Protein 4G1T (pdb70)

Structure (mmCIF, N/CA/C/O backbone):
data_4G1T
#
_entry.id   4G1T
#
_cell.length_a   80.023
_cell.length_b   95.207
_cell.length_c   155.900
_cell.angle_alpha   90.00
_cell.angle_beta   90.00
_cell.angle_gamma   90.00
#
_symmetry.space_group_name_H-M   'P 21 21 21'
#
loop_
_entity.id
_entity.type
_entity.pdbx_description
1 polymer 'Interferon-induced protein with tetratricopeptide repeats 2'
2 water water
#
loop_
_atom_site.group_PDB
_atom_site.id
_atom_site.type_symbol
_atom_site.label_atom_id
_atom_site.label_alt_id
_atom_site.label_comp_id
_atom_site.label_asym_id
_atom_site.label_entity_id
_atom_site.label_seq_id
_atom_site.pdbx_PDB_ins_code
_atom_site.Cartn_x
_atom_site.Cartn_y
_atom_site.Cartn_z
_atom_site.occupancy
_atom_site.B_iso_or_equiv
_atom_site.auth_seq_id
_atom_site.auth_comp_id
_atom_site.auth_asym_id
_atom_site.auth_atom_id
_atom_site.pdbx_PDB_model_num
ATOM 1 N N . LYS A 1 6 ? 16.074 -19.917 -8.430 1.00 87.37 6 LYS A N 1
ATOM 2 C CA . LYS A 1 6 ? 14.929 -20.797 -8.221 1.00 97.08 6 LYS A CA 1
ATOM 3 C C . LYS A 1 6 ? 14.243 -21.145 -9.540 1.00 103.57 6 LYS A C 1
ATOM 4 O O . LYS A 1 6 ? 13.203 -21.806 -9.560 1.00 104.09 6 LYS A O 1
ATOM 10 N N . ASN A 1 7 ? 14.835 -20.707 -10.647 1.00 109.70 7 ASN A N 1
ATOM 11 C CA . ASN A 1 7 ? 14.196 -20.835 -11.959 1.00 105.19 7 ASN A CA 1
ATOM 12 C C . ASN A 1 7 ? 15.192 -21.063 -13.099 1.00 101.61 7 ASN A C 1
ATOM 13 O O . ASN A 1 7 ? 16.368 -20.684 -12.995 1.00 99.15 7 ASN A O 1
ATOM 18 N N . SER A 1 8 ? 14.712 -21.667 -14.188 1.00 95.77 8 SER A N 1
ATOM 19 C CA . SER A 1 8 ? 15.535 -21.869 -15.383 1.00 93.47 8 SER A CA 1
ATOM 20 C C . SER A 1 8 ? 16.178 -20.564 -15.880 1.00 89.27 8 SER A C 1
ATOM 21 O O . SER A 1 8 ? 15.538 -19.510 -15.924 1.00 82.57 8 SER A O 1
ATOM 24 N N . LEU A 1 9 ? 17.457 -20.651 -16.233 1.00 84.94 9 LEU A N 1
ATOM 25 C CA . LEU A 1 9 ? 18.213 -19.503 -16.705 1.00 79.14 9 LEU A CA 1
ATOM 26 C C . LEU A 1 9 ? 17.489 -18.904 -17.901 1.00 77.22 9 LEU A C 1
ATOM 27 O O . LEU A 1 9 ? 17.545 -17.706 -18.139 1.00 79.34 9 LEU A O 1
ATOM 32 N N . GLU A 1 10 ? 16.797 -19.753 -18.646 1.00 78.60 10 GLU A N 1
ATOM 33 C CA . GLU A 1 10 ? 15.981 -19.306 -19.765 1.00 78.73 10 GLU A CA 1
ATOM 34 C C . GLU A 1 10 ? 14.918 -18.300 -19.330 1.00 80.76 10 GLU A C 1
ATOM 35 O O . GLU A 1 10 ? 14.906 -17.167 -19.807 1.00 79.61 10 GLU A O 1
ATOM 41 N N . SER A 1 11 ? 14.024 -18.715 -18.436 1.00 81.78 11 SER A N 1
ATOM 42 C CA . SER A 1 11 ? 12.910 -17.863 -18.026 1.00 80.66 11 SER A CA 1
ATOM 43 C C . SER A 1 11 ? 13.416 -16.451 -17.771 1.00 80.18 11 SER A C 1
ATOM 44 O O . SER A 1 11 ? 12.783 -15.457 -18.153 1.00 78.15 11 SER A O 1
ATOM 47 N N . SER A 1 12 ? 14.574 -16.368 -17.130 1.00 75.35 12 SER A N 1
ATOM 48 C CA . SER A 1 12 ? 15.178 -15.073 -16.861 1.00 79.43 12 SER A CA 1
ATOM 49 C C . SER A 1 12 ? 15.652 -14.383 -18.138 1.00 79.15 12 SER A C 1
ATOM 50 O O . SER A 1 12 ? 15.416 -13.190 -18.317 1.00 81.99 12 SER A O 1
ATOM 53 N N . LEU A 1 13 ? 16.317 -15.116 -19.026 1.00 74.56 13 LEU A N 1
ATOM 54 C CA . LEU A 1 13 ? 16.692 -14.540 -20.313 1.00 71.26 13 LEU A CA 1
ATOM 55 C C . LEU A 1 13 ? 15.462 -14.074 -21.123 1.00 69.39 13 LEU A C 1
ATOM 56 O O . LEU A 1 13 ? 15.541 -13.100 -21.861 1.00 67.50 13 LEU A O 1
ATOM 61 N N . ARG A 1 14 ? 14.332 -14.758 -20.982 1.00 68.68 14 ARG A N 1
ATOM 62 C CA . ARG A 1 14 ? 13.140 -14.378 -21.732 1.00 68.17 14 ARG A CA 1
ATOM 63 C C . ARG A 1 14 ? 12.690 -12.937 -21.433 1.00 70.15 14 ARG A C 1
ATOM 64 O O . ARG A 1 14 ? 12.030 -12.312 -22.261 1.00 74.75 14 ARG A O 1
ATOM 72 N N . GLN A 1 15 ? 13.064 -12.407 -20.268 1.00 69.69 15 GLN A N 1
ATOM 73 C CA . GLN A 1 15 ? 12.643 -11.069 -19.835 1.00 67.78 15 GLN A CA 1
ATOM 74 C C . GLN A 1 15 ? 13.547 -9.943 -20.266 1.00 68.23 15 GLN A C 1
ATOM 75 O O . GLN A 1 15 ? 13.196 -8.775 -20.098 1.00 77.36 15 GLN A O 1
ATOM 81 N N . LEU A 1 16 ? 14.725 -10.274 -20.771 1.00 60.99 16 LEU A N 1
ATOM 82 C CA . LEU A 1 16 ? 15.646 -9.251 -21.245 1.00 61.90 16 LEU A CA 1
ATOM 83 C C . LEU A 1 16 ? 15.112 -8.638 -22.529 1.00 62.56 16 LEU A C 1
ATOM 84 O O . LEU A 1 16 ? 14.463 -9.319 -23.315 1.00 64.85 16 LEU A O 1
ATOM 89 N N . LYS A 1 17 ? 15.367 -7.353 -22.737 1.00 60.63 17 LYS A N 1
ATOM 90 C CA . LYS A 1 17 ? 15.033 -6.718 -24.004 1.00 51.96 17 LYS A CA 1
ATOM 91 C C . LYS A 1 17 ? 16.223 -6.786 -24.949 1.00 51.58 17 LYS A C 1
ATOM 92 O O . LYS A 1 17 ? 17.230 -6.108 -24.746 1.00 54.55 17 LYS A O 1
ATOM 98 N N . CYS A 1 18 ? 16.102 -7.597 -25.990 1.00 47.48 18 CYS A N 1
ATOM 99 C CA . CYS A 1 18 ? 17.072 -7.604 -27.080 1.00 45.87 18 CYS A CA 1
ATOM 100 C C . CYS A 1 18 ? 16.467 -8.340 -28.264 1.00 47.86 18 CYS A C 1
ATOM 101 O O . CYS A 1 18 ? 15.326 -8.776 -28.208 1.00 51.63 18 CYS A O 1
ATOM 104 N N . HIS A 1 19 ? 17.248 -8.521 -29.320 1.00 48.09 19 HIS A N 1
ATOM 105 C CA . HIS A 1 19 ? 16.771 -9.198 -30.520 1.00 44.32 19 HIS A CA 1
ATOM 106 C C . HIS A 1 19 ? 16.136 -10.579 -30.287 1.00 49.65 19 HIS A C 1
ATOM 107 O O . HIS A 1 19 ? 15.209 -10.962 -30.997 1.00 49.21 19 HIS A O 1
ATOM 114 N N . PHE A 1 20 ? 16.631 -11.337 -29.315 1.00 50.29 20 PHE A N 1
ATOM 115 C CA . PHE A 1 20 ? 16.124 -12.691 -29.128 1.00 47.13 20 PHE A CA 1
ATOM 116 C C . PHE A 1 20 ? 14.697 -12.690 -28.606 1.00 50.14 20 PHE A C 1
ATOM 117 O O . PHE A 1 20 ? 13.954 -13.653 -28.791 1.00 52.65 20 PHE A O 1
ATOM 125 N N . THR A 1 21 ? 14.314 -11.595 -27.965 1.00 50.16 21 THR A N 1
ATOM 126 C CA . THR A 1 21 ? 13.034 -11.539 -27.267 1.00 53.84 21 THR A CA 1
ATOM 127 C C . THR A 1 21 ? 12.006 -10.695 -28.016 1.00 54.93 21 THR A C 1
ATOM 128 O O . THR A 1 21 ? 10.816 -10.716 -27.687 1.00 57.20 21 THR A O 1
ATOM 132 N N . TRP A 1 22 ? 12.487 -9.916 -28.986 1.00 51.95 22 TRP A N 1
ATOM 133 C CA . TRP A 1 22 ? 11.641 -9.307 -30.006 1.00 46.49 22 TRP A CA 1
ATOM 134 C C . TRP A 1 22 ? 11.313 -10.524 -30.823 1.00 54.92 22 TRP A C 1
ATOM 135 O O . TRP A 1 22 ? 11.806 -11.615 -30.513 1.00 65.12 22 TRP A O 1
ATOM 146 N N . ASN A 1 23 ? 10.481 -10.435 -31.835 1.00 50.39 23 ASN A N 1
ATOM 147 C CA . ASN A 1 23 ? 10.152 -11.710 -32.475 1.00 52.76 23 ASN A CA 1
ATOM 148 C C . ASN A 1 23 ? 10.226 -11.571 -33.983 1.00 61.28 23 ASN A C 1
ATOM 149 O O . ASN A 1 23 ? 9.209 -11.539 -34.681 1.00 62.09 23 ASN A O 1
ATOM 154 N N . LEU A 1 24 ? 11.464 -11.510 -34.466 1.00 55.98 24 LEU A N 1
ATOM 155 C CA . LEU A 1 24 ? 11.755 -10.952 -35.774 1.00 52.38 24 LEU A CA 1
ATOM 156 C C . LEU A 1 24 ? 11.490 -11.899 -36.942 1.00 63.65 24 LEU A C 1
ATOM 157 O O . LEU A 1 24 ? 11.405 -11.458 -38.095 1.00 65.28 24 LEU A O 1
ATOM 162 N N . MET A 1 25 ? 11.343 -13.188 -36.643 1.00 61.19 25 MET A N 1
ATOM 163 C CA . MET A 1 25 ? 11.158 -14.193 -37.680 1.00 62.58 25 MET A CA 1
ATOM 164 C C . MET A 1 25 ? 9.696 -14.508 -37.916 1.00 61.87 25 MET A C 1
ATOM 165 O O . MET A 1 25 ? 9.384 -15.431 -38.648 1.00 71.92 25 MET A O 1
ATOM 170 N N . GLU A 1 26 ? 8.807 -13.752 -37.288 1.00 58.13 26 GLU A N 1
ATOM 171 C CA . GLU A 1 26 ? 7.378 -13.991 -37.404 1.00 59.67 26 GLU A CA 1
ATOM 172 C C . GLU A 1 26 ? 6.917 -13.913 -38.843 1.00 65.46 26 GLU A C 1
ATOM 173 O O . GLU A 1 26 ? 7.004 -12.864 -39.461 1.00 63.73 26 GLU A O 1
ATOM 179 N N . GLY A 1 27 ? 6.420 -15.023 -39.381 1.00 74.97 27 GLY A N 1
ATOM 180 C CA . GLY A 1 27 ? 5.955 -15.068 -40.758 1.00 72.30 27 GLY A CA 1
ATOM 181 C C . GLY A 1 27 ? 7.046 -15.152 -41.799 1.00 76.39 27 GLY A C 1
ATOM 182 O O . GLY A 1 27 ? 6.775 -15.111 -43.003 1.00 81.86 27 GLY A O 1
ATOM 183 N N . GLU A 1 28 ? 8.286 -15.266 -41.347 1.00 73.96 28 GLU A N 1
ATOM 184 C CA . GLU A 1 28 ? 9.392 -15.486 -42.263 1.00 73.58 28 GLU A CA 1
ATOM 185 C C . GLU A 1 28 ? 9.507 -16.985 -42.501 1.00 77.88 28 GLU A C 1
ATOM 186 O O . GLU A 1 28 ? 10.014 -17.724 -41.657 1.00 73.15 28 GLU A O 1
ATOM 192 N N . ASN A 1 29 ? 9.009 -17.435 -43.644 1.00 81.97 29 ASN A N 1
ATOM 193 C CA . ASN A 1 29 ? 9.037 -18.853 -43.967 1.00 77.55 29 ASN A CA 1
ATOM 194 C C . ASN A 1 29 ? 10.456 -19.357 -44.130 1.00 72.34 29 ASN A C 1
ATOM 195 O O . ASN A 1 29 ? 10.707 -20.555 -44.003 1.00 79.58 29 ASN A O 1
ATOM 200 N N . SER A 1 30 ? 11.383 -18.435 -44.384 1.00 66.23 30 SER A N 1
ATOM 201 C CA . SER A 1 30 ? 12.676 -18.808 -44.958 1.00 60.74 30 SER A CA 1
ATOM 202 C C . SER A 1 30 ? 13.862 -18.006 -44.418 1.00 60.74 30 SER A C 1
ATOM 203 O O . SER A 1 30 ? 13.944 -16.797 -44.609 1.00 63.94 30 SER A O 1
ATOM 206 N N . LEU A 1 31 ? 14.783 -18.694 -43.758 1.00 55.70 31 LEU A N 1
ATOM 207 C CA . LEU A 1 31 ? 15.916 -18.049 -43.133 1.00 50.65 31 LEU A CA 1
ATOM 208 C C . LEU A 1 31 ? 16.946 -17.597 -44.152 1.00 58.46 31 LEU A C 1
ATOM 209 O O . LEU A 1 31 ? 17.670 -16.639 -43.922 1.00 65.99 31 LEU A O 1
ATOM 214 N N . ASP A 1 32 ? 17.037 -18.276 -45.280 1.00 61.71 32 ASP A N 1
ATOM 215 C CA . ASP A 1 32 ? 17.967 -17.801 -46.291 1.00 64.40 32 ASP A CA 1
ATOM 216 C C . ASP A 1 32 ? 17.405 -16.537 -46.897 1.00 65.73 32 ASP A C 1
ATOM 217 O O . ASP A 1 32 ? 18.132 -15.572 -47.148 1.00 63.15 32 ASP A O 1
ATOM 222 N N . ASP A 1 33 ? 16.097 -16.547 -47.128 1.00 63.72 33 ASP A N 1
ATOM 223 C CA . ASP A 1 33 ? 15.430 -15.386 -47.669 1.00 55.14 33 ASP A CA 1
ATOM 224 C C . ASP A 1 33 ? 15.704 -14.229 -46.741 1.00 61.45 33 ASP A C 1
ATOM 225 O O . ASP A 1 33 ? 16.187 -13.183 -47.162 1.00 64.28 33 ASP A O 1
ATOM 230 N N . PHE A 1 34 ? 15.404 -14.437 -45.468 1.00 63.86 34 PHE A N 1
ATOM 231 C CA . PHE A 1 34 ? 15.502 -13.383 -44.468 1.00 61.08 34 PHE A CA 1
ATOM 232 C C . PHE A 1 34 ? 16.946 -12.892 -44.345 1.00 60.05 34 PHE A C 1
ATOM 233 O O . PHE A 1 34 ? 17.191 -11.696 -44.251 1.00 60.56 34 PHE A O 1
ATOM 241 N N . GLU A 1 35 ? 17.903 -13.811 -44.384 1.00 62.56 35 GLU A N 1
ATOM 242 C CA . GLU A 1 35 ? 19.324 -13.439 -44.361 1.00 65.75 35 GLU A CA 1
ATOM 243 C C . GLU A 1 35 ? 19.714 -12.524 -45.517 1.00 62.22 35 GLU A C 1
ATOM 244 O O . GLU A 1 35 ? 20.388 -11.523 -45.321 1.00 62.85 35 GLU A O 1
ATOM 250 N N . ASP A 1 36 ? 19.303 -12.880 -46.726 1.00 62.83 36 ASP A N 1
ATOM 251 C CA . ASP A 1 36 ? 19.610 -12.061 -47.888 1.00 58.37 36 ASP A CA 1
ATOM 252 C C . ASP A 1 36 ? 18.890 -10.708 -47.816 1.00 53.13 36 ASP A C 1
ATOM 253 O O . ASP A 1 36 ? 19.438 -9.685 -48.165 1.00 53.69 36 ASP A O 1
ATOM 258 N N . LYS A 1 37 ? 17.660 -10.709 -47.333 1.00 57.99 37 LYS A N 1
ATOM 259 C CA . LYS A 1 37 ? 16.839 -9.506 -47.280 1.00 54.57 37 LYS A CA 1
ATOM 260 C C . LYS A 1 37 ? 17.463 -8.440 -46.397 1.00 59.23 37 LYS A C 1
ATOM 261 O O . LYS A 1 37 ? 17.208 -7.254 -46.555 1.00 59.92 37 LYS A O 1
ATOM 267 N N . VAL A 1 38 ? 18.281 -8.885 -45.457 1.00 61.66 38 VAL A N 1
ATOM 268 C CA . VAL A 1 38 ? 18.847 -7.990 -44.460 1.00 61.86 38 VAL A CA 1
ATOM 269 C C . VAL A 1 38 ? 20.252 -7.566 -44.855 1.00 60.48 38 VAL A C 1
ATOM 270 O O . VAL A 1 38 ? 20.574 -6.382 -44.825 1.00 65.63 38 VAL A O 1
ATOM 274 N N . PHE A 1 39 ? 21.068 -8.533 -45.253 1.00 51.40 39 PHE A N 1
ATOM 275 C CA . PHE A 1 39 ? 22.365 -8.262 -45.851 1.00 53.89 39 PHE A CA 1
ATOM 276 C C . PHE A 1 39 ? 22.323 -7.292 -47.039 1.00 59.45 39 PHE A C 1
ATOM 277 O O . PHE A 1 39 ? 23.263 -6.521 -47.254 1.00 60.42 39 PHE A O 1
ATOM 285 N N . TYR A 1 40 ? 21.253 -7.348 -47.829 1.00 57.20 40 TYR A N 1
ATOM 286 C CA . TYR A 1 40 ? 21.097 -6.430 -48.947 1.00 55.55 40 TYR A CA 1
ATOM 287 C C . TYR A 1 40 ? 20.650 -5.045 -48.463 1.00 57.42 40 TYR A C 1
ATOM 288 O O . TYR A 1 40 ? 21.104 -4.017 -48.964 1.00 57.49 40 TYR A O 1
ATOM 297 N N . ARG A 1 41 ? 19.799 -5.018 -47.451 1.00 57.47 41 ARG A N 1
ATOM 298 C CA . ARG A 1 41 ? 19.365 -3.749 -46.895 1.00 61.41 41 ARG A CA 1
ATOM 299 C C . ARG A 1 41 ? 20.439 -3.074 -46.044 1.00 67.23 41 ARG A C 1
ATOM 300 O O . ARG A 1 41 ? 20.356 -1.872 -45.804 1.00 74.25 41 ARG A O 1
ATOM 308 N N . THR A 1 42 ? 21.422 -3.826 -45.552 1.00 62.30 42 THR A N 1
ATOM 309 C CA . THR A 1 42 ? 22.394 -3.229 -44.627 1.00 69.23 42 THR A CA 1
ATOM 310 C C . THR A 1 42 ? 23.480 -2.533 -45.408 1.00 66.24 42 THR A C 1
ATOM 311 O O . THR A 1 42 ? 24.227 -1.720 -44.873 1.00 69.90 42 THR A O 1
ATOM 315 N N . GLU A 1 43 ? 23.560 -2.865 -46.686 1.00 65.76 43 GLU A N 1
ATOM 316 C CA . GLU A 1 43 ? 24.513 -2.212 -47.559 1.00 73.14 43 GLU A CA 1
ATOM 317 C C . GLU A 1 43 ? 24.159 -0.719 -47.706 1.00 73.50 43 GLU A C 1
ATOM 318 O O . GLU A 1 43 ? 25.003 0.109 -48.076 1.00 74.47 43 GLU A O 1
ATOM 324 N N . PHE A 1 44 ? 22.908 -0.382 -47.405 1.00 68.07 44 PHE A N 1
ATOM 325 C CA . PHE A 1 44 ? 22.525 1.013 -47.246 1.00 70.90 44 PHE A CA 1
ATOM 326 C C . PHE A 1 44 ? 22.896 1.399 -45.818 1.00 76.16 44 PHE A C 1
ATOM 327 O O . PHE A 1 44 ? 22.431 0.777 -44.858 1.00 78.99 44 PHE A O 1
ATOM 335 N N . GLN A 1 45 ? 23.746 2.410 -45.671 1.00 80.10 45 GLN A N 1
ATOM 336 C CA . GLN A 1 45 ? 24.269 2.773 -44.350 1.00 83.63 45 GLN A CA 1
ATOM 337 C C . GLN A 1 45 ? 23.334 3.716 -43.579 1.00 90.89 45 GLN A C 1
ATOM 338 O O . GLN A 1 45 ? 23.494 4.940 -43.598 1.00 93.23 45 GLN A O 1
ATOM 340 N N . ASN A 1 46 ? 22.354 3.122 -42.902 1.00 94.92 46 ASN A N 1
ATOM 341 C CA . ASN A 1 46 ? 21.381 3.865 -42.104 1.00 92.85 46 ASN A CA 1
ATOM 342 C C . ASN A 1 46 ? 21.959 4.342 -40.763 1.00 92.80 46 ASN A C 1
ATOM 343 O O . ASN A 1 46 ? 22.385 3.543 -39.918 1.00 90.71 46 ASN A O 1
ATOM 348 N N . LYS A 1 50 ? 25.825 3.135 -37.847 1.00 97.53 50 LYS A N 1
ATOM 349 C CA . LYS A 1 50 ? 25.174 2.730 -36.607 1.00 97.03 50 LYS A CA 1
ATOM 350 C C . LYS A 1 50 ? 25.553 1.302 -36.139 1.00 99.50 50 LYS A C 1
ATOM 351 O O . LYS A 1 50 ? 26.174 0.519 -36.879 1.00 90.14 50 LYS A O 1
ATOM 353 N N . ALA A 1 51 ? 25.176 0.982 -34.901 1.00 91.55 51 ALA A N 1
ATOM 354 C CA . ALA A 1 51 ? 25.557 -0.277 -34.269 1.00 81.93 51 ALA A CA 1
ATOM 355 C C . ALA A 1 51 ? 24.407 -1.288 -34.182 1.00 80.57 51 ALA A C 1
ATOM 356 O O . ALA A 1 51 ? 24.633 -2.474 -33.910 1.00 73.69 51 ALA A O 1
ATOM 358 N N . THR A 1 52 ? 23.175 -0.827 -34.399 1.00 80.73 52 THR A N 1
ATOM 359 C CA . THR A 1 52 ? 22.045 -1.751 -34.473 1.00 76.04 52 THR A CA 1
ATOM 360 C C . THR A 1 52 ? 22.334 -2.734 -35.598 1.00 71.52 52 THR A C 1
ATOM 361 O O . THR A 1 52 ? 21.829 -3.858 -35.622 1.00 68.84 52 THR A O 1
ATOM 365 N N . MET A 1 53 ? 23.166 -2.291 -36.529 1.00 74.69 53 MET A N 1
ATOM 366 C CA . MET A 1 53 ? 23.644 -3.139 -37.604 1.00 72.87 53 MET A CA 1
ATOM 367 C C . MET A 1 53 ? 24.266 -4.413 -37.093 1.00 71.11 53 MET A C 1
ATOM 368 O O . MET A 1 53 ? 23.856 -5.515 -37.449 1.00 69.63 53 MET A O 1
ATOM 373 N N . CYS A 1 54 ? 25.289 -4.247 -36.271 1.00 67.63 54 CYS A N 1
ATOM 374 C CA . CYS A 1 54 ? 26.078 -5.374 -35.831 1.00 62.62 54 CYS A CA 1
ATOM 375 C C . CYS A 1 54 ? 25.240 -6.353 -35.019 1.00 61.87 54 CYS A C 1
ATOM 376 O O . CYS A 1 54 ? 25.497 -7.552 -35.019 1.00 60.73 54 CYS A O 1
ATOM 379 N N . ASN A 1 55 ? 24.220 -5.850 -34.346 1.00 58.75 55 ASN A N 1
ATOM 380 C CA . ASN A 1 55 ? 23.368 -6.732 -33.578 1.00 55.58 55 ASN A CA 1
ATOM 381 C C . ASN A 1 55 ? 22.491 -7.569 -34.472 1.00 55.28 55 ASN A C 1
ATOM 382 O O . ASN A 1 55 ? 22.234 -8.730 -34.192 1.00 53.34 55 ASN A O 1
ATOM 387 N N . LEU A 1 56 ? 22.017 -6.973 -35.550 1.00 58.52 56 LEU A N 1
ATOM 388 C CA . LEU A 1 56 ? 21.094 -7.679 -36.413 1.00 57.60 56 LEU A CA 1
ATOM 389 C C . LEU A 1 56 ? 21.866 -8.783 -37.104 1.00 55.82 56 LEU A C 1
ATOM 390 O O . LEU A 1 56 ? 21.361 -9.893 -37.287 1.00 54.52 56 LEU A O 1
ATOM 395 N N . LEU A 1 57 ? 23.110 -8.475 -37.454 1.00 60.68 57 LEU A N 1
ATOM 396 C CA . LEU A 1 57 ? 23.979 -9.434 -38.122 1.00 63.82 57 LEU A CA 1
ATOM 397 C C . LEU A 1 57 ? 24.339 -10.566 -37.178 1.00 60.75 57 LEU A C 1
ATOM 398 O O . LEU A 1 57 ? 24.336 -11.732 -37.568 1.00 63.04 57 LEU A O 1
ATOM 403 N N . ALA A 1 58 ? 24.637 -10.221 -35.931 1.00 58.54 58 ALA A N 1
ATOM 404 C CA . ALA A 1 58 ? 24.891 -11.229 -34.917 1.00 56.18 58 ALA A CA 1
ATOM 405 C C . ALA A 1 58 ? 23.708 -12.203 -34.808 1.00 58.48 58 ALA A C 1
ATOM 406 O O . ALA A 1 58 ? 23.880 -13.424 -34.912 1.00 61.90 58 ALA A O 1
ATOM 408 N N . TYR A 1 59 ? 22.510 -11.660 -34.611 1.00 55.43 59 TYR A N 1
ATOM 409 C CA . TYR A 1 59 ? 21.299 -12.472 -34.492 1.00 53.60 59 TYR A CA 1
ATOM 410 C C . TYR A 1 59 ? 21.164 -13.467 -35.640 1.00 58.82 59 TYR A C 1
ATOM 411 O O . TYR A 1 59 ? 20.652 -14.581 -35.469 1.00 57.75 59 TYR A O 1
ATOM 420 N N . LEU A 1 60 ? 21.602 -13.066 -36.822 1.00 57.02 60 LEU A N 1
ATOM 421 C CA . LEU A 1 60 ? 21.461 -13.950 -37.960 1.00 62.95 60 LEU A CA 1
ATOM 422 C C . LEU A 1 60 ? 22.499 -15.045 -37.843 1.00 63.75 60 LEU A C 1
ATOM 423 O O . LEU A 1 60 ? 22.163 -16.227 -37.798 1.00 64.99 60 LEU A O 1
ATOM 428 N N . LYS A 1 61 ? 23.760 -14.651 -37.745 1.00 61.55 61 LYS A N 1
ATOM 429 C CA . LYS A 1 61 ? 24.820 -15.629 -37.630 1.00 59.84 61 LYS A CA 1
ATOM 430 C C . LYS A 1 61 ? 24.498 -16.674 -36.565 1.00 64.02 61 LYS A C 1
ATOM 431 O O . LYS A 1 61 ? 24.782 -17.856 -36.758 1.00 66.13 61 LYS A O 1
ATOM 437 N N . HIS A 1 62 ? 23.879 -16.261 -35.462 1.00 60.44 62 HIS A N 1
ATOM 438 C CA . HIS A 1 62 ? 23.446 -17.235 -34.458 1.00 63.75 62 HIS A CA 1
ATOM 439 C C . HIS A 1 62 ? 22.425 -18.230 -35.012 1.00 64.21 62 HIS A C 1
ATOM 440 O O . HIS A 1 62 ? 22.438 -19.428 -34.686 1.00 63.52 62 HIS A O 1
ATOM 447 N N . LEU A 1 63 ? 21.516 -17.710 -35.823 1.00 58.26 63 LEU A N 1
ATOM 448 C CA . LEU A 1 63 ? 20.470 -18.513 -36.429 1.00 60.61 63 LEU A CA 1
ATOM 449 C C . LEU A 1 63 ? 21.021 -19.426 -37.512 1.00 64.70 63 LEU A C 1
ATOM 450 O O . LEU A 1 63 ? 20.438 -20.456 -37.811 1.00 63.67 63 LEU A O 1
ATOM 455 N N . LYS A 1 64 ? 22.160 -19.037 -38.075 1.00 63.69 64 LYS A N 1
ATOM 456 C CA . LYS A 1 64 ? 22.820 -19.811 -39.114 1.00 66.42 64 LYS A CA 1
ATOM 457 C C . LYS A 1 64 ? 23.675 -20.861 -38.419 1.00 75.16 64 LYS A C 1
ATOM 458 O O . LYS A 1 64 ? 24.309 -21.698 -39.061 1.00 77.64 64 LYS A O 1
ATOM 464 N N . GLY A 1 65 ? 23.678 -20.797 -37.091 1.00 73.23 65 GLY A N 1
ATOM 465 C CA . GLY A 1 65 ? 24.437 -21.712 -36.260 1.00 65.75 65 GLY A CA 1
ATOM 466 C C . GLY A 1 65 ? 25.845 -21.222 -35.992 1.00 66.10 65 GLY A C 1
ATOM 467 O O . GLY A 1 65 ? 26.613 -21.872 -35.283 1.00 71.61 65 GLY A O 1
ATOM 468 N N . GLN A 1 66 ? 26.186 -20.068 -36.557 1.00 61.14 66 GLN A N 1
ATOM 469 C CA . GLN A 1 66 ? 27.509 -19.492 -36.363 1.00 65.52 66 GLN A CA 1
ATOM 470 C C . GLN A 1 66 ? 27.543 -18.644 -35.095 1.00 67.87 66 GLN A C 1
ATOM 471 O O . GLN A 1 66 ? 27.630 -17.418 -35.161 1.00 63.27 66 GLN A O 1
ATOM 477 N N . ASN A 1 67 ? 27.474 -19.301 -33.941 1.00 69.38 67 ASN A N 1
ATOM 478 C CA . ASN A 1 67 ? 27.500 -18.603 -32.661 1.00 58.33 67 ASN A CA 1
ATOM 479 C C . ASN A 1 67 ? 28.820 -17.872 -32.450 1.00 65.27 67 ASN A C 1
ATOM 480 O O . ASN A 1 67 ? 28.854 -16.749 -31.949 1.00 70.36 67 ASN A O 1
ATOM 485 N N . GLU A 1 68 ? 29.906 -18.530 -32.841 1.00 66.82 68 GLU A N 1
ATOM 486 C CA . GLU A 1 68 ? 31.239 -17.983 -32.713 1.00 67.78 68 GLU A CA 1
ATOM 487 C C . GLU A 1 68 ? 31.283 -16.600 -33.359 1.00 67.70 68 GLU A C 1
ATOM 488 O O . GLU A 1 68 ? 31.752 -15.632 -32.759 1.00 69.95 68 GLU A O 1
ATOM 494 N N . ALA A 1 69 ? 30.768 -16.516 -34.581 1.00 66.08 69 ALA A N 1
ATOM 495 C CA . ALA A 1 69 ? 30.856 -15.302 -35.381 1.00 67.32 69 ALA A CA 1
ATOM 496 C C . ALA A 1 69 ? 29.863 -14.262 -34.911 1.00 66.69 69 ALA A C 1
ATOM 497 O O . ALA A 1 69 ? 29.974 -13.089 -35.248 1.00 68.71 69 ALA A O 1
ATOM 499 N N . ALA A 1 70 ? 28.877 -14.702 -34.146 1.00 62.42 70 ALA A N 1
ATOM 500 C CA . ALA A 1 70 ? 27.880 -13.795 -33.624 1.00 59.96 70 ALA A CA 1
ATOM 501 C C . ALA A 1 70 ? 28.506 -12.908 -32.563 1.00 66.67 70 ALA A C 1
ATOM 502 O O . ALA A 1 70 ? 28.281 -11.691 -32.541 1.00 65.52 70 ALA A O 1
ATOM 504 N N . LEU A 1 71 ? 29.300 -13.518 -31.686 1.00 69.30 71 LEU A N 1
ATOM 505 C CA . LEU A 1 71 ? 30.041 -12.763 -30.684 1.00 66.73 71 LEU A CA 1
ATOM 506 C C . LEU A 1 71 ? 30.917 -11.741 -31.378 1.00 69.64 71 LEU A C 1
ATOM 507 O O . LEU A 1 71 ? 31.148 -10.645 -30.864 1.00 72.85 71 LEU A O 1
ATOM 512 N N . GLU A 1 72 ? 31.391 -12.109 -32.562 1.00 69.17 72 GLU A N 1
ATOM 513 C CA . GLU A 1 72 ? 32.239 -11.235 -33.349 1.00 73.10 72 GLU A CA 1
ATOM 514 C C . GLU A 1 72 ? 31.542 -9.902 -33.629 1.00 73.55 72 GLU A C 1
ATOM 515 O O . GLU A 1 72 ? 32.176 -8.842 -33.616 1.00 76.49 72 GLU A O 1
ATOM 521 N N . CYS A 1 73 ? 30.233 -9.965 -33.872 1.00 71.89 73 CYS A N 1
ATOM 522 C CA . CYS A 1 73 ? 29.412 -8.776 -34.117 1.00 67.82 73 CYS A CA 1
ATOM 523 C C . CYS A 1 73 ? 29.078 -8.025 -32.832 1.00 70.27 73 CYS A C 1
ATOM 524 O O . CYS A 1 73 ? 29.292 -6.819 -32.733 1.00 71.89 73 CYS A O 1
ATOM 527 N N . LEU A 1 74 ? 28.534 -8.742 -31.855 1.00 66.49 74 LEU A N 1
ATOM 528 C CA . LEU A 1 74 ? 28.244 -8.147 -30.560 1.00 64.90 74 LEU A CA 1
ATOM 529 C C . LEU A 1 74 ? 29.426 -7.318 -30.087 1.00 71.18 74 LEU A C 1
ATOM 530 O O . LEU A 1 74 ? 29.258 -6.244 -29.516 1.00 70.05 74 LEU A O 1
ATOM 535 N N . ARG A 1 75 ? 30.630 -7.815 -30.347 1.00 78.31 75 ARG A N 1
ATOM 536 C CA . ARG A 1 75 ? 31.836 -7.129 -29.905 1.00 81.62 75 ARG A CA 1
ATOM 537 C C . ARG A 1 75 ? 32.076 -5.830 -30.667 1.00 81.99 75 ARG A C 1
ATOM 538 O O . ARG A 1 75 ? 32.345 -4.795 -30.065 1.00 82.87 75 ARG A O 1
ATOM 546 N N . LYS A 1 76 ? 31.965 -5.882 -31.988 1.00 79.53 76 LYS A N 1
ATOM 547 C CA . LYS A 1 76 ? 32.169 -4.691 -32.794 1.00 80.22 76 LYS A CA 1
ATOM 548 C C . LYS A 1 76 ? 31.103 -3.648 -32.511 1.00 87.89 76 LYS A C 1
ATOM 549 O O . LYS A 1 76 ? 31.311 -2.458 -32.765 1.00 90.81 76 LYS A O 1
ATOM 555 N N . ALA A 1 77 ? 29.958 -4.094 -31.996 1.00 91.49 77 ALA A N 1
ATOM 556 C CA . ALA A 1 77 ? 28.861 -3.182 -31.667 1.00 87.19 77 ALA A CA 1
ATOM 557 C C . ALA A 1 77 ? 29.169 -2.400 -30.399 1.00 87.93 77 ALA A C 1
ATOM 558 O O . ALA A 1 77 ? 29.059 -1.181 -30.375 1.00 93.73 77 ALA A O 1
ATOM 560 N N . GLU A 1 78 ? 29.575 -3.098 -29.346 1.00 91.21 78 GLU A N 1
ATOM 561 C CA . GLU A 1 78 ? 29.895 -2.423 -28.095 1.00 92.38 78 GLU A CA 1
ATOM 562 C C . GLU A 1 78 ? 31.184 -1.604 -28.201 1.00 93.36 78 GLU A C 1
ATOM 563 O O . GLU A 1 78 ? 31.570 -0.908 -27.262 1.00 91.06 78 GLU A O 1
ATOM 569 N N . GLU A 1 79 ? 31.854 -1.697 -29.344 1.00 92.04 79 GLU A N 1
ATOM 570 C CA . GLU A 1 79 ? 32.968 -0.809 -29.620 1.00 95.53 79 GLU A CA 1
ATOM 571 C C . GLU A 1 79 ? 32.431 0.487 -30.225 1.00 103.74 79 GLU A C 1
ATOM 572 O O . GLU A 1 79 ? 32.844 1.588 -29.839 1.00 103.51 79 GLU A O 1
ATOM 578 N N . LEU A 1 80 ? 31.496 0.354 -31.164 1.00 98.41 80 LEU A N 1
ATOM 579 C CA . LEU A 1 80 ? 30.854 1.526 -31.748 1.00 98.03 80 LEU A CA 1
ATOM 580 C C . LEU A 1 80 ? 30.077 2.274 -30.670 1.00 101.63 80 LEU A C 1
ATOM 581 O O . LEU A 1 80 ? 30.121 3.506 -30.597 1.00 107.37 80 LEU A O 1
ATOM 586 N N . ILE A 1 81 ? 29.362 1.529 -29.832 1.00 97.71 81 ILE A N 1
ATOM 587 C CA . ILE A 1 81 ? 28.613 2.159 -28.749 1.00 99.92 81 ILE A CA 1
ATOM 588 C C . ILE A 1 81 ? 29.530 2.977 -27.833 1.00 100.36 81 ILE A C 1
ATOM 589 O O . ILE A 1 81 ? 29.156 4.062 -27.372 1.00 100.69 81 ILE A O 1
ATOM 594 N N . GLN A 1 82 ? 30.737 2.475 -27.585 1.00 98.07 82 GLN A N 1
ATOM 595 C CA . GLN A 1 82 ? 31.633 3.178 -26.667 1.00 101.15 82 GLN A CA 1
ATOM 596 C C . GLN A 1 82 ? 32.294 4.410 -27.300 1.00 108.03 82 GLN A C 1
ATOM 597 O O . GLN A 1 82 ? 32.676 5.339 -26.598 1.00 106.28 82 GLN A O 1
ATOM 603 N N . GLN A 1 83 ? 32.441 4.437 -28.617 1.00 106.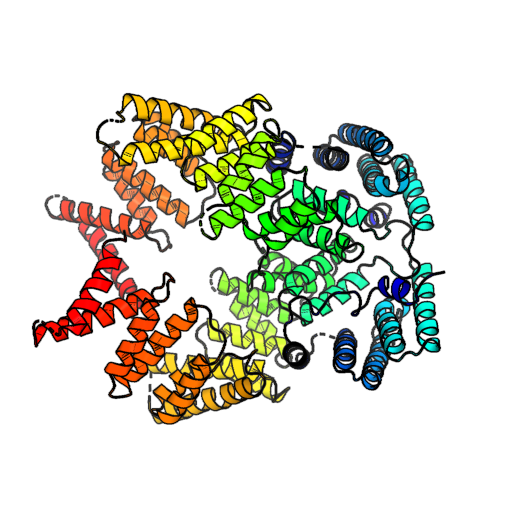46 83 GLN A N 1
ATOM 604 C CA . GLN A 1 83 ? 33.213 5.521 -29.200 1.00 105.24 83 GLN A CA 1
ATOM 605 C C . GLN A 1 83 ? 32.364 6.751 -29.531 1.00 105.41 83 GLN A C 1
ATOM 606 O O . GLN A 1 83 ? 32.824 7.900 -29.424 1.00 111.88 83 GLN A O 1
ATOM 612 N N . GLU A 1 84 ? 31.128 6.498 -29.932 1.00 94.94 84 GLU A N 1
ATOM 613 C CA . GLU A 1 84 ? 30.308 7.558 -30.476 1.00 99.21 84 GLU A CA 1
ATOM 614 C C . GLU A 1 84 ? 29.191 8.035 -29.526 1.00 103.11 84 GLU A C 1
ATOM 615 O O . GLU A 1 84 ? 28.934 9.225 -29.389 1.00 110.16 84 GLU A O 1
ATOM 621 N N . HIS A 1 85 ? 28.482 7.092 -28.932 1.00 100.73 85 HIS A N 1
ATOM 622 C CA . HIS A 1 85 ? 27.458 7.396 -27.951 1.00 99.95 85 HIS A CA 1
ATOM 623 C C . HIS A 1 85 ? 28.142 7.263 -26.564 1.00 90.19 85 HIS A C 1
ATOM 624 O O . HIS A 1 85 ? 27.510 7.024 -25.507 1.00 82.26 85 HIS A O 1
ATOM 631 N N . ALA A 1 86 ? 29.464 7.479 -26.629 1.00 94.89 86 ALA A N 1
ATOM 632 C CA . ALA A 1 86 ? 30.468 7.261 -25.539 1.00 94.28 86 ALA A CA 1
ATOM 633 C C . ALA A 1 86 ? 30.174 7.746 -24.124 1.00 90.43 86 ALA A C 1
ATOM 634 O O . ALA A 1 86 ? 30.263 6.988 -23.142 1.00 86.69 86 ALA A O 1
ATOM 636 N N . ASP A 1 87 ? 29.902 9.031 -23.972 1.00 98.45 87 ASP A N 1
ATOM 637 C CA . ASP A 1 87 ? 29.651 9.552 -22.595 1.00 95.79 87 ASP A CA 1
ATOM 638 C C . ASP A 1 87 ? 28.540 8.702 -21.879 1.00 90.73 87 ASP A C 1
ATOM 639 O O . ASP A 1 87 ? 28.568 8.525 -20.628 1.00 84.29 87 ASP A O 1
ATOM 644 N N . GLN A 1 88 ? 27.611 8.090 -22.643 1.00 87.12 88 GLN A N 1
ATOM 645 C CA . GLN A 1 88 ? 26.605 7.282 -21.908 1.00 87.68 88 GLN A CA 1
ATOM 646 C C . GLN A 1 88 ? 26.356 5.891 -22.444 1.00 81.69 88 GLN A C 1
ATOM 647 O O . GLN A 1 88 ? 25.315 5.639 -23.087 1.00 85.03 88 GLN A O 1
ATOM 653 N N . ALA A 1 89 ? 27.264 4.979 -22.154 1.00 69.21 89 ALA A N 1
ATOM 654 C CA . ALA A 1 89 ? 27.209 3.696 -22.799 1.00 75.02 89 ALA A CA 1
ATOM 655 C C . ALA A 1 89 ? 26.319 2.682 -22.086 1.00 77.23 89 ALA A C 1
ATOM 656 O O . ALA A 1 89 ? 25.883 1.706 -22.697 1.00 83.00 89 ALA A O 1
ATOM 658 N N . GLU A 1 90 ? 26.079 2.896 -20.794 1.00 74.67 90 GLU A N 1
ATOM 659 C CA . GLU A 1 90 ? 25.422 1.892 -19.951 1.00 80.52 90 GLU A CA 1
ATOM 660 C C . GLU A 1 90 ? 24.041 1.461 -20.449 1.00 74.29 90 GLU A C 1
ATOM 661 O O . GLU A 1 90 ? 23.704 0.284 -20.402 1.00 76.19 90 GLU A O 1
ATOM 667 N N . ILE A 1 91 ? 23.235 2.400 -20.917 1.00 71.10 91 ILE A N 1
ATOM 668 C CA . ILE A 1 91 ? 21.909 2.023 -21.372 1.00 75.11 91 ILE A CA 1
ATOM 669 C C . ILE A 1 91 ? 21.914 1.627 -22.844 1.00 72.41 91 ILE A C 1
ATOM 670 O O . ILE A 1 91 ? 21.003 0.965 -23.339 1.00 72.20 91 ILE A O 1
ATOM 675 N N . ARG A 1 92 ? 22.958 2.037 -23.541 1.00 74.37 92 ARG A N 1
ATOM 676 C CA . ARG A 1 92 ? 23.017 1.861 -24.974 1.00 73.09 92 ARG A CA 1
ATOM 677 C C . ARG A 1 92 ? 23.459 0.469 -25.273 1.00 72.66 92 ARG A C 1
ATOM 678 O O . ARG A 1 92 ? 23.348 0.004 -26.399 1.00 78.45 92 ARG A O 1
ATOM 686 N N . SER A 1 93 ? 23.965 -0.196 -24.245 1.00 63.02 93 SER A N 1
ATOM 687 C CA . SER A 1 93 ? 24.514 -1.532 -24.406 1.00 63.39 93 SER A CA 1
ATOM 688 C C . SER A 1 93 ? 23.532 -2.573 -23.895 1.00 63.51 93 SER A C 1
ATOM 689 O O . SER A 1 93 ? 23.756 -3.775 -24.006 1.00 61.58 93 SER A O 1
ATOM 692 N N . LEU A 1 94 ? 22.426 -2.106 -23.345 1.00 60.80 94 LEU A N 1
ATOM 693 C CA . LEU A 1 94 ? 21.468 -3.027 -22.767 1.00 59.72 94 LEU A CA 1
ATOM 694 C C . LEU A 1 94 ? 21.103 -4.197 -23.688 1.00 61.15 94 LEU A C 1
ATOM 695 O O . LEU A 1 94 ? 20.997 -5.332 -23.226 1.00 59.74 94 LEU A O 1
ATOM 700 N N . VAL A 1 95 ? 20.902 -3.946 -24.978 1.00 57.16 95 VAL A N 1
ATOM 701 C CA . VAL A 1 95 ? 20.465 -5.040 -25.831 1.00 58.06 95 VAL A CA 1
ATOM 702 C C . VAL A 1 95 ? 21.660 -5.851 -26.299 1.00 61.22 95 VAL A C 1
ATOM 703 O O . VAL A 1 95 ? 21.596 -7.086 -26.367 1.00 59.92 95 VAL A O 1
ATOM 707 N N . THR A 1 96 ? 22.754 -5.164 -26.608 1.00 56.88 96 THR A N 1
ATOM 708 C CA . THR A 1 96 ? 23.992 -5.857 -26.950 1.00 58.01 96 THR A CA 1
ATOM 709 C C . THR A 1 96 ? 24.387 -6.912 -25.893 1.00 58.90 96 THR A C 1
ATOM 710 O O . THR A 1 96 ? 24.772 -8.028 -26.216 1.00 55.51 96 THR A O 1
ATOM 714 N N . TRP A 1 97 ? 24.268 -6.546 -24.626 1.00 57.90 97 TRP A N 1
ATOM 715 C CA . TRP A 1 97 ? 24.624 -7.439 -23.546 1.00 56.07 97 TRP A CA 1
ATOM 716 C C . TRP A 1 97 ? 23.655 -8.612 -23.510 1.00 54.15 97 TRP A C 1
ATOM 717 O O . TRP A 1 97 ? 24.045 -9.763 -23.306 1.00 58.63 97 TRP A O 1
ATOM 728 N N . GLY A 1 98 ? 22.378 -8.319 -23.689 1.00 55.66 98 GLY A N 1
ATOM 729 C CA . GLY A 1 98 ? 21.358 -9.347 -23.599 1.00 55.57 98 GLY A CA 1
ATOM 730 C C . GLY A 1 98 ? 21.454 -10.264 -24.796 1.00 53.44 98 GLY A C 1
ATOM 731 O O . GLY A 1 98 ? 21.046 -11.407 -24.743 1.00 52.87 98 GLY A O 1
ATOM 732 N N . ASN A 1 99 ? 22.003 -9.755 -25.888 1.00 55.28 99 ASN A N 1
ATOM 733 C CA . ASN A 1 99 ? 22.303 -10.606 -27.022 1.00 56.66 99 ASN A CA 1
ATOM 734 C C . ASN A 1 99 ? 23.451 -11.557 -26.678 1.00 56.79 99 ASN A C 1
ATOM 735 O O . ASN A 1 99 ? 23.376 -12.755 -26.963 1.00 60.03 99 ASN A O 1
ATOM 740 N N . TYR A 1 100 ? 24.505 -11.028 -26.061 1.00 54.63 100 TYR A N 1
ATOM 741 C CA . TYR A 1 100 ? 25.544 -11.871 -25.481 1.00 53.34 100 TYR A CA 1
ATOM 742 C C . TYR A 1 100 ? 24.917 -12.952 -24.605 1.00 55.83 100 TYR A C 1
ATOM 743 O O . TYR A 1 100 ? 25.142 -14.151 -24.793 1.00 55.60 100 TYR A O 1
ATOM 752 N N . ALA A 1 101 ? 24.134 -12.524 -23.630 1.00 52.96 101 ALA A N 1
ATOM 753 C CA . ALA A 1 101 ? 23.519 -13.478 -22.727 1.00 55.57 101 ALA A CA 1
ATOM 754 C C . ALA A 1 101 ? 22.925 -14.657 -23.495 1.00 58.00 101 ALA A C 1
ATOM 755 O O . ALA A 1 101 ? 23.164 -15.812 -23.153 1.00 63.55 101 ALA A O 1
ATOM 757 N N . TRP A 1 102 ? 22.161 -14.361 -24.540 1.00 56.88 102 TRP A N 1
ATOM 758 C CA . TRP A 1 102 ? 21.468 -15.398 -25.308 1.00 58.89 102 TRP A CA 1
ATOM 759 C C . TRP A 1 102 ? 22.383 -16.258 -26.182 1.00 60.01 102 TRP A C 1
ATOM 760 O O . TRP A 1 102 ? 22.139 -17.452 -26.359 1.00 61.75 102 TRP A O 1
ATOM 771 N N . VAL A 1 103 ? 23.409 -15.639 -26.755 1.00 54.50 103 VAL A N 1
ATOM 772 C CA . VAL A 1 103 ? 24.298 -16.360 -27.645 1.00 57.92 103 VAL A CA 1
ATOM 773 C C . VAL A 1 103 ? 25.054 -17.409 -26.843 1.00 61.69 103 VAL A C 1
ATOM 774 O O . VAL A 1 103 ? 25.044 -18.587 -27.177 1.00 61.19 103 VAL A O 1
ATOM 778 N N . TYR A 1 104 ? 25.699 -16.969 -25.773 1.00 59.50 104 TYR A N 1
ATOM 779 C CA . TYR A 1 104 ? 26.394 -17.875 -24.889 1.00 57.26 104 TYR A CA 1
ATOM 780 C C . TYR A 1 104 ? 25.521 -19.043 -24.410 1.00 61.89 104 TYR A C 1
ATOM 781 O O . TYR A 1 104 ? 25.960 -20.197 -24.390 1.00 62.59 104 TYR A O 1
ATOM 790 N N . TYR A 1 105 ? 24.291 -18.746 -24.013 1.00 60.04 105 TYR A N 1
ATOM 791 C CA . TYR A 1 105 ? 23.387 -19.770 -23.504 1.00 55.05 105 TYR A CA 1
ATOM 792 C C . TYR A 1 105 ? 23.151 -20.857 -24.539 1.00 62.77 105 TYR A C 1
ATOM 793 O O . TYR A 1 105 ? 22.929 -22.017 -24.202 1.00 65.65 105 TYR A O 1
ATOM 802 N N . HIS A 1 106 ? 23.183 -20.473 -25.809 1.00 64.63 106 HIS A N 1
ATOM 803 C CA . HIS A 1 106 ? 23.007 -21.426 -26.893 1.00 62.64 106 HIS A CA 1
ATOM 804 C C . HIS A 1 106 ? 24.302 -22.183 -27.149 1.00 63.40 106 HIS A C 1
ATOM 805 O O . HIS A 1 106 ? 24.293 -23.270 -27.710 1.00 65.43 106 HIS A O 1
ATOM 812 N N . MET A 1 107 ? 25.413 -21.594 -26.725 1.00 60.86 107 MET A N 1
ATOM 813 C CA . MET A 1 107 ? 26.701 -22.258 -26.766 1.00 58.93 107 MET A CA 1
ATOM 814 C C . MET A 1 107 ? 26.900 -23.114 -25.510 1.00 68.55 107 MET A C 1
ATOM 815 O O . MET A 1 107 ? 27.934 -23.763 -25.349 1.00 71.30 107 MET A O 1
ATOM 820 N N . GLY A 1 108 ? 25.910 -23.090 -24.625 1.00 66.99 108 GLY A N 1
ATOM 821 C CA . GLY A 1 108 ? 25.974 -23.850 -23.393 1.00 57.09 108 GLY A CA 1
ATOM 822 C C . GLY A 1 108 ? 26.941 -23.238 -22.398 1.00 62.73 108 GLY A C 1
ATOM 823 O O . GLY A 1 108 ? 27.345 -23.892 -21.436 1.00 63.14 108 GLY A O 1
ATOM 824 N N . ARG A 1 109 ? 27.317 -21.982 -22.624 1.00 61.05 109 ARG A N 1
ATOM 825 C CA . ARG A 1 109 ? 28.247 -21.307 -21.726 1.00 57.66 109 ARG A CA 1
ATOM 826 C C . ARG A 1 109 ? 27.526 -20.574 -20.599 1.00 60.66 109 ARG A C 1
ATOM 827 O O . ARG A 1 109 ? 27.115 -19.423 -20.745 1.00 63.34 109 ARG A O 1
ATOM 835 N N . LEU A 1 110 ? 27.384 -21.264 -19.474 1.00 53.17 110 LEU A N 1
ATOM 836 C CA . LEU A 1 110 ? 26.731 -20.732 -18.283 1.00 52.67 110 LEU A CA 1
ATOM 837 C C . LEU A 1 110 ? 27.485 -19.568 -17.642 1.00 58.38 110 LEU A C 1
ATOM 838 O O . LEU A 1 110 ? 26.880 -18.620 -17.140 1.00 66.78 110 LEU A O 1
ATOM 843 N N . SER A 1 111 ? 28.810 -19.660 -17.657 1.00 59.21 111 SER A N 1
ATOM 844 C CA . SER A 1 111 ? 29.682 -18.651 -17.056 1.00 60.01 111 SER A CA 1
ATOM 845 C C . SER A 1 111 ? 29.627 -17.219 -17.598 1.00 61.15 111 SER A C 1
ATOM 846 O O . SER A 1 111 ? 29.672 -16.274 -16.811 1.00 61.77 111 SER A O 1
ATOM 849 N N . ASP A 1 112 ? 29.539 -17.031 -18.912 1.00 61.11 112 ASP A N 1
ATOM 850 C CA . ASP A 1 112 ? 29.501 -15.662 -19.415 1.00 63.83 112 ASP A CA 1
ATOM 851 C C . ASP A 1 112 ? 28.081 -15.152 -19.513 1.00 59.94 112 ASP A C 1
ATOM 852 O O . ASP A 1 112 ? 27.826 -13.961 -19.341 1.00 58.59 112 ASP A O 1
ATOM 857 N N . VAL A 1 113 ? 27.167 -16.057 -19.823 1.00 55.86 113 VAL A N 1
ATOM 858 C CA . VAL A 1 113 ? 25.776 -15.747 -19.689 1.00 55.69 113 VAL A CA 1
ATOM 859 C C . VAL A 1 113 ? 25.594 -15.044 -18.369 1.00 61.44 113 VAL A C 1
ATOM 860 O O . VAL A 1 113 ? 25.098 -13.920 -18.326 1.00 64.06 113 VAL A O 1
ATOM 864 N N . GLN A 1 114 ? 26.019 -15.680 -17.283 1.00 63.86 114 GLN A N 1
ATOM 865 C CA . GLN A 1 114 ? 25.899 -15.046 -15.968 1.00 64.92 114 GLN A CA 1
ATOM 866 C C . GLN A 1 114 ? 26.599 -13.679 -15.876 1.00 64.62 114 GLN A C 1
ATOM 867 O O . GLN A 1 114 ? 26.070 -12.757 -15.263 1.00 63.88 114 GLN A O 1
ATOM 873 N N . ILE A 1 115 ? 27.773 -13.540 -16.482 1.00 55.81 115 ILE A N 1
ATOM 874 C CA . ILE A 1 115 ? 28.440 -12.252 -16.468 1.00 59.32 115 ILE A CA 1
ATOM 875 C C . ILE A 1 115 ? 27.458 -11.202 -16.960 1.00 66.20 115 ILE A C 1
ATOM 876 O O . ILE A 1 115 ? 27.174 -10.215 -16.261 1.00 66.69 115 ILE A O 1
ATOM 881 N N . TYR A 1 116 ? 26.918 -11.434 -18.157 1.00 65.66 116 TYR A N 1
ATOM 882 C CA . TYR A 1 116 ? 26.126 -10.416 -18.859 1.00 64.98 116 TYR A CA 1
ATOM 883 C C . TYR A 1 116 ? 24.752 -10.118 -18.252 1.00 61.65 116 TYR A C 1
ATOM 884 O O . TYR A 1 116 ? 24.317 -8.974 -18.255 1.00 60.23 116 TYR A O 1
ATOM 893 N N . VAL A 1 117 ? 24.078 -11.136 -17.734 1.00 54.74 117 VAL A N 1
ATOM 894 C CA . VAL A 1 117 ? 22.885 -10.917 -16.941 1.00 54.32 117 VAL A CA 1
ATOM 895 C C . VAL A 1 117 ? 23.211 -10.016 -15.750 1.00 65.87 117 VAL A C 1
ATOM 896 O O . VAL A 1 117 ? 22.339 -9.342 -15.203 1.00 66.55 117 VAL A O 1
ATOM 900 N N . ASP A 1 118 ? 24.476 -10.001 -15.348 1.00 69.67 118 ASP A N 1
ATOM 901 C CA . ASP A 1 118 ? 24.890 -9.126 -14.266 1.00 66.19 118 ASP A CA 1
ATOM 902 C C . ASP A 1 118 ? 25.063 -7.716 -14.798 1.00 66.92 118 ASP A C 1
ATOM 903 O O . ASP A 1 118 ? 24.430 -6.795 -14.296 1.00 71.20 118 ASP A O 1
ATOM 908 N N . LYS A 1 119 ? 25.878 -7.538 -15.833 1.00 65.00 119 LYS A N 1
ATOM 909 C CA . LYS A 1 119 ? 26.027 -6.203 -16.422 1.00 65.28 119 LYS A CA 1
ATOM 910 C C . LYS A 1 119 ? 24.658 -5.601 -16.768 1.00 70.85 119 LYS A C 1
ATOM 911 O O . LYS A 1 119 ? 24.478 -4.384 -16.706 1.00 72.93 119 LYS A O 1
ATOM 917 N N . VAL A 1 120 ? 23.692 -6.451 -17.120 1.00 70.88 120 VAL A N 1
ATOM 918 C CA . VAL A 1 120 ? 22.320 -5.990 -17.345 1.00 69.20 120 VAL A CA 1
ATOM 919 C C . VAL A 1 120 ? 21.666 -5.570 -16.024 1.00 72.71 120 VAL A C 1
ATOM 920 O O . VAL A 1 120 ? 21.373 -4.389 -15.828 1.00 72.79 120 VAL A O 1
ATOM 924 N N . LYS A 1 121 ? 21.463 -6.527 -15.118 1.00 70.35 121 LYS A N 1
ATOM 925 C CA . LYS A 1 121 ? 20.831 -6.249 -13.829 1.00 67.64 121 LYS A CA 1
ATOM 926 C C . LYS A 1 121 ? 21.356 -4.978 -13.193 1.00 71.05 121 LYS A C 1
ATOM 927 O O . LYS A 1 121 ? 20.602 -4.253 -12.554 1.00 75.77 121 LYS A O 1
ATOM 933 N N . HIS A 1 122 ? 22.648 -4.714 -13.358 1.00 68.47 122 HIS A N 1
ATOM 934 C CA . HIS A 1 122 ? 23.238 -3.533 -12.763 1.00 73.20 122 HIS A CA 1
ATOM 935 C C . HIS A 1 122 ? 22.616 -2.295 -13.370 1.00 75.45 122 HIS A C 1
ATOM 936 O O . HIS A 1 122 ? 21.908 -1.557 -12.694 1.00 80.25 122 HIS A O 1
ATOM 943 N N . VAL A 1 123 ? 22.883 -2.083 -14.652 1.00 74.09 123 VAL A N 1
ATOM 944 C CA . VAL A 1 123 ? 22.355 -0.935 -15.374 1.00 72.29 123 VAL A CA 1
ATOM 945 C C . VAL A 1 123 ? 20.826 -0.788 -15.227 1.00 76.92 123 VAL A C 1
ATOM 946 O O . VAL A 1 123 ? 20.287 0.311 -15.326 1.00 75.15 123 VAL A O 1
ATOM 950 N N . CYS A 1 124 ? 20.127 -1.884 -14.962 1.00 77.13 124 CYS A N 1
ATOM 951 C CA . CYS A 1 124 ? 18.675 -1.817 -14.815 1.00 76.95 124 CYS A CA 1
ATOM 952 C C . CYS A 1 124 ? 18.205 -1.291 -13.459 1.00 79.88 124 CYS A C 1
ATOM 953 O O . CYS A 1 124 ? 17.180 -0.619 -13.380 1.00 81.24 124 CYS A O 1
ATOM 956 N N . GLU A 1 125 ? 18.935 -1.599 -12.394 1.00 78.77 125 GLU A N 1
ATOM 957 C CA . GLU A 1 125 ? 18.574 -1.067 -11.086 1.00 83.44 125 GLU A CA 1
ATOM 958 C C . GLU A 1 125 ? 18.971 0.419 -10.984 1.00 86.01 125 GLU A C 1
ATOM 959 O O . GLU A 1 125 ? 18.349 1.192 -10.250 1.00 85.72 125 GLU A O 1
ATOM 965 N N . LYS A 1 126 ? 19.979 0.809 -11.762 1.00 77.90 126 LYS A N 1
ATOM 966 C CA . LYS A 1 126 ? 20.525 2.165 -11.748 1.00 77.37 126 LYS A CA 1
ATOM 967 C C . LYS A 1 126 ? 19.630 3.218 -12.438 1.00 82.73 126 LYS A C 1
ATOM 968 O O . LYS A 1 126 ? 19.613 4.393 -12.047 1.00 78.32 126 LYS A O 1
ATOM 974 N N . PHE A 1 127 ? 18.885 2.797 -13.457 1.00 83.28 127 PHE A N 1
ATOM 975 C CA . PHE A 1 127 ? 18.091 3.722 -14.258 1.00 76.95 127 PHE A CA 1
ATOM 976 C C . PHE A 1 127 ? 16.610 3.368 -14.243 1.00 79.91 127 PHE A C 1
ATOM 977 O O . PHE A 1 127 ? 15.838 3.901 -15.046 1.00 76.24 127 PHE A O 1
ATOM 985 N N . SER A 1 128 ? 16.213 2.467 -13.347 1.00 80.47 128 SER A N 1
ATOM 986 C CA . SER A 1 128 ? 14.808 2.072 -13.234 1.00 76.60 128 SER A CA 1
ATOM 987 C C . SER A 1 128 ? 13.884 3.240 -12.865 1.00 83.34 128 SER A C 1
ATOM 988 O O . SER A 1 128 ? 14.166 3.996 -11.930 1.00 80.92 128 SER A O 1
ATOM 991 N N . SER A 1 129 ? 12.776 3.376 -13.590 1.00 77.94 129 SER A N 1
ATOM 992 C CA . SER A 1 129 ? 11.804 4.414 -13.278 1.00 73.59 129 SER A CA 1
ATOM 993 C C . SER A 1 129 ? 10.964 4.011 -12.076 1.00 74.53 129 SER A C 1
ATOM 994 O O . SER A 1 129 ? 10.637 2.830 -11.915 1.00 68.53 129 SER A O 1
ATOM 997 N N . PRO A 1 130 ? 10.629 4.991 -11.220 1.00 71.76 130 PRO A N 1
ATOM 998 C CA . PRO A 1 130 ? 9.766 4.767 -10.064 1.00 68.27 130 PRO A CA 1
ATOM 999 C C . PRO A 1 130 ? 8.358 5.189 -10.451 1.00 70.80 130 PRO A C 1
ATOM 1000 O O . PRO A 1 130 ? 7.464 5.303 -9.604 1.00 68.93 130 PRO A O 1
ATOM 1004 N N . TYR A 1 131 ? 8.187 5.411 -11.756 1.00 71.27 131 TYR A N 1
ATOM 1005 C CA . TYR A 1 131 ? 6.926 5.859 -12.354 1.00 68.62 131 TYR A CA 1
ATOM 1006 C C . TYR A 1 131 ? 6.214 4.772 -13.164 1.00 64.41 131 TYR A C 1
ATOM 1007 O O . TYR A 1 131 ? 5.002 4.634 -13.074 1.00 64.31 131 TYR A O 1
ATOM 1016 N N . ARG A 1 132 ? 6.967 4.002 -13.945 1.00 65.74 132 ARG A N 1
ATOM 1017 C CA . ARG A 1 132 ? 6.373 3.026 -14.848 1.00 68.19 132 ARG A CA 1
ATOM 1018 C C . ARG A 1 132 ? 7.045 1.645 -14.870 1.00 80.33 132 ARG A C 1
ATOM 1019 O O . ARG A 1 132 ? 8.227 1.507 -15.236 1.00 76.15 132 ARG A O 1
ATOM 1027 N N . ILE A 1 133 ? 6.275 0.618 -14.516 1.00 74.81 133 ILE A N 1
ATOM 1028 C CA . ILE A 1 133 ? 6.743 -0.748 -14.693 1.00 67.15 133 ILE A CA 1
ATOM 1029 C C . ILE A 1 133 ? 6.454 -1.313 -16.101 1.00 72.52 133 ILE A C 1
ATOM 1030 O O . ILE A 1 133 ? 6.196 -0.579 -17.048 1.00 73.08 133 ILE A O 1
ATOM 1035 N N . GLU A 1 134 ? 6.551 -2.629 -16.228 1.00 79.63 134 GLU A N 1
ATOM 1036 C CA . GLU A 1 134 ? 6.250 -3.338 -17.462 1.00 76.76 134 GLU A CA 1
ATOM 1037 C C . GLU A 1 134 ? 5.151 -4.290 -17.077 1.00 77.26 134 GLU A C 1
ATOM 1038 O O . GLU A 1 134 ? 5.157 -4.826 -15.973 1.00 73.74 134 GLU A O 1
ATOM 1044 N N . SER A 1 135 ? 4.197 -4.515 -17.962 1.00 75.15 135 SER A N 1
ATOM 1045 C CA . SER A 1 135 ? 3.194 -5.501 -17.631 1.00 72.74 135 SER A CA 1
ATOM 1046 C C . SER A 1 135 ? 2.404 -5.975 -18.821 1.00 78.71 135 SER A C 1
ATOM 1047 O O . SER A 1 135 ? 2.156 -5.212 -19.757 1.00 78.37 135 SER A O 1
ATOM 1050 N N . PRO A 1 136 ? 2.020 -7.257 -18.792 1.00 82.35 136 PRO A N 1
ATOM 1051 C CA . PRO A 1 136 ? 0.975 -7.701 -19.703 1.00 80.47 136 PRO A CA 1
ATOM 1052 C C . PRO A 1 136 ? -0.301 -6.945 -19.327 1.00 78.04 136 PRO A C 1
ATOM 1053 O O . PRO A 1 136 ? -0.963 -6.390 -20.201 1.00 77.83 136 PRO A O 1
ATOM 1057 N N . GLU A 1 137 ? -0.621 -6.900 -18.036 1.00 76.37 137 GLU A N 1
ATOM 1058 C CA . GLU A 1 137 ? -1.870 -6.296 -17.587 1.00 73.80 137 GLU A CA 1
ATOM 1059 C C . GLU A 1 137 ? -1.919 -4.798 -17.853 1.00 75.39 137 GLU A C 1
ATOM 1060 O O . GLU A 1 137 ? -2.992 -4.235 -18.070 1.00 75.39 137 GLU A O 1
ATOM 1066 N N . LEU A 1 138 ? -0.767 -4.144 -17.839 1.00 69.53 138 LEU A N 1
ATOM 1067 C CA . LEU A 1 138 ? -0.734 -2.751 -18.230 1.00 67.15 138 LEU A CA 1
ATOM 1068 C C . LEU A 1 138 ? -1.006 -2.632 -19.731 1.00 67.84 138 LEU A C 1
ATOM 1069 O O . LEU A 1 138 ? -1.880 -1.888 -20.170 1.00 63.67 138 LEU A O 1
ATOM 1074 N N . ASP A 1 139 ? -0.267 -3.386 -20.523 1.00 71.71 139 ASP A N 1
ATOM 1075 C CA . ASP A 1 139 ? -0.456 -3.343 -21.960 1.00 68.67 139 ASP A CA 1
ATOM 1076 C C . ASP A 1 139 ? -1.897 -3.664 -22.340 1.00 64.90 139 ASP A C 1
ATOM 1077 O O . ASP A 1 139 ? -2.394 -3.180 -23.354 1.00 63.23 139 ASP A O 1
ATOM 1082 N N . CYS A 1 140 ? -2.566 -4.472 -21.522 1.00 61.98 140 CYS A N 1
ATOM 1083 C CA . CYS A 1 140 ? -3.924 -4.920 -21.824 1.00 62.49 140 CYS A CA 1
ATOM 1084 C C . CYS A 1 140 ? -4.939 -3.825 -21.483 1.00 64.96 140 CYS A C 1
ATOM 1085 O O . CYS A 1 140 ? -5.727 -3.424 -22.340 1.00 61.25 140 CYS A O 1
ATOM 1088 N N . GLU A 1 141 ? -4.906 -3.341 -20.239 1.00 66.52 141 GLU A N 1
ATOM 1089 C CA . GLU A 1 141 ? -5.713 -2.193 -19.800 1.00 64.04 141 GLU A CA 1
ATOM 1090 C C . GLU A 1 141 ? -5.636 -1.018 -20.781 1.00 60.23 141 GLU A C 1
ATOM 1091 O O . GLU A 1 141 ? -6.575 -0.250 -20.940 1.00 61.24 141 GLU A O 1
ATOM 1097 N N . GLU A 1 142 ? -4.502 -0.891 -21.442 1.00 52.74 142 GLU A N 1
ATOM 1098 C CA . GLU A 1 142 ? -4.346 0.117 -22.451 1.00 49.43 142 GLU A CA 1
ATOM 1099 C C . GLU A 1 142 ? -4.983 -0.272 -23.771 1.00 55.88 142 GLU A C 1
ATOM 1100 O O . GLU A 1 142 ? -5.609 0.556 -24.427 1.00 58.71 142 GLU A O 1
ATOM 1106 N N . GLY A 1 143 ? -4.814 -1.526 -24.176 1.00 58.64 143 GLY A N 1
ATOM 1107 C CA . GLY A 1 143 ? -5.388 -2.002 -25.426 1.00 56.58 143 GLY A CA 1
ATOM 1108 C C . GLY A 1 143 ? -6.906 -1.901 -25.466 1.00 54.27 143 GLY A C 1
ATOM 1109 O O . GLY A 1 143 ? -7.484 -1.591 -26.506 1.00 51.89 143 GLY A O 1
ATOM 1110 N N . TRP A 1 144 ? -7.549 -2.166 -24.331 1.00 52.53 144 TRP A N 1
ATOM 1111 C CA . TRP A 1 144 ? -8.994 -2.015 -24.218 1.00 50.23 144 TRP A CA 1
ATOM 1112 C C . TRP A 1 144 ? -9.399 -0.561 -24.334 1.00 54.76 144 TRP A C 1
ATOM 1113 O O . TRP A 1 144 ? -10.388 -0.241 -24.983 1.00 52.28 144 TRP A O 1
ATOM 1124 N N . THR A 1 145 ? -8.650 0.318 -23.678 1.00 55.02 145 THR A N 1
ATOM 1125 C CA . THR A 1 145 ? -8.920 1.740 -23.793 1.00 51.04 145 THR A CA 1
ATOM 1126 C C . THR A 1 145 ? -8.881 2.192 -25.251 1.00 52.26 145 THR A C 1
ATOM 1127 O O . THR A 1 145 ? -9.817 2.827 -25.729 1.00 53.17 145 THR A O 1
ATOM 1131 N N . ARG A 1 146 ? -7.814 1.854 -25.964 1.00 48.59 146 ARG A N 1
ATOM 1132 C CA . ARG A 1 146 ? -7.711 2.294 -27.346 1.00 50.99 146 ARG A CA 1
ATOM 1133 C C . ARG A 1 146 ? -8.802 1.677 -28.216 1.00 53.70 146 ARG A C 1
ATOM 1134 O O . ARG A 1 146 ? -9.273 2.295 -29.172 1.00 55.78 146 ARG A O 1
ATOM 1142 N N . LEU A 1 147 ? -9.203 0.454 -27.900 1.00 50.89 147 LEU A N 1
ATOM 1143 C CA . LEU A 1 147 ? -10.184 -0.233 -28.720 1.00 49.91 147 LEU A CA 1
ATOM 1144 C C . LEU A 1 147 ? -11.508 0.501 -28.623 1.00 56.95 147 LEU A C 1
ATOM 1145 O O . LEU A 1 147 ? -12.244 0.625 -29.609 1.00 55.38 147 LEU A O 1
ATOM 1150 N N . LYS A 1 148 ? -11.800 0.967 -27.408 1.00 58.16 148 LYS A N 1
ATOM 1151 C CA . LYS A 1 148 ? -13.049 1.626 -27.083 1.00 53.84 148 LYS A CA 1
ATOM 1152 C C . LYS A 1 148 ? -13.017 3.037 -27.644 1.00 61.30 148 LYS A C 1
ATOM 1153 O O . LYS A 1 148 ? -14.059 3.641 -27.879 1.00 70.26 148 LYS A O 1
ATOM 1159 N N . CYS A 1 149 ? -11.812 3.545 -27.888 1.00 54.66 149 CYS A N 1
ATOM 1160 C CA . CYS A 1 149 ? -11.626 4.751 -28.702 1.00 60.55 149 CYS A CA 1
ATOM 1161 C C . CYS A 1 149 ? -11.910 4.492 -30.166 1.00 66.44 149 CYS A C 1
ATOM 1162 O O . CYS A 1 149 ? -12.502 5.322 -30.859 1.00 70.76 149 CYS A O 1
ATOM 1165 N N . GLY A 1 150 ? -11.428 3.358 -30.652 1.00 60.34 150 GLY A N 1
ATOM 1166 C CA . GLY A 1 150 ? -11.698 2.968 -32.020 1.00 62.17 150 GLY A CA 1
ATOM 1167 C C . GLY A 1 150 ? -10.793 3.644 -33.036 1.00 57.39 150 GLY A C 1
ATOM 1168 O O . GLY A 1 150 ? -9.677 4.002 -32.719 1.00 61.26 150 GLY A O 1
ATOM 1169 N N . GLY A 1 151 ? -11.254 3.783 -34.273 1.00 51.08 151 GLY A N 1
ATOM 1170 C CA . GLY A 1 151 ? -10.496 4.477 -35.311 1.00 59.66 151 GLY A CA 1
ATOM 1171 C C . GLY A 1 151 ? -9.029 4.125 -35.548 1.00 63.80 151 GLY A C 1
ATOM 1172 O O . GLY A 1 151 ? -8.670 2.958 -35.591 1.00 65.02 151 GLY A O 1
ATOM 1173 N N . ASN A 1 152 ? -8.165 5.122 -35.726 1.00 70.49 152 ASN A N 1
ATOM 1174 C CA . ASN A 1 152 ? -6.740 4.820 -35.891 1.00 69.86 152 ASN A CA 1
ATOM 1175 C C . ASN A 1 152 ? -6.132 4.350 -34.595 1.00 69.66 152 ASN A C 1
ATOM 1176 O O . ASN A 1 152 ? -4.937 4.080 -34.534 1.00 76.41 152 ASN A O 1
ATOM 1181 N N . GLN A 1 153 ? -6.954 4.276 -33.556 1.00 65.31 153 GLN A N 1
ATOM 1182 C CA . GLN A 1 153 ? -6.463 3.893 -32.241 1.00 66.88 153 GLN A CA 1
ATOM 1183 C C . GLN A 1 153 ? -6.410 2.360 -32.070 1.00 64.25 153 GLN A C 1
ATOM 1184 O O . GLN A 1 153 ? -5.881 1.847 -31.085 1.00 61.18 153 GLN A O 1
ATOM 1190 N N . ASN A 1 154 ? -6.947 1.639 -33.047 1.00 64.19 154 ASN A N 1
ATOM 1191 C CA . ASN A 1 154 ? -7.074 0.201 -32.928 1.00 64.87 154 ASN A CA 1
ATOM 1192 C C . ASN A 1 154 ? -5.867 -0.561 -33.451 1.00 64.75 154 ASN A C 1
ATOM 1193 O O . ASN A 1 154 ? -5.613 -1.682 -33.026 1.00 66.49 154 ASN A O 1
ATOM 1198 N N . GLU A 1 155 ? -5.105 0.067 -34.336 1.00 62.18 155 GLU A N 1
ATOM 1199 C CA . GLU A 1 155 ? -3.822 -0.483 -34.737 1.00 59.59 155 GLU A CA 1
ATOM 1200 C C . GLU A 1 155 ? -2.843 -0.487 -33.550 1.00 63.28 155 GLU A C 1
ATOM 1201 O O . GLU A 1 155 ? -2.283 -1.526 -33.205 1.00 59.39 155 GLU A O 1
ATOM 1207 N N . ARG A 1 156 ? -2.665 0.659 -32.899 1.00 63.41 156 ARG A N 1
ATOM 1208 C CA . ARG A 1 156 ? -1.880 0.698 -31.673 1.00 57.26 156 ARG A CA 1
ATOM 1209 C C . ARG A 1 156 ? -2.441 -0.289 -30.655 1.00 58.45 156 ARG A C 1
ATOM 1210 O O . ARG A 1 156 ? -1.705 -0.801 -29.819 1.00 64.76 156 ARG A O 1
ATOM 1218 N N . ALA A 1 157 ? -3.743 -0.544 -30.711 1.00 56.79 157 ALA A N 1
ATOM 1219 C CA . ALA A 1 157 ? -4.371 -1.445 -29.748 1.00 60.71 157 ALA A CA 1
ATOM 1220 C C . ALA A 1 157 ? -3.948 -2.914 -29.951 1.00 65.19 157 ALA A C 1
ATOM 1221 O O . ALA A 1 157 ? -3.729 -3.649 -28.978 1.00 59.05 157 ALA A O 1
ATOM 1223 N N . LYS A 1 158 ? -3.840 -3.324 -31.218 1.00 67.91 158 LYS A N 1
ATOM 1224 C CA . LYS A 1 158 ? -3.415 -4.680 -31.576 1.00 63.34 158 LYS A CA 1
ATOM 1225 C C . LYS A 1 158 ? -2.036 -4.985 -31.009 1.00 63.17 158 LYS A C 1
ATOM 1226 O O . LYS A 1 158 ? -1.844 -5.982 -30.316 1.00 64.25 158 LYS A O 1
ATOM 1232 N N . VAL A 1 159 ? -1.080 -4.116 -31.308 1.00 60.05 159 VAL A N 1
ATOM 1233 C CA . VAL A 1 159 ? 0.245 -4.212 -30.718 1.00 57.69 159 VAL A CA 1
ATOM 1234 C C . VAL A 1 159 ? 0.147 -4.425 -29.203 1.00 61.13 159 VAL A C 1
ATOM 1235 O O . VAL A 1 159 ? 0.761 -5.341 -28.663 1.00 65.77 159 VAL A O 1
ATOM 1239 N N . CYS A 1 160 ? -0.637 -3.593 -28.524 1.00 59.42 160 CYS A N 1
ATOM 1240 C CA . CYS A 1 160 ? -0.838 -3.735 -27.087 1.00 57.99 160 CYS A CA 1
ATOM 1241 C C . CYS A 1 160 ? -1.173 -5.177 -26.706 1.00 59.40 160 CYS A C 1
ATOM 1242 O O . CYS A 1 160 ? -0.575 -5.738 -25.795 1.00 65.05 160 CYS A O 1
ATOM 1245 N N . PHE A 1 161 ? -2.134 -5.777 -27.401 1.00 57.87 161 PHE A N 1
ATOM 1246 C CA . PHE A 1 161 ? -2.556 -7.137 -27.075 1.00 63.02 161 PHE A CA 1
ATOM 1247 C C . PHE A 1 161 ? -1.494 -8.153 -27.506 1.00 64.86 161 PHE A C 1
ATOM 1248 O O . PHE A 1 161 ? -1.303 -9.190 -26.861 1.00 63.17 161 PHE A O 1
ATOM 1256 N N . GLU A 1 162 ? -0.804 -7.848 -28.598 1.00 58.37 162 GLU A N 1
ATOM 1257 C CA . GLU A 1 162 ? 0.342 -8.635 -28.991 1.00 61.50 162 GLU A CA 1
ATOM 1258 C C . GLU A 1 162 ? 1.386 -8.650 -27.862 1.00 70.65 162 GLU A C 1
ATOM 1259 O O . GLU A 1 162 ? 1.768 -9.720 -27.381 1.00 73.01 162 GLU A O 1
ATOM 1265 N N . LYS A 1 163 ? 1.823 -7.471 -27.424 1.00 61.36 163 LYS A N 1
ATOM 1266 C CA . LYS A 1 163 ? 2.808 -7.381 -26.354 1.00 63.74 163 LYS A CA 1
ATOM 1267 C C . LYS A 1 163 ? 2.382 -8.119 -25.092 1.00 66.26 163 LYS A C 1
ATOM 1268 O O . LYS A 1 163 ? 3.222 -8.535 -24.305 1.00 72.14 163 LYS A O 1
ATOM 1274 N N . ALA A 1 164 ? 1.082 -8.257 -24.874 1.00 60.96 164 ALA A N 1
ATOM 1275 C CA . ALA A 1 164 ? 0.613 -8.882 -23.642 1.00 67.88 164 ALA A CA 1
ATOM 1276 C C . ALA A 1 164 ? 0.645 -10.388 -23.769 1.00 75.36 164 ALA A C 1
ATOM 1277 O O . ALA A 1 164 ? 0.658 -11.099 -22.766 1.00 74.15 164 ALA A O 1
ATOM 1279 N N . LEU A 1 165 ? 0.642 -10.864 -25.013 1.00 75.24 165 LEU A N 1
ATOM 1280 C CA . LEU A 1 165 ? 0.594 -12.294 -25.296 1.00 76.02 165 LEU A CA 1
ATOM 1281 C C . LEU A 1 165 ? 1.991 -12.896 -25.460 1.00 78.61 165 LEU A C 1
ATOM 1282 O O . LEU A 1 165 ? 2.183 -14.108 -25.297 1.00 78.39 165 LEU A O 1
ATOM 1287 N N . GLU A 1 166 ? 2.978 -12.072 -25.788 1.00 70.74 166 GLU A N 1
ATOM 1288 C CA . GLU A 1 166 ? 4.314 -12.621 -25.941 1.00 68.80 166 GLU A CA 1
ATOM 1289 C C . GLU A 1 166 ? 4.740 -13.175 -24.587 1.00 73.93 166 GLU A C 1
ATOM 1290 O O . GLU A 1 166 ? 5.270 -14.281 -24.493 1.00 78.60 166 GLU A O 1
ATOM 1296 N N . LYS A 1 167 ? 4.496 -12.392 -23.540 1.00 75.41 167 LYS A N 1
ATOM 1297 C CA . LYS A 1 167 ? 4.832 -12.789 -22.176 1.00 79.92 167 LYS A CA 1
ATOM 1298 C C . LYS A 1 167 ? 3.992 -13.958 -21.659 1.00 82.53 167 LYS A C 1
ATOM 1299 O O . LYS A 1 167 ? 4.508 -14.874 -21.020 1.00 88.34 167 LYS A O 1
ATOM 1305 N N . LYS A 1 168 ? 2.692 -13.910 -21.941 1.00 76.10 168 LYS A N 1
ATOM 1306 C CA . LYS A 1 168 ? 1.758 -14.946 -21.505 1.00 78.70 168 LYS A CA 1
ATOM 1307 C C . LYS A 1 168 ? 0.829 -15.431 -22.616 1.00 80.09 168 LYS A C 1
ATOM 1308 O O . LYS A 1 168 ? -0.341 -15.052 -22.663 1.00 79.53 168 LYS A O 1
ATOM 1314 N N . PRO A 1 169 ? 1.350 -16.266 -23.506 1.00 79.82 169 PRO A N 1
ATOM 1315 C CA . PRO A 1 169 ? 0.555 -16.798 -24.619 1.00 79.76 169 PRO A CA 1
ATOM 1316 C C . PRO A 1 169 ? -0.568 -17.729 -24.159 1.00 79.83 169 PRO A C 1
ATOM 1317 O O . PRO A 1 169 ? -0.419 -18.437 -23.163 1.00 79.14 169 PRO A O 1
ATOM 1321 N N . LYS A 1 170 ? -1.680 -17.720 -24.890 1.00 69.13 170 LYS A N 1
ATOM 1322 C CA . LYS A 1 170 ? -2.835 -18.561 -24.578 1.00 71.26 170 LYS A CA 1
ATOM 1323 C C . LYS A 1 170 ? -3.837 -17.958 -23.589 1.00 74.69 170 LYS A C 1
ATOM 1324 O O . LYS A 1 170 ? -4.828 -18.600 -23.241 1.00 78.06 170 LYS A O 1
ATOM 1330 N N . ASN A 1 171 ? -3.589 -16.731 -23.142 1.00 72.56 171 ASN A N 1
ATOM 1331 C CA . ASN A 1 171 ? -4.495 -16.072 -22.204 1.00 67.80 171 ASN A CA 1
ATOM 1332 C C . ASN A 1 171 ? -5.829 -15.751 -22.875 1.00 69.44 171 ASN A C 1
ATOM 1333 O O . ASN A 1 171 ? -5.860 -15.408 -24.057 1.00 69.25 171 ASN A O 1
ATOM 1338 N N . PRO A 1 172 ? -6.930 -15.860 -22.134 1.00 71.07 172 PRO A N 1
ATOM 1339 C CA . PRO A 1 172 ? -8.252 -15.566 -22.721 1.00 69.65 172 PRO A CA 1
ATOM 1340 C C . PRO A 1 172 ? -8.478 -14.074 -23.044 1.00 68.53 172 PRO A C 1
ATOM 1341 O O . PRO A 1 172 ? -8.781 -13.743 -24.198 1.00 64.33 172 PRO A O 1
ATOM 1345 N N . GLU A 1 173 ? -8.332 -13.203 -22.042 1.00 68.39 173 GLU A N 1
ATOM 1346 C CA . GLU A 1 173 ? -8.503 -11.767 -22.229 1.00 62.08 173 GLU A CA 1
ATOM 1347 C C . GLU A 1 173 ? -7.652 -11.229 -23.359 1.00 61.48 173 GLU A C 1
ATOM 1348 O O . GLU A 1 173 ? -8.187 -10.710 -24.322 1.00 65.38 173 GLU A O 1
ATOM 1354 N N . PHE A 1 174 ? -6.334 -11.348 -23.255 1.00 61.39 174 PHE A N 1
ATOM 1355 C CA . PHE A 1 174 ? -5.457 -10.760 -24.272 1.00 62.80 174 PHE A CA 1
ATOM 1356 C C . PHE A 1 174 ? -5.805 -11.279 -25.667 1.00 61.51 174 PHE A C 1
ATOM 1357 O O . PHE A 1 174 ? -5.475 -10.669 -26.683 1.00 64.54 174 PHE A O 1
ATOM 1365 N N . THR A 1 175 ? -6.474 -12.413 -25.726 1.00 59.96 175 THR A N 1
ATOM 1366 C CA . THR A 1 175 ? -6.715 -13.020 -27.016 1.00 61.94 175 THR A CA 1
ATOM 1367 C C . THR A 1 175 ? -7.982 -12.453 -27.603 1.00 56.62 175 THR A C 1
ATOM 1368 O O . THR A 1 175 ? -8.003 -12.127 -28.780 1.00 56.10 175 THR A O 1
ATOM 1372 N N . SER A 1 176 ? -9.024 -12.327 -26.779 1.00 55.02 176 SER A N 1
ATOM 1373 C CA . SER A 1 176 ? -10.173 -11.478 -27.099 1.00 49.05 176 SER A CA 1
ATOM 1374 C C . SER A 1 176 ? -9.690 -10.186 -27.723 1.00 56.13 176 SER A C 1
ATOM 1375 O O . SER A 1 176 ? -10.016 -9.876 -28.871 1.00 54.58 176 SER A O 1
ATOM 1378 N N . GLY A 1 177 ? -8.922 -9.425 -26.946 1.00 56.53 177 GLY A N 1
ATOM 1379 C CA . GLY A 1 177 ? -8.324 -8.195 -27.427 1.00 54.07 177 GLY A CA 1
ATOM 1380 C C . GLY A 1 177 ? -7.722 -8.299 -28.821 1.00 57.52 177 GLY A C 1
ATOM 1381 O O . GLY A 1 177 ? -8.020 -7.487 -29.702 1.00 61.17 177 GLY A O 1
ATOM 1382 N N . LEU A 1 178 ? -6.877 -9.298 -29.036 1.00 53.83 178 LEU A N 1
ATOM 1383 C CA . LEU A 1 178 ? -6.175 -9.414 -30.303 1.00 54.36 178 LEU A CA 1
ATOM 1384 C C . LEU A 1 178 ? -7.155 -9.637 -31.451 1.00 54.05 178 LEU A C 1
ATOM 1385 O O . LEU A 1 178 ? -7.028 -9.036 -32.520 1.00 49.66 178 LEU A O 1
ATOM 1390 N N . ALA A 1 179 ? -8.143 -10.498 -31.201 1.00 55.08 179 ALA A N 1
ATOM 1391 C CA . ALA A 1 179 ? -9.141 -10.907 -32.195 1.00 53.96 179 ALA A CA 1
ATOM 1392 C C . ALA A 1 179 ? -10.055 -9.753 -32.607 1.00 58.69 179 ALA A C 1
ATOM 1393 O O . ALA A 1 179 ? -10.198 -9.468 -33.798 1.00 57.62 179 ALA A O 1
ATOM 1395 N N . ILE A 1 180 ? -10.680 -9.100 -31.626 1.00 54.04 180 ILE A N 1
ATOM 1396 C CA . ILE A 1 180 ? -11.475 -7.911 -31.901 1.00 50.06 180 ILE A CA 1
ATOM 1397 C C . ILE A 1 180 ? -10.639 -6.856 -32.639 1.00 54.73 180 ILE A C 1
ATOM 1398 O O . ILE A 1 180 ? -11.057 -6.317 -33.676 1.00 53.49 180 ILE A O 1
ATOM 1403 N N . ALA A 1 181 ? -9.452 -6.575 -32.118 1.00 48.39 181 ALA A N 1
ATOM 1404 C CA . ALA A 1 181 ? -8.584 -5.608 -32.761 1.00 49.45 181 ALA A CA 1
ATOM 1405 C C . ALA A 1 181 ? -8.332 -5.956 -34.219 1.00 54.28 181 ALA A C 1
ATOM 1406 O O . ALA A 1 181 ? -8.451 -5.108 -35.102 1.00 56.87 181 ALA A O 1
ATOM 1408 N N . SER A 1 182 ? -7.985 -7.216 -34.462 1.00 61.35 182 SER A N 1
ATOM 1409 C CA . SER A 1 182 ? -7.620 -7.677 -35.793 1.00 60.47 182 SER A CA 1
ATOM 1410 C C . SER A 1 182 ? -8.800 -7.597 -36.755 1.00 61.33 182 SER A C 1
ATOM 1411 O O . SER A 1 182 ? -8.674 -7.110 -37.888 1.00 56.84 182 SER A O 1
ATOM 1414 N N . TYR A 1 183 ? -9.950 -8.080 -36.292 1.00 59.57 183 TYR A N 1
ATOM 1415 C CA . TYR A 1 183 ? -11.169 -8.035 -37.093 1.00 59.73 183 TYR A CA 1
ATOM 1416 C C . TYR A 1 183 ? -11.452 -6.624 -37.547 1.00 61.15 183 TYR A C 1
ATOM 1417 O O . TYR A 1 183 ? -11.835 -6.413 -38.699 1.00 59.97 183 TYR A O 1
ATOM 1426 N N . ARG A 1 184 ? -11.285 -5.672 -36.622 1.00 61.79 184 ARG A N 1
ATOM 1427 C CA . ARG A 1 184 ? -11.523 -4.247 -36.906 1.00 62.79 184 ARG A CA 1
ATOM 1428 C C . ARG A 1 184 ? -10.481 -3.728 -37.871 1.00 61.08 184 ARG A C 1
ATOM 1429 O O . ARG A 1 184 ? -10.788 -2.938 -38.763 1.00 61.58 184 ARG A O 1
ATOM 1437 N N . LEU A 1 185 ? -9.259 -4.224 -37.710 1.00 59.11 185 LEU A N 1
ATOM 1438 C CA . LEU A 1 185 ? -8.155 -3.805 -38.550 1.00 63.66 185 LEU A CA 1
ATOM 1439 C C . LEU A 1 185 ? -8.257 -4.364 -39.969 1.00 66.76 185 LEU A C 1
ATOM 1440 O O . LEU A 1 185 ? -7.822 -3.722 -40.922 1.00 68.24 185 LEU A O 1
ATOM 1445 N N . ASP A 1 186 ? -8.843 -5.546 -40.122 1.00 65.11 186 ASP A N 1
ATOM 1446 C CA . ASP A 1 186 ? -9.046 -6.061 -41.465 1.00 69.06 186 ASP A CA 1
ATOM 1447 C C . ASP A 1 186 ? -10.244 -5.429 -42.150 1.00 75.29 186 ASP A C 1
ATOM 1448 O O . ASP A 1 186 ? -10.208 -5.173 -43.351 1.00 82.22 186 ASP A O 1
ATOM 1453 N N . ASN A 1 187 ? -11.306 -5.199 -41.382 1.00 72.48 187 ASN A N 1
ATOM 1454 C CA . ASN A 1 187 ? -12.530 -4.562 -41.879 1.00 71.65 187 ASN A CA 1
ATOM 1455 C C . ASN A 1 187 ? -12.359 -3.076 -42.253 1.00 75.00 187 ASN A C 1
ATOM 1456 O O . ASN A 1 187 ? -12.683 -2.666 -43.367 1.00 72.28 187 ASN A O 1
ATOM 1461 N N . TRP A 1 188 ? -11.869 -2.267 -41.317 1.00 77.12 188 TRP A N 1
ATOM 1462 C CA . TRP A 1 188 ? -11.624 -0.847 -41.585 1.00 78.34 188 TRP A CA 1
ATOM 1463 C C . TRP A 1 188 ? -10.139 -0.541 -41.432 1.00 73.08 188 TRP A C 1
ATOM 1464 O O . TRP A 1 188 ? -9.708 -0.132 -40.366 1.00 70.09 188 TRP A O 1
ATOM 1475 N N . PRO A 1 189 ? -9.352 -0.775 -42.498 1.00 84.20 189 PRO A N 1
ATOM 1476 C CA . PRO A 1 189 ? -7.911 -0.486 -42.603 1.00 81.52 189 PRO A CA 1
ATOM 1477 C C . PRO A 1 189 ? -7.601 0.961 -42.272 1.00 77.81 189 PRO A C 1
ATOM 1478 O O . PRO A 1 189 ? -8.332 1.832 -42.727 1.00 76.56 189 PRO A O 1
ATOM 1482 N N . PRO A 1 190 ? -6.523 1.209 -41.504 1.00 81.92 190 PRO A N 1
ATOM 1483 C CA . PRO A 1 190 ? -6.218 2.542 -40.955 1.00 83.33 190 PRO A CA 1
ATOM 1484 C C . PRO A 1 190 ? -5.651 3.494 -42.001 1.00 78.93 190 PRO A C 1
ATOM 1485 O O . PRO A 1 190 ? -5.136 3.069 -43.031 1.00 84.25 190 PRO A O 1
ATOM 1489 N N . SER A 1 191 ? -5.754 4.780 -41.745 1.00 75.87 191 SER A N 1
ATOM 1490 C CA . SER A 1 191 ? -5.273 5.743 -42.701 1.00 83.23 191 SER A CA 1
ATOM 1491 C C . SER A 1 191 ? -3.903 6.191 -42.291 1.00 76.92 191 SER A C 1
ATOM 1492 O O . SER A 1 191 ? -3.682 6.554 -41.156 1.00 78.94 191 SER A O 1
ATOM 1495 N N . GLN A 1 192 ? -2.965 6.161 -43.213 1.00 73.96 192 GLN A N 1
ATOM 1496 C CA . GLN A 1 192 ? -1.652 6.613 -42.852 1.00 76.95 192 GLN A CA 1
ATOM 1497 C C . GLN A 1 192 ? -1.524 8.036 -43.331 1.00 80.85 192 GLN A C 1
ATOM 1498 O O . GLN A 1 192 ? -1.445 8.312 -44.522 1.00 81.98 192 GLN A O 1
ATOM 1504 N N . ASN A 1 193 ? -1.612 8.953 -42.371 1.00 79.63 193 ASN A N 1
ATOM 1505 C CA . ASN A 1 193 ? -1.434 10.368 -42.638 1.00 80.74 193 ASN A CA 1
ATOM 1506 C C . ASN A 1 193 ? 0.046 10.640 -42.466 1.00 77.24 193 ASN A C 1
ATOM 1507 O O . ASN A 1 193 ? 0.456 11.450 -41.635 1.00 77.50 193 ASN A O 1
ATOM 1512 N N . ALA A 1 194 ? 0.843 9.944 -43.264 1.00 74.08 194 ALA A N 1
ATOM 1513 C CA . ALA A 1 194 ? 2.289 10.057 -43.208 1.00 67.74 194 ALA A CA 1
ATOM 1514 C C . ALA A 1 194 ? 2.767 11.448 -43.581 1.00 68.24 194 ALA A C 1
ATOM 1515 O O . ALA A 1 194 ? 3.726 11.962 -43.005 1.00 66.92 194 ALA A O 1
ATOM 1517 N N . ILE A 1 195 ? 2.109 12.047 -44.566 1.00 73.68 195 ILE A N 1
ATOM 1518 C CA . ILE A 1 195 ? 2.557 13.324 -45.086 1.00 70.79 195 ILE A CA 1
ATOM 1519 C C . ILE A 1 195 ? 2.866 14.326 -43.966 1.00 69.26 195 ILE A C 1
ATOM 1520 O O . ILE A 1 195 ? 3.705 15.217 -44.122 1.00 65.75 195 ILE A O 1
ATOM 1525 N N . ASP A 1 196 ? 2.196 14.156 -42.829 1.00 69.68 196 ASP A N 1
ATOM 1526 C CA . ASP A 1 196 ? 2.415 15.013 -41.661 1.00 72.71 196 ASP A CA 1
ATOM 1527 C C . ASP A 1 196 ? 3.762 14.747 -40.989 1.00 71.36 196 ASP A C 1
ATOM 1528 O O . ASP A 1 196 ? 4.639 15.614 -41.025 1.00 72.55 196 ASP A O 1
ATOM 1533 N N . PRO A 1 197 ? 3.940 13.541 -40.393 1.00 73.28 197 PRO A N 1
ATOM 1534 C CA . PRO A 1 197 ? 5.151 13.287 -39.600 1.00 64.81 197 PRO A CA 1
ATOM 1535 C C . PRO A 1 197 ? 6.410 13.361 -40.453 1.00 61.73 197 PRO A C 1
ATOM 1536 O O . PRO A 1 197 ? 7.488 13.595 -39.931 1.00 61.43 197 PRO A O 1
ATOM 1540 N N . LEU A 1 198 ? 6.271 13.169 -41.758 1.00 64.87 198 LEU A N 1
ATOM 1541 C CA . LEU A 1 198 ? 7.387 13.371 -42.669 1.00 61.35 198 LEU A CA 1
ATOM 1542 C C . LEU A 1 198 ? 7.772 14.835 -42.622 1.00 63.68 198 LEU A C 1
ATOM 1543 O O . LEU A 1 198 ? 8.958 15.168 -42.602 1.00 64.70 198 LEU A O 1
ATOM 1548 N N . ARG A 1 199 ? 6.750 15.698 -42.603 1.00 72.83 199 ARG A N 1
ATOM 1549 C CA . ARG A 1 199 ? 6.910 17.159 -42.514 1.00 70.81 199 ARG A CA 1
ATOM 1550 C C . ARG A 1 199 ? 7.520 17.597 -41.176 1.00 67.71 199 ARG A C 1
ATOM 1551 O O . ARG A 1 199 ? 8.473 18.391 -41.143 1.00 62.02 199 ARG A O 1
ATOM 1559 N N . GLN A 1 200 ? 6.955 17.066 -40.088 1.00 65.21 200 GLN A N 1
ATOM 1560 C CA . GLN A 1 200 ? 7.467 17.278 -38.735 1.00 67.49 200 GLN A CA 1
ATOM 1561 C C . GLN A 1 200 ? 8.911 16.807 -38.619 1.00 64.00 200 GLN A C 1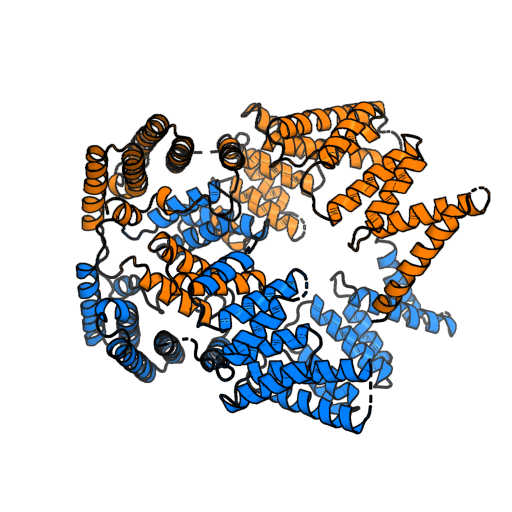
ATOM 1562 O O . GLN A 1 200 ? 9.755 17.442 -37.981 1.00 62.53 200 GLN A O 1
ATOM 1568 N N . ALA A 1 201 ? 9.174 15.663 -39.235 1.00 68.84 201 ALA A N 1
ATOM 1569 C CA . ALA A 1 201 ? 10.480 15.036 -39.189 1.00 61.66 201 ALA A CA 1
ATOM 1570 C C . ALA A 1 201 ? 11.496 15.863 -39.959 1.00 61.50 201 ALA A C 1
ATOM 1571 O O . ALA A 1 201 ? 12.587 16.144 -39.457 1.00 60.63 201 ALA A O 1
ATOM 1573 N N . ILE A 1 202 ? 11.139 16.254 -41.180 1.00 64.16 202 ILE A N 1
ATOM 1574 C CA . ILE A 1 202 ? 12.022 17.108 -41.966 1.00 66.08 202 ILE A CA 1
ATOM 1575 C C . ILE A 1 202 ? 12.312 18.391 -41.225 1.00 65.73 202 ILE A C 1
ATOM 1576 O O . ILE A 1 202 ? 13.421 18.915 -41.297 1.00 67.43 202 ILE A O 1
ATOM 1581 N N . ARG A 1 203 ? 11.315 18.899 -40.509 1.00 65.22 203 ARG A N 1
ATOM 1582 C CA . ARG A 1 203 ? 11.532 20.088 -39.701 1.00 70.54 203 ARG A CA 1
ATOM 1583 C C . ARG A 1 203 ? 12.654 19.854 -38.693 1.00 70.16 203 ARG A C 1
ATOM 1584 O O . ARG A 1 203 ? 13.582 20.665 -38.592 1.00 67.93 203 ARG A O 1
ATOM 1592 N N . LEU A 1 204 ? 12.534 18.759 -37.947 1.00 65.61 204 LEU A N 1
ATOM 1593 C CA . LEU A 1 204 ? 13.500 18.369 -36.923 1.00 62.86 204 LEU A CA 1
ATOM 1594 C C . LEU A 1 204 ? 14.889 18.034 -37.458 1.00 64.58 204 LEU A C 1
ATOM 1595 O O . LEU A 1 204 ? 15.897 18.377 -36.840 1.00 65.70 204 LEU A O 1
ATOM 1600 N N . ASN A 1 205 ? 14.939 17.361 -38.602 1.00 66.71 205 ASN A N 1
ATOM 1601 C CA . ASN A 1 205 ? 16.216 16.977 -39.192 1.00 64.60 205 ASN A CA 1
ATOM 1602 C C . ASN A 1 205 ? 16.381 17.417 -40.641 1.00 66.19 205 ASN A C 1
ATOM 1603 O O . ASN A 1 205 ? 16.198 16.630 -41.570 1.00 68.36 205 ASN A O 1
ATOM 1608 N N . PRO A 1 206 ? 16.734 18.685 -40.819 1.00 64.64 206 PRO A N 1
ATOM 1609 C CA . PRO A 1 206 ? 16.941 19.263 -42.149 1.00 67.14 206 PRO A CA 1
ATOM 1610 C C . PRO A 1 206 ? 18.096 18.582 -42.873 1.00 65.84 206 PRO A C 1
ATOM 1611 O O . PRO A 1 206 ? 18.027 18.367 -44.083 1.00 69.44 206 PRO A O 1
ATOM 1615 N N . ASP A 1 207 ? 19.148 18.250 -42.129 1.00 61.44 207 ASP A N 1
ATOM 1616 C CA . ASP A 1 207 ? 20.322 17.601 -42.702 1.00 66.40 207 ASP A CA 1
ATOM 1617 C C . ASP A 1 207 ? 20.004 16.242 -43.320 1.00 64.72 207 ASP A C 1
ATOM 1618 O O . ASP A 1 207 ? 20.513 15.916 -44.392 1.00 64.00 207 ASP A O 1
ATOM 1623 N N . ASN A 1 208 ? 19.166 15.450 -42.657 1.00 61.16 208 ASN A N 1
ATOM 1624 C CA . ASN A 1 208 ? 18.813 14.141 -43.193 1.00 53.52 208 ASN A CA 1
ATOM 1625 C C . ASN A 1 208 ? 18.094 14.292 -44.508 1.00 56.78 208 ASN A C 1
ATOM 1626 O O . ASN A 1 208 ? 16.929 14.661 -44.523 1.00 61.01 208 ASN A O 1
ATOM 1631 N N . GLN A 1 209 ? 18.760 13.978 -45.612 1.00 51.18 209 GLN A N 1
ATOM 1632 C CA . GLN A 1 209 ? 18.156 14.169 -46.927 1.00 52.65 209 GLN A CA 1
ATOM 1633 C C . GLN A 1 209 ? 17.159 13.078 -47.364 1.00 53.38 209 GLN A C 1
ATOM 1634 O O . GLN A 1 209 ? 16.337 13.293 -48.247 1.00 56.25 209 GLN A O 1
ATOM 1640 N N . TYR A 1 210 ? 17.222 11.918 -46.732 1.00 53.66 210 TYR A N 1
ATOM 1641 C CA . TYR A 1 210 ? 16.349 10.815 -47.085 1.00 51.20 210 TYR A CA 1
ATOM 1642 C C . TYR A 1 210 ? 14.907 11.209 -46.841 1.00 50.07 210 TYR A C 1
ATOM 1643 O O . TYR A 1 210 ? 14.025 10.889 -47.633 1.00 52.95 210 TYR A O 1
ATOM 1652 N N . LEU A 1 211 ? 14.666 11.904 -45.736 1.00 53.15 211 LEU A N 1
ATOM 1653 C CA . LEU A 1 211 ? 13.304 12.289 -45.351 1.00 54.46 211 LEU A CA 1
ATOM 1654 C C . LEU A 1 211 ? 12.655 13.151 -46.426 1.00 51.30 211 LEU A C 1
ATOM 1655 O O . LEU A 1 211 ? 11.467 13.010 -46.732 1.00 46.94 211 LEU A O 1
ATOM 1660 N N . LYS A 1 212 ? 13.453 14.044 -46.999 1.00 52.07 212 LYS A N 1
ATOM 1661 C CA . LYS A 1 212 ? 12.963 14.938 -48.029 1.00 51.25 212 LYS A CA 1
ATOM 1662 C C . LYS A 1 212 ? 12.467 14.173 -49.247 1.00 51.31 212 LYS A C 1
ATOM 1663 O O . LYS A 1 212 ? 11.407 14.491 -49.782 1.00 50.16 212 LYS A O 1
ATOM 1669 N N . VAL A 1 213 ? 13.225 13.166 -49.680 1.00 52.83 213 VAL A N 1
ATOM 1670 C CA . VAL A 1 213 ? 12.806 12.376 -50.831 1.00 47.41 213 VAL A CA 1
ATOM 1671 C C . VAL A 1 213 ? 11.492 11.628 -50.584 1.00 46.04 213 VAL A C 1
ATOM 1672 O O . VAL A 1 213 ? 10.682 11.478 -51.493 1.00 46.55 213 VAL A O 1
ATOM 1676 N N . LEU A 1 214 ? 11.259 11.185 -49.358 1.00 45.07 214 LEU A N 1
ATOM 1677 C CA . LEU A 1 214 ? 9.957 10.596 -49.041 1.00 52.80 214 LEU A CA 1
ATOM 1678 C C . LEU A 1 214 ? 8.799 11.629 -49.105 1.00 58.76 214 LEU A C 1
ATOM 1679 O O . LEU A 1 214 ? 7.734 11.334 -49.647 1.00 60.89 214 LEU A O 1
ATOM 1684 N N . LEU A 1 215 ? 8.985 12.837 -48.576 1.00 56.63 215 LEU A N 1
ATOM 1685 C CA . LEU A 1 215 ? 7.955 13.849 -48.782 1.00 53.02 215 LEU A CA 1
ATOM 1686 C C . LEU A 1 215 ? 7.738 13.920 -50.271 1.00 52.36 215 LEU A C 1
ATOM 1687 O O . LEU A 1 215 ? 6.627 13.742 -50.751 1.00 60.51 215 LEU A O 1
ATOM 1692 N N . ALA A 1 216 ? 8.822 14.147 -51.005 1.00 46.35 216 ALA A N 1
ATOM 1693 C CA . ALA A 1 216 ? 8.744 14.302 -52.452 1.00 50.41 216 ALA A CA 1
ATOM 1694 C C . ALA A 1 216 ? 7.996 13.172 -53.166 1.00 57.06 216 ALA A C 1
ATOM 1695 O O . ALA A 1 216 ? 7.263 13.429 -54.115 1.00 60.60 216 ALA A O 1
ATOM 1697 N N . LEU A 1 217 ? 8.166 11.932 -52.712 1.00 53.80 217 LEU A N 1
ATOM 1698 C CA . LEU A 1 217 ? 7.488 10.796 -53.344 1.00 53.70 217 LEU A CA 1
ATOM 1699 C C . LEU A 1 217 ? 6.026 10.678 -52.943 1.00 61.23 217 LEU A C 1
ATOM 1700 O O . LEU A 1 217 ? 5.195 10.256 -53.748 1.00 68.53 217 LEU A O 1
ATOM 1705 N N . LYS A 1 218 ? 5.703 10.981 -51.692 1.00 59.42 218 LYS A N 1
ATOM 1706 C CA . LYS A 1 218 ? 4.315 10.835 -51.263 1.00 64.90 218 LYS A CA 1
ATOM 1707 C C . LYS A 1 218 ? 3.452 11.968 -51.840 1.00 65.11 218 LYS A C 1
ATOM 1708 O O . LYS A 1 218 ? 2.304 11.734 -52.209 1.00 66.21 218 LYS A O 1
ATOM 1714 N N . LEU A 1 219 ? 4.015 13.176 -51.949 1.00 58.94 219 LEU A N 1
ATOM 1715 C CA . LEU A 1 219 ? 3.344 14.283 -52.644 1.00 65.62 219 LEU A CA 1
ATOM 1716 C C . LEU A 1 219 ? 2.897 13.886 -54.062 1.00 72.81 219 LEU A C 1
ATOM 1717 O O . LEU A 1 219 ? 1.722 14.019 -54.435 1.00 73.60 219 LEU A O 1
ATOM 1722 N N . HIS A 1 220 ? 3.858 13.409 -54.848 1.00 71.67 220 HIS A N 1
ATOM 1723 C CA . HIS A 1 220 ? 3.603 12.917 -56.193 1.00 69.09 220 HIS A CA 1
ATOM 1724 C C . HIS A 1 220 ? 2.583 11.781 -56.174 1.00 66.53 220 HIS A C 1
ATOM 1725 O O . HIS A 1 220 ? 1.966 11.474 -57.179 1.00 73.76 220 HIS A O 1
ATOM 1732 N N . LYS A 1 221 ? 2.409 11.152 -55.025 1.00 69.75 221 LYS A N 1
ATOM 1733 C CA . LYS A 1 221 ? 1.483 10.039 -54.933 1.00 74.82 221 LYS A CA 1
ATOM 1734 C C . LYS A 1 221 ? 0.068 10.573 -54.746 1.00 77.22 221 LYS A C 1
ATOM 1735 O O . LYS A 1 221 ? -0.898 9.981 -55.227 1.00 77.70 221 LYS A O 1
ATOM 1741 N N . MET A 1 222 ? -0.047 11.709 -54.064 1.00 82.04 222 MET A N 1
ATOM 1742 C CA . MET A 1 222 ? -1.354 12.297 -53.755 1.00 83.77 222 MET A CA 1
ATOM 1743 C C . MET A 1 222 ? -1.753 13.484 -54.667 1.00 83.94 222 MET A C 1
ATOM 1744 O O . MET A 1 222 ? -2.711 14.206 -54.364 1.00 85.12 222 MET A O 1
ATOM 1749 N N . ARG A 1 223 ? -1.040 13.658 -55.786 1.00 81.48 223 ARG A N 1
ATOM 1750 C CA . ARG A 1 223 ? -1.256 14.788 -56.711 1.00 83.04 223 ARG A CA 1
ATOM 1751 C C . ARG A 1 223 ? -2.606 14.741 -57.428 1.00 78.21 223 ARG A C 1
ATOM 1752 O O . ARG A 1 223 ? -3.019 13.692 -57.921 1.00 75.41 223 ARG A O 1
ATOM 1760 N N . GLY A 1 230 ? 5.319 20.945 -57.885 1.00 61.02 230 GLY A N 1
ATOM 1761 C CA . GLY A 1 230 ? 6.497 21.779 -57.750 1.00 71.45 230 GLY A CA 1
ATOM 1762 C C . GLY A 1 230 ? 7.353 21.555 -56.505 1.00 72.96 230 GLY A C 1
ATOM 1763 O O . GLY A 1 230 ? 8.583 21.677 -56.564 1.00 65.21 230 GLY A O 1
ATOM 1764 N N . GLU A 1 231 ? 6.720 21.242 -55.374 1.00 73.06 231 GLU A N 1
ATOM 1765 C CA . GLU A 1 231 ? 7.469 21.089 -54.129 1.00 69.40 231 GLU A CA 1
ATOM 1766 C C . GLU A 1 231 ? 8.472 19.942 -54.262 1.00 71.56 231 GLU A C 1
ATOM 1767 O O . GLU A 1 231 ? 9.689 20.138 -54.116 1.00 71.40 231 GLU A O 1
ATOM 1773 N N . GLY A 1 232 ? 7.945 18.755 -54.560 1.00 71.01 232 GLY A N 1
ATOM 1774 C CA . GLY A 1 232 ? 8.743 17.572 -54.824 1.00 63.37 232 GLY A CA 1
ATOM 1775 C C . GLY A 1 232 ? 10.032 17.775 -55.607 1.00 65.68 232 GLY A C 1
ATOM 1776 O O . GLY A 1 232 ? 11.099 17.431 -55.100 1.00 62.44 232 GLY A O 1
ATOM 1777 N N . GLU A 1 233 ? 9.953 18.313 -56.827 1.00 65.26 233 GLU A N 1
ATOM 1778 C CA . GLU A 1 233 ? 11.159 18.468 -57.652 1.00 65.21 233 GLU A CA 1
ATOM 1779 C C . GLU A 1 233 ? 12.251 19.199 -56.893 1.00 63.86 233 GLU A C 1
ATOM 1780 O O . GLU A 1 233 ? 13.414 18.825 -56.984 1.00 67.77 233 GLU A O 1
ATOM 1786 N N . LYS A 1 234 ? 11.874 20.222 -56.127 1.00 64.02 234 LYS A N 1
ATOM 1787 C CA . LYS A 1 234 ? 12.853 21.007 -55.371 1.00 67.45 234 LYS A CA 1
ATOM 1788 C C . LYS A 1 234 ? 13.402 20.206 -54.187 1.00 62.34 234 LYS A C 1
ATOM 1789 O O . LYS A 1 234 ? 14.619 20.218 -53.911 1.00 56.00 234 LYS A O 1
ATOM 1795 N N . LEU A 1 235 ? 12.496 19.499 -53.507 1.00 58.97 235 LEU A N 1
ATOM 1796 C CA . LEU A 1 235 ? 12.856 18.600 -52.411 1.00 52.24 235 LEU A CA 1
ATOM 1797 C C . LEU A 1 235 ? 13.920 17.591 -52.837 1.00 50.34 235 LEU A C 1
ATOM 1798 O O . LEU A 1 235 ? 14.899 17.379 -52.141 1.00 48.61 235 LEU A O 1
ATOM 1803 N N . VAL A 1 236 ? 13.742 16.975 -53.992 1.00 48.07 236 VAL A N 1
ATOM 1804 C CA . VAL A 1 236 ? 14.704 15.983 -54.410 1.00 52.89 236 VAL A CA 1
ATOM 1805 C C . VAL A 1 236 ? 16.019 16.663 -54.769 1.00 55.21 236 VAL A C 1
ATOM 1806 O O . VAL A 1 236 ? 17.087 16.207 -54.356 1.00 53.56 236 VAL A O 1
ATOM 1810 N N . GLU A 1 237 ? 15.942 17.784 -55.481 1.00 59.70 237 GLU A N 1
ATOM 1811 C CA . GLU A 1 237 ? 17.156 18.497 -55.895 1.00 54.99 237 GLU A CA 1
ATOM 1812 C C . GLU A 1 237 ? 18.009 18.980 -54.725 1.00 52.79 237 GLU A C 1
ATOM 1813 O O . GLU A 1 237 ? 19.234 18.956 -54.800 1.00 47.43 237 GLU A O 1
ATOM 1819 N N . GLU A 1 238 ? 17.362 19.416 -53.646 1.00 56.82 238 GLU A N 1
ATOM 1820 C CA . GLU A 1 238 ? 18.093 19.795 -52.441 1.00 55.63 238 GLU A CA 1
ATOM 1821 C C . GLU A 1 238 ? 18.787 18.551 -51.915 1.00 58.24 238 GLU A C 1
ATOM 1822 O O . GLU A 1 238 ? 19.998 18.557 -51.663 1.00 59.93 238 GLU A O 1
ATOM 1828 N N . ALA A 1 239 ? 18.004 17.480 -51.794 1.00 53.95 239 ALA A N 1
ATOM 1829 C CA . ALA A 1 239 ? 18.466 16.224 -51.224 1.00 52.86 239 ALA A CA 1
ATOM 1830 C C . ALA A 1 239 ? 19.570 15.580 -52.052 1.00 54.01 239 ALA A C 1
ATOM 1831 O O . ALA A 1 239 ? 20.502 14.992 -51.505 1.00 57.51 239 ALA A O 1
ATOM 1833 N N . LEU A 1 240 ? 19.466 15.693 -53.367 1.00 51.07 240 LEU A N 1
ATOM 1834 C CA . LEU A 1 240 ? 20.510 15.195 -54.236 1.00 48.09 240 LEU A CA 1
ATOM 1835 C C . LEU A 1 240 ? 21.720 16.088 -54.148 1.00 55.53 240 LEU A C 1
ATOM 1836 O O . LEU A 1 240 ? 22.853 15.627 -54.311 1.00 60.32 240 LEU A O 1
ATOM 1841 N N . GLU A 1 241 ? 21.483 17.369 -53.874 1.00 58.99 241 GLU A N 1
ATOM 1842 C CA . GLU A 1 241 ? 22.554 18.354 -53.828 1.00 57.00 241 GLU A CA 1
ATOM 1843 C C . GLU A 1 241 ? 23.447 18.146 -52.612 1.00 60.54 241 GLU A C 1
ATOM 1844 O O . GLU A 1 241 ? 24.674 18.127 -52.721 1.00 65.91 241 GLU A O 1
ATOM 1846 N N . LYS A 1 242 ? 22.819 18.062 -51.441 1.00 55.83 242 LYS A N 1
ATOM 1847 C CA . LYS A 1 242 ? 23.538 17.879 -50.181 1.00 60.46 242 LYS A CA 1
ATOM 1848 C C . LYS A 1 242 ? 24.240 16.534 -49.997 1.00 62.82 242 LYS A C 1
ATOM 1849 O O . LYS A 1 242 ? 25.384 16.480 -49.545 1.00 62.92 242 LYS A O 1
ATOM 1855 N N . ALA A 1 243 ? 23.550 15.451 -50.344 1.00 61.92 243 ALA A N 1
ATOM 1856 C CA . ALA A 1 243 ? 24.117 14.113 -50.201 1.00 57.96 243 ALA A CA 1
ATOM 1857 C C . ALA A 1 243 ? 23.908 13.215 -51.415 1.00 57.73 243 ALA A C 1
ATOM 1858 O O . ALA A 1 243 ? 23.114 12.275 -51.364 1.00 53.02 243 ALA A O 1
ATOM 1860 N N . PRO A 1 244 ? 24.616 13.494 -52.502 1.00 60.74 244 PRO A N 1
ATOM 1861 C CA . PRO A 1 244 ? 24.482 12.677 -53.710 1.00 56.19 244 PRO A CA 1
ATOM 1862 C C . PRO A 1 244 ? 24.935 11.245 -53.445 1.00 50.38 244 PRO A C 1
ATOM 1863 O O . PRO A 1 244 ? 24.312 10.293 -53.915 1.00 47.00 244 PRO A O 1
ATOM 1867 N N . GLY A 1 245 ? 26.023 11.109 -52.694 1.00 46.51 245 GLY A N 1
ATOM 1868 C CA . GLY A 1 245 ? 26.587 9.814 -52.355 1.00 51.01 245 GLY A CA 1
ATOM 1869 C C . GLY A 1 245 ? 25.761 8.858 -51.511 1.00 51.92 245 GLY A C 1
ATOM 1870 O O . GLY A 1 245 ? 25.752 7.656 -51.776 1.00 57.82 245 GLY A O 1
ATOM 1871 N N . VAL A 1 246 ? 25.071 9.372 -50.496 1.00 44.57 246 VAL A N 1
ATOM 1872 C CA . VAL A 1 246 ? 24.269 8.515 -49.637 1.00 46.35 246 VAL A CA 1
ATOM 1873 C C . VAL A 1 246 ? 23.310 7.622 -50.436 1.00 49.98 246 VAL A C 1
ATOM 1874 O O . VAL A 1 246 ? 22.429 8.137 -51.135 1.00 52.53 246 VAL A O 1
ATOM 1878 N N . THR A 1 247 ? 23.455 6.295 -50.338 1.00 49.89 247 THR A N 1
ATOM 1879 C CA . THR A 1 247 ? 22.724 5.418 -51.269 1.00 47.07 247 THR A CA 1
ATOM 1880 C C . THR A 1 247 ? 21.211 5.368 -51.059 1.00 45.23 247 THR A C 1
ATOM 1881 O O . THR A 1 247 ? 20.474 5.273 -52.024 1.00 43.31 247 THR A O 1
ATOM 1885 N N . ASP A 1 248 ? 20.740 5.439 -49.818 1.00 45.72 248 ASP A N 1
ATOM 1886 C CA . ASP A 1 248 ? 19.297 5.575 -49.598 1.00 47.71 248 ASP A CA 1
ATOM 1887 C C . ASP A 1 248 ? 18.710 6.723 -50.413 1.00 48.20 248 ASP A C 1
ATOM 1888 O O . ASP A 1 248 ? 17.607 6.617 -50.912 1.00 52.56 248 ASP A O 1
ATOM 1893 N N . VAL A 1 249 ? 19.457 7.813 -50.552 1.00 46.52 249 VAL A N 1
ATOM 1894 C CA . VAL A 1 249 ? 18.999 8.988 -51.267 1.00 43.58 249 VAL A CA 1
ATOM 1895 C C . VAL A 1 249 ? 18.983 8.772 -52.786 1.00 49.67 249 VAL A C 1
ATOM 1896 O O . VAL A 1 249 ? 17.964 9.054 -53.438 1.00 51.40 249 VAL A O 1
ATOM 1900 N N . LEU A 1 250 ? 20.090 8.279 -53.348 1.00 44.51 250 LEU A N 1
ATOM 1901 C CA . LEU A 1 250 ? 20.158 7.917 -54.776 1.00 42.14 250 LEU A CA 1
ATOM 1902 C C . LEU A 1 250 ? 19.110 6.862 -55.184 1.00 47.50 250 LEU A C 1
ATOM 1903 O O . LEU A 1 250 ? 18.468 6.969 -56.230 1.00 46.93 250 LEU A O 1
ATOM 1908 N N . ARG A 1 251 ? 18.970 5.829 -54.353 1.00 48.82 251 ARG A N 1
ATOM 1909 C CA . ARG A 1 251 ? 18.034 4.745 -54.588 1.00 44.13 251 ARG A CA 1
ATOM 1910 C C . ARG A 1 251 ? 16.636 5.299 -54.696 1.00 45.08 251 ARG A C 1
ATOM 1911 O O . ARG A 1 251 ? 15.940 5.040 -55.662 1.00 49.03 251 ARG A O 1
ATOM 1919 N N . SER A 1 252 ? 16.210 6.068 -53.710 1.00 44.78 252 SER A N 1
ATOM 1920 C CA . SER A 1 252 ? 14.825 6.530 -53.701 1.00 47.64 252 SER A CA 1
ATOM 1921 C C . SER A 1 252 ? 14.576 7.738 -54.595 1.00 45.70 252 SER A C 1
ATOM 1922 O O . SER A 1 252 ? 13.451 7.977 -55.028 1.00 51.21 252 SER A O 1
ATOM 1925 N N . ALA A 1 253 ? 15.623 8.503 -54.862 1.00 46.31 253 ALA A N 1
ATOM 1926 C CA . ALA A 1 253 ? 15.535 9.572 -55.850 1.00 52.55 253 ALA A CA 1
ATOM 1927 C C . ALA A 1 253 ? 15.202 8.976 -57.222 1.00 52.47 253 ALA A C 1
ATOM 1928 O O . ALA A 1 253 ? 14.208 9.340 -57.845 1.00 48.36 253 ALA A O 1
ATOM 1930 N N . ALA A 1 254 ? 16.052 8.064 -57.686 1.00 50.67 254 ALA A N 1
ATOM 1931 C CA . ALA A 1 254 ? 15.811 7.326 -58.917 1.00 44.30 254 ALA A CA 1
ATOM 1932 C C . ALA A 1 254 ? 14.356 6.897 -59.050 1.00 49.97 254 ALA A C 1
ATOM 1933 O O . ALA A 1 254 ? 13.760 7.043 -60.110 1.00 53.87 254 ALA A O 1
ATOM 1935 N N . LYS A 1 255 ? 13.793 6.363 -57.970 1.00 50.92 255 LYS A N 1
ATOM 1936 C CA . LYS A 1 255 ? 12.401 5.927 -57.937 1.00 49.96 255 LYS A CA 1
ATOM 1937 C C . LYS A 1 255 ? 11.487 7.079 -58.334 1.00 55.85 255 LYS A C 1
ATOM 1938 O O . LYS A 1 255 ? 10.620 6.937 -59.197 1.00 55.96 255 LYS A O 1
ATOM 1944 N N . PHE A 1 256 ? 11.702 8.218 -57.677 1.00 55.03 256 PHE A N 1
ATOM 1945 C CA . PHE A 1 256 ? 11.065 9.495 -57.993 1.00 51.51 256 PHE A CA 1
ATOM 1946 C C . PHE A 1 256 ? 11.000 9.766 -59.489 1.00 52.42 256 PHE A C 1
ATOM 1947 O O . PHE A 1 256 ? 9.943 10.042 -60.026 1.00 54.78 256 PHE A O 1
ATOM 1955 N N . TYR A 1 257 ? 12.130 9.691 -60.169 1.00 52.29 257 TYR A N 1
ATOM 1956 C CA . TYR A 1 257 ? 12.133 10.001 -61.583 1.00 51.37 257 TYR A CA 1
ATOM 1957 C C . TYR A 1 257 ? 11.518 8.921 -62.439 1.00 54.13 257 TYR A C 1
ATOM 1958 O O . TYR A 1 257 ? 10.906 9.237 -63.440 1.00 57.20 257 TYR A O 1
ATOM 1967 N N . ARG A 1 258 ? 11.662 7.651 -62.069 1.00 57.07 258 ARG A N 1
ATOM 1968 C CA . ARG A 1 258 ? 10.986 6.618 -62.855 1.00 59.85 258 ARG A CA 1
ATOM 1969 C C . ARG A 1 258 ? 9.506 6.897 -62.863 1.00 58.40 258 ARG A C 1
ATOM 1970 O O . ARG A 1 258 ? 8.847 6.714 -63.876 1.00 61.82 258 ARG A O 1
ATOM 1978 N N . ARG A 1 259 ? 8.988 7.342 -61.725 1.00 55.33 259 ARG A N 1
ATOM 1979 C CA . ARG A 1 259 ? 7.563 7.612 -61.599 1.00 57.83 259 ARG A CA 1
ATOM 1980 C C . ARG A 1 259 ? 7.147 8.868 -62.347 1.00 61.97 259 ARG A C 1
ATOM 1981 O O . ARG A 1 259 ? 5.986 9.013 -62.732 1.00 68.30 259 ARG A O 1
ATOM 1989 N N . LYS A 1 260 ? 8.095 9.768 -62.570 1.00 58.36 260 LYS A N 1
ATOM 1990 C CA . LYS A 1 260 ? 7.820 10.964 -63.363 1.00 61.32 260 LYS A CA 1
ATOM 1991 C C . LYS A 1 260 ? 8.196 10.758 -64.831 1.00 68.50 260 LYS A C 1
ATOM 1992 O O . LYS A 1 260 ? 8.409 11.723 -65.567 1.00 66.25 260 LYS A O 1
ATOM 1998 N N . ASP A 1 261 ? 8.266 9.491 -65.242 1.00 66.00 261 ASP A N 1
ATOM 1999 C CA . ASP A 1 261 ? 8.666 9.106 -66.599 1.00 63.10 261 ASP A CA 1
ATOM 2000 C C . ASP A 1 261 ? 9.970 9.758 -67.047 1.00 65.96 261 ASP A C 1
ATOM 2001 O O . ASP A 1 261 ? 10.038 10.310 -68.140 1.00 72.42 261 ASP A O 1
ATOM 2006 N N . GLU A 1 262 ? 10.993 9.653 -66.204 1.00 61.79 262 GLU A N 1
ATOM 2007 C CA . GLU A 1 262 ? 12.320 10.180 -66.498 1.00 61.94 262 GLU A CA 1
ATOM 2008 C C . GLU A 1 262 ? 13.351 9.085 -66.246 1.00 57.36 262 GLU A C 1
ATOM 2009 O O . GLU A 1 262 ? 14.052 9.094 -65.234 1.00 57.01 262 GLU A O 1
ATOM 2015 N N . PRO A 1 263 ? 13.426 8.137 -67.174 1.00 56.43 263 PRO A N 1
ATOM 2016 C CA . PRO A 1 263 ? 14.317 6.976 -67.049 1.00 54.00 263 PRO A CA 1
ATOM 2017 C C . PRO A 1 263 ? 15.801 7.331 -66.994 1.00 55.31 263 PRO A C 1
ATOM 2018 O O . PRO A 1 263 ? 16.543 6.711 -66.232 1.00 53.98 263 PRO A O 1
ATOM 2022 N N . ASP A 1 264 ? 16.229 8.305 -67.789 1.00 58.88 264 ASP A N 1
ATOM 2023 C CA . ASP A 1 264 ? 17.638 8.678 -67.835 1.00 57.83 264 ASP A CA 1
ATOM 2024 C C . ASP A 1 264 ? 18.132 9.184 -66.482 1.00 53.36 264 ASP A C 1
ATOM 2025 O O . ASP A 1 264 ? 19.238 8.855 -66.055 1.00 53.89 264 ASP A O 1
ATOM 2030 N N . LYS A 1 265 ? 17.307 9.980 -65.811 1.00 47.20 265 LYS A N 1
ATOM 2031 C CA . LYS A 1 265 ? 17.657 10.511 -64.498 1.00 53.92 265 LYS A CA 1
ATOM 2032 C C . LYS A 1 265 ? 17.818 9.391 -63.473 1.00 54.71 265 LYS A C 1
ATOM 2033 O O . LYS A 1 265 ? 18.719 9.425 -62.636 1.00 53.50 265 LYS A O 1
ATOM 2039 N N . ALA A 1 266 ? 16.932 8.403 -63.547 1.00 57.48 266 ALA A N 1
ATOM 2040 C CA . ALA A 1 266 ? 16.939 7.278 -62.620 1.00 47.37 266 ALA A CA 1
ATOM 2041 C C . ALA A 1 266 ? 18.093 6.344 -62.936 1.00 45.26 266 ALA A C 1
ATOM 2042 O O . ALA A 1 266 ? 18.828 5.936 -62.042 1.00 47.18 266 ALA A O 1
ATOM 2044 N N . ILE A 1 267 ? 18.273 6.005 -64.204 1.00 46.50 267 ILE A N 1
ATOM 2045 C CA . ILE A 1 267 ? 19.397 5.141 -64.550 1.00 46.56 267 ILE A CA 1
ATOM 2046 C C . ILE A 1 267 ? 20.706 5.770 -64.090 1.00 49.21 267 ILE A C 1
ATOM 2047 O O . ILE A 1 267 ? 21.568 5.078 -63.561 1.00 48.99 267 ILE A O 1
ATOM 2052 N N . GLU A 1 268 ? 20.847 7.086 -64.264 1.00 52.58 268 GLU A N 1
ATOM 2053 C CA . GLU A 1 268 ? 22.089 7.775 -63.891 1.00 52.03 268 GLU A CA 1
ATOM 2054 C C . GLU A 1 268 ? 22.379 7.670 -62.403 1.00 51.02 268 GLU A C 1
ATOM 2055 O O . GLU A 1 268 ? 23.494 7.336 -61.984 1.00 50.72 268 GLU A O 1
ATOM 2061 N N . LEU A 1 269 ? 21.356 7.970 -61.619 1.00 46.19 269 LEU A N 1
ATOM 2062 C CA . LEU A 1 269 ? 21.394 7.810 -60.184 1.00 43.38 269 LEU A CA 1
ATOM 2063 C C . LEU A 1 269 ? 21.792 6.400 -59.757 1.00 53.46 269 LEU A C 1
ATOM 2064 O O . LEU A 1 269 ? 22.704 6.238 -58.941 1.00 56.82 269 LEU A O 1
ATOM 2069 N N . LEU A 1 270 ? 21.116 5.377 -60.289 1.00 48.61 270 LEU A N 1
ATOM 2070 C CA . LEU A 1 270 ? 21.365 4.011 -59.830 1.00 41.77 270 LEU A CA 1
ATOM 2071 C C . LEU A 1 270 ? 22.723 3.485 -60.262 1.00 46.81 270 LEU A C 1
ATOM 2072 O O . LEU A 1 270 ? 23.297 2.636 -59.589 1.00 46.98 270 LEU A O 1
ATOM 2077 N N . LYS A 1 271 ? 23.231 3.966 -61.393 1.00 44.68 271 LYS A N 1
ATOM 2078 C CA . LYS A 1 271 ? 24.605 3.676 -61.769 1.00 39.21 271 LYS A CA 1
ATOM 2079 C C . LYS A 1 271 ? 25.538 4.172 -60.667 1.00 53.03 271 LYS A C 1
ATOM 2080 O O . LYS A 1 271 ? 26.427 3.437 -60.214 1.00 50.38 271 LYS A O 1
ATOM 2086 N N . LYS A 1 272 ? 25.317 5.413 -60.226 1.00 51.05 272 LYS A N 1
ATOM 2087 C CA . LYS A 1 272 ? 26.119 6.023 -59.170 1.00 48.43 272 LYS A CA 1
ATOM 2088 C C . LYS A 1 272 ? 26.099 5.176 -57.899 1.00 49.94 272 LYS A C 1
ATOM 2089 O O . LYS A 1 272 ? 27.147 4.848 -57.356 1.00 58.18 272 LYS A O 1
ATOM 2095 N N . ALA A 1 273 ? 24.914 4.812 -57.423 1.00 51.29 273 ALA A N 1
ATOM 2096 C CA . ALA A 1 273 ? 24.809 3.983 -56.212 1.00 50.56 273 ALA A CA 1
ATOM 2097 C C . ALA A 1 273 ? 25.524 2.629 -56.359 1.00 50.61 273 ALA A C 1
ATOM 2098 O O . ALA A 1 273 ? 26.028 2.074 -55.397 1.00 53.79 273 ALA A O 1
ATOM 2100 N N . LEU A 1 274 ? 25.561 2.103 -57.571 1.00 47.74 274 LEU A N 1
ATOM 2101 C CA . LEU A 1 274 ? 26.098 0.785 -57.782 1.00 48.68 274 LEU A CA 1
ATOM 2102 C C . LEU A 1 274 ? 27.584 0.831 -57.555 1.00 53.10 274 LEU A C 1
ATOM 2103 O O . LEU A 1 274 ? 28.197 -0.175 -57.160 1.00 51.54 274 LEU A O 1
ATOM 2108 N N . GLU A 1 275 ? 28.170 1.996 -57.821 1.00 53.83 275 GLU A N 1
ATOM 2109 C CA . GLU A 1 275 ? 29.608 2.152 -57.657 1.00 54.18 275 GLU A CA 1
ATOM 2110 C C . GLU A 1 275 ? 29.994 1.920 -56.210 1.00 55.24 275 GLU A C 1
ATOM 2111 O O . GLU A 1 275 ? 31.029 1.329 -55.919 1.00 54.93 275 GLU A O 1
ATOM 2117 N N . TYR A 1 276 ? 29.130 2.376 -55.312 1.00 51.57 276 TYR A N 1
ATOM 2118 C CA . TYR A 1 276 ? 29.303 2.182 -53.879 1.00 51.04 276 TYR A CA 1
ATOM 2119 C C . TYR A 1 276 ? 29.171 0.732 -53.429 1.00 53.30 276 TYR A C 1
ATOM 2120 O O . TYR A 1 276 ? 29.997 0.250 -52.657 1.00 58.75 276 TYR A O 1
ATOM 2129 N N . ILE A 1 277 ? 28.131 0.050 -53.902 1.00 50.71 277 ILE A N 1
ATOM 2130 C CA . ILE A 1 277 ? 27.852 -1.337 -53.526 1.00 52.34 277 ILE A CA 1
ATOM 2131 C C . ILE A 1 277 ? 27.475 -2.138 -54.770 1.00 54.86 277 ILE A C 1
ATOM 2132 O O . ILE A 1 277 ? 26.305 -2.317 -55.056 1.00 57.08 277 ILE A O 1
ATOM 2137 N N . PRO A 1 278 ? 28.459 -2.614 -55.533 1.00 55.67 278 PRO A N 1
ATOM 2138 C CA . PRO A 1 278 ? 28.040 -3.096 -56.854 1.00 55.71 278 PRO A CA 1
ATOM 2139 C C . PRO A 1 278 ? 27.420 -4.503 -56.889 1.00 56.04 278 PRO A C 1
ATOM 2140 O O . PRO A 1 278 ? 27.193 -5.016 -57.983 1.00 55.98 278 PRO A O 1
ATOM 2144 N N . ASN A 1 279 ? 27.142 -5.108 -55.738 1.00 52.86 279 ASN A N 1
ATOM 2145 C CA . ASN A 1 279 ? 26.487 -6.415 -55.737 1.00 58.60 279 ASN A CA 1
ATOM 2146 C C . ASN A 1 279 ? 25.072 -6.356 -55.213 1.00 54.89 279 ASN A C 1
ATOM 2147 O O . ASN A 1 279 ? 24.399 -7.379 -55.057 1.00 58.69 279 ASN A O 1
ATOM 2152 N N . ASN A 1 280 ? 24.611 -5.156 -54.921 1.00 48.44 280 ASN A N 1
ATOM 2153 C CA . ASN A 1 280 ? 23.314 -5.056 -54.299 1.00 48.74 280 ASN A CA 1
ATOM 2154 C C . ASN A 1 280 ? 22.193 -5.496 -55.240 1.00 46.18 280 ASN A C 1
ATOM 2155 O O . ASN A 1 280 ? 22.045 -4.962 -56.335 1.00 43.25 280 ASN A O 1
ATOM 2160 N N . ALA A 1 281 ? 21.420 -6.487 -54.809 1.00 43.44 281 ALA A N 1
ATOM 2161 C CA . ALA A 1 281 ? 20.413 -7.085 -55.663 1.00 38.02 281 ALA A CA 1
ATOM 2162 C C . ALA A 1 281 ? 19.223 -6.159 -55.875 1.00 37.18 281 ALA A C 1
ATOM 2163 O O . ALA A 1 281 ? 18.754 -6.014 -56.993 1.00 35.49 281 ALA A O 1
ATOM 2165 N N . TYR A 1 282 ? 18.737 -5.525 -54.808 1.00 42.65 282 TYR A N 1
ATOM 2166 C CA . TYR A 1 282 ? 17.722 -4.466 -54.942 1.00 41.05 282 TYR A CA 1
ATOM 2167 C C . TYR A 1 282 ? 18.118 -3.411 -55.979 1.00 41.36 282 TYR A C 1
ATOM 2168 O O . TYR A 1 282 ? 17.260 -2.889 -56.686 1.00 43.16 282 TYR A O 1
ATOM 2177 N N . LEU A 1 283 ? 19.410 -3.094 -56.065 1.00 39.60 283 LEU A N 1
ATOM 2178 C CA . LEU A 1 283 ? 19.885 -2.110 -57.030 1.00 38.31 283 LEU A CA 1
ATOM 2179 C C . LEU A 1 283 ? 19.830 -2.630 -58.467 1.00 37.76 283 LEU A C 1
ATOM 2180 O O . LEU A 1 283 ? 19.365 -1.940 -59.382 1.00 36.70 283 LEU A O 1
ATOM 2185 N N . HIS A 1 284 ? 20.290 -3.855 -58.667 1.00 41.54 284 HIS A N 1
ATOM 2186 C CA . HIS A 1 284 ? 20.194 -4.484 -59.981 1.00 40.22 284 HIS A CA 1
ATOM 2187 C C . HIS A 1 284 ? 18.763 -4.673 -60.435 1.00 37.35 284 HIS A C 1
ATOM 2188 O O . HIS A 1 284 ? 18.422 -4.437 -61.592 1.00 37.82 284 HIS A O 1
ATOM 2195 N N . CYS A 1 285 ? 17.915 -5.070 -59.512 1.00 32.89 285 CYS A N 1
ATOM 2196 C CA . CYS A 1 285 ? 16.510 -5.173 -59.845 1.00 40.99 285 CYS A CA 1
ATOM 2197 C C . CYS A 1 285 ? 16.003 -3.813 -60.274 1.00 33.22 285 CYS A C 1
ATOM 2198 O O . CYS A 1 285 ? 15.659 -3.645 -61.417 1.00 36.77 285 CYS A O 1
ATOM 2201 N N . GLN A 1 286 ? 15.990 -2.841 -59.368 1.00 39.24 286 GLN A N 1
ATOM 2202 C CA . GLN A 1 286 ? 15.612 -1.447 -59.694 1.00 39.94 286 GLN A CA 1
ATOM 2203 C C . GLN A 1 286 ? 16.130 -0.932 -61.039 1.00 39.12 286 GLN A C 1
ATOM 2204 O O . GLN A 1 286 ? 15.376 -0.401 -61.842 1.00 39.70 286 GLN A O 1
ATOM 2210 N N . ILE A 1 287 ? 17.425 -1.045 -61.287 1.00 35.07 287 ILE A N 1
ATOM 2211 C CA . ILE A 1 287 ? 17.915 -0.468 -62.511 1.00 37.50 287 ILE A CA 1
ATOM 2212 C C . ILE A 1 287 ? 17.428 -1.247 -63.730 1.00 40.62 287 ILE A C 1
ATOM 2213 O O . ILE A 1 287 ? 17.078 -0.665 -64.754 1.00 42.30 287 ILE A O 1
ATOM 2218 N N . GLY A 1 288 ? 17.368 -2.571 -63.601 1.00 44.94 288 GLY A N 1
ATOM 2219 C CA . GLY A 1 288 ? 16.883 -3.420 -64.671 1.00 39.67 288 GLY A CA 1
ATOM 2220 C C . GLY A 1 288 ? 15.501 -2.981 -65.074 1.00 39.40 288 GLY A C 1
ATOM 2221 O O . GLY A 1 288 ? 15.186 -2.872 -66.246 1.00 43.81 288 GLY A O 1
ATOM 2222 N N . CYS A 1 289 ? 14.674 -2.716 -64.081 1.00 37.90 289 CYS A N 1
ATOM 2223 C CA . CYS A 1 289 ? 13.338 -2.203 -64.315 1.00 43.74 289 CYS A CA 1
ATOM 2224 C C . CYS A 1 289 ? 13.343 -0.850 -64.990 1.00 42.62 289 CYS A C 1
ATOM 2225 O O . CYS A 1 289 ? 12.439 -0.549 -65.752 1.00 47.22 289 CYS A O 1
ATOM 2228 N N . CYS A 1 290 ? 14.352 -0.031 -64.706 1.00 44.13 290 CYS A N 1
ATOM 2229 C CA . CYS A 1 290 ? 14.394 1.309 -65.286 1.00 46.48 290 CYS A CA 1
ATOM 2230 C C . CYS A 1 290 ? 14.788 1.231 -66.747 1.00 48.57 290 CYS A C 1
ATOM 2231 O O . CYS A 1 290 ? 14.198 1.918 -67.587 1.00 50.09 290 CYS A O 1
ATOM 2234 N N . TYR A 1 291 ? 15.772 0.393 -67.058 1.00 43.48 291 TYR A N 1
ATOM 2235 C CA . TYR A 1 291 ? 16.075 0.112 -68.452 1.00 44.61 291 TYR A CA 1
ATOM 2236 C C . TYR A 1 291 ? 14.822 -0.400 -69.184 1.00 48.67 291 TYR A C 1
ATOM 2237 O O . TYR A 1 291 ? 14.585 -0.070 -70.344 1.00 47.83 291 TYR A O 1
ATOM 2246 N N . ARG A 1 292 ? 14.019 -1.206 -68.498 1.00 46.78 292 ARG A N 1
ATOM 2247 C CA . ARG A 1 292 ? 12.816 -1.743 -69.099 1.00 48.99 292 ARG A CA 1
ATOM 2248 C C . ARG A 1 292 ? 11.821 -0.622 -69.325 1.00 54.98 292 ARG A C 1
ATOM 2249 O O . ARG A 1 292 ? 11.066 -0.645 -70.290 1.00 61.65 292 ARG A O 1
ATOM 2257 N N . ALA A 1 293 ? 11.815 0.358 -68.429 1.00 54.57 293 ALA A N 1
ATOM 2258 C CA . ALA A 1 293 ? 10.914 1.495 -68.562 1.00 53.17 293 ALA A CA 1
ATOM 2259 C C . ALA A 1 293 ? 11.301 2.366 -69.753 1.00 56.11 293 ALA A C 1
ATOM 2260 O O . ALA A 1 293 ? 10.440 2.956 -70.389 1.00 65.09 293 ALA A O 1
ATOM 2262 N N . LYS A 1 294 ? 12.589 2.436 -70.062 1.00 54.85 294 LYS A N 1
ATOM 2263 C CA . LYS A 1 294 ? 13.061 3.248 -71.178 1.00 59.69 294 LYS A CA 1
ATOM 2264 C C . LYS A 1 294 ? 12.687 2.579 -72.486 1.00 62.44 294 LYS A C 1
ATOM 2265 O O . LYS A 1 294 ? 12.273 3.240 -73.434 1.00 68.91 294 LYS A O 1
ATOM 2271 N N . VAL A 1 295 ? 12.833 1.261 -72.528 1.00 62.02 295 VAL A N 1
ATOM 2272 C CA . VAL A 1 295 ? 12.431 0.472 -73.683 1.00 60.10 295 VAL A CA 1
ATOM 2273 C C . VAL A 1 295 ? 11.006 0.811 -74.124 1.00 63.53 295 VAL A C 1
ATOM 2274 O O . VAL A 1 295 ? 10.798 1.194 -75.262 1.00 73.82 295 VAL A O 1
ATOM 2278 N N . PHE A 1 296 ? 10.031 0.694 -73.225 1.00 63.28 296 PHE A N 1
ATOM 2279 C CA . PHE A 1 296 ? 8.639 1.030 -73.550 1.00 62.61 296 PHE A CA 1
ATOM 2280 C C . PHE A 1 296 ? 8.503 2.477 -73.994 1.00 67.56 296 PHE A C 1
ATOM 2281 O O . PHE A 1 296 ? 7.872 2.776 -75.009 1.00 73.25 296 PHE A O 1
ATOM 2289 N N . GLN A 1 297 ? 9.102 3.381 -73.225 1.00 66.82 297 GLN A N 1
ATOM 2290 C CA . GLN A 1 297 ? 9.051 4.804 -73.535 1.00 67.14 297 GLN A CA 1
ATOM 2291 C C . GLN A 1 297 ? 9.588 5.081 -74.935 1.00 71.27 297 GLN A C 1
ATOM 2292 O O . GLN A 1 297 ? 8.976 5.815 -75.713 1.00 70.71 297 GLN A O 1
ATOM 2298 N N . VAL A 1 298 ? 10.734 4.487 -75.252 1.00 71.87 298 VAL A N 1
ATOM 2299 C CA . VAL A 1 298 ? 11.350 4.672 -76.559 1.00 72.18 298 VAL A CA 1
ATOM 2300 C C . VAL A 1 298 ? 10.440 4.136 -77.657 1.00 74.79 298 VAL A C 1
ATOM 2301 O O . VAL A 1 298 ? 10.292 4.754 -78.711 1.00 79.89 298 VAL A O 1
ATOM 2305 N N . MET A 1 299 ? 9.827 2.984 -77.402 1.00 69.10 299 MET A N 1
ATOM 2306 C CA . MET A 1 299 ? 8.929 2.376 -78.374 1.00 76.76 299 MET A CA 1
ATOM 2307 C C . MET A 1 299 ? 7.746 3.303 -78.609 1.00 83.17 299 MET A C 1
ATOM 2308 O O . MET A 1 299 ? 7.296 3.483 -79.741 1.00 75.84 299 MET A O 1
ATOM 2313 N N . ASN A 1 300 ? 7.249 3.893 -77.527 1.00 87.69 300 ASN A N 1
ATOM 2314 C CA . ASN A 1 300 ? 6.121 4.811 -77.603 1.00 88.38 300 ASN A CA 1
ATOM 2315 C C . ASN A 1 300 ? 6.478 6.044 -78.424 1.00 85.98 300 ASN A C 1
ATOM 2316 O O . ASN A 1 300 ? 5.669 6.536 -79.210 1.00 86.72 300 ASN A O 1
ATOM 2321 N N . LEU A 1 301 ? 7.698 6.537 -78.232 1.00 30.00 301 LEU A N 1
ATOM 2322 C CA . LEU A 1 301 ? 8.170 7.714 -78.952 1.00 30.00 301 LEU A CA 1
ATOM 2323 C C . LEU A 1 301 ? 8.962 7.320 -80.194 1.00 30.00 301 LEU A C 1
ATOM 2324 O O . LEU A 1 301 ? 8.704 7.816 -81.291 1.00 30.00 301 LEU A O 1
ATOM 2326 N N . GLY A 1 308 ? 14.025 1.516 -82.835 1.00 30.00 308 GLY A N 1
ATOM 2327 C CA . GLY A 1 308 ? 15.431 1.462 -83.218 1.00 30.00 308 GLY A CA 1
ATOM 2328 C C . GLY A 1 308 ? 16.109 0.219 -82.651 1.00 30.00 308 GLY A C 1
ATOM 2329 O O . GLY A 1 308 ? 16.324 0.114 -81.443 1.00 30.00 308 GLY A O 1
ATOM 2330 N N . LYS A 1 309 ? 16.428 -0.699 -83.558 1.00 87.08 309 LYS A N 1
ATOM 2331 C CA . LYS A 1 309 ? 17.007 -1.991 -83.228 1.00 95.19 309 LYS A CA 1
ATOM 2332 C C . LYS A 1 309 ? 18.327 -1.983 -82.483 1.00 93.25 309 LYS A C 1
ATOM 2333 O O . LYS A 1 309 ? 18.507 -2.792 -81.585 1.00 86.06 309 LYS A O 1
ATOM 2339 N N . ARG A 1 310 ? 19.268 -1.118 -82.830 1.00 89.23 310 ARG A N 1
ATOM 2340 C CA . ARG A 1 310 ? 20.500 -1.165 -82.065 1.00 86.44 310 ARG A CA 1
ATOM 2341 C C . ARG A 1 310 ? 20.225 -0.771 -80.611 1.00 86.88 310 ARG A C 1
ATOM 2342 O O . ARG A 1 310 ? 20.624 -1.473 -79.676 1.00 74.57 310 ARG A O 1
ATOM 2350 N N . LYS A 1 311 ? 19.495 0.328 -80.428 1.00 87.02 311 LYS A N 1
ATOM 2351 C CA . LYS A 1 311 ? 19.180 0.822 -79.089 1.00 85.77 311 LYS A CA 1
ATOM 2352 C C . LYS A 1 311 ? 18.324 -0.125 -78.259 1.00 83.64 311 LYS A C 1
ATOM 2353 O O . LYS A 1 311 ? 18.608 -0.359 -77.085 1.00 78.66 311 LYS A O 1
ATOM 2359 N N . LEU A 1 312 ? 17.281 -0.673 -78.870 1.00 81.83 312 LEU A N 1
ATOM 2360 C CA . LEU A 1 312 ? 16.415 -1.601 -78.164 1.00 73.54 312 LEU A CA 1
ATOM 2361 C C . LEU A 1 312 ? 17.236 -2.832 -77.826 1.00 71.85 312 LEU A C 1
ATOM 2362 O O . LEU A 1 312 ? 17.137 -3.396 -76.737 1.00 70.38 312 LEU A O 1
ATOM 2367 N N . LEU A 1 313 ? 18.050 -3.236 -78.795 1.00 72.25 313 LEU A N 1
ATOM 2368 C CA . LEU A 1 313 ? 18.911 -4.399 -78.672 1.00 72.46 313 LEU A CA 1
ATOM 2369 C C . LEU A 1 313 ? 19.957 -4.202 -77.597 1.00 72.35 313 LEU A C 1
ATOM 2370 O O . LEU A 1 313 ? 20.279 -5.126 -76.850 1.00 69.35 313 LEU A O 1
ATOM 2375 N N . GLU A 1 314 ? 20.495 -2.991 -77.526 1.00 74.55 314 GLU A N 1
ATOM 2376 C CA . GLU A 1 314 ? 21.522 -2.710 -76.546 1.00 75.55 314 GLU A CA 1
ATOM 2377 C C . GLU A 1 314 ? 20.864 -2.420 -75.184 1.00 71.27 314 GLU A C 1
ATOM 2378 O O . GLU A 1 314 ? 21.301 -2.950 -74.155 1.00 61.89 314 GLU A O 1
ATOM 2384 N N . LEU A 1 315 ? 19.819 -1.584 -75.192 1.00 65.35 315 LEU A N 1
ATOM 2385 C CA . LEU A 1 315 ? 19.037 -1.295 -73.993 1.00 59.66 315 LEU A CA 1
ATOM 2386 C C . LEU A 1 315 ? 18.432 -2.560 -73.419 1.00 63.05 315 LEU A C 1
ATOM 2387 O O . LEU A 1 315 ? 18.568 -2.829 -72.232 1.00 62.95 315 LEU A O 1
ATOM 2392 N N . ILE A 1 316 ? 17.732 -3.326 -74.248 1.00 63.01 316 ILE A N 1
ATOM 2393 C CA . ILE A 1 316 ? 17.151 -4.573 -73.782 1.00 53.33 316 ILE A CA 1
ATOM 2394 C C . ILE A 1 316 ? 18.251 -5.446 -73.226 1.00 57.40 316 ILE A C 1
ATOM 2395 O O . ILE A 1 316 ? 18.015 -6.249 -72.331 1.00 59.43 316 ILE A O 1
ATOM 2400 N N . GLY A 1 317 ? 19.460 -5.288 -73.750 1.00 57.48 317 GLY A N 1
ATOM 2401 C CA . GLY A 1 317 ? 20.587 -6.052 -73.252 1.00 51.97 317 GLY A CA 1
ATOM 2402 C C . GLY A 1 317 ? 20.856 -5.722 -71.801 1.00 51.38 317 GLY A C 1
ATOM 2403 O O . GLY A 1 317 ? 21.151 -6.605 -70.990 1.00 56.79 317 GLY A O 1
ATOM 2404 N N . HIS A 1 318 ? 20.723 -4.443 -71.476 1.00 51.84 318 HIS A N 1
ATOM 2405 C CA . HIS A 1 318 ? 21.057 -3.932 -70.161 1.00 50.55 318 HIS A CA 1
ATOM 2406 C C . HIS A 1 318 ? 20.087 -4.402 -69.105 1.00 49.42 318 HIS A C 1
ATOM 2407 O O . HIS A 1 318 ? 20.488 -5.025 -68.125 1.00 47.53 318 HIS A O 1
ATOM 2414 N N . ALA A 1 319 ? 18.815 -4.083 -69.300 1.00 48.89 319 ALA A N 1
ATOM 2415 C CA . ALA A 1 319 ? 17.768 -4.587 -68.431 1.00 44.51 319 ALA A CA 1
ATOM 2416 C C . ALA A 1 319 ? 17.976 -6.067 -68.168 1.00 44.98 319 ALA A C 1
ATOM 2417 O O . ALA A 1 319 ? 17.764 -6.517 -67.047 1.00 48.51 319 ALA A O 1
ATOM 2419 N N . VAL A 1 320 ? 18.395 -6.823 -69.183 1.00 44.29 320 VAL A N 1
ATOM 2420 C CA . VAL A 1 320 ? 18.508 -8.267 -69.019 1.00 41.08 320 VAL A CA 1
ATOM 2421 C C . VAL A 1 320 ? 19.676 -8.621 -68.118 1.00 42.55 320 VAL A C 1
ATOM 2422 O O . VAL A 1 320 ? 19.500 -9.336 -67.130 1.00 45.88 320 VAL A O 1
ATOM 2426 N N . ALA A 1 321 ? 20.863 -8.111 -68.418 1.00 40.41 321 ALA A N 1
ATOM 2427 C CA . ALA A 1 321 ? 21.991 -8.378 -67.530 1.00 41.81 321 ALA A CA 1
ATOM 2428 C C . ALA A 1 321 ? 21.639 -8.103 -66.063 1.00 43.51 321 ALA A C 1
ATOM 2429 O O . ALA A 1 321 ? 21.881 -8.938 -65.201 1.00 50.00 321 ALA A O 1
ATOM 2431 N N . HIS A 1 322 ? 21.056 -6.946 -65.783 1.00 37.56 322 HIS A N 1
ATOM 2432 C CA . HIS A 1 322 ? 20.755 -6.554 -64.420 1.00 41.67 322 HIS A CA 1
ATOM 2433 C C . HIS A 1 322 ? 19.690 -7.393 -63.727 1.00 41.00 322 HIS A C 1
ATOM 2434 O O . HIS A 1 322 ? 19.826 -7.723 -62.554 1.00 37.85 322 HIS A O 1
ATOM 2441 N N . LEU A 1 323 ? 18.608 -7.689 -64.431 1.00 40.28 323 LEU A N 1
ATOM 2442 C CA . LEU A 1 323 ? 17.546 -8.507 -63.865 1.00 39.13 323 LEU A CA 1
ATOM 2443 C C . LEU A 1 323 ? 18.023 -9.948 -63.608 1.00 42.16 323 LEU A C 1
ATOM 2444 O O . LEU A 1 323 ? 17.636 -10.578 -62.610 1.00 37.08 323 LEU A O 1
ATOM 2449 N N . LYS A 1 324 ? 18.896 -10.438 -64.487 1.00 41.76 324 LYS A N 1
ATOM 2450 C CA . LYS A 1 324 ? 19.570 -11.722 -64.276 1.00 43.99 324 LYS A CA 1
ATOM 2451 C C . LYS A 1 324 ? 20.349 -11.765 -62.976 1.00 42.71 324 LYS A C 1
ATOM 2452 O O . LYS A 1 324 ? 20.394 -12.798 -62.346 1.00 44.54 324 LYS A O 1
ATOM 2458 N N . LYS A 1 325 ? 20.996 -10.671 -62.583 1.00 40.55 325 LYS A N 1
ATOM 2459 C CA . LYS A 1 325 ? 21.782 -10.702 -61.355 1.00 37.84 325 LYS A CA 1
ATOM 2460 C C . LYS A 1 325 ? 20.869 -10.773 -60.136 1.00 40.97 325 LYS A C 1
ATOM 2461 O O . LYS A 1 325 ? 21.206 -11.402 -59.148 1.00 43.16 325 LYS A O 1
ATOM 2467 N N . ALA A 1 326 ? 19.712 -10.120 -60.216 1.00 39.37 326 ALA A N 1
ATOM 2468 C CA . ALA A 1 326 ? 18.725 -10.142 -59.147 1.00 35.12 326 ALA A CA 1
ATOM 2469 C C . ALA A 1 326 ? 18.091 -11.525 -59.009 1.00 41.96 326 ALA A C 1
ATOM 2470 O O . ALA A 1 326 ? 17.950 -12.044 -57.914 1.00 44.55 326 ALA A O 1
ATOM 2472 N N . ASP A 1 327 ? 17.684 -12.100 -60.131 1.00 42.03 327 ASP A N 1
ATOM 2473 C CA . ASP A 1 327 ? 17.097 -13.428 -60.156 1.00 41.81 327 ASP A CA 1
ATOM 2474 C C . ASP A 1 327 ? 18.063 -14.472 -59.602 1.00 44.39 327 ASP A C 1
ATOM 2475 O O . ASP A 1 327 ? 17.654 -15.388 -58.875 1.00 46.26 327 ASP A O 1
ATOM 2480 N N . GLU A 1 328 ? 19.344 -14.305 -59.924 1.00 43.71 328 GLU A N 1
ATOM 2481 C CA . GLU A 1 328 ? 20.419 -15.163 -59.422 1.00 45.30 328 GLU A CA 1
ATOM 2482 C C . GLU A 1 328 ? 20.714 -14.962 -57.942 1.00 44.90 328 GLU A C 1
ATOM 2483 O O . GLU A 1 328 ? 21.206 -15.873 -57.266 1.00 48.95 328 GLU A O 1
ATOM 2489 N N . ALA A 1 329 ? 20.417 -13.776 -57.432 1.00 42.02 329 ALA A N 1
ATOM 2490 C CA . ALA A 1 329 ? 20.729 -13.468 -56.046 1.00 43.73 329 ALA A CA 1
ATOM 2491 C C . ALA A 1 329 ? 19.759 -14.222 -55.166 1.00 41.46 329 ALA A C 1
ATOM 2492 O O . ALA A 1 329 ? 20.168 -14.959 -54.275 1.00 41.86 329 ALA A O 1
ATOM 2494 N N . ASN A 1 330 ? 18.471 -14.030 -55.441 1.00 43.95 330 ASN A N 1
ATOM 2495 C CA . ASN A 1 330 ? 17.393 -14.666 -54.694 1.00 40.30 330 ASN A CA 1
ATOM 2496 C C . ASN A 1 330 ? 16.078 -14.696 -55.478 1.00 43.40 330 ASN A C 1
ATOM 2497 O O . ASN A 1 330 ? 15.375 -13.689 -55.570 1.00 45.99 330 ASN A O 1
ATOM 2502 N N . ASP A 1 331 ? 15.787 -15.865 -56.056 1.00 47.63 331 ASP A N 1
ATOM 2503 C CA . ASP A 1 331 ? 14.597 -16.145 -56.864 1.00 42.84 331 ASP A CA 1
ATOM 2504 C C . ASP A 1 331 ? 13.280 -15.837 -56.167 1.00 45.69 331 ASP A C 1
ATOM 2505 O O . ASP A 1 331 ? 12.288 -15.636 -56.857 1.00 53.10 331 ASP A O 1
ATOM 2510 N N . ASN A 1 332 ? 13.248 -15.818 -54.827 1.00 41.38 332 ASN A N 1
ATOM 2511 C CA . ASN A 1 332 ? 11.987 -15.574 -54.092 1.00 47.49 332 ASN A CA 1
ATOM 2512 C C . ASN A 1 332 ? 11.747 -14.123 -53.792 1.00 50.43 332 ASN A C 1
ATOM 2513 O O . ASN A 1 332 ? 10.606 -13.678 -53.753 1.00 56.68 332 ASN A O 1
ATOM 2518 N N . LEU A 1 333 ? 12.830 -13.408 -53.513 1.00 46.26 333 LEU A N 1
ATOM 2519 C CA . LEU A 1 333 ? 12.773 -11.985 -53.251 1.00 45.53 333 LEU A CA 1
ATOM 2520 C C . LEU A 1 333 ? 12.653 -11.233 -54.560 1.00 51.08 333 LEU A C 1
ATOM 2521 O O . LEU A 1 333 ? 12.011 -10.180 -54.628 1.00 52.99 333 LEU A O 1
ATOM 2526 N N . PHE A 1 334 ? 13.285 -11.752 -55.609 1.00 48.75 334 PHE A N 1
ATOM 2527 C CA . PHE A 1 334 ? 13.259 -11.043 -56.878 1.00 46.75 334 PHE A CA 1
ATOM 2528 C C . PHE A 1 334 ? 12.529 -11.828 -57.956 1.00 45.14 334 PHE A C 1
ATOM 2529 O O . PHE A 1 334 ? 13.117 -12.538 -58.760 1.00 47.35 334 PHE A O 1
ATOM 2537 N N . ARG A 1 335 ? 11.214 -11.687 -57.928 1.00 43.50 335 ARG A N 1
ATOM 2538 C CA . ARG A 1 335 ? 10.335 -12.403 -58.822 1.00 46.21 335 ARG A CA 1
ATOM 2539 C C . ARG A 1 335 ? 10.318 -11.656 -60.134 1.00 48.39 335 ARG A C 1
ATOM 2540 O O . ARG A 1 335 ? 9.513 -10.755 -60.360 1.00 50.84 335 ARG A O 1
ATOM 2548 N N . VAL A 1 336 ? 11.210 -12.076 -61.014 1.00 50.03 336 VAL A N 1
ATOM 2549 C CA . VAL A 1 336 ? 11.600 -11.249 -62.124 1.00 45.81 336 VAL A CA 1
ATOM 2550 C C . VAL A 1 336 ? 11.592 -12.016 -63.457 1.00 47.22 336 VAL A C 1
ATOM 2551 O O . VAL A 1 336 ? 11.968 -11.481 -64.498 1.00 44.54 336 VAL A O 1
ATOM 2555 N N . CYS A 1 337 ? 11.112 -13.262 -63.422 1.00 55.03 337 CYS A N 1
ATOM 2556 C CA . CYS A 1 337 ? 11.107 -14.151 -64.604 1.00 50.92 337 CYS A CA 1
ATOM 2557 C C . CYS A 1 337 ? 10.124 -13.805 -65.709 1.00 48.40 337 CYS A C 1
ATOM 2558 O O . CYS A 1 337 ? 10.437 -13.977 -66.881 1.00 48.62 337 CYS A O 1
ATOM 2561 N N . SER A 1 338 ? 8.931 -13.361 -65.330 1.00 47.75 338 SER A N 1
ATOM 2562 C CA . SER A 1 338 ? 7.951 -12.857 -66.289 1.00 52.45 338 SER A CA 1
ATOM 2563 C C . SER A 1 338 ? 8.576 -11.771 -67.129 1.00 52.11 338 SER A C 1
ATOM 2564 O O . SER A 1 338 ? 8.485 -11.765 -68.348 1.00 51.10 338 SER A O 1
ATOM 2567 N N . ILE A 1 339 ? 9.229 -10.850 -66.444 1.00 53.47 339 ILE A N 1
ATOM 2568 C CA . ILE A 1 339 ? 9.734 -9.646 -67.058 1.00 48.16 339 ILE A CA 1
ATOM 2569 C C . ILE A 1 339 ? 10.908 -9.944 -67.960 1.00 48.81 339 ILE A C 1
ATOM 2570 O O . ILE A 1 339 ? 10.950 -9.496 -69.104 1.00 48.76 339 ILE A O 1
ATOM 2575 N N . LEU A 1 340 ? 11.855 -10.719 -67.441 1.00 49.76 340 LEU A N 1
ATOM 2576 C CA . LEU A 1 340 ? 12.964 -11.240 -68.245 1.00 49.26 340 LEU A CA 1
ATOM 2577 C C . LEU A 1 340 ? 12.456 -11.961 -69.478 1.00 48.22 340 LEU A C 1
ATOM 2578 O O . LEU A 1 340 ? 13.094 -11.933 -70.519 1.00 51.04 340 LEU A O 1
ATOM 2583 N N . ALA A 1 341 ? 11.312 -12.621 -69.352 1.00 49.23 341 ALA A N 1
ATOM 2584 C CA . ALA A 1 341 ? 10.753 -13.372 -70.465 1.00 49.69 341 ALA A CA 1
ATOM 2585 C C . ALA A 1 341 ? 10.158 -12.450 -71.519 1.00 51.05 341 ALA A C 1
ATOM 2586 O O . ALA A 1 341 ? 10.530 -12.530 -72.689 1.00 51.33 341 ALA A O 1
ATOM 2588 N N . SER A 1 342 ? 9.245 -11.568 -71.111 1.00 51.26 342 SER A N 1
ATOM 2589 C CA . SER A 1 342 ? 8.625 -10.630 -72.053 1.00 55.12 342 SER A CA 1
ATOM 2590 C C . SER A 1 342 ? 9.697 -9.758 -72.723 1.00 52.82 342 SER A C 1
ATOM 2591 O O . SER A 1 342 ? 9.525 -9.305 -73.855 1.00 55.76 342 SER A O 1
ATOM 2594 N N . LEU A 1 343 ? 10.801 -9.558 -72.004 1.00 51.41 343 LEU A N 1
ATOM 2595 C CA . LEU A 1 343 ? 11.967 -8.804 -72.450 1.00 46.11 343 LEU A CA 1
ATOM 2596 C C . LEU A 1 343 ? 12.837 -9.543 -73.473 1.00 48.47 343 LEU A C 1
ATOM 2597 O O . LEU A 1 343 ? 13.218 -8.981 -74.481 1.00 53.82 343 LEU A O 1
ATOM 2602 N N . HIS A 1 344 ? 13.177 -10.797 -73.208 1.00 54.51 344 HIS A N 1
ATOM 2603 C CA . HIS A 1 344 ? 13.832 -11.624 -74.218 1.00 56.60 344 HIS A CA 1
ATOM 2604 C C . HIS A 1 344 ? 12.939 -11.807 -75.435 1.00 59.37 344 HIS A C 1
ATOM 2605 O O . HIS A 1 344 ? 13.412 -12.059 -76.542 1.00 61.11 344 HIS A O 1
ATOM 2612 N N . ALA A 1 345 ? 11.639 -11.668 -75.232 1.00 53.49 345 ALA A N 1
ATOM 2613 C CA . ALA A 1 345 ? 10.723 -11.783 -76.343 1.00 55.78 345 ALA A CA 1
ATOM 2614 C C . ALA A 1 345 ? 10.927 -10.632 -77.324 1.00 61.63 345 ALA A C 1
ATOM 2615 O O . ALA A 1 345 ? 11.137 -10.867 -78.517 1.00 65.36 345 ALA A O 1
ATOM 2617 N N . LEU A 1 346 ? 10.877 -9.393 -76.833 1.00 59.15 346 LEU A N 1
ATOM 2618 C CA . LEU A 1 346 ? 11.118 -8.233 -77.699 1.00 56.42 346 LEU A CA 1
ATOM 2619 C C . LEU A 1 346 ? 12.391 -8.358 -78.523 1.00 60.90 346 LEU A C 1
ATOM 2620 O O . LEU A 1 346 ? 12.417 -7.948 -79.676 1.00 72.28 346 LEU A O 1
ATOM 2625 N N . ALA A 1 347 ? 13.454 -8.893 -77.932 1.00 57.70 347 ALA A N 1
ATOM 2626 C CA . ALA A 1 347 ? 14.721 -9.010 -78.655 1.00 66.51 347 ALA A CA 1
ATOM 2627 C C . ALA A 1 347 ? 14.724 -10.209 -79.592 1.00 69.88 347 ALA A C 1
ATOM 2628 O O . ALA A 1 347 ? 15.783 -10.616 -80.072 1.00 70.26 347 ALA A O 1
ATOM 2630 N N . ASP A 1 348 ? 13.555 -10.767 -79.858 1.00 66.31 348 ASP A N 1
ATOM 2631 C CA . ASP A 1 348 ? 13.459 -11.893 -80.768 1.00 76.29 348 ASP A CA 1
ATOM 2632 C C . ASP A 1 348 ? 14.260 -13.076 -80.270 1.00 78.01 348 ASP A C 1
ATOM 2633 O O . ASP A 1 348 ? 14.620 -13.961 -81.045 1.00 81.17 348 ASP A O 1
ATOM 2638 N N . GLN A 1 349 ? 14.533 -13.099 -78.974 1.00 72.02 349 GLN A N 1
ATOM 2639 C CA . GLN A 1 349 ? 15.278 -14.204 -78.423 1.00 69.83 349 GLN A CA 1
ATOM 2640 C C . GLN A 1 349 ? 14.095 -15.019 -77.999 1.00 72.67 349 GLN A C 1
ATOM 2641 O O . GLN A 1 349 ? 13.449 -14.709 -76.997 1.00 70.89 349 GLN A O 1
ATOM 2647 N N . TYR A 1 350 ? 13.785 -16.062 -78.754 1.00 71.22 350 TYR A N 1
ATOM 2648 C CA . TYR A 1 350 ? 12.621 -16.855 -78.367 1.00 68.26 350 TYR A CA 1
ATOM 2649 C C . TYR A 1 350 ? 12.958 -18.040 -77.453 1.00 65.74 350 TYR A C 1
ATOM 2650 O O . TYR A 1 350 ? 12.106 -18.520 -76.703 1.00 62.87 350 TYR A O 1
ATOM 2659 N N . GLU A 1 351 ? 14.200 -18.507 -77.515 1.00 63.81 351 GLU A N 1
ATOM 2660 C CA . GLU A 1 351 ? 14.637 -19.612 -76.664 1.00 63.61 351 GLU A CA 1
ATOM 2661 C C . GLU A 1 351 ? 14.730 -19.193 -75.195 1.00 62.83 351 GLU A C 1
ATOM 2662 O O . GLU A 1 351 ? 14.158 -19.853 -74.317 1.00 53.48 351 GLU A O 1
ATOM 2668 N N . GLU A 1 352 ? 15.460 -18.100 -74.947 1.00 61.52 352 GLU A N 1
ATOM 2669 C CA . GLU A 1 352 ? 15.569 -17.509 -73.619 1.00 51.55 352 GLU A CA 1
ATOM 2670 C C . GLU A 1 352 ? 14.179 -17.222 -73.091 1.00 52.91 352 GLU A C 1
ATOM 2671 O O . GLU A 1 352 ? 13.854 -17.531 -71.952 1.00 53.66 352 GLU A O 1
ATOM 2677 N N . ALA A 1 353 ? 13.349 -16.636 -73.937 1.00 54.09 353 ALA A N 1
ATOM 2678 C CA . ALA A 1 353 ? 11.997 -16.301 -73.542 1.00 53.19 353 ALA A CA 1
ATOM 2679 C C . ALA A 1 353 ? 11.284 -17.522 -72.969 1.00 55.86 353 ALA A C 1
ATOM 2680 O O . ALA A 1 353 ? 10.669 -17.430 -71.906 1.00 51.68 353 ALA A O 1
ATOM 2682 N N . GLU A 1 354 ? 11.374 -18.654 -73.682 1.00 63.03 354 GLU A N 1
ATOM 2683 C CA . GLU A 1 354 ? 10.798 -19.943 -73.249 1.00 57.89 354 GLU A CA 1
ATOM 2684 C C . GLU A 1 354 ? 11.318 -20.327 -71.877 1.00 57.52 354 GLU A C 1
ATOM 2685 O O . GLU A 1 354 ? 10.545 -20.534 -70.945 1.00 56.11 354 GLU A O 1
ATOM 2691 N N . TYR A 1 355 ? 12.641 -20.419 -71.771 1.00 55.81 355 TYR A N 1
ATOM 2692 C CA . TYR A 1 355 ? 13.294 -20.782 -70.525 1.00 51.27 355 TYR A CA 1
ATOM 2693 C C . TYR A 1 355 ? 12.716 -20.043 -69.332 1.00 57.06 355 TYR A C 1
ATOM 2694 O O . TYR A 1 355 ? 12.340 -20.668 -68.346 1.00 58.65 355 TYR A O 1
ATOM 2703 N N . TYR A 1 356 ? 12.648 -18.713 -69.428 1.00 57.05 356 TYR A N 1
ATOM 2704 C CA . TYR A 1 356 ? 12.069 -17.885 -68.368 1.00 51.58 356 TYR A CA 1
ATOM 2705 C C . TYR A 1 356 ? 10.547 -18.009 -68.192 1.00 58.27 356 TYR A C 1
ATOM 2706 O O . TYR A 1 356 ? 10.045 -17.891 -67.072 1.00 61.29 356 TYR A O 1
ATOM 2715 N N . PHE A 1 357 ? 9.809 -18.236 -69.276 1.00 59.03 357 PHE A N 1
ATOM 2716 C CA . PHE A 1 357 ? 8.372 -18.515 -69.162 1.00 54.33 357 PHE A CA 1
ATOM 2717 C C . PHE A 1 357 ? 8.083 -19.805 -68.389 1.00 56.11 357 PHE A C 1
ATOM 2718 O O . PHE A 1 357 ? 7.207 -19.839 -67.526 1.00 57.65 357 PHE A O 1
ATOM 2726 N N . GLN A 1 358 ? 8.818 -20.866 -68.708 1.00 57.82 358 GLN A N 1
ATOM 2727 C CA . GLN A 1 358 ? 8.659 -22.164 -68.044 1.00 57.22 358 GLN A CA 1
ATOM 2728 C C . GLN A 1 358 ? 9.092 -22.120 -66.583 1.00 62.51 358 GLN A C 1
ATOM 2729 O O . GLN A 1 358 ? 8.606 -22.900 -65.767 1.00 65.99 358 GLN A O 1
ATOM 2735 N N . LYS A 1 359 ? 10.000 -21.196 -66.262 1.00 60.52 359 LYS A N 1
ATOM 2736 C CA . LYS A 1 359 ? 10.467 -20.991 -64.894 1.00 54.59 359 LYS A CA 1
ATOM 2737 C C . LYS A 1 359 ? 9.384 -20.342 -64.015 1.00 59.61 359 LYS A C 1
ATOM 2738 O O . LYS A 1 359 ? 9.244 -20.681 -62.845 1.00 65.58 359 LYS A O 1
ATOM 2744 N N . GLU A 1 360 ? 8.601 -19.431 -64.578 1.00 59.89 360 GLU A N 1
ATOM 2745 C CA . GLU A 1 360 ? 7.527 -18.785 -63.819 1.00 63.02 360 GLU A CA 1
ATOM 2746 C C . GLU A 1 360 ? 6.386 -19.733 -63.454 1.00 66.84 360 GLU A C 1
ATOM 2747 O O . GLU A 1 360 ? 5.632 -19.473 -62.512 1.00 69.92 360 GLU A O 1
ATOM 2753 N N . PHE A 1 361 ? 6.225 -20.810 -64.212 1.00 65.30 361 PHE A N 1
ATOM 2754 C CA . PHE A 1 361 ? 5.102 -21.704 -63.966 1.00 66.98 361 PHE A CA 1
ATOM 2755 C C . PHE A 1 361 ? 5.360 -22.622 -62.768 1.00 66.59 361 PHE A C 1
ATOM 2756 O O . PHE A 1 361 ? 4.442 -23.035 -62.061 1.00 66.63 361 PHE A O 1
ATOM 2764 N N . SER A 1 362 ? 6.629 -22.933 -62.533 1.00 66.78 362 SER A N 1
ATOM 2765 C CA . SER A 1 362 ? 7.030 -23.786 -61.414 1.00 67.60 362 SER A CA 1
ATOM 2766 C C . SER A 1 362 ? 6.752 -23.164 -60.033 1.00 65.54 362 SER A C 1
ATOM 2767 O O . SER A 1 362 ? 6.358 -23.856 -59.094 1.00 69.72 362 SER A O 1
ATOM 2770 N N . LYS A 1 363 ? 6.971 -21.855 -59.933 1.00 64.72 363 LYS A N 1
ATOM 2771 C CA . LYS A 1 363 ? 6.788 -21.072 -58.700 1.00 69.41 363 LYS A CA 1
ATOM 2772 C C . LYS A 1 363 ? 5.354 -20.776 -58.233 1.00 75.32 363 LYS A C 1
ATOM 2773 O O . LYS A 1 363 ? 4.388 -20.964 -58.973 1.00 76.12 363 LYS A O 1
ATOM 2779 N N . GLU A 1 364 ? 5.246 -20.308 -56.988 1.00 77.89 364 GLU A N 1
ATOM 2780 C CA . GLU A 1 364 ? 3.968 -19.965 -56.360 1.00 81.31 364 GLU A CA 1
ATOM 2781 C C . GLU A 1 364 ? 3.323 -18.853 -57.173 1.00 81.49 364 GLU A C 1
ATOM 2782 O O . GLU A 1 364 ? 4.021 -18.031 -57.767 1.00 87.43 364 GLU A O 1
ATOM 2788 N N . LEU A 1 365 ? 1.993 -18.831 -57.219 1.00 71.50 365 LEU A N 1
ATOM 2789 C CA . LEU A 1 365 ? 1.312 -17.820 -58.011 1.00 66.71 365 LEU A CA 1
ATOM 2790 C C . LEU A 1 365 ? -0.125 -17.561 -57.622 1.00 70.10 365 LEU A C 1
ATOM 2791 O O . LEU A 1 365 ? -0.993 -18.418 -57.766 1.00 72.17 365 LEU A O 1
ATOM 2796 N N . THR A 1 366 ? -0.370 -16.350 -57.140 1.00 75.28 366 THR A N 1
ATOM 2797 C CA . THR A 1 366 ? -1.726 -15.861 -56.968 1.00 74.66 366 THR A CA 1
ATOM 2798 C C . THR A 1 366 ? -2.506 -16.113 -58.248 1.00 76.85 366 THR A C 1
ATOM 2799 O O . THR A 1 366 ? -2.067 -15.728 -59.329 1.00 77.08 366 THR A O 1
ATOM 2803 N N . PRO A 1 367 ? -3.657 -16.784 -58.136 1.00 84.22 367 PRO A N 1
ATOM 2804 C CA . PRO A 1 367 ? -4.600 -16.904 -59.249 1.00 80.35 367 PRO A CA 1
ATOM 2805 C C . PRO A 1 367 ? -4.596 -15.665 -60.148 1.00 77.10 367 PRO A C 1
ATOM 2806 O O . PRO A 1 367 ? -4.549 -15.810 -61.369 1.00 76.98 367 PRO A O 1
ATOM 2810 N N . VAL A 1 368 ? -4.631 -14.474 -59.551 1.00 76.30 368 VAL A N 1
ATOM 2811 C CA . VAL A 1 368 ? -4.589 -13.223 -60.305 1.00 73.35 368 VAL A CA 1
ATOM 2812 C C . VAL A 1 368 ? -3.406 -13.151 -61.257 1.00 71.81 368 VAL A C 1
ATOM 2813 O O . VAL A 1 368 ? -3.552 -12.786 -62.421 1.00 72.97 368 VAL A O 1
ATOM 2817 N N . ALA A 1 369 ? -2.229 -13.487 -60.741 1.00 72.85 369 ALA A N 1
ATOM 2818 C CA . ALA A 1 369 ? -0.984 -13.432 -61.505 1.00 72.30 369 ALA A CA 1
ATOM 2819 C C . ALA A 1 369 ? -0.878 -14.585 -62.491 1.00 70.59 369 ALA A C 1
ATOM 2820 O O . ALA A 1 369 ? -0.442 -14.391 -63.628 1.00 69.46 369 ALA A O 1
ATOM 2822 N N . LYS A 1 370 ? -1.263 -15.784 -62.047 1.00 69.98 370 LYS A N 1
ATOM 2823 C CA . LYS A 1 370 ? -1.246 -16.969 -62.906 1.00 69.94 370 LYS A CA 1
ATOM 2824 C C . LYS A 1 370 ? -2.026 -16.677 -64.184 1.00 67.75 370 LYS A C 1
ATOM 2825 O O . LYS A 1 370 ? -1.637 -17.085 -65.283 1.00 63.42 370 LYS A O 1
ATOM 2831 N N . GLN A 1 371 ? -3.124 -15.951 -64.028 1.00 66.63 371 GLN A N 1
ATOM 2832 C CA . GLN A 1 371 ? -3.866 -15.451 -65.174 1.00 69.02 371 GLN A CA 1
ATOM 2833 C C . GLN A 1 371 ? -3.011 -14.594 -66.087 1.00 70.05 371 GLN A C 1
ATOM 2834 O O . GLN A 1 371 ? -2.878 -14.897 -67.273 1.00 66.12 371 GLN A O 1
ATOM 2840 N N . LEU A 1 372 ? -2.449 -13.514 -65.541 1.00 70.98 372 LEU A N 1
ATOM 2841 C CA . LEU A 1 372 ? -1.642 -12.617 -66.357 1.00 70.64 372 LEU A CA 1
ATOM 2842 C C . LEU A 1 372 ? -0.543 -13.401 -67.068 1.00 63.53 372 LEU A C 1
ATOM 2843 O O . LEU A 1 372 ? -0.132 -13.047 -68.171 1.00 66.52 372 LEU A O 1
ATOM 2848 N N . LEU A 1 373 ? -0.081 -14.476 -66.444 1.00 60.63 373 LEU A N 1
ATOM 2849 C CA . LEU A 1 373 ? 0.951 -15.304 -67.048 1.00 60.11 373 LEU A CA 1
ATOM 2850 C C . LEU A 1 373 ? 0.423 -16.122 -68.230 1.00 63.92 373 LEU A C 1
ATOM 2851 O O . LEU A 1 373 ? 1.030 -16.148 -69.306 1.00 60.12 373 LEU A O 1
ATOM 2856 N N . HIS A 1 374 ? -0.703 -16.797 -68.028 1.00 62.62 374 HIS A N 1
ATOM 2857 C CA . HIS A 1 374 ? -1.368 -17.488 -69.126 1.00 63.60 374 HIS A CA 1
ATOM 2858 C C . HIS A 1 374 ? -1.585 -16.556 -70.326 1.00 60.64 374 HIS A C 1
ATOM 2859 O O . HIS A 1 374 ? -1.318 -16.928 -71.477 1.00 59.16 374 HIS A O 1
ATOM 2866 N N . LEU A 1 375 ? -2.060 -15.344 -70.049 1.00 60.89 375 LEU A N 1
ATOM 2867 C CA . LEU A 1 375 ? -2.262 -14.332 -71.088 1.00 61.13 375 LEU A CA 1
ATOM 2868 C C . LEU A 1 375 ? -0.949 -13.989 -71.769 1.00 63.33 375 LEU A C 1
ATOM 2869 O O . LEU A 1 375 ? -0.840 -14.003 -72.997 1.00 61.90 375 LEU A O 1
ATOM 2874 N N . ARG A 1 376 ? 0.051 -13.673 -70.958 1.00 64.68 376 ARG A N 1
ATOM 2875 C CA . ARG A 1 376 ? 1.320 -13.224 -71.490 1.00 64.98 376 ARG A CA 1
ATOM 2876 C C . ARG A 1 376 ? 1.899 -14.320 -72.368 1.00 61.09 376 ARG A C 1
ATOM 2877 O O . ARG A 1 376 ? 2.306 -14.058 -73.496 1.00 60.00 376 ARG A O 1
ATOM 2885 N N . TYR A 1 377 ? 1.898 -15.551 -71.855 1.00 63.26 377 TYR A N 1
ATOM 2886 C CA . TYR A 1 377 ? 2.510 -16.674 -72.558 1.00 61.25 377 TYR A CA 1
ATOM 2887 C C . TYR A 1 377 ? 1.677 -17.024 -73.772 1.00 60.36 377 TYR A C 1
ATOM 2888 O O . TYR A 1 377 ? 2.216 -17.216 -74.861 1.00 59.31 377 TYR A O 1
ATOM 2897 N N . GLY A 1 378 ? 0.363 -17.105 -73.577 1.00 53.61 378 GLY A N 1
ATOM 2898 C CA . GLY A 1 378 ? -0.553 -17.275 -74.686 1.00 57.10 378 GLY A CA 1
ATOM 2899 C C . GLY A 1 378 ? -0.187 -16.353 -75.845 1.00 67.51 378 GLY A C 1
ATOM 2900 O O . GLY A 1 378 ? 0.106 -16.817 -76.953 1.00 65.58 378 GLY A O 1
ATOM 2901 N N . ASN A 1 379 ? -0.185 -15.044 -75.595 1.00 62.46 379 ASN A N 1
ATOM 2902 C CA . ASN A 1 379 ? 0.173 -14.102 -76.635 1.00 59.47 379 ASN A CA 1
ATOM 2903 C C . ASN A 1 379 ? 1.543 -14.436 -77.208 1.00 60.79 379 ASN A C 1
ATOM 2904 O O . ASN A 1 379 ? 1.796 -14.239 -78.390 1.00 66.91 379 ASN A O 1
ATOM 2909 N N . PHE A 1 380 ? 2.451 -14.918 -76.378 1.00 53.13 380 PHE A N 1
ATOM 2910 C CA . PHE A 1 380 ? 3.781 -15.189 -76.893 1.00 61.10 380 PHE A CA 1
ATOM 2911 C C . PHE A 1 380 ? 3.700 -16.332 -77.878 1.00 63.65 380 PHE A C 1
ATOM 2912 O O . PHE A 1 380 ? 4.413 -16.363 -78.874 1.00 65.81 380 PHE A O 1
ATOM 2920 N N . GLN A 1 381 ? 2.828 -17.288 -77.586 1.00 62.49 381 GLN A N 1
ATOM 2921 C CA . GLN A 1 381 ? 2.609 -18.382 -78.507 1.00 64.34 381 GLN A CA 1
ATOM 2922 C C . GLN A 1 381 ? 1.952 -17.823 -79.752 1.00 65.39 381 GLN A C 1
ATOM 2923 O O . GLN A 1 381 ? 2.485 -17.931 -80.851 1.00 67.58 381 GLN A O 1
ATOM 2929 N N . LEU A 1 382 ? 0.806 -17.187 -79.563 1.00 61.52 382 LEU A N 1
ATOM 2930 C CA . LEU A 1 382 ? 0.038 -16.620 -80.671 1.00 65.83 382 LEU A CA 1
ATOM 2931 C C . LEU A 1 382 ? 0.786 -15.729 -81.687 1.00 68.89 382 LEU A C 1
ATOM 2932 O O . LEU A 1 382 ? 0.477 -15.769 -82.874 1.00 71.31 382 LEU A O 1
ATOM 2937 N N . TYR A 1 383 ? 1.741 -14.918 -81.235 1.00 68.16 383 TYR A N 1
ATOM 2938 C CA . TYR A 1 383 ? 2.342 -13.913 -82.108 1.00 64.99 383 TYR A CA 1
ATOM 2939 C C . TYR A 1 383 ? 3.793 -14.204 -82.439 1.00 68.00 383 TYR A C 1
ATOM 2940 O O . TYR A 1 383 ? 4.226 -14.050 -83.575 1.00 71.03 383 TYR A O 1
ATOM 2949 N N . GLN A 1 384 ? 4.551 -14.619 -81.440 1.00 67.36 384 GLN A N 1
ATOM 2950 C CA . GLN A 1 384 ? 5.967 -14.887 -81.643 1.00 70.28 384 GLN A CA 1
ATOM 2951 C C . GLN A 1 384 ? 6.200 -16.289 -82.216 1.00 71.09 384 GLN A C 1
ATOM 2952 O O . GLN A 1 384 ? 6.912 -16.454 -83.210 1.00 75.51 384 GLN A O 1
ATOM 2958 N N . MET A 1 385 ? 5.599 -17.291 -81.584 1.00 67.78 385 MET A N 1
ATOM 2959 C CA . MET A 1 385 ? 5.618 -18.648 -82.116 1.00 75.36 385 MET A CA 1
ATOM 2960 C C . MET A 1 385 ? 4.458 -18.778 -83.090 1.00 78.57 385 MET A C 1
ATOM 2961 O O . MET A 1 385 ? 3.563 -17.928 -83.105 1.00 78.32 385 MET A O 1
ATOM 2966 N N . LYS A 1 386 ? 4.448 -19.823 -83.909 1.00 73.66 386 LYS A N 1
ATOM 2967 C CA . LYS A 1 386 ? 3.305 -19.999 -84.796 1.00 78.88 386 LYS A CA 1
ATOM 2968 C C . LYS A 1 386 ? 2.108 -20.640 -84.096 1.00 76.96 386 LYS A C 1
ATOM 2969 O O . LYS A 1 386 ? 1.002 -20.638 -84.624 1.00 77.12 386 LYS A O 1
ATOM 2975 N N . CYS A 1 387 ? 2.324 -21.142 -82.886 1.00 76.13 387 CYS A N 1
ATOM 2976 C CA . CYS A 1 387 ? 1.345 -22.009 -82.232 1.00 74.38 387 CYS A CA 1
ATOM 2977 C C . CYS A 1 387 ? 0.119 -21.367 -81.594 1.00 70.08 387 CYS A C 1
ATOM 2978 O O . CYS A 1 387 ? 0.128 -21.021 -80.419 1.00 71.56 387 CYS A O 1
ATOM 2981 N N . GLU A 1 388 ? -0.953 -21.255 -82.368 1.00 68.64 388 GLU A N 1
ATOM 2982 C CA . GLU A 1 388 ? -2.234 -20.824 -81.825 1.00 70.63 388 GLU A CA 1
ATOM 2983 C C . GLU A 1 388 ? -2.792 -21.870 -80.874 1.00 73.90 388 GLU A C 1
ATOM 2984 O O . GLU A 1 388 ? -3.508 -21.555 -79.916 1.00 66.32 388 GLU A O 1
ATOM 2990 N N . ASP A 1 389 ? -2.482 -23.129 -81.160 1.00 74.90 389 ASP A N 1
ATOM 2991 C CA . ASP A 1 389 ? -2.961 -24.211 -80.315 1.00 75.90 389 ASP A CA 1
ATOM 2992 C C . ASP A 1 389 ? -2.482 -23.981 -78.892 1.00 73.60 389 ASP A C 1
ATOM 2993 O O . ASP A 1 389 ? -3.279 -23.914 -77.965 1.00 73.89 389 ASP A O 1
ATOM 2998 N N . LYS A 1 390 ? -1.177 -23.832 -78.717 1.00 69.31 390 LYS A N 1
ATOM 2999 C CA . LYS A 1 390 ? -0.651 -23.532 -77.399 1.00 65.45 390 LYS A CA 1
ATOM 3000 C C . LYS A 1 390 ? -1.341 -22.304 -76.810 1.00 64.90 390 LYS A C 1
ATOM 3001 O O . LYS A 1 390 ? -1.695 -22.279 -75.626 1.00 61.85 390 LYS A O 1
ATOM 3007 N N . ALA A 1 391 ? -1.563 -21.297 -77.644 1.00 59.59 391 ALA A N 1
ATOM 3008 C CA . ALA A 1 391 ? -2.201 -20.085 -77.169 1.00 62.06 391 ALA A CA 1
ATOM 3009 C C . ALA A 1 391 ? -3.538 -20.397 -76.510 1.00 66.70 391 ALA A C 1
ATOM 3010 O O . ALA A 1 391 ? -3.875 -19.851 -75.456 1.00 63.27 391 ALA A O 1
ATOM 3012 N N . ILE A 1 392 ? -4.281 -21.296 -77.143 1.00 67.82 392 ILE A N 1
ATOM 3013 C CA . ILE A 1 392 ? -5.635 -21.644 -76.727 1.00 67.40 392 ILE A CA 1
ATOM 3014 C C . ILE A 1 392 ? -5.659 -22.341 -75.364 1.00 65.80 392 ILE A C 1
ATOM 3015 O O . ILE A 1 392 ? -6.531 -22.063 -74.525 1.00 61.99 392 ILE A O 1
ATOM 3020 N N . HIS A 1 393 ? -4.693 -23.236 -75.147 1.00 63.47 393 HIS A N 1
ATOM 3021 C CA . HIS A 1 393 ? -4.562 -23.948 -73.874 1.00 63.43 393 HIS A CA 1
ATOM 3022 C C . HIS A 1 393 ? -4.524 -22.976 -72.699 1.00 68.70 393 HIS A C 1
ATOM 3023 O O . HIS A 1 393 ? -5.044 -23.261 -71.619 1.00 65.19 393 HIS A O 1
ATOM 3030 N N . HIS A 1 394 ? -3.885 -21.827 -72.917 1.00 69.39 394 HIS A N 1
ATOM 3031 C CA . HIS A 1 394 ? -3.659 -20.861 -71.847 1.00 61.17 394 HIS A CA 1
ATOM 3032 C C . HIS A 1 394 ? -4.822 -19.915 -71.645 1.00 67.66 394 HIS A C 1
ATOM 3033 O O . HIS A 1 394 ? -5.283 -19.732 -70.519 1.00 67.82 394 HIS A O 1
ATOM 3040 N N . PHE A 1 395 ? -5.303 -19.314 -72.730 1.00 66.47 395 PHE A N 1
ATOM 3041 C CA . PHE A 1 395 ? -6.506 -18.503 -72.629 1.00 63.87 395 PHE A CA 1
ATOM 3042 C C . PHE A 1 395 ? -7.577 -19.324 -71.887 1.00 67.80 395 PHE A C 1
ATOM 3043 O O . PHE A 1 395 ? -8.259 -18.795 -71.005 1.00 68.64 395 PHE A O 1
ATOM 3051 N N . ILE A 1 396 ? -7.680 -20.624 -72.202 1.00 72.12 396 ILE A N 1
ATOM 3052 C CA . ILE A 1 396 ? -8.651 -21.516 -71.541 1.00 67.97 396 ILE A CA 1
ATOM 3053 C C . ILE A 1 396 ? -8.306 -21.745 -70.072 1.00 70.73 396 ILE A C 1
ATOM 3054 O O . ILE A 1 396 ? -9.124 -21.496 -69.183 1.00 72.29 396 ILE A O 1
ATOM 3059 N N . GLU A 1 397 ? -7.095 -22.229 -69.815 1.00 70.68 397 GLU A N 1
ATOM 3060 C CA . GLU A 1 397 ? -6.689 -22.488 -68.442 1.00 71.38 397 GLU A CA 1
ATOM 3061 C C . GLU A 1 397 ? -6.690 -21.178 -67.666 1.00 72.72 397 GLU A C 1
ATOM 3062 O O . GLU A 1 397 ? -6.949 -21.162 -66.456 1.00 72.74 397 GLU A O 1
ATOM 3068 N N . GLY A 1 398 ? -6.430 -20.083 -68.382 1.00 66.96 398 GLY A N 1
ATOM 3069 C CA . GLY A 1 398 ? -6.431 -18.749 -67.808 1.00 65.65 398 GLY A CA 1
ATOM 3070 C C . GLY A 1 398 ? -7.821 -18.278 -67.444 1.00 70.92 398 GLY A C 1
ATOM 3071 O O . GLY A 1 398 ? -8.002 -17.579 -66.453 1.00 73.06 398 GLY A O 1
ATOM 3072 N N . VAL A 1 399 ? -8.810 -18.668 -68.238 1.00 72.97 399 VAL A N 1
ATOM 3073 C CA . VAL A 1 399 ? -10.173 -18.213 -68.010 1.00 72.45 399 VAL A CA 1
ATOM 3074 C C . VAL A 1 399 ? -10.914 -19.076 -67.000 1.00 73.57 399 VAL A C 1
ATOM 3075 O O . VAL A 1 399 ? -11.835 -18.606 -66.327 1.00 76.52 399 VAL A O 1
ATOM 3079 N N . LYS A 1 400 ? -10.506 -20.338 -66.893 1.00 72.33 400 LYS A N 1
ATOM 3080 C CA . LYS A 1 400 ? -11.068 -21.244 -65.890 1.00 75.40 400 LYS A CA 1
ATOM 3081 C C . LYS A 1 400 ? -10.777 -20.716 -64.484 1.00 76.58 400 LYS A C 1
ATOM 3082 O O . LYS A 1 400 ? -11.532 -20.982 -63.546 1.00 77.59 400 LYS A O 1
ATOM 3088 N N . ILE A 1 401 ? -9.679 -19.971 -64.351 1.00 73.85 401 ILE A N 1
ATOM 3089 C CA . ILE A 1 401 ? -9.304 -19.348 -63.082 1.00 72.84 401 ILE A CA 1
ATOM 3090 C C . ILE A 1 401 ? -10.324 -18.291 -62.632 1.00 81.08 401 ILE A C 1
ATOM 3091 O O . ILE A 1 401 ? -10.539 -17.278 -63.302 1.00 82.23 401 ILE A O 1
ATOM 3096 N N . ASN A 1 402 ? -10.948 -18.541 -61.487 1.00 84.19 402 ASN A N 1
ATOM 3097 C CA . ASN A 1 402 ? -12.032 -17.700 -60.995 1.00 85.28 402 ASN A CA 1
ATOM 3098 C C . ASN A 1 402 ? -11.540 -16.433 -60.303 1.00 86.50 402 ASN A C 1
ATOM 3099 O O . ASN A 1 402 ? -11.636 -16.311 -59.086 1.00 88.05 402 ASN A O 1
ATOM 3104 N N . GLN A 1 403 ? -11.003 -15.499 -61.083 1.00 86.11 403 GLN A N 1
ATOM 3105 C CA . GLN A 1 403 ? -10.631 -14.178 -60.570 1.00 90.92 403 GLN A CA 1
ATOM 3106 C C . GLN A 1 403 ? -11.132 -13.084 -61.512 1.00 89.80 403 GLN A C 1
ATOM 3107 O O . GLN A 1 403 ? -10.790 -13.062 -62.694 1.00 91.50 403 GLN A O 1
ATOM 3113 N N . LYS A 1 404 ? -11.944 -12.175 -60.991 1.00 85.03 404 LYS A N 1
ATOM 3114 C CA . LYS A 1 404 ? -12.511 -11.131 -61.827 1.00 91.01 404 LYS A CA 1
ATOM 3115 C C . LYS A 1 404 ? -11.428 -10.168 -62.279 1.00 97.05 404 LYS A C 1
ATOM 3116 O O . LYS A 1 404 ? -11.031 -9.276 -61.528 1.00 102.96 404 LYS A O 1
ATOM 3118 N N . SER A 1 405 ? -10.956 -10.332 -63.508 1.00 92.06 405 SER A N 1
ATOM 3119 C CA . SER A 1 405 ? -9.890 -9.471 -63.996 1.00 89.76 405 SER A CA 1
ATOM 3120 C C . SER A 1 405 ? -10.108 -8.998 -65.426 1.00 90.43 405 SER A C 1
ATOM 3121 O O . SER A 1 405 ? -10.827 -9.624 -66.194 1.00 92.52 405 SER A O 1
ATOM 3124 N N . ARG A 1 406 ? -9.474 -7.879 -65.770 1.00 89.93 406 ARG A N 1
ATOM 3125 C CA . ARG A 1 406 ? -9.448 -7.396 -67.145 1.00 89.91 406 ARG A CA 1
ATOM 3126 C C . ARG A 1 406 ? -8.663 -8.387 -67.992 1.00 85.41 406 ARG A C 1
ATOM 3127 O O . ARG A 1 406 ? -8.808 -8.428 -69.210 1.00 83.91 406 ARG A O 1
ATOM 3129 N N . GLU A 1 407 ? -7.815 -9.177 -67.344 1.00 83.56 407 GLU A N 1
ATOM 3130 C CA . GLU A 1 407 ? -7.031 -10.170 -68.066 1.00 83.28 407 GLU A CA 1
ATOM 3131 C C . GLU A 1 407 ? -7.893 -11.375 -68.471 1.00 86.38 407 GLU A C 1
ATOM 3132 O O . GLU A 1 407 ? -7.789 -11.878 -69.594 1.00 81.94 407 GLU A O 1
ATOM 3138 N N . LYS A 1 408 ? -8.753 -11.836 -67.566 1.00 87.98 408 LYS A N 1
ATOM 3139 C CA . LYS A 1 408 ? -9.683 -12.895 -67.930 1.00 87.93 408 LYS A CA 1
ATOM 3140 C C . LYS A 1 408 ? -10.550 -12.386 -69.071 1.00 89.06 408 LYS A C 1
ATOM 3141 O O . LYS A 1 408 ? -10.689 -13.045 -70.106 1.00 89.11 408 LYS A O 1
ATOM 3147 N N . GLU A 1 409 ? -11.102 -11.191 -68.891 1.00 87.32 409 GLU A N 1
ATOM 3148 C CA . GLU A 1 409 ? -11.974 -10.596 -69.902 1.00 87.12 409 GLU A CA 1
ATOM 3149 C C . GLU A 1 409 ? -11.272 -10.328 -71.237 1.00 82.21 409 GLU A C 1
ATOM 3150 O O . GLU A 1 409 ? -11.919 -10.248 -72.273 1.00 83.20 409 GLU A O 1
ATOM 3156 N N . LYS A 1 410 ? -9.953 -10.201 -71.221 1.00 84.50 410 LYS A N 1
ATOM 3157 C CA . LYS A 1 410 ? -9.210 -10.039 -72.465 1.00 82.40 410 LYS A CA 1
ATOM 3158 C C . LYS A 1 410 ? -9.002 -11.406 -73.126 1.00 83.21 410 LYS A C 1
ATOM 3159 O O . LYS A 1 410 ? -8.957 -11.506 -74.354 1.00 80.01 410 LYS A O 1
ATOM 3165 N N . MET A 1 411 ? -8.885 -12.456 -72.311 1.00 79.49 411 MET A N 1
ATOM 3166 C CA . MET A 1 411 ? -8.646 -13.800 -72.838 1.00 82.28 411 MET A CA 1
ATOM 3167 C C . MET A 1 411 ? -9.928 -14.437 -73.342 1.00 83.91 411 MET A C 1
ATOM 3168 O O . MET A 1 411 ? -9.892 -15.373 -74.146 1.00 79.38 411 MET A O 1
ATOM 3173 N N . LYS A 1 412 ? -11.051 -13.922 -72.847 1.00 84.32 412 LYS A N 1
ATOM 3174 C CA . LYS A 1 412 ? -12.373 -14.279 -73.344 1.00 81.79 412 LYS A CA 1
ATOM 3175 C C . LYS A 1 412 ? -12.542 -13.760 -74.754 1.00 81.33 412 LYS A C 1
ATOM 3176 O O . LYS A 1 412 ? -12.709 -14.526 -75.697 1.00 83.99 412 LYS A O 1
ATOM 3182 N N . ASP A 1 413 ? -12.497 -12.441 -74.885 1.00 82.29 413 ASP A N 1
ATOM 3183 C CA . ASP A 1 413 ? -12.563 -11.799 -76.184 1.00 83.87 413 ASP A CA 1
ATOM 3184 C C . ASP A 1 413 ? -11.766 -12.583 -77.228 1.00 86.90 413 ASP A C 1
ATOM 3185 O O . ASP A 1 413 ? -12.219 -12.743 -78.354 1.00 91.38 413 ASP A O 1
ATOM 3190 N N . LYS A 1 414 ? -10.595 -13.089 -76.844 1.00 87.34 414 LYS A N 1
ATOM 3191 C CA . LYS A 1 414 ? -9.712 -13.806 -77.769 1.00 85.19 414 LYS A CA 1
ATOM 3192 C C . LYS A 1 414 ? -10.209 -15.202 -78.137 1.00 84.30 414 LYS A C 1
ATOM 3193 O O . LYS A 1 414 ? -10.024 -15.646 -79.272 1.00 86.60 414 LYS A O 1
ATOM 3199 N N . LEU A 1 415 ? -10.826 -15.892 -77.180 1.00 80.02 415 LEU A N 1
ATOM 3200 C CA . LEU A 1 415 ? -11.334 -17.249 -77.411 1.00 83.13 415 LEU A CA 1
ATOM 3201 C C . LEU A 1 415 ? -12.648 -17.257 -78.198 1.00 83.23 415 LEU A C 1
ATOM 3202 O O . LEU A 1 415 ? -12.905 -18.162 -78.991 1.00 80.85 415 LEU A O 1
ATOM 3207 N N . GLN A 1 416 ? -13.475 -16.244 -77.973 1.00 85.69 416 GLN A N 1
ATOM 3208 C CA . GLN A 1 416 ? -14.634 -16.009 -78.819 1.00 83.29 416 GLN A CA 1
ATOM 3209 C C . GLN A 1 416 ? -14.159 -15.727 -80.249 1.00 81.88 416 GLN A C 1
ATOM 3210 O O . GLN A 1 416 ? -14.669 -16.296 -81.213 1.00 77.39 416 GLN A O 1
ATOM 3216 N N . LYS A 1 417 ? -13.167 -14.854 -80.384 1.00 79.76 417 LYS A N 1
ATOM 3217 C CA . LYS A 1 417 ? -12.602 -14.558 -81.691 1.00 80.93 417 LYS A CA 1
ATOM 3218 C C . LYS A 1 417 ? -12.208 -15.832 -82.431 1.00 80.22 417 LYS A C 1
ATOM 3219 O O . LYS A 1 417 ? -12.580 -16.028 -83.588 1.00 78.66 417 LYS A O 1
ATOM 3225 N N . ILE A 1 418 ? -11.451 -16.699 -81.764 1.00 80.99 418 ILE A N 1
ATOM 3226 C CA . ILE A 1 418 ? -10.927 -17.894 -82.423 1.00 83.59 418 ILE A CA 1
ATOM 3227 C C . ILE A 1 418 ? -11.996 -18.973 -82.676 1.00 81.05 418 ILE A C 1
ATOM 3228 O O . ILE A 1 418 ? -11.951 -19.653 -83.702 1.00 81.08 418 ILE A O 1
ATOM 3233 N N . ALA A 1 419 ? -12.956 -19.113 -81.761 1.00 74.51 419 ALA A N 1
ATOM 3234 C CA . ALA A 1 419 ? -14.034 -20.099 -81.920 1.00 77.90 419 ALA A CA 1
ATOM 3235 C C . ALA A 1 419 ? -15.003 -19.727 -83.043 1.00 82.53 419 ALA A C 1
ATOM 3236 O O . ALA A 1 419 ? -15.457 -20.582 -83.818 1.00 84.81 419 ALA A O 1
ATOM 3238 N N . LYS A 1 420 ? -15.317 -18.440 -83.110 1.00 83.45 420 LYS A N 1
ATOM 3239 C CA . LYS A 1 420 ? -16.134 -17.877 -84.171 1.00 81.87 420 LYS A CA 1
ATOM 3240 C C . LYS A 1 420 ? -15.471 -18.046 -85.537 1.00 83.73 420 LYS A C 1
ATOM 3241 O O . LYS A 1 420 ? -16.060 -18.615 -86.452 1.00 83.33 420 LYS A O 1
ATOM 3247 N N . MET A 1 421 ? -14.249 -17.548 -85.685 1.00 84.13 421 MET A N 1
ATOM 3248 C CA . MET A 1 421 ? -13.586 -17.630 -86.975 1.00 85.02 421 MET A CA 1
ATOM 3249 C C . MET A 1 421 ? -13.428 -19.094 -87.384 1.00 90.95 421 MET A C 1
ATOM 3250 O O . MET A 1 421 ? -13.242 -19.404 -88.561 1.00 97.35 421 MET A O 1
ATOM 3255 N N . ARG A 1 422 ? -13.541 -19.994 -86.409 1.00 90.25 422 ARG A N 1
ATOM 3256 C CA . ARG A 1 422 ? -13.528 -21.433 -86.681 1.00 87.69 422 ARG A CA 1
ATOM 3257 C C . ARG A 1 422 ? -14.863 -21.933 -87.228 1.00 91.06 422 ARG A C 1
ATOM 3258 O O . ARG A 1 422 ? -14.887 -22.612 -88.252 1.00 94.71 422 ARG A O 1
ATOM 3266 N N . LEU A 1 423 ? -15.967 -21.605 -86.552 1.00 88.65 423 LEU A N 1
ATOM 3267 C CA . LEU A 1 423 ? -17.304 -21.930 -87.076 1.00 88.00 423 LEU A CA 1
ATOM 3268 C C . LEU A 1 423 ? -17.599 -21.171 -88.383 1.00 91.94 423 LEU A C 1
ATOM 3269 O O . LEU A 1 423 ? -18.540 -21.504 -89.108 1.00 91.63 423 LEU A O 1
ATOM 3274 N N . SER A 1 424 ? -16.799 -20.145 -88.667 1.00 93.71 424 SER A N 1
ATOM 3275 C CA . SER A 1 424 ? -16.900 -19.424 -89.925 1.00 95.33 424 SER A CA 1
ATOM 3276 C C . SER A 1 424 ? -16.555 -20.390 -91.049 1.00 98.47 424 SER A C 1
ATOM 3277 O O . SER A 1 424 ? -17.196 -20.399 -92.101 1.00 102.36 424 SER A O 1
ATOM 3280 N N . LYS A 1 425 ? -15.541 -21.213 -90.806 1.00 93.81 425 LYS A N 1
ATOM 3281 C CA . LYS A 1 425 ? -15.038 -22.130 -91.817 1.00 97.71 425 LYS A CA 1
ATOM 3282 C C . LYS A 1 425 ? -15.844 -23.438 -91.848 1.00 97.56 425 LYS A C 1
ATOM 3283 O O . LYS A 1 425 ? -16.227 -23.916 -92.916 1.00 92.83 425 LYS A O 1
ATOM 3289 N N . ASN A 1 426 ? -16.105 -24.002 -90.671 1.00 95.88 426 ASN A N 1
ATOM 3290 C CA . ASN A 1 426 ? -16.887 -25.228 -90.546 1.00 91.55 426 ASN A CA 1
ATOM 3291 C C . ASN A 1 426 ? -17.796 -25.168 -89.308 1.00 88.18 426 ASN A C 1
ATOM 3292 O O . ASN A 1 426 ? -17.324 -25.225 -88.171 1.00 88.72 426 ASN A O 1
ATOM 3294 N N . GLY A 1 427 ? -19.099 -25.041 -89.536 1.00 84.31 427 GLY A N 1
ATOM 3295 C CA . GLY A 1 427 ? -20.060 -24.928 -88.453 1.00 77.94 427 GLY A CA 1
ATOM 3296 C C . GLY A 1 427 ? -20.194 -26.187 -87.619 1.00 77.30 427 GLY A C 1
ATOM 3297 O O . GLY A 1 427 ? -20.932 -26.203 -86.635 1.00 79.47 427 GLY A O 1
ATOM 3298 N N . ASP A 1 429 ? -14.566 -25.319 -85.183 1.00 90.99 429 ASP A N 1
ATOM 3299 C CA . ASP A 1 429 ? -15.523 -26.326 -85.627 1.00 93.56 429 ASP A CA 1
ATOM 3300 C C . ASP A 1 429 ? -16.332 -26.872 -84.456 1.00 91.94 429 ASP A C 1
ATOM 3301 O O . ASP A 1 429 ? -16.937 -26.112 -83.699 1.00 90.16 429 ASP A O 1
ATOM 3303 N N . SER A 1 430 ? -16.338 -28.193 -84.312 1.00 90.07 430 SER A N 1
ATOM 3304 C CA . SER A 1 430 ? -17.073 -28.843 -83.233 1.00 90.66 430 SER A CA 1
ATOM 3305 C C . SER A 1 430 ? -16.525 -28.434 -81.870 1.00 85.96 430 SER A C 1
ATOM 3306 O O . SER A 1 430 ? -17.285 -28.206 -80.928 1.00 74.06 430 SER A O 1
ATOM 3308 N N . GLU A 1 431 ? -15.203 -28.345 -81.772 1.00 89.13 431 GLU A N 1
ATOM 3309 C CA . GLU A 1 431 ? -14.551 -27.964 -80.524 1.00 82.30 431 GLU A CA 1
ATOM 3310 C C . GLU A 1 431 ? -14.940 -26.549 -80.108 1.00 84.48 431 GLU A C 1
ATOM 3311 O O . GLU A 1 431 ? -15.168 -26.280 -78.929 1.00 75.78 431 GLU A O 1
ATOM 3317 N N . ALA A 1 432 ? -15.015 -25.650 -81.084 1.00 85.95 432 ALA A N 1
ATOM 3318 C CA . ALA A 1 432 ? -15.376 -24.262 -80.820 1.00 80.91 432 ALA A CA 1
ATOM 3319 C C . ALA A 1 432 ? -16.790 -24.157 -80.259 1.00 80.53 432 ALA A C 1
ATOM 3320 O O . ALA A 1 432 ? -17.050 -23.371 -79.348 1.00 81.68 432 ALA A O 1
ATOM 3322 N N . LEU A 1 433 ? -17.701 -24.954 -80.809 1.00 84.68 433 LEU A N 1
ATOM 3323 C CA . LEU A 1 433 ? -19.089 -24.951 -80.365 1.00 85.98 433 LEU A CA 1
ATOM 3324 C C . LEU A 1 433 ? -19.185 -25.172 -78.859 1.00 77.74 433 LEU A C 1
ATOM 3325 O O . LEU A 1 433 ? -20.230 -24.937 -78.252 1.00 75.79 433 LEU A O 1
ATOM 3330 N N . HIS A 1 434 ? -18.087 -25.625 -78.262 1.00 81.05 434 HIS A N 1
ATOM 3331 C CA . HIS A 1 434 ? -18.043 -25.879 -76.825 1.00 79.73 434 HIS A CA 1
ATOM 3332 C C . HIS A 1 434 ? -17.478 -24.662 -76.112 1.00 81.01 434 HIS A C 1
ATOM 3333 O O . HIS A 1 434 ? -18.018 -24.213 -75.104 1.00 81.23 434 HIS A O 1
ATOM 3335 N N . VAL A 1 435 ? -16.380 -24.136 -76.645 1.00 81.80 435 VAL A N 1
ATOM 3336 C CA . VAL A 1 435 ? -15.762 -22.927 -76.124 1.00 80.65 435 VAL A CA 1
ATOM 3337 C C . VAL A 1 435 ? -16.757 -21.762 -76.203 1.00 81.75 435 VAL A C 1
ATOM 3338 O O . VAL A 1 435 ? -16.981 -21.052 -75.228 1.00 76.20 435 VAL A O 1
ATOM 3340 N N . LEU A 1 436 ? -17.368 -21.606 -77.374 1.00 83.78 436 LEU A N 1
ATOM 3341 C CA . LEU A 1 436 ? -18.395 -20.601 -77.627 1.00 81.60 436 LEU A CA 1
ATOM 3342 C C . LEU A 1 436 ? -19.550 -20.616 -76.616 1.00 81.51 436 LEU A C 1
ATOM 3343 O O . LEU A 1 436 ? -19.992 -19.568 -76.137 1.00 82.92 436 LEU A O 1
ATOM 3348 N N . ALA A 1 437 ? -20.048 -21.809 -76.321 1.00 80.08 437 ALA A N 1
ATOM 3349 C CA . ALA A 1 437 ? -21.139 -21.983 -75.372 1.00 84.30 437 ALA A CA 1
ATOM 3350 C C . ALA A 1 437 ? -20.681 -21.637 -73.967 1.00 82.65 437 ALA A C 1
ATOM 3351 O O . ALA A 1 437 ? -21.300 -20.826 -73.284 1.00 85.89 437 ALA A O 1
ATOM 3353 N N . PHE A 1 438 ? -19.603 -22.293 -73.551 1.00 83.18 438 PHE A N 1
ATOM 3354 C CA . PHE A 1 438 ? -18.885 -22.004 -72.316 1.00 84.14 438 PHE A CA 1
ATOM 3355 C C . PHE A 1 438 ? -18.881 -20.510 -72.013 1.00 85.18 438 PHE A C 1
ATOM 3356 O O . PHE A 1 438 ? -19.447 -20.069 -71.012 1.00 83.11 438 PHE A O 1
ATOM 3364 N N . LEU A 1 439 ? -18.240 -19.749 -72.899 1.00 86.23 439 LEU A N 1
ATOM 3365 C CA . LEU A 1 439 ? -18.128 -18.291 -72.812 1.00 81.65 439 LEU A CA 1
ATOM 3366 C C . LEU A 1 439 ? -19.478 -17.628 -72.652 1.00 87.29 439 LEU A C 1
ATOM 3367 O O . LEU A 1 439 ? -19.682 -16.807 -71.754 1.00 90.56 439 LEU A O 1
ATOM 3372 N N . GLN A 1 440 ? -20.390 -17.980 -73.552 1.00 87.79 440 GLN A N 1
ATOM 3373 C CA . GLN A 1 440 ? -21.754 -17.474 -73.523 1.00 89.02 440 GLN A CA 1
ATOM 3374 C C . GLN A 1 440 ? -22.445 -17.819 -72.212 1.00 90.16 440 GLN A C 1
ATOM 3375 O O . GLN A 1 440 ? -23.452 -17.206 -71.875 1.00 90.00 440 GLN A O 1
ATOM 3377 N N . GLU A 1 441 ? -21.910 -18.798 -71.480 1.00 88.94 441 GLU A N 1
ATOM 3378 C CA . GLU A 1 441 ? -22.459 -19.180 -70.172 1.00 95.61 441 GLU A CA 1
ATOM 3379 C C . GLU A 1 441 ? -22.039 -18.192 -69.081 1.00 100.95 441 GLU A C 1
ATOM 3380 O O . GLU A 1 441 ? -22.647 -18.117 -68.010 1.00 100.54 441 GLU A O 1
ATOM 3382 N N . LEU A 1 442 ? -20.996 -17.427 -69.371 1.00 98.05 442 LEU A N 1
ATOM 3383 C CA . LEU A 1 442 ? -20.425 -16.508 -68.406 1.00 97.82 442 LEU A CA 1
ATOM 3384 C C . LEU A 1 442 ? -21.043 -15.127 -68.584 1.00 104.89 442 LEU A C 1
ATOM 3385 O O . LEU A 1 442 ? -21.256 -14.394 -67.615 1.00 106.22 442 LEU A O 1
ATOM 3390 N N . ASN A 1 443 ? -21.331 -14.774 -69.832 1.00 102.72 443 ASN A N 1
ATOM 3391 C CA . ASN A 1 443 ? -21.927 -13.480 -70.144 1.00 106.38 443 ASN A CA 1
ATOM 3392 C C . ASN A 1 443 ? -23.370 -13.383 -69.661 1.00 113.51 443 ASN A C 1
ATOM 3393 O O . ASN A 1 443 ? -23.808 -12.333 -69.193 1.00 117.22 443 ASN A O 1
ATOM 3398 N N . GLU A 1 444 ? -24.103 -14.484 -69.779 1.00 114.88 444 GLU A N 1
ATOM 3399 C CA . GLU A 1 444 ? -25.498 -14.526 -69.356 1.00 116.53 444 GLU A CA 1
ATOM 3400 C C . GLU A 1 444 ? -25.629 -14.291 -67.854 1.00 120.61 444 GLU A C 1
ATOM 3401 O O . GLU A 1 444 ? -26.537 -13.593 -67.403 1.00 122.55 444 GLU A O 1
ATOM 3407 N N . LYS A 1 445 ? -24.716 -14.877 -67.087 1.00 118.91 445 LYS A N 1
ATOM 3408 C CA . LYS A 1 445 ? -24.727 -14.735 -65.635 1.00 119.38 445 LYS A CA 1
ATOM 3409 C C . LYS A 1 445 ? -24.522 -13.285 -65.206 1.00 121.56 445 LYS A C 1
ATOM 3410 O O . LYS A 1 445 ? -25.168 -12.808 -64.274 1.00 128.63 445 LYS A O 1
ATOM 3416 N N . MET A 1 446 ? -23.620 -12.589 -65.890 1.00 115.92 446 MET A N 1
ATOM 3417 C CA . MET A 1 446 ? -23.333 -11.194 -65.576 1.00 119.72 446 MET A CA 1
ATOM 3418 C C . MET A 1 446 ? -23.674 -10.276 -66.744 1.00 121.48 446 MET A C 1
ATOM 3419 O O . MET A 1 446 ? -23.269 -10.523 -67.880 1.00 119.71 446 MET A O 1
ATOM 3421 N N . GLN A 1 447 ? -24.420 -9.214 -66.458 1.00 121.50 448 GLN A N 1
ATOM 3422 C CA . GLN A 1 447 ? -24.885 -8.948 -65.101 1.00 121.54 448 GLN A CA 1
ATOM 3423 C C . GLN A 1 447 ? -23.758 -9.122 -64.089 1.00 113.82 448 GLN A C 1
ATOM 3424 O O . GLN A 1 447 ? -23.982 -9.587 -62.971 1.00 114.48 448 GLN A O 1
ATOM 3426 N N . SER B 1 8 ? 10.752 20.070 -13.677 1.00 73.22 8 SER B N 1
ATOM 3427 C CA . SER B 1 8 ? 9.301 20.151 -13.917 1.00 90.68 8 SER B CA 1
ATOM 3428 C C . SER B 1 8 ? 8.401 19.007 -13.427 1.00 83.69 8 SER B C 1
ATOM 3429 O O . SER B 1 8 ? 8.668 17.829 -13.653 1.00 79.54 8 SER B O 1
ATOM 3432 N N . LEU B 1 9 ? 7.306 19.379 -12.773 1.00 73.50 9 LEU B N 1
ATOM 3433 C CA . LEU B 1 9 ? 6.354 18.404 -12.253 1.00 69.86 9 LEU B CA 1
ATOM 3434 C C . LEU B 1 9 ? 5.720 17.595 -13.380 1.00 73.90 9 LEU B C 1
ATOM 3435 O O . LEU B 1 9 ? 5.529 16.385 -13.257 1.00 67.69 9 LEU B O 1
ATOM 3440 N N . GLU B 1 10 ? 5.397 18.271 -14.477 1.00 76.91 10 GLU B N 1
ATOM 3441 C CA . GLU B 1 10 ? 4.784 17.617 -15.628 1.00 74.51 10 GLU B CA 1
ATOM 3442 C C . GLU B 1 10 ? 5.785 16.732 -16.362 1.00 76.79 10 GLU B C 1
ATOM 3443 O O . GLU B 1 10 ? 5.442 15.645 -16.828 1.00 68.83 10 GLU B O 1
ATOM 3449 N N . SER B 1 11 ? 7.024 17.203 -16.461 1.00 78.30 11 SER B N 1
ATOM 3450 C CA . SER B 1 11 ? 8.074 16.455 -17.138 1.00 79.20 11 SER B CA 1
ATOM 3451 C C . SER B 1 11 ? 8.057 15.044 -16.592 1.00 76.80 11 SER B C 1
ATOM 3452 O O . SER B 1 11 ? 8.279 14.066 -17.321 1.00 71.55 11 SER B O 1
ATOM 3455 N N . SER B 1 12 ? 7.786 14.953 -15.295 1.00 72.02 12 SER B N 1
ATOM 3456 C CA . SER B 1 12 ? 7.770 13.672 -14.616 1.00 68.67 12 SER B CA 1
ATOM 3457 C C . SER B 1 12 ? 6.401 12.983 -14.707 1.00 70.47 12 SER B C 1
ATOM 3458 O O . SER B 1 12 ? 6.319 11.747 -14.684 1.00 73.26 12 SER B O 1
ATOM 3461 N N . LEU B 1 13 ? 5.327 13.756 -14.837 1.00 64.87 13 LEU B N 1
ATOM 3462 C CA . LEU B 1 13 ? 4.024 13.135 -15.027 1.00 59.38 13 LEU B CA 1
ATOM 3463 C C . LEU B 1 13 ? 3.895 12.472 -16.396 1.00 60.63 13 LEU B C 1
ATOM 3464 O O . LEU B 1 13 ? 2.973 11.701 -16.611 1.00 57.92 13 LEU B O 1
ATOM 3469 N N . ARG B 1 14 ? 4.808 12.781 -17.316 1.00 62.01 14 ARG B N 1
ATOM 3470 C CA . ARG B 1 14 ? 4.891 12.053 -18.576 1.00 60.75 14 ARG B CA 1
ATOM 3471 C C . ARG B 1 14 ? 5.318 10.612 -18.295 1.00 66.44 14 ARG B C 1
ATOM 3472 O O . ARG B 1 14 ? 5.062 9.708 -19.092 1.00 67.25 14 ARG B O 1
ATOM 3480 N N . GLN B 1 15 ? 5.973 10.383 -17.165 1.00 60.72 15 GLN B N 1
ATOM 3481 C CA . GLN B 1 15 ? 6.535 9.062 -16.915 1.00 67.04 15 GLN B CA 1
ATOM 3482 C C . GLN B 1 15 ? 5.504 8.070 -16.382 1.00 69.69 15 GLN B C 1
ATOM 3483 O O . GLN B 1 15 ? 5.836 6.913 -16.130 1.00 69.69 15 GLN B O 1
ATOM 3489 N N . LEU B 1 16 ? 4.271 8.526 -16.203 1.00 67.28 16 LEU B N 1
ATOM 3490 C CA . LEU B 1 16 ? 3.215 7.672 -15.681 1.00 61.27 16 LEU B CA 1
ATOM 3491 C C . LEU B 1 16 ? 2.298 7.229 -16.807 1.00 68.17 16 LEU B C 1
ATOM 3492 O O . LEU B 1 16 ? 1.877 8.043 -17.630 1.00 63.34 16 LEU B O 1
ATOM 3497 N N . LYS B 1 17 ? 1.990 5.938 -16.848 1.00 64.31 17 LYS B N 1
ATOM 3498 C CA . LYS B 1 17 ? 1.127 5.431 -17.900 1.00 61.38 17 LYS B CA 1
ATOM 3499 C C . LYS B 1 17 ? -0.326 5.603 -17.490 1.00 61.28 17 LYS B C 1
ATOM 3500 O O . LYS B 1 17 ? -0.843 4.892 -16.629 1.00 65.31 17 LYS B O 1
ATOM 3506 N N . CYS B 1 18 ? -0.969 6.567 -18.134 1.00 56.48 18 CYS B N 1
ATOM 3507 C CA . CYS B 1 18 ? -2.364 6.894 -17.900 1.00 55.44 18 CYS B CA 1
ATOM 3508 C C . CYS B 1 18 ? -2.855 7.565 -19.168 1.00 57.33 18 CYS B C 1
ATOM 3509 O O . CYS B 1 18 ? -2.050 8.051 -19.963 1.00 58.60 18 CYS B O 1
ATOM 3512 N N . HIS B 1 19 ? -4.165 7.601 -19.372 1.00 54.64 19 HIS B N 1
ATOM 3513 C CA . HIS B 1 19 ? -4.683 8.228 -20.569 1.00 52.02 19 HIS B CA 1
ATOM 3514 C C . HIS B 1 19 ? -3.986 9.546 -20.928 1.00 50.61 19 HIS B C 1
ATOM 3515 O O . HIS B 1 19 ? -3.814 9.852 -22.113 1.00 48.86 19 HIS B O 1
ATOM 3522 N N . PHE B 1 20 ? -3.555 10.314 -19.933 1.00 49.60 20 PHE B N 1
ATOM 3523 C CA . PHE B 1 20 ? -2.871 11.572 -20.238 1.00 47.35 20 PHE B CA 1
ATOM 3524 C C . PHE B 1 20 ? -1.609 11.402 -21.064 1.00 49.97 20 PHE B C 1
ATOM 3525 O O . PHE B 1 20 ? -1.184 12.320 -21.758 1.00 52.78 20 PHE B O 1
ATOM 3533 N N . THR B 1 21 ? -1.033 10.209 -21.022 1.00 55.62 21 THR B N 1
ATOM 3534 C CA . THR B 1 21 ? 0.196 9.934 -21.771 1.00 56.38 21 THR B CA 1
ATOM 3535 C C . THR B 1 21 ? -0.064 8.988 -22.932 1.00 55.56 21 THR B C 1
ATOM 3536 O O . THR B 1 21 ? 0.833 8.737 -23.727 1.00 56.62 21 THR B O 1
ATOM 3540 N N . TRP B 1 22 ? -1.291 8.488 -23.057 1.00 51.24 22 TRP B N 1
ATOM 3541 C CA . TRP B 1 22 ? -1.599 7.671 -24.232 1.00 52.53 22 TRP B CA 1
ATOM 3542 C C . TRP B 1 22 ? -1.826 8.476 -25.517 1.00 55.00 22 TRP B C 1
ATOM 3543 O O . TRP B 1 22 ? -1.800 7.909 -26.604 1.00 55.01 22 TRP B O 1
ATOM 3554 N N . ASN B 1 23 ? -1.998 9.795 -25.401 1.00 62.55 23 ASN B N 1
ATOM 3555 C CA . ASN B 1 23 ? -2.164 10.617 -26.595 1.00 58.22 23 ASN B CA 1
ATOM 3556 C C . ASN B 1 23 ? -3.316 10.032 -27.433 1.00 61.45 23 ASN B C 1
ATOM 3557 O O . ASN B 1 23 ? -3.134 9.612 -28.580 1.00 55.28 23 ASN B O 1
ATOM 3562 N N . LEU B 1 24 ? -4.501 9.987 -26.823 1.00 62.56 24 LEU B N 1
ATOM 3563 C CA . LEU B 1 24 ? -5.659 9.298 -27.397 1.00 56.34 24 LEU B CA 1
ATOM 3564 C C . LEU B 1 24 ? -6.401 10.168 -28.413 1.00 61.98 24 LEU B C 1
ATOM 3565 O O . LEU B 1 24 ? -7.135 9.655 -29.255 1.00 62.72 24 LEU B O 1
ATOM 3570 N N . MET B 1 25 ? -6.211 11.482 -28.333 1.00 62.65 25 MET B N 1
ATOM 3571 C CA . MET B 1 25 ? -6.805 12.405 -29.292 1.00 59.21 25 MET B CA 1
ATOM 3572 C C . MET B 1 25 ? -6.037 12.531 -30.603 1.00 61.40 25 MET B C 1
ATOM 3573 O O . MET B 1 25 ? -6.352 13.395 -31.409 1.00 63.75 25 MET B O 1
ATOM 3578 N N . GLU B 1 26 ? -5.033 11.697 -30.829 1.00 61.22 26 GLU B N 1
ATOM 3579 C CA . GLU B 1 26 ? -4.267 11.844 -32.054 1.00 67.55 26 GLU B CA 1
ATOM 3580 C C . GLU B 1 26 ? -5.163 11.556 -33.252 1.00 67.02 26 GLU B C 1
ATOM 3581 O O . GLU B 1 26 ? -5.670 10.458 -33.407 1.00 71.22 26 GLU B O 1
ATOM 3587 N N . GLY B 1 27 ? -5.387 12.581 -34.067 1.00 71.87 27 GLY B N 1
ATOM 3588 C CA . GLY B 1 27 ? -6.142 12.436 -35.292 1.00 75.88 27 GLY B CA 1
ATOM 3589 C C . GLY B 1 27 ? -7.598 12.826 -35.134 1.00 80.90 27 GLY B C 1
ATOM 3590 O O . GLY B 1 27 ? -8.400 12.611 -36.045 1.00 83.26 27 GLY B O 1
ATOM 3591 N N . GLU B 1 28 ? -7.946 13.386 -33.977 1.00 74.79 28 GLU B N 1
ATOM 3592 C CA . GLU B 1 28 ? -9.301 13.882 -33.733 1.00 75.20 28 GLU B CA 1
ATOM 3593 C C . GLU B 1 28 ? -9.247 15.388 -33.635 1.00 74.88 28 GLU B C 1
ATOM 3594 O O . GLU B 1 28 ? -8.529 15.925 -32.792 1.00 75.73 28 GLU B O 1
ATOM 3600 N N . ASN B 1 29 ? -9.996 16.076 -34.492 1.00 76.72 29 ASN B N 1
ATOM 3601 C CA . ASN B 1 29 ? -10.042 17.539 -34.430 1.00 77.53 29 ASN B CA 1
ATOM 3602 C C . ASN B 1 29 ? -11.345 18.078 -33.823 1.00 73.87 29 ASN B C 1
ATOM 3603 O O . ASN B 1 29 ? -11.548 19.287 -33.718 1.00 76.87 29 ASN B O 1
ATOM 3608 N N . SER B 1 30 ? -12.223 17.172 -33.416 1.00 69.88 30 SER B N 1
ATOM 3609 C CA . SER B 1 30 ? -13.392 17.561 -32.652 1.00 62.72 30 SER B CA 1
ATOM 3610 C C . SER B 1 30 ? -13.497 16.733 -31.394 1.00 57.51 30 SER B C 1
ATOM 3611 O O . SER B 1 30 ? -13.459 15.508 -31.434 1.00 60.96 30 SER B O 1
ATOM 3614 N N . LEU B 1 31 ? -13.639 17.423 -30.279 1.00 54.55 31 LEU B N 1
ATOM 3615 C CA . LEU B 1 31 ? -13.839 16.789 -29.002 1.00 58.24 31 LEU B CA 1
ATOM 3616 C C . LEU B 1 31 ? -15.269 16.293 -28.878 1.00 60.80 31 LEU B C 1
ATOM 3617 O O . LEU B 1 31 ? -15.543 15.343 -28.149 1.00 63.43 31 LEU B O 1
ATOM 3622 N N . ASP B 1 32 ? -16.191 16.934 -29.583 1.00 64.05 32 ASP B N 1
ATOM 3623 C CA . ASP B 1 32 ? -17.597 16.539 -29.477 1.00 70.32 32 ASP B CA 1
ATOM 3624 C C . ASP B 1 32 ? -17.850 15.220 -30.192 1.00 62.73 32 ASP B C 1
ATOM 3625 O O . ASP B 1 32 ? -18.500 14.330 -29.652 1.00 60.92 32 ASP B O 1
ATOM 3630 N N . ASP B 1 33 ? -17.323 15.126 -31.408 1.00 58.66 33 ASP B N 1
ATOM 3631 C CA . ASP B 1 33 ? -17.335 13.915 -32.213 1.00 59.28 33 ASP B CA 1
ATOM 3632 C C . ASP B 1 33 ? -16.701 12.780 -31.447 1.00 64.52 33 ASP B C 1
ATOM 3633 O O . ASP B 1 33 ? -17.150 11.638 -31.491 1.00 64.20 33 ASP B O 1
ATOM 3638 N N . PHE B 1 34 ? -15.624 13.103 -30.759 1.00 63.19 34 PHE B N 1
ATOM 3639 C CA . PHE B 1 34 ? -14.959 12.111 -29.971 1.00 61.60 34 PHE B CA 1
ATOM 3640 C C . PHE B 1 34 ? -15.872 11.663 -28.831 1.00 60.36 34 PHE B C 1
ATOM 3641 O O . PHE B 1 34 ? -16.231 10.499 -28.751 1.00 65.97 34 PHE B O 1
ATOM 3649 N N . GLU B 1 35 ? -16.256 12.584 -27.957 1.00 59.55 35 GLU B N 1
ATOM 3650 C CA . GLU B 1 35 ? -17.102 12.238 -26.822 1.00 62.29 35 GLU B CA 1
ATOM 3651 C C . GLU B 1 35 ? -18.360 11.510 -27.256 1.00 72.24 35 GLU B C 1
ATOM 3652 O O . GLU B 1 35 ? -18.931 10.745 -26.487 1.00 77.45 35 GLU B O 1
ATOM 3658 N N . ASP B 1 36 ? -18.819 11.763 -28.476 1.00 71.44 36 ASP B N 1
ATOM 3659 C CA . ASP B 1 36 ? -19.977 11.034 -28.982 1.00 68.51 36 ASP B CA 1
ATOM 3660 C C . ASP B 1 36 ? -19.610 9.603 -29.367 1.00 69.12 36 ASP B C 1
ATOM 3661 O O . ASP B 1 36 ? -20.197 8.659 -28.866 1.00 72.33 36 ASP B O 1
ATOM 3666 N N . LYS B 1 37 ? -18.633 9.448 -30.254 1.00 69.95 37 LYS B N 1
ATOM 3667 C CA . LYS B 1 37 ? -18.220 8.131 -30.720 1.00 60.67 37 LYS B CA 1
ATOM 3668 C C . LYS B 1 37 ? -18.103 7.224 -29.522 1.00 74.67 37 LYS B C 1
ATOM 3669 O O . LYS B 1 37 ? -18.509 6.064 -29.547 1.00 80.39 37 LYS B O 1
ATOM 3675 N N . VAL B 1 38 ? -17.555 7.790 -28.456 1.00 78.56 38 VAL B N 1
ATOM 3676 C CA . VAL B 1 38 ? -17.257 7.059 -27.240 1.00 77.26 38 VAL B CA 1
ATOM 3677 C C . VAL B 1 38 ? -18.518 6.821 -26.415 1.00 75.89 38 VAL B C 1
ATOM 3678 O O . VAL B 1 38 ? -18.841 5.685 -26.086 1.00 78.06 38 VAL B O 1
ATOM 3682 N N . PHE B 1 39 ? -19.243 7.891 -26.113 1.00 72.08 39 PHE B N 1
ATOM 3683 C CA . PHE B 1 39 ? -20.503 7.797 -25.373 1.00 79.47 39 PHE B CA 1
ATOM 3684 C C . PHE B 1 39 ? -21.573 6.875 -26.010 1.00 81.69 39 PHE B C 1
ATOM 3685 O O . PHE B 1 39 ? -22.312 6.204 -25.299 1.00 79.56 39 PHE B O 1
ATOM 3693 N N . TYR B 1 40 ? -21.660 6.842 -27.339 1.00 79.89 40 TYR B N 1
ATOM 3694 C CA . TYR B 1 40 ? -22.623 5.967 -28.000 1.00 74.53 40 TYR B CA 1
ATOM 3695 C C . TYR B 1 40 ? -22.126 4.532 -27.974 1.00 78.28 40 TYR B C 1
ATOM 3696 O O . TYR B 1 40 ? -22.918 3.600 -28.063 1.00 85.67 40 TYR B O 1
ATOM 3705 N N . ARG B 1 41 ? -20.819 4.349 -27.836 1.00 82.12 41 ARG B N 1
ATOM 3706 C CA . ARG B 1 41 ? -20.269 3.001 -27.704 1.00 90.35 41 ARG B CA 1
ATOM 3707 C C . ARG B 1 41 ? -20.288 2.528 -26.251 1.00 89.59 41 ARG B C 1
ATOM 3708 O O . ARG B 1 41 ? -20.000 1.360 -25.959 1.00 89.53 41 ARG B O 1
ATOM 3716 N N . THR B 1 42 ? -20.627 3.441 -25.345 1.00 86.69 42 THR B N 1
ATOM 3717 C CA . THR B 1 42 ? -20.630 3.137 -23.913 1.00 91.05 42 THR B CA 1
ATOM 3718 C C . THR B 1 42 ? -22.045 2.797 -23.437 1.00 93.36 42 THR B C 1
ATOM 3719 O O . THR B 1 42 ? -22.242 2.340 -22.305 1.00 92.29 42 THR B O 1
ATOM 3723 N N . GLU B 1 43 ? -23.022 3.027 -24.317 1.00 93.33 43 GLU B N 1
ATOM 3724 C CA . GLU B 1 43 ? -24.388 2.538 -24.120 1.00 92.67 43 GLU B CA 1
ATOM 3725 C C . GLU B 1 43 ? -24.391 0.992 -24.147 1.00 89.05 43 GLU B C 1
ATOM 3726 O O . GLU B 1 43 ? -25.105 0.346 -23.377 1.00 82.38 43 GLU B O 1
ATOM 3732 N N . PHE B 1 44 ? -23.569 0.415 -25.023 1.00 86.12 44 PHE B N 1
ATOM 3733 C CA . PHE B 1 44 ? -23.400 -1.036 -25.101 1.00 91.80 44 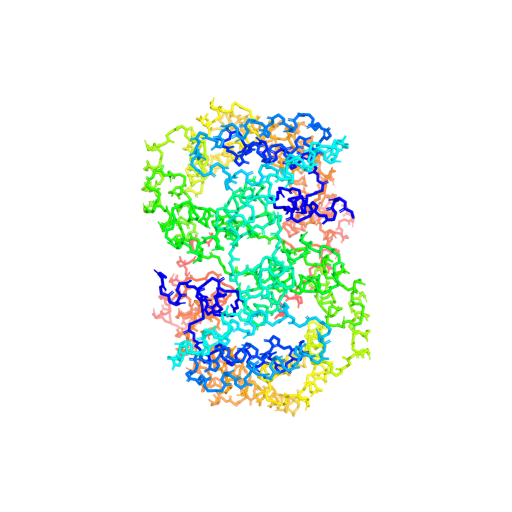PHE B CA 1
ATOM 3734 C C . PHE B 1 44 ? -23.116 -1.631 -23.716 1.00 92.18 44 PHE B C 1
ATOM 3735 O O . PHE B 1 44 ? -23.428 -2.797 -23.444 1.00 92.59 44 PHE B O 1
ATOM 3743 N N . LYS B 1 50 ? -17.360 -1.422 -15.583 1.00 87.44 50 LYS B N 1
ATOM 3744 C CA . LYS B 1 50 ? -16.038 -1.730 -16.137 1.00 90.39 50 LYS B CA 1
ATOM 3745 C C . LYS B 1 50 ? -15.016 -0.682 -15.711 1.00 85.56 50 LYS B C 1
ATOM 3746 O O . LYS B 1 50 ? -15.205 0.489 -16.006 1.00 83.84 50 LYS B O 1
ATOM 3748 N N . ALA B 1 51 ? -13.929 -1.086 -15.056 1.00 82.00 51 ALA B N 1
ATOM 3749 C CA . ALA B 1 51 ? -12.937 -0.119 -14.586 1.00 75.48 51 ALA B CA 1
ATOM 3750 C C . ALA B 1 51 ? -12.349 0.701 -15.739 1.00 74.44 51 ALA B C 1
ATOM 3751 O O . ALA B 1 51 ? -12.204 1.922 -15.644 1.00 68.80 51 ALA B O 1
ATOM 3753 N N . THR B 1 52 ? -12.017 0.010 -16.823 1.00 76.68 52 THR B N 1
ATOM 3754 C CA . THR B 1 52 ? -11.521 0.641 -18.034 1.00 77.56 52 THR B CA 1
ATOM 3755 C C . THR B 1 52 ? -12.481 1.740 -18.476 1.00 75.10 52 THR B C 1
ATOM 3756 O O . THR B 1 52 ? -12.059 2.778 -19.008 1.00 73.23 52 THR B O 1
ATOM 3760 N N . MET B 1 53 ? -13.772 1.514 -18.235 1.00 73.79 53 MET B N 1
ATOM 3761 C CA . MET B 1 53 ? -14.793 2.464 -18.661 1.00 72.85 53 MET B CA 1
ATOM 3762 C C . MET B 1 53 ? -14.735 3.764 -17.882 1.00 66.41 53 MET B C 1
ATOM 3763 O O . MET B 1 53 ? -14.666 4.832 -18.467 1.00 63.70 53 MET B O 1
ATOM 3768 N N . CYS B 1 54 ? -14.770 3.658 -16.560 1.00 66.01 54 CYS B N 1
ATOM 3769 C CA . CYS B 1 54 ? -14.733 4.813 -15.688 1.00 62.63 54 CYS B CA 1
ATOM 3770 C C . CYS B 1 54 ? -13.525 5.710 -15.958 1.00 67.06 54 CYS B C 1
ATOM 3771 O O . CYS B 1 54 ? -13.635 6.939 -15.932 1.00 65.55 54 CYS B O 1
ATOM 3774 N N . ASN B 1 55 ? -12.370 5.096 -16.197 1.00 63.92 55 ASN B N 1
ATOM 3775 C CA . ASN B 1 55 ? -11.163 5.852 -16.495 1.00 60.32 55 ASN B CA 1
ATOM 3776 C C . ASN B 1 55 ? -11.259 6.571 -17.822 1.00 56.49 55 ASN B C 1
ATOM 3777 O O . ASN B 1 55 ? -10.940 7.751 -17.924 1.00 58.89 55 ASN B O 1
ATOM 3782 N N . LEU B 1 56 ? -11.694 5.858 -18.849 1.00 60.77 56 LEU B N 1
ATOM 3783 C CA . LEU B 1 56 ? -11.868 6.483 -20.148 1.00 56.62 56 LEU B CA 1
ATOM 3784 C C . LEU B 1 56 ? -12.737 7.706 -19.955 1.00 62.02 56 LEU B C 1
ATOM 3785 O O . LEU B 1 56 ? -12.389 8.810 -20.362 1.00 62.34 56 LEU B O 1
ATOM 3790 N N . LEU B 1 57 ? -13.875 7.495 -19.306 1.00 62.27 57 LEU B N 1
ATOM 3791 C CA . LEU B 1 57 ? -14.800 8.565 -19.005 1.00 60.41 57 LEU B CA 1
ATOM 3792 C C . LEU B 1 57 ? -14.142 9.701 -18.235 1.00 65.90 57 LEU B C 1
ATOM 3793 O O . LEU B 1 57 ? -14.262 10.862 -18.628 1.00 62.91 57 LEU B O 1
ATOM 3798 N N . ALA B 1 58 ? -13.464 9.362 -17.137 1.00 65.69 58 ALA B N 1
ATOM 3799 C CA . ALA B 1 58 ? -12.775 10.355 -16.327 1.00 59.24 58 ALA B CA 1
ATOM 3800 C C . ALA B 1 58 ? -11.918 11.235 -17.224 1.00 57.62 58 ALA B C 1
ATOM 3801 O O . ALA B 1 58 ? -11.821 12.451 -17.027 1.00 61.36 58 ALA B O 1
ATOM 3803 N N . TYR B 1 59 ? -11.309 10.620 -18.228 1.00 54.66 59 TYR B N 1
ATOM 3804 C CA . TYR B 1 59 ? -10.456 11.356 -19.151 1.00 54.28 59 TYR B CA 1
ATOM 3805 C C . TYR B 1 59 ? -11.264 12.369 -19.968 1.00 57.76 59 TYR B C 1
ATOM 3806 O O . TYR B 1 59 ? -10.805 13.484 -20.240 1.00 56.01 59 TYR B O 1
ATOM 3815 N N . LEU B 1 60 ? -12.468 11.958 -20.360 1.00 60.17 60 LEU B N 1
ATOM 3816 C CA . LEU B 1 60 ? -13.376 12.782 -21.140 1.00 57.99 60 LEU B CA 1
ATOM 3817 C C . LEU B 1 60 ? -13.763 14.014 -20.339 1.00 58.55 60 LEU B C 1
ATOM 3818 O O . LEU B 1 60 ? -13.501 15.145 -20.752 1.00 55.55 60 LEU B O 1
ATOM 3823 N N . LYS B 1 61 ? -14.377 13.789 -19.183 1.00 55.93 61 LYS B N 1
ATOM 3824 C CA . LYS B 1 61 ? -14.836 14.887 -18.360 1.00 55.35 61 LYS B CA 1
ATOM 3825 C C . LYS B 1 61 ? -13.706 15.886 -18.164 1.00 59.59 61 LYS B C 1
ATOM 3826 O O . LYS B 1 61 ? -13.893 17.089 -18.341 1.00 58.25 61 LYS B O 1
ATOM 3832 N N . HIS B 1 62 ? -12.518 15.394 -17.829 1.00 59.79 62 HIS B N 1
ATOM 3833 C CA . HIS B 1 62 ? -11.391 16.307 -17.701 1.00 58.87 62 HIS B CA 1
ATOM 3834 C C . HIS B 1 62 ? -11.214 17.099 -18.979 1.00 58.04 62 HIS B C 1
ATOM 3835 O O . HIS B 1 62 ? -10.968 18.304 -18.942 1.00 60.48 62 HIS B O 1
ATOM 3842 N N . LEU B 1 63 ? -11.283 16.406 -20.108 1.00 55.38 63 LEU B N 1
ATOM 3843 C CA . LEU B 1 63 ? -11.026 17.033 -21.395 1.00 55.31 63 LEU B CA 1
ATOM 3844 C C . LEU B 1 63 ? -12.023 18.151 -21.666 1.00 63.10 63 LEU B C 1
ATOM 3845 O O . LEU B 1 63 ? -11.837 18.947 -22.588 1.00 56.74 63 LEU B O 1
ATOM 3850 N N . LYS B 1 64 ? -13.080 18.201 -20.852 1.00 62.65 64 LYS B N 1
ATOM 3851 C CA . LYS B 1 64 ? -14.123 19.215 -20.975 1.00 59.60 64 LYS B CA 1
ATOM 3852 C C . LYS B 1 64 ? -14.186 20.123 -19.740 1.00 68.31 64 LYS B C 1
ATOM 3853 O O . LYS B 1 64 ? -15.268 20.527 -19.300 1.00 73.42 64 LYS B O 1
ATOM 3859 N N . GLY B 1 65 ? -13.023 20.429 -19.172 1.00 66.23 65 GLY B N 1
ATOM 3860 C CA . GLY B 1 65 ? -12.923 21.322 -18.031 1.00 55.08 65 GLY B CA 1
ATOM 3861 C C . GLY B 1 65 ? -13.593 20.841 -16.760 1.00 58.56 65 GLY B C 1
ATOM 3862 O O . GLY B 1 65 ? -13.293 21.367 -15.698 1.00 68.13 65 GLY B O 1
ATOM 3863 N N . GLN B 1 66 ? -14.485 19.858 -16.855 1.00 56.36 66 GLN B N 1
ATOM 3864 C CA . GLN B 1 66 ? -15.218 19.340 -15.683 1.00 63.43 66 GLN B CA 1
ATOM 3865 C C . GLN B 1 66 ? -14.401 18.400 -14.785 1.00 65.41 66 GLN B C 1
ATOM 3866 O O . GLN B 1 66 ? -14.791 17.252 -14.585 1.00 62.26 66 GLN B O 1
ATOM 3872 N N . ASN B 1 67 ? -13.298 18.909 -14.227 1.00 63.95 67 ASN B N 1
ATOM 3873 C CA . ASN B 1 67 ? -12.308 18.110 -13.487 1.00 52.83 67 ASN B CA 1
ATOM 3874 C C . ASN B 1 67 ? -12.760 17.511 -12.161 1.00 60.73 67 ASN B C 1
ATOM 3875 O O . ASN B 1 67 ? -12.282 16.441 -11.768 1.00 57.83 67 ASN B O 1
ATOM 3880 N N . GLU B 1 68 ? -13.656 18.186 -11.451 1.00 62.15 68 GLU B N 1
ATOM 3881 C CA . GLU B 1 68 ? -14.182 17.572 -10.243 1.00 68.60 68 GLU B CA 1
ATOM 3882 C C . GLU B 1 68 ? -15.032 16.411 -10.711 1.00 69.52 68 GLU B C 1
ATOM 3883 O O . GLU B 1 68 ? -15.188 15.398 -10.021 1.00 63.86 68 GLU B O 1
ATOM 3889 N N . ALA B 1 69 ? -15.562 16.579 -11.919 1.00 67.27 69 ALA B N 1
ATOM 3890 C CA . ALA B 1 69 ? -16.408 15.576 -12.540 1.00 71.49 69 ALA B CA 1
ATOM 3891 C C . ALA B 1 69 ? -15.599 14.327 -12.844 1.00 72.55 69 ALA B C 1
ATOM 3892 O O . ALA B 1 69 ? -16.069 13.212 -12.644 1.00 70.94 69 ALA B O 1
ATOM 3894 N N . ALA B 1 70 ? -14.383 14.532 -13.341 1.00 68.01 70 ALA B N 1
ATOM 3895 C CA . ALA B 1 70 ? -13.465 13.442 -13.620 1.00 64.10 70 ALA B CA 1
ATOM 3896 C C . ALA B 1 70 ? -13.047 12.701 -12.337 1.00 68.13 70 ALA B C 1
ATOM 3897 O O . ALA B 1 70 ? -13.112 11.475 -12.281 1.00 69.66 70 ALA B O 1
ATOM 3899 N N . LEU B 1 71 ? -12.646 13.434 -11.300 1.00 69.42 71 LEU B N 1
ATOM 3900 C CA . LEU B 1 71 ? -12.270 12.802 -10.031 1.00 66.21 71 LEU B CA 1
ATOM 3901 C C . LEU B 1 71 ? -13.332 11.798 -9.572 1.00 74.21 71 LEU B C 1
ATOM 3902 O O . LEU B 1 71 ? -13.018 10.778 -8.963 1.00 75.51 71 LEU B O 1
ATOM 3907 N N . GLU B 1 72 ? -14.588 12.086 -9.896 1.00 80.84 72 GLU B N 1
ATOM 3908 C CA . GLU B 1 72 ? -15.714 11.239 -9.517 1.00 80.82 72 GLU B CA 1
ATOM 3909 C C . GLU B 1 72 ? -15.586 9.832 -10.063 1.00 82.63 72 GLU B C 1
ATOM 3910 O O . GLU B 1 72 ? -15.624 8.845 -9.318 1.00 85.18 72 GLU B O 1
ATOM 3916 N N . CYS B 1 73 ? -15.461 9.750 -11.381 1.00 80.14 73 CYS B N 1
ATOM 3917 C CA . CYS B 1 73 ? -15.368 8.470 -12.055 1.00 77.41 73 CYS B CA 1
ATOM 3918 C C . CYS B 1 73 ? -14.188 7.711 -11.498 1.00 77.11 73 CYS B C 1
ATOM 3919 O O . CYS B 1 73 ? -14.296 6.523 -11.210 1.00 80.69 73 CYS B O 1
ATOM 3922 N N . LEU B 1 74 ? -13.072 8.421 -11.326 1.00 77.43 74 LEU B N 1
ATOM 3923 C CA . LEU B 1 74 ? -11.843 7.844 -10.785 1.00 73.79 74 LEU B CA 1
ATOM 3924 C C . LEU B 1 74 ? -12.037 7.168 -9.424 1.00 73.55 74 LEU B C 1
ATOM 3925 O O . LEU B 1 74 ? -11.487 6.107 -9.164 1.00 75.37 74 LEU B O 1
ATOM 3930 N N . ARG B 1 75 ? -12.828 7.786 -8.562 1.00 75.61 75 ARG B N 1
ATOM 3931 C CA . ARG B 1 75 ? -13.124 7.195 -7.272 1.00 81.24 75 ARG B CA 1
ATOM 3932 C C . ARG B 1 75 ? -13.955 5.945 -7.476 1.00 89.61 75 ARG B C 1
ATOM 3933 O O . ARG B 1 75 ? -13.712 4.906 -6.858 1.00 95.83 75 ARG B O 1
ATOM 3941 N N . LYS B 1 76 ? -14.947 6.051 -8.346 1.00 85.56 76 LYS B N 1
ATOM 3942 C CA . LYS B 1 76 ? -15.785 4.915 -8.655 1.00 86.90 76 LYS B CA 1
ATOM 3943 C C . LYS B 1 76 ? -14.957 3.772 -9.253 1.00 86.89 76 LYS B C 1
ATOM 3944 O O . LYS B 1 76 ? -15.070 2.623 -8.823 1.00 85.91 76 LYS B O 1
ATOM 3950 N N . ALA B 1 77 ? -14.098 4.099 -10.214 1.00 85.89 77 ALA B N 1
ATOM 3951 C CA . ALA B 1 77 ? -13.294 3.094 -10.906 1.00 85.32 77 ALA B CA 1
ATOM 3952 C C . ALA B 1 77 ? -12.453 2.318 -9.920 1.00 91.92 77 ALA B C 1
ATOM 3953 O O . ALA B 1 77 ? -12.280 1.103 -10.043 1.00 91.96 77 ALA B O 1
ATOM 3955 N N . GLU B 1 78 ? -11.931 3.044 -8.938 1.00 92.62 78 GLU B N 1
ATOM 3956 C CA . GLU B 1 78 ? -11.018 2.488 -7.947 1.00 96.75 78 GLU B CA 1
ATOM 3957 C C . GLU B 1 78 ? -11.760 1.514 -7.047 1.00 94.93 78 GLU B C 1
ATOM 3958 O O . GLU B 1 78 ? -11.339 0.376 -6.841 1.00 92.22 78 GLU B O 1
ATOM 3964 N N . GLU B 1 79 ? -12.872 1.999 -6.517 1.00 95.57 79 GLU B N 1
ATOM 3965 C CA . GLU B 1 79 ? -13.801 1.191 -5.762 1.00 92.55 79 GLU B CA 1
ATOM 3966 C C . GLU B 1 79 ? -14.145 -0.095 -6.509 1.00 94.58 79 GLU B C 1
ATOM 3967 O O . GLU B 1 79 ? -14.168 -1.167 -5.916 1.00 96.88 79 GLU B O 1
ATOM 3973 N N . LEU B 1 80 ? -14.421 0.019 -7.806 1.00 92.42 80 LEU B N 1
ATOM 3974 C CA . LEU B 1 80 ? -14.790 -1.138 -8.610 1.00 93.28 80 LEU B CA 1
ATOM 3975 C C . LEU B 1 80 ? -13.620 -2.094 -8.760 1.00 100.15 80 LEU B C 1
ATOM 3976 O O . LEU B 1 80 ? -13.808 -3.306 -8.808 1.00 107.33 80 LEU B O 1
ATOM 3981 N N . ILE B 1 81 ? -12.409 -1.558 -8.838 1.00 99.52 81 ILE B N 1
ATOM 3982 C CA . ILE B 1 81 ? -11.235 -2.401 -9.055 1.00 100.69 81 ILE B CA 1
ATOM 3983 C C . ILE B 1 81 ? -10.930 -3.281 -7.854 1.00 103.75 81 ILE B C 1
ATOM 3984 O O . ILE B 1 81 ? -10.435 -4.401 -7.991 1.00 108.06 81 ILE B O 1
ATOM 3989 N N . GLN B 1 82 ? -11.229 -2.767 -6.671 1.00 103.42 82 GLN B N 1
ATOM 3990 C CA . GLN B 1 82 ? -10.951 -3.488 -5.442 1.00 106.57 82 GLN B CA 1
ATOM 3991 C C . GLN B 1 82 ? -11.835 -4.718 -5.323 1.00 109.46 82 GLN B C 1
ATOM 3992 O O . GLN B 1 82 ? -11.483 -5.692 -4.662 1.00 109.67 82 GLN B O 1
ATOM 3998 N N . GLN B 1 83 ? -12.990 -4.667 -5.975 1.00 106.96 83 GLN B N 1
ATOM 3999 C CA . GLN B 1 83 ? -13.919 -5.785 -5.945 1.00 108.14 83 GLN B CA 1
ATOM 4000 C C . GLN B 1 83 ? -13.508 -6.823 -6.984 1.00 107.52 83 GLN B C 1
ATOM 4001 O O . GLN B 1 83 ? -13.399 -8.008 -6.671 1.00 110.68 83 GLN B O 1
ATOM 4007 N N . GLU B 1 84 ? -13.298 -6.380 -8.219 1.00 109.10 84 GLU B N 1
ATOM 4008 C CA . GLU B 1 84 ? -12.886 -7.288 -9.283 1.00 112.13 84 GLU B CA 1
ATOM 4009 C C . GLU B 1 84 ? -11.510 -7.889 -9.002 1.00 113.86 84 GLU B C 1
ATOM 4010 O O . GLU B 1 84 ? -11.293 -9.084 -9.198 1.00 118.76 84 GLU B O 1
ATOM 4016 N N . HIS B 1 85 ? -10.584 -7.052 -8.540 1.00 109.06 85 HIS B N 1
ATOM 4017 C CA . HIS B 1 85 ? -9.229 -7.502 -8.228 1.00 111.00 85 HIS B CA 1
ATOM 4018 C C . HIS B 1 85 ? -8.733 -6.982 -6.879 1.00 110.65 85 HIS B C 1
ATOM 4019 O O . HIS B 1 85 ? -7.848 -6.129 -6.825 1.00 114.94 85 HIS B O 1
ATOM 4026 N N . ALA B 1 86 ? -9.301 -7.498 -5.795 1.00 112.27 86 ALA B N 1
ATOM 4027 C CA . ALA B 1 86 ? -8.904 -7.084 -4.452 1.00 112.51 86 ALA B CA 1
ATOM 4028 C C . ALA B 1 86 ? -7.452 -7.446 -4.138 1.00 113.03 86 ALA B C 1
ATOM 4029 O O . ALA B 1 86 ? -6.725 -6.672 -3.516 1.00 110.35 86 ALA B O 1
ATOM 4031 N N . ASP B 1 87 ? -7.047 -8.635 -4.572 1.00 112.44 87 ASP B N 1
ATOM 4032 C CA . ASP B 1 87 ? -5.704 -9.150 -4.336 1.00 113.66 87 ASP B CA 1
ATOM 4033 C C . ASP B 1 87 ? -4.662 -8.397 -5.165 1.00 117.33 87 ASP B C 1
ATOM 4034 O O . ASP B 1 87 ? -3.538 -8.157 -4.716 1.00 117.77 87 ASP B O 1
ATOM 4039 N N . GLN B 1 88 ? -5.051 -8.017 -6.374 1.00 115.94 88 GLN B N 1
ATOM 4040 C CA . GLN B 1 88 ? -4.161 -7.316 -7.283 1.00 109.87 88 GLN B CA 1
ATOM 4041 C C . GLN B 1 88 ? -4.425 -5.815 -7.289 1.00 104.48 88 GLN B C 1
ATOM 4042 O O . GLN B 1 88 ? -3.964 -5.101 -8.184 1.00 102.55 88 GLN B O 1
ATOM 4048 N N . ALA B 1 89 ? -5.167 -5.334 -6.297 1.00 101.25 89 ALA B N 1
ATOM 4049 C CA . ALA B 1 89 ? -5.590 -3.939 -6.301 1.00 100.54 89 ALA B CA 1
ATOM 4050 C C . ALA B 1 89 ? -4.448 -2.973 -6.622 1.00 97.14 89 ALA B C 1
ATOM 4051 O O . ALA B 1 89 ? -4.630 -2.068 -7.427 1.00 99.84 89 ALA B O 1
ATOM 4053 N N . GLU B 1 90 ? -3.270 -3.175 -6.037 1.00 94.09 90 GLU B N 1
ATOM 4054 C CA . GLU B 1 90 ? -2.182 -2.225 -6.243 1.00 89.17 90 GLU B CA 1
ATOM 4055 C C . GLU B 1 90 ? -1.608 -2.245 -7.656 1.00 89.43 90 GLU B C 1
ATOM 4056 O O . GLU B 1 90 ? -1.022 -1.260 -8.102 1.00 86.74 90 GLU B O 1
ATOM 4062 N N . ILE B 1 91 ? -1.735 -3.359 -8.362 1.00 86.99 91 ILE B N 1
ATOM 4063 C CA . ILE B 1 91 ? -1.154 -3.408 -9.700 1.00 91.07 91 ILE B CA 1
ATOM 4064 C C . ILE B 1 91 ? -2.162 -2.962 -10.766 1.00 87.00 91 ILE B C 1
ATOM 4065 O O . ILE B 1 91 ? -1.797 -2.330 -11.763 1.00 80.51 91 ILE B O 1
ATOM 4070 N N . ARG B 1 92 ? -3.433 -3.286 -10.537 1.00 89.87 92 ARG B N 1
ATOM 4071 C CA . ARG B 1 92 ? -4.502 -2.900 -11.447 1.00 88.26 92 ARG B CA 1
ATOM 4072 C C . ARG B 1 92 ? -4.661 -1.398 -11.356 1.00 81.88 92 ARG B C 1
ATOM 4073 O O . ARG B 1 92 ? -4.908 -0.720 -12.355 1.00 77.47 92 ARG B O 1
ATOM 4081 N N . SER B 1 93 ? -4.489 -0.898 -10.134 1.00 82.76 93 SER B N 1
ATOM 4082 C CA . SER B 1 93 ? -4.724 0.497 -9.780 1.00 72.00 93 SER B CA 1
ATOM 4083 C C . SER B 1 93 ? -3.688 1.480 -10.302 1.00 63.04 93 SER B C 1
ATOM 4084 O O . SER B 1 93 ? -3.803 2.672 -10.079 1.00 64.87 93 SER B O 1
ATOM 4087 N N . LEU B 1 94 ? -2.679 0.996 -10.997 1.00 59.05 94 LEU B N 1
ATOM 4088 C CA . LEU B 1 94 ? -1.679 1.907 -11.506 1.00 62.91 94 LEU B CA 1
ATOM 4089 C C . LEU B 1 94 ? -2.306 2.993 -12.378 1.00 62.66 94 LEU B C 1
ATOM 4090 O O . LEU B 1 94 ? -2.258 4.169 -12.035 1.00 63.87 94 LEU B O 1
ATOM 4095 N N . VAL B 1 95 ? -2.896 2.598 -13.501 1.00 65.73 95 VAL B N 1
ATOM 4096 C CA . VAL B 1 95 ? -3.469 3.561 -14.442 1.00 63.24 95 VAL B CA 1
ATOM 4097 C C . VAL B 1 95 ? -4.367 4.602 -13.778 1.00 56.20 95 VAL B C 1
ATOM 4098 O O . VAL B 1 95 ? -4.215 5.789 -14.010 1.00 54.26 95 VAL B O 1
ATOM 4102 N N . THR B 1 96 ? -5.297 4.150 -12.950 1.00 57.99 96 THR B N 1
ATOM 4103 C CA . THR B 1 96 ? -6.190 5.052 -12.237 1.00 57.85 96 THR B CA 1
ATOM 4104 C C . THR B 1 96 ? -5.434 6.160 -11.490 1.00 59.36 96 THR B C 1
ATOM 4105 O O . THR B 1 96 ? -5.770 7.354 -11.590 1.00 56.82 96 THR B O 1
ATOM 4109 N N . TRP B 1 97 ? -4.420 5.764 -10.730 1.00 56.33 97 TRP B N 1
ATOM 4110 C CA . TRP B 1 97 ? -3.674 6.726 -9.935 1.00 58.77 97 TRP B CA 1
ATOM 4111 C C . TRP B 1 97 ? -3.002 7.763 -10.826 1.00 52.67 97 TRP B C 1
ATOM 4112 O O . TRP B 1 97 ? -2.938 8.938 -10.501 1.00 55.02 97 TRP B O 1
ATOM 4123 N N . GLY B 1 98 ? -2.480 7.321 -11.952 1.00 49.46 98 GLY B N 1
ATOM 4124 C CA . GLY B 1 98 ? -1.772 8.223 -12.831 1.00 51.53 98 GLY B CA 1
ATOM 4125 C C . GLY B 1 98 ? -2.723 9.247 -13.406 1.00 54.10 98 GLY B C 1
ATOM 4126 O O . GLY B 1 98 ? -2.331 10.355 -13.757 1.00 51.91 98 GLY B O 1
ATOM 4127 N N . ASN B 1 99 ? -3.988 8.867 -13.512 1.00 56.06 99 ASN B N 1
ATOM 4128 C CA . ASN B 1 99 ? -5.009 9.811 -13.925 1.00 56.00 99 ASN B CA 1
ATOM 4129 C C . ASN B 1 99 ? -5.315 10.820 -12.799 1.00 56.23 99 ASN B C 1
ATOM 4130 O O . ASN B 1 99 ? -5.219 12.033 -12.976 1.00 50.76 99 ASN B O 1
ATOM 4135 N N . TYR B 1 100 ? -5.671 10.293 -11.640 1.00 54.37 100 TYR B N 1
ATOM 4136 C CA . TYR B 1 100 ? -5.798 11.095 -10.450 1.00 54.57 100 TYR B CA 1
ATOM 4137 C C . TYR B 1 100 ? -4.744 12.193 -10.408 1.00 55.61 100 TYR B C 1
ATOM 4138 O O . TYR B 1 100 ? -5.038 13.372 -10.196 1.00 54.83 100 TYR B O 1
ATOM 4147 N N . ALA B 1 101 ? -3.501 11.798 -10.620 1.00 56.02 101 ALA B N 1
ATOM 4148 C CA . ALA B 1 101 ? -2.393 12.712 -10.409 1.00 57.35 101 ALA B CA 1
ATOM 4149 C C . ALA B 1 101 ? -2.423 13.812 -11.445 1.00 55.26 101 ALA B C 1
ATOM 4150 O O . ALA B 1 101 ? -2.178 14.972 -11.130 1.00 57.10 101 ALA B O 1
ATOM 4152 N N . TRP B 1 102 ? -2.728 13.438 -12.682 1.00 50.55 102 TRP B N 1
ATOM 4153 C CA . TRP B 1 102 ? -2.773 14.401 -13.765 1.00 52.83 102 TRP B CA 1
ATOM 4154 C C . TRP B 1 102 ? -3.970 15.306 -13.576 1.00 55.17 102 TRP B C 1
ATOM 4155 O O . TRP B 1 102 ? -3.884 16.512 -13.754 1.00 56.09 102 TRP B O 1
ATOM 4166 N N . VAL B 1 103 ? -5.100 14.720 -13.228 1.00 51.35 103 VAL B N 1
ATOM 4167 C CA . VAL B 1 103 ? -6.261 15.536 -13.066 1.00 48.15 103 VAL B CA 1
ATOM 4168 C C . VAL B 1 103 ? -5.915 16.602 -12.048 1.00 57.73 103 VAL B C 1
ATOM 4169 O O . VAL B 1 103 ? -6.108 17.794 -12.313 1.00 57.98 103 VAL B O 1
ATOM 4173 N N . TYR B 1 104 ? -5.357 16.195 -10.907 1.00 58.71 104 TYR B N 1
ATOM 4174 C CA . TYR B 1 104 ? -5.050 17.168 -9.855 1.00 56.69 104 TYR B CA 1
ATOM 4175 C C . TYR B 1 104 ? -4.087 18.246 -10.347 1.00 53.98 104 TYR B C 1
ATOM 4176 O O . TYR B 1 104 ? -4.230 19.403 -9.997 1.00 55.91 104 TYR B O 1
ATOM 4185 N N . TYR B 1 105 ? -3.119 17.872 -11.170 1.00 50.52 105 TYR B N 1
ATOM 4186 C CA . TYR B 1 105 ? -2.173 18.848 -11.699 1.00 51.86 105 TYR B CA 1
ATOM 4187 C C . TYR B 1 105 ? -2.852 19.901 -12.564 1.00 58.66 105 TYR B C 1
ATOM 4188 O O . TYR B 1 105 ? -2.422 21.054 -12.606 1.00 63.31 105 TYR B O 1
ATOM 4197 N N . HIS B 1 106 ? -3.906 19.502 -13.262 1.00 57.63 106 HIS B N 1
ATOM 4198 C CA . HIS B 1 106 ? -4.611 20.417 -14.136 1.00 54.60 106 HIS B CA 1
ATOM 4199 C C . HIS B 1 106 ? -5.540 21.309 -13.311 1.00 59.47 106 HIS B C 1
ATOM 4200 O O . HIS B 1 106 ? -5.974 22.365 -13.769 1.00 62.53 106 HIS B O 1
ATOM 4207 N N . MET B 1 107 ? -5.844 20.879 -12.090 1.00 56.68 107 MET B N 1
ATOM 4208 C CA . MET B 1 107 ? -6.629 21.690 -11.159 1.00 57.20 107 MET B CA 1
ATOM 4209 C C . MET B 1 107 ? -5.704 22.499 -10.267 1.00 58.93 107 MET B C 1
ATOM 4210 O O . MET B 1 107 ? -6.147 23.343 -9.487 1.00 61.26 107 MET B O 1
ATOM 4215 N N . GLY B 1 108 ? -4.405 22.261 -10.396 1.00 61.46 108 GLY B N 1
ATOM 4216 C CA . GLY B 1 108 ? -3.434 22.987 -9.602 1.00 61.46 108 GLY B CA 1
ATOM 4217 C C . GLY B 1 108 ? -3.355 22.442 -8.192 1.00 59.99 108 GLY B C 1
ATOM 4218 O O . GLY B 1 108 ? -2.740 23.048 -7.313 1.00 62.30 108 GLY B O 1
ATOM 4219 N N . ARG B 1 109 ? -3.978 21.288 -7.976 1.00 54.65 109 ARG B N 1
ATOM 4220 C CA . ARG B 1 109 ? -3.952 20.646 -6.672 1.00 57.79 109 ARG B CA 1
ATOM 4221 C C . ARG B 1 109 ? -2.663 19.849 -6.579 1.00 63.90 109 ARG B C 1
ATOM 4222 O O . ARG B 1 109 ? -2.660 18.623 -6.682 1.00 66.91 109 ARG B O 1
ATOM 4230 N N . LEU B 1 110 ? -1.564 20.570 -6.388 1.00 59.46 110 LEU B N 1
ATOM 4231 C CA . LEU B 1 110 ? -0.239 19.970 -6.336 1.00 59.13 110 LEU B CA 1
ATOM 4232 C C . LEU B 1 110 ? -0.079 18.995 -5.177 1.00 67.09 110 LEU B C 1
ATOM 4233 O O . LEU B 1 110 ? 0.545 17.945 -5.328 1.00 68.17 110 LEU B O 1
ATOM 4238 N N . SER B 1 111 ? -0.631 19.340 -4.018 1.00 64.80 111 SER B N 1
ATOM 4239 C CA . SER B 1 111 ? -0.465 18.479 -2.848 1.00 57.38 111 SER B CA 1
ATOM 4240 C C . SER B 1 111 ? -1.095 17.078 -2.997 1.00 63.72 111 SER B C 1
ATOM 4241 O O . SER B 1 111 ? -0.548 16.095 -2.500 1.00 62.06 111 SER B O 1
ATOM 4244 N N . ASP B 1 112 ? -2.241 16.984 -3.673 1.00 68.69 112 ASP B N 1
ATOM 4245 C CA . ASP B 1 112 ? -2.902 15.692 -3.899 1.00 61.86 112 ASP B CA 1
ATOM 4246 C C . ASP B 1 112 ? -2.162 14.939 -4.986 1.00 65.19 112 ASP B C 1
ATOM 4247 O O . ASP B 1 112 ? -2.175 13.707 -5.032 1.00 68.42 112 ASP B O 1
ATOM 4252 N N . VAL B 1 113 ? -1.521 15.696 -5.869 1.00 59.91 113 VAL B N 1
ATOM 4253 C CA . VAL B 1 113 ? -0.712 15.116 -6.927 1.00 59.71 113 VAL B CA 1
ATOM 4254 C C . VAL B 1 113 ? 0.451 14.313 -6.362 1.00 60.53 113 VAL B C 1
ATOM 4255 O O . VAL B 1 113 ? 0.752 13.225 -6.823 1.00 65.09 113 VAL B O 1
ATOM 4259 N N . GLN B 1 114 ? 1.107 14.866 -5.356 1.00 66.22 114 GLN B N 1
ATOM 4260 C CA . GLN B 1 114 ? 2.243 14.211 -4.741 1.00 65.95 114 GLN B CA 1
ATOM 4261 C C . GLN B 1 114 ? 1.838 12.924 -4.049 1.00 63.76 114 GLN B C 1
ATOM 4262 O O . GLN B 1 114 ? 2.686 12.113 -3.714 1.00 68.03 114 GLN B O 1
ATOM 4268 N N . ILE B 1 115 ? 0.541 12.744 -3.833 1.00 59.07 115 ILE B N 1
ATOM 4269 C CA . ILE B 1 115 ? 0.044 11.614 -3.068 1.00 61.17 115 ILE B CA 1
ATOM 4270 C C . ILE B 1 115 ? -0.128 10.407 -3.948 1.00 68.05 115 ILE B C 1
ATOM 4271 O O . ILE B 1 115 ? 0.144 9.268 -3.546 1.00 66.23 115 ILE B O 1
ATOM 4276 N N . TYR B 1 116 ? -0.609 10.672 -5.154 1.00 68.00 116 TYR B N 1
ATOM 4277 C CA . TYR B 1 116 ? -0.823 9.618 -6.128 1.00 67.02 116 TYR B CA 1
ATOM 4278 C C . TYR B 1 116 ? 0.478 9.222 -6.830 1.00 65.64 116 TYR B C 1
ATOM 4279 O O . TYR B 1 116 ? 0.671 8.059 -7.188 1.00 63.73 116 TYR B O 1
ATOM 4288 N N . VAL B 1 117 ? 1.392 10.168 -6.978 1.00 58.37 117 VAL B N 1
ATOM 4289 C CA . VAL B 1 117 ? 2.732 9.806 -7.394 1.00 62.57 117 VAL B CA 1
ATOM 4290 C C . VAL B 1 117 ? 3.428 8.979 -6.305 1.00 68.09 117 VAL B C 1
ATOM 4291 O O . VAL B 1 117 ? 4.096 7.994 -6.598 1.00 68.55 117 VAL B O 1
ATOM 4295 N N . ASP B 1 118 ? 3.260 9.370 -5.045 1.00 69.41 118 ASP B N 1
ATOM 4296 C CA . ASP B 1 118 ? 3.897 8.639 -3.947 1.00 70.72 118 ASP B CA 1
ATOM 4297 C C . ASP B 1 118 ? 3.411 7.196 -3.848 1.00 69.93 118 ASP B C 1
ATOM 4298 O O . ASP B 1 118 ? 4.161 6.327 -3.416 1.00 74.12 118 ASP B O 1
ATOM 4303 N N . LYS B 1 119 ? 2.162 6.949 -4.240 1.00 63.68 119 LYS B N 1
ATOM 4304 C CA . LYS B 1 119 ? 1.611 5.598 -4.260 1.00 66.22 119 LYS B CA 1
ATOM 4305 C C . LYS B 1 119 ? 2.163 4.798 -5.439 1.00 71.47 119 LYS B C 1
ATOM 4306 O O . LYS B 1 119 ? 2.373 3.593 -5.329 1.00 70.70 119 LYS B O 1
ATOM 4312 N N . VAL B 1 120 ? 2.377 5.480 -6.566 1.00 71.28 120 VAL B N 1
ATOM 4313 C CA . VAL B 1 120 ? 2.852 4.845 -7.800 1.00 65.32 120 VAL B CA 1
ATOM 4314 C C . VAL B 1 120 ? 4.311 4.458 -7.667 1.00 68.13 120 VAL B C 1
ATOM 4315 O O . VAL B 1 120 ? 4.693 3.367 -8.069 1.00 75.63 120 VAL B O 1
ATOM 4319 N N . LYS B 1 121 ? 5.119 5.330 -7.077 1.00 69.91 121 LYS B N 1
ATOM 4320 C CA . LYS B 1 121 ? 6.535 5.032 -6.915 1.00 71.92 121 LYS B CA 1
ATOM 4321 C C . LYS B 1 121 ? 6.739 3.795 -6.043 1.00 77.12 121 LYS B C 1
ATOM 4322 O O . LYS B 1 121 ? 7.583 2.951 -6.346 1.00 72.55 121 LYS B O 1
ATOM 4328 N N . HIS B 1 122 ? 5.969 3.687 -4.965 1.00 72.33 122 HIS B N 1
ATOM 4329 C CA . HIS B 1 122 ? 6.082 2.537 -4.074 1.00 73.59 122 HIS B CA 1
ATOM 4330 C C . HIS B 1 122 ? 5.703 1.232 -4.773 1.00 79.16 122 HIS B C 1
ATOM 4331 O O . HIS B 1 122 ? 6.384 0.218 -4.624 1.00 81.48 122 HIS B O 1
ATOM 4338 N N . VAL B 1 123 ? 4.614 1.246 -5.532 1.00 74.99 123 VAL B N 1
ATOM 4339 C CA . VAL B 1 123 ? 4.196 0.044 -6.249 1.00 70.04 123 VAL B CA 1
ATOM 4340 C C . VAL B 1 123 ? 5.236 -0.377 -7.288 1.00 69.96 123 VAL B C 1
ATOM 4341 O O . VAL B 1 123 ? 5.562 -1.564 -7.432 1.00 76.72 123 VAL B O 1
ATOM 4345 N N . CYS B 1 124 ? 5.761 0.612 -8.008 1.00 69.53 124 CYS B N 1
ATOM 4346 C CA . CYS B 1 124 ? 6.756 0.360 -9.042 1.00 73.92 124 CYS B CA 1
ATOM 4347 C C . CYS B 1 124 ? 8.046 -0.226 -8.476 1.00 74.75 124 CYS B C 1
ATOM 4348 O O . CYS B 1 124 ? 8.591 -1.186 -9.027 1.00 76.65 124 CYS B O 1
ATOM 4351 N N . GLU B 1 125 ? 8.516 0.320 -7.359 1.00 76.78 125 GLU B N 1
ATOM 4352 C CA . GLU B 1 125 ? 9.752 -0.163 -6.758 1.00 78.65 125 GLU B CA 1
ATOM 4353 C C . GLU B 1 125 ? 9.563 -1.613 -6.381 1.00 75.47 125 GLU B C 1
ATOM 4354 O O . GLU B 1 125 ? 10.440 -2.449 -6.591 1.00 76.21 125 GLU B O 1
ATOM 4360 N N . LYS B 1 126 ? 8.396 -1.898 -5.821 1.00 76.19 126 LYS B N 1
ATOM 4361 C CA . LYS B 1 126 ? 8.057 -3.239 -5.371 1.00 72.01 126 LYS B CA 1
ATOM 4362 C C . LYS B 1 126 ? 8.000 -4.244 -6.505 1.00 74.98 126 LYS B C 1
ATOM 4363 O O . LYS B 1 126 ? 8.455 -5.377 -6.369 1.00 83.73 126 LYS B O 1
ATOM 4369 N N . PHE B 1 127 ? 7.433 -3.833 -7.628 1.00 74.79 127 PHE B N 1
ATOM 4370 C CA . PHE B 1 127 ? 7.263 -4.765 -8.731 1.00 70.90 127 PHE B CA 1
ATOM 4371 C C . PHE B 1 127 ? 8.221 -4.638 -9.912 1.00 72.28 127 PHE B C 1
ATOM 4372 O O . PHE B 1 127 ? 7.958 -5.221 -10.962 1.00 70.95 127 PHE B O 1
ATOM 4380 N N . SER B 1 128 ? 9.303 -3.875 -9.786 1.00 70.62 128 SER B N 1
ATOM 4381 C CA . SER B 1 128 ? 10.153 -3.697 -10.957 1.00 72.36 128 SER B CA 1
ATOM 4382 C C . SER B 1 128 ? 10.932 -4.973 -11.283 1.00 79.07 128 SER B C 1
ATOM 4383 O O . SER B 1 128 ? 11.362 -5.715 -10.391 1.00 74.49 128 SER B O 1
ATOM 4386 N N . SER B 1 129 ? 11.088 -5.216 -12.579 1.00 78.51 129 SER B N 1
ATOM 4387 C CA . SER B 1 129 ? 11.898 -6.309 -13.088 1.00 73.37 129 SER B CA 1
ATOM 4388 C C . SER B 1 129 ? 13.364 -5.870 -13.076 1.00 71.88 129 SER B C 1
ATOM 4389 O O . SER B 1 129 ? 13.674 -4.705 -13.349 1.00 71.71 129 SER B O 1
ATOM 4392 N N . PRO B 1 130 ? 14.263 -6.792 -12.713 1.00 63.53 130 PRO B N 1
ATOM 4393 C CA . PRO B 1 130 ? 15.696 -6.513 -12.599 1.00 60.68 130 PRO B CA 1
ATOM 4394 C C . PRO B 1 130 ? 16.399 -6.662 -13.926 1.00 65.63 130 PRO B C 1
ATOM 4395 O O . PRO B 1 130 ? 17.569 -6.300 -14.038 1.00 68.38 130 PRO B O 1
ATOM 4399 N N . TYR B 1 131 ? 15.675 -7.184 -14.915 1.00 69.81 131 TYR B N 1
ATOM 4400 C CA . TYR B 1 131 ? 16.232 -7.517 -16.232 1.00 69.97 131 TYR B CA 1
ATOM 4401 C C . TYR B 1 131 ? 15.882 -6.516 -17.354 1.00 76.42 131 TYR B C 1
ATOM 4402 O O . TYR B 1 131 ? 16.683 -6.297 -18.271 1.00 73.22 131 TYR B O 1
ATOM 4411 N N . ARG B 1 132 ? 14.690 -5.921 -17.282 1.00 74.88 132 ARG B N 1
ATOM 4412 C CA . ARG B 1 132 ? 14.231 -4.984 -18.300 1.00 67.74 132 ARG B CA 1
ATOM 4413 C C . ARG B 1 132 ? 13.895 -3.598 -17.726 1.00 74.68 132 ARG B C 1
ATOM 4414 O O . ARG B 1 132 ? 13.581 -3.460 -16.541 1.00 77.74 132 ARG B O 1
ATOM 4422 N N . ILE B 1 133 ? 13.981 -2.571 -18.570 1.00 75.30 133 ILE B N 1
ATOM 4423 C CA . ILE B 1 133 ? 13.479 -1.233 -18.225 1.00 70.69 133 ILE B CA 1
ATOM 4424 C C . ILE B 1 133 ? 12.688 -0.569 -19.378 1.00 72.66 133 ILE B C 1
ATOM 4425 O O . ILE B 1 133 ? 12.926 -0.845 -20.552 1.00 72.43 133 ILE B O 1
ATOM 4430 N N . GLU B 1 134 ? 11.717 0.272 -19.043 1.00 73.72 134 GLU B N 1
ATOM 4431 C CA . GLU B 1 134 ? 10.980 0.997 -20.063 1.00 67.04 134 GLU B CA 1
ATOM 4432 C C . GLU B 1 134 ? 11.757 2.261 -20.290 1.00 57.76 134 GLU B C 1
ATOM 4433 O O . GLU B 1 134 ? 12.086 2.945 -19.351 1.00 57.91 134 GLU B O 1
ATOM 4439 N N . SER B 1 135 ? 12.089 2.545 -21.540 1.00 62.44 135 SER B N 1
ATOM 4440 C CA . SER B 1 135 ? 12.961 3.666 -21.885 1.00 56.55 135 SER B CA 1
ATOM 4441 C C . SER B 1 135 ? 12.683 4.085 -23.313 1.00 59.48 135 SER B C 1
ATOM 4442 O O . SER B 1 135 ? 12.398 3.256 -24.169 1.00 63.49 135 SER B O 1
ATOM 4445 N N . PRO B 1 136 ? 12.750 5.384 -23.580 1.00 63.00 136 PRO B N 1
ATOM 4446 C CA . PRO B 1 136 ? 12.493 5.823 -24.952 1.00 63.59 136 PRO B CA 1
ATOM 4447 C C . PRO B 1 136 ? 13.648 5.458 -25.881 1.00 59.41 136 PRO B C 1
ATOM 4448 O O . PRO B 1 136 ? 13.448 5.321 -27.081 1.00 64.43 136 PRO B O 1
ATOM 4452 N N . GLU B 1 137 ? 14.844 5.288 -25.339 1.00 57.72 137 GLU B N 1
ATOM 4453 C CA . GLU B 1 137 ? 15.978 4.909 -26.182 1.00 63.37 137 GLU B CA 1
ATOM 4454 C C . GLU B 1 137 ? 15.984 3.417 -26.527 1.00 61.08 137 GLU B C 1
ATOM 4455 O O . GLU B 1 137 ? 16.610 3.022 -27.503 1.00 64.51 137 GLU B O 1
ATOM 4461 N N . LEU B 1 138 ? 15.285 2.610 -25.726 1.00 56.38 138 LEU B N 1
ATOM 4462 C CA . LEU B 1 138 ? 15.136 1.179 -25.971 1.00 53.71 138 LEU B CA 1
ATOM 4463 C C . LEU B 1 138 ? 13.941 0.872 -26.870 1.00 60.34 138 LEU B C 1
ATOM 4464 O O . LEU B 1 138 ? 13.732 -0.279 -27.285 1.00 60.21 138 LEU B O 1
ATOM 4469 N N . ASP B 1 139 ? 13.120 1.882 -27.124 1.00 59.08 139 ASP B N 1
ATOM 4470 C CA . ASP B 1 139 ? 11.964 1.690 -27.971 1.00 57.18 139 ASP B CA 1
ATOM 4471 C C . ASP B 1 139 ? 12.412 2.073 -29.355 1.00 57.06 139 ASP B C 1
ATOM 4472 O O . ASP B 1 139 ? 12.037 1.458 -30.364 1.00 54.64 139 ASP B O 1
ATOM 4477 N N . CYS B 1 140 ? 13.254 3.094 -29.375 1.00 54.05 140 CYS B N 1
ATOM 4478 C CA . CYS B 1 140 ? 13.777 3.640 -30.601 1.00 49.33 140 CYS B CA 1
ATOM 4479 C C . CYS B 1 140 ? 14.637 2.606 -31.296 1.00 54.21 140 CYS B C 1
ATOM 4480 O O . CYS B 1 140 ? 14.473 2.357 -32.485 1.00 55.10 140 CYS B O 1
ATOM 4483 N N . GLU B 1 141 ? 15.555 2.007 -30.543 1.00 53.17 141 GLU B N 1
ATOM 4484 C CA . GLU B 1 141 ? 16.458 0.991 -31.080 1.00 52.66 141 GLU B CA 1
ATOM 4485 C C . GLU B 1 141 ? 15.682 -0.195 -31.648 1.00 50.65 141 GLU B C 1
ATOM 4486 O O . GLU B 1 141 ? 15.981 -0.700 -32.730 1.00 49.72 141 GLU B O 1
ATOM 4492 N N . GLU B 1 142 ? 14.677 -0.632 -30.912 1.00 47.78 142 GLU B N 1
ATOM 4493 C CA . GLU B 1 142 ? 13.878 -1.740 -31.374 1.00 44.86 142 GLU B CA 1
ATOM 4494 C C . GLU B 1 142 ? 13.153 -1.367 -32.658 1.00 49.01 142 GLU B C 1
ATOM 4495 O O . GLU B 1 142 ? 13.061 -2.173 -33.591 1.00 52.50 142 GLU B O 1
ATOM 4501 N N . GLY B 1 143 ? 12.659 -0.132 -32.701 1.00 50.83 143 GLY B N 1
ATOM 4502 C CA . GLY B 1 143 ? 11.985 0.400 -33.870 1.00 51.60 143 GLY B CA 1
ATOM 4503 C C . GLY B 1 143 ? 12.852 0.376 -35.113 1.00 51.03 143 GLY B C 1
ATOM 4504 O O . GLY B 1 143 ? 12.409 -0.080 -36.178 1.00 46.60 143 GLY B O 1
ATOM 4505 N N . TRP B 1 144 ? 14.085 0.867 -34.979 1.00 48.26 144 TRP B N 1
ATOM 4506 C CA . TRP B 1 144 ? 15.052 0.842 -36.075 1.00 47.76 144 TRP B CA 1
ATOM 4507 C C . TRP B 1 144 ? 15.301 -0.564 -36.592 1.00 48.54 144 TRP B C 1
ATOM 4508 O O . TRP B 1 144 ? 15.367 -0.784 -37.798 1.00 46.61 144 TRP B O 1
ATOM 4519 N N . THR B 1 145 ? 15.435 -1.511 -35.669 1.00 45.71 145 THR B N 1
ATOM 4520 C CA . THR B 1 145 ? 15.629 -2.906 -36.035 1.00 45.10 145 THR B CA 1
ATOM 4521 C C . THR B 1 145 ? 14.450 -3.464 -36.828 1.00 49.12 145 THR B C 1
ATOM 4522 O O . THR B 1 145 ? 14.618 -3.980 -37.936 1.00 47.98 145 THR B O 1
ATOM 4526 N N . ARG B 1 146 ? 13.256 -3.363 -36.259 1.00 47.36 146 ARG B N 1
ATOM 4527 C CA . ARG B 1 146 ? 12.078 -3.852 -36.948 1.00 47.11 146 ARG B CA 1
ATOM 4528 C C . ARG B 1 146 ? 11.935 -3.146 -38.287 1.00 50.62 146 ARG B C 1
ATOM 4529 O O . ARG B 1 146 ? 11.473 -3.716 -39.278 1.00 51.93 146 ARG B O 1
ATOM 4537 N N . LEU B 1 147 ? 12.347 -1.891 -38.322 1.00 48.75 147 LEU B N 1
ATOM 4538 C CA . LEU B 1 147 ? 12.282 -1.157 -39.564 1.00 47.12 147 LEU B CA 1
ATOM 4539 C C . LEU B 1 147 ? 13.191 -1.824 -40.582 1.00 46.07 147 LEU B C 1
ATOM 4540 O O . LEU B 1 147 ? 12.893 -1.859 -41.761 1.00 50.50 147 LEU B O 1
ATOM 4545 N N . LYS B 1 148 ? 14.306 -2.361 -40.112 1.00 47.27 148 LYS B N 1
ATOM 4546 C CA . LYS B 1 148 ? 15.307 -2.895 -41.010 1.00 49.17 148 LYS B CA 1
ATOM 4547 C C . LYS B 1 148 ? 14.963 -4.315 -41.479 1.00 55.06 148 LYS B C 1
ATOM 4548 O O . LYS B 1 148 ? 15.422 -4.755 -42.534 1.00 53.62 148 LYS B O 1
ATOM 4554 N N . CYS B 1 149 ? 14.155 -5.022 -40.695 1.00 50.05 149 CYS B N 1
ATOM 4555 C CA . CYS B 1 149 ? 13.587 -6.284 -41.140 1.00 53.12 149 CYS B CA 1
ATOM 4556 C C . CYS B 1 149 ? 12.470 -6.027 -42.153 1.00 62.79 149 CYS B C 1
ATOM 4557 O O . CYS B 1 149 ? 12.185 -6.864 -43.019 1.00 64.70 149 CYS B O 1
ATOM 4560 N N . GLY B 1 150 ? 11.834 -4.867 -42.033 1.00 54.86 150 GLY B N 1
ATOM 4561 C CA . GLY B 1 150 ? 10.827 -4.467 -42.988 1.00 53.99 150 GLY B CA 1
ATOM 4562 C C . GLY B 1 150 ? 9.635 -5.376 -42.913 1.00 56.86 150 GLY B C 1
ATOM 4563 O O . GLY B 1 150 ? 9.505 -6.148 -41.965 1.00 60.70 150 GLY B O 1
ATOM 4564 N N . GLY B 1 151 ? 8.762 -5.276 -43.911 1.00 53.38 151 GLY B N 1
ATOM 4565 C CA . GLY B 1 151 ? 7.573 -6.104 -43.992 1.00 51.26 151 GLY B CA 1
ATOM 4566 C C . GLY B 1 151 ? 6.534 -5.833 -42.925 1.00 59.19 151 GLY B C 1
ATOM 4567 O O . GLY B 1 151 ? 6.024 -4.728 -42.777 1.00 68.53 151 GLY B O 1
ATOM 4568 N N . ASN B 1 152 ? 6.206 -6.861 -42.171 1.00 67.65 152 ASN B N 1
ATOM 4569 C CA . ASN B 1 152 ? 5.143 -6.756 -41.186 1.00 73.41 152 ASN B CA 1
ATOM 4570 C C . ASN B 1 152 ? 5.629 -6.110 -39.910 1.00 66.35 152 ASN B C 1
ATOM 4571 O O . ASN B 1 152 ? 4.842 -5.570 -39.132 1.00 72.15 152 ASN B O 1
ATOM 4576 N N . GLN B 1 153 ? 6.937 -6.165 -39.711 1.00 52.88 153 GLN B N 1
ATOM 4577 C CA . GLN B 1 153 ? 7.559 -5.442 -38.625 1.00 55.88 153 GLN B CA 1
ATOM 4578 C C . GLN B 1 153 ? 7.449 -3.911 -38.777 1.00 57.02 153 GLN B C 1
ATOM 4579 O O . GLN B 1 153 ? 7.776 -3.174 -37.852 1.00 55.09 153 GLN B O 1
ATOM 4585 N N . ASN B 1 154 ? 6.998 -3.438 -39.937 1.00 54.88 154 ASN B N 1
ATOM 4586 C CA . ASN B 1 154 ? 6.799 -2.012 -40.134 1.00 50.77 154 ASN B CA 1
ATOM 4587 C C . ASN B 1 154 ? 5.721 -1.424 -39.223 1.00 58.39 154 ASN B C 1
ATOM 4588 O O . ASN B 1 154 ? 5.915 -0.369 -38.621 1.00 59.14 154 ASN B O 1
ATOM 4593 N N . GLU B 1 155 ? 4.574 -2.076 -39.112 1.00 61.11 155 GLU B N 1
ATOM 4594 C CA . GLU B 1 155 ? 3.557 -1.510 -38.235 1.00 64.13 155 GLU B CA 1
ATOM 4595 C C . GLU B 1 155 ? 4.020 -1.575 -36.795 1.00 58.74 155 GLU B C 1
ATOM 4596 O O . GLU B 1 155 ? 3.839 -0.639 -36.031 1.00 62.01 155 GLU B O 1
ATOM 4602 N N . ARG B 1 156 ? 4.632 -2.689 -36.440 1.00 56.70 156 ARG B N 1
ATOM 4603 C CA . ARG B 1 156 ? 5.213 -2.872 -35.128 1.00 53.17 156 ARG B CA 1
ATOM 4604 C C . ARG B 1 156 ? 6.347 -1.836 -34.883 1.00 54.72 156 ARG B C 1
ATOM 4605 O O . ARG B 1 156 ? 6.536 -1.341 -33.769 1.00 53.50 156 ARG B O 1
ATOM 4613 N N . ALA B 1 157 ? 7.082 -1.483 -35.930 1.00 50.24 157 ALA B N 1
ATOM 4614 C CA . ALA B 1 157 ? 8.082 -0.424 -35.821 1.00 51.48 157 ALA B CA 1
ATOM 4615 C C . ALA B 1 157 ? 7.486 0.984 -35.636 1.00 57.40 157 ALA B C 1
ATOM 4616 O O . ALA B 1 157 ? 8.118 1.854 -35.021 1.00 58.51 157 ALA B O 1
ATOM 4618 N N . LYS B 1 158 ? 6.294 1.232 -36.178 1.00 55.34 158 LYS B N 1
ATOM 4619 C CA . LYS B 1 158 ? 5.669 2.529 -35.941 1.00 58.61 158 LYS B CA 1
ATOM 4620 C C . LYS B 1 158 ? 5.395 2.672 -34.457 1.00 57.11 158 LYS B C 1
ATOM 4621 O O . LYS B 1 158 ? 5.851 3.625 -33.834 1.00 57.07 158 LYS B O 1
ATOM 4627 N N . VAL B 1 159 ? 4.684 1.712 -33.882 1.00 47.23 159 VAL B N 1
ATOM 4628 C CA . VAL B 1 159 ? 4.350 1.802 -32.476 1.00 46.21 159 VAL B CA 1
ATOM 4629 C C . VAL B 1 159 ? 5.600 2.089 -31.635 1.00 57.32 159 VAL B C 1
ATOM 4630 O O . VAL B 1 159 ? 5.543 2.836 -30.655 1.00 62.46 159 VAL B O 1
ATOM 4634 N N . CYS B 1 160 ? 6.737 1.514 -32.018 1.00 59.79 160 CYS B N 1
ATOM 4635 C CA . CYS B 1 160 ? 7.950 1.661 -31.220 1.00 50.98 160 CYS B CA 1
ATOM 4636 C C . CYS B 1 160 ? 8.351 3.116 -31.143 1.00 52.57 160 CYS B C 1
ATOM 4637 O O . CYS B 1 160 ? 8.620 3.618 -30.064 1.00 54.62 160 CYS B O 1
ATOM 4640 N N . PHE B 1 161 ? 8.367 3.805 -32.279 1.00 52.55 161 PHE B N 1
ATOM 4641 C CA . PHE B 1 161 ? 8.715 5.228 -32.278 1.00 55.01 161 PHE B CA 1
ATOM 4642 C C . PHE B 1 161 ? 7.640 6.086 -31.622 1.00 56.33 161 PHE B C 1
ATOM 4643 O O . PHE B 1 161 ? 7.929 7.066 -30.935 1.00 56.56 161 PHE B O 1
ATOM 4651 N N . GLU B 1 162 ? 6.390 5.726 -31.858 1.00 55.96 162 GLU B N 1
ATOM 4652 C CA . GLU B 1 162 ? 5.294 6.374 -31.163 1.00 57.29 162 GLU B CA 1
ATOM 4653 C C . GLU B 1 162 ? 5.551 6.244 -29.668 1.00 60.73 162 GLU B C 1
ATOM 4654 O O . GLU B 1 162 ? 5.752 7.248 -28.989 1.00 62.10 162 GLU B O 1
ATOM 4660 N N . LYS B 1 163 ? 5.585 5.014 -29.165 1.00 57.78 163 LYS B N 1
ATOM 4661 C CA . LYS B 1 163 ? 5.880 4.783 -27.753 1.00 61.65 163 LYS B CA 1
ATOM 4662 C C . LYS B 1 163 ? 7.055 5.622 -27.253 1.00 61.56 163 LYS B C 1
ATOM 4663 O O . LYS B 1 163 ? 7.062 6.062 -26.103 1.00 64.79 163 LYS B O 1
ATOM 4669 N N . ALA B 1 164 ? 8.045 5.844 -28.110 1.00 58.81 164 ALA B N 1
ATOM 4670 C CA . ALA B 1 164 ? 9.202 6.636 -27.719 1.00 54.81 164 ALA B CA 1
ATOM 4671 C C . ALA B 1 164 ? 8.842 8.117 -27.622 1.00 59.83 164 ALA B C 1
ATOM 4672 O O . ALA B 1 164 ? 9.390 8.829 -26.789 1.00 62.01 164 ALA B O 1
ATOM 4674 N N . LEU B 1 165 ? 7.927 8.580 -28.474 1.00 63.94 165 LEU B N 1
ATOM 4675 C CA . LEU B 1 165 ? 7.493 9.988 -28.455 1.00 64.77 165 LEU B CA 1
ATOM 4676 C C . LEU B 1 165 ? 6.554 10.302 -27.286 1.00 61.50 165 LEU B C 1
ATOM 4677 O O . LEU B 1 165 ? 6.665 11.357 -26.657 1.00 61.39 165 LEU B O 1
ATOM 4682 N N . GLU B 1 166 ? 5.651 9.391 -26.953 1.00 55.52 166 GLU B N 1
ATOM 4683 C CA . GLU B 1 166 ? 4.770 9.693 -25.841 1.00 59.71 166 GLU B CA 1
ATOM 4684 C C . GLU B 1 166 ? 5.677 9.905 -24.638 1.00 63.61 166 GLU B C 1
ATOM 4685 O O . GLU B 1 166 ? 5.502 10.859 -23.881 1.00 70.56 166 GLU B O 1
ATOM 4691 N N . LYS B 1 167 ? 6.655 9.019 -24.470 1.00 64.01 167 LYS B N 1
ATOM 4692 C CA . LYS B 1 167 ? 7.599 9.141 -23.367 1.00 63.64 167 LYS B CA 1
ATOM 4693 C C . LYS B 1 167 ? 8.497 10.369 -23.534 1.00 66.34 167 LYS B C 1
ATOM 4694 O O . LYS B 1 167 ? 8.744 11.109 -22.582 1.00 73.61 167 LYS B O 1
ATOM 4700 N N . LYS B 1 168 ? 8.980 10.571 -24.759 1.00 62.97 168 LYS B N 1
ATOM 4701 C CA . LYS B 1 168 ? 9.857 11.695 -25.091 1.00 60.59 168 LYS B CA 1
ATOM 4702 C C . LYS B 1 168 ? 9.454 12.404 -26.386 1.00 64.03 168 LYS B C 1
ATOM 4703 O O . LYS B 1 168 ? 10.114 12.247 -27.414 1.00 64.20 168 LYS B O 1
ATOM 4709 N N . PRO B 1 169 ? 8.377 13.178 -26.338 1.00 71.69 169 PRO B N 1
ATOM 4710 C CA . PRO B 1 169 ? 7.890 13.904 -27.519 1.00 71.10 169 PRO B CA 1
ATOM 4711 C C . PRO B 1 169 ? 8.785 15.059 -27.984 1.00 67.08 169 PRO B C 1
ATOM 4712 O O . PRO B 1 169 ? 9.459 15.694 -27.173 1.00 64.96 169 PRO B O 1
ATOM 4716 N N . LYS B 1 170 ? 8.773 15.318 -29.290 1.00 62.96 170 LYS B N 1
ATOM 4717 C CA . LYS B 1 170 ? 9.555 16.396 -29.903 1.00 64.75 170 LYS B CA 1
ATOM 4718 C C . LYS B 1 170 ? 10.997 16.068 -30.311 1.00 70.47 170 LYS B C 1
ATOM 4719 O O . LYS B 1 170 ? 11.705 16.935 -30.824 1.00 67.04 170 LYS B O 1
ATOM 4725 N N . ASN B 1 171 ? 11.434 14.833 -30.092 1.00 72.05 171 ASN B N 1
ATOM 4726 C CA . ASN B 1 171 ? 12.793 14.438 -30.459 1.00 68.02 171 ASN B CA 1
ATOM 4727 C C . ASN B 1 171 ? 12.993 14.336 -31.974 1.00 61.51 171 ASN B C 1
ATOM 4728 O O . ASN B 1 171 ? 12.085 13.918 -32.693 1.00 59.08 171 ASN B O 1
ATOM 4733 N N . PRO B 1 172 ? 14.175 14.713 -32.459 1.00 60.34 172 PRO B N 1
ATOM 4734 C CA . PRO B 1 172 ? 14.455 14.639 -33.893 1.00 63.74 172 PRO B CA 1
ATOM 4735 C C . PRO B 1 172 ? 14.408 13.187 -34.391 1.00 61.96 172 PRO B C 1
ATOM 4736 O O . PRO B 1 172 ? 13.567 12.861 -35.237 1.00 57.52 172 PRO B O 1
ATOM 4740 N N . GLU B 1 173 ? 15.273 12.334 -33.840 1.00 63.79 173 GLU B N 1
ATOM 4741 C CA . GLU B 1 173 ? 15.355 10.911 -34.202 1.00 59.66 173 GLU B CA 1
ATOM 4742 C C . GLU B 1 173 ? 14.040 10.116 -34.083 1.00 59.06 173 GLU B C 1
ATOM 4743 O O . GLU B 1 173 ? 13.603 9.510 -35.064 1.00 56.74 173 GLU B O 1
ATOM 4749 N N . PHE B 1 174 ? 13.403 10.116 -32.911 1.00 55.70 174 PHE B N 1
ATOM 4750 C CA . PHE B 1 174 ? 12.163 9.352 -32.754 1.00 54.68 174 PHE B CA 1
ATOM 4751 C C . PHE B 1 174 ? 11.136 9.733 -33.809 1.00 58.25 174 PHE B C 1
ATOM 4752 O O . PHE B 1 174 ? 10.237 8.953 -34.120 1.00 61.14 174 PHE B O 1
ATOM 4760 N N . THR B 1 175 ? 11.230 10.950 -34.330 1.00 56.53 175 THR B N 1
ATOM 4761 C CA . THR B 1 175 ? 10.203 11.428 -35.254 1.00 61.10 175 THR B CA 1
ATOM 4762 C C . THR B 1 175 ? 10.590 11.002 -36.655 1.00 55.57 175 THR B C 1
ATOM 4763 O O . THR B 1 175 ? 9.743 10.647 -37.472 1.00 54.47 175 THR B O 1
ATOM 4767 N N . SER B 1 176 ? 11.892 11.014 -36.903 1.00 53.79 176 SER B N 1
ATOM 4768 C CA . SER B 1 176 ? 12.446 10.426 -38.100 1.00 50.10 176 SER B CA 1
ATOM 4769 C C . SER B 1 176 ? 11.990 8.975 -38.229 1.00 52.96 176 SER B C 1
ATOM 4770 O O . SER B 1 176 ? 11.415 8.577 -39.231 1.00 53.80 176 SER B O 1
ATOM 4773 N N . GLY B 1 177 ? 12.245 8.181 -37.202 1.00 52.66 177 GLY B N 1
ATOM 4774 C CA . GLY B 1 177 ? 11.735 6.830 -37.188 1.00 50.93 177 GLY B CA 1
ATOM 4775 C C . GLY B 1 177 ? 10.278 6.804 -37.593 1.00 51.35 177 GLY B C 1
ATOM 4776 O O . GLY B 1 177 ? 9.906 6.114 -38.540 1.00 51.34 177 GLY B O 1
ATOM 4777 N N . LEU B 1 178 ? 9.456 7.572 -36.884 1.00 53.03 178 LEU B N 1
ATOM 4778 C CA . LEU B 1 178 ? 8.009 7.582 -37.112 1.00 49.67 178 LEU B CA 1
ATOM 4779 C C . LEU B 1 178 ? 7.631 8.032 -38.529 1.00 52.44 178 LEU B C 1
ATOM 4780 O O . LEU B 1 178 ? 6.726 7.480 -39.155 1.00 42.82 178 LEU B O 1
ATOM 4785 N N . ALA B 1 179 ? 8.321 9.048 -39.035 1.00 50.50 179 ALA B N 1
ATOM 4786 C CA . ALA B 1 179 ? 8.085 9.451 -40.400 1.00 48.85 179 ALA B CA 1
ATOM 4787 C C . ALA B 1 179 ? 8.169 8.205 -41.272 1.00 52.61 179 ALA B C 1
ATOM 4788 O O . ALA B 1 179 ? 7.164 7.759 -41.821 1.00 50.84 179 ALA B O 1
ATOM 4790 N N . ILE B 1 180 ? 9.368 7.633 -41.358 1.00 47.11 180 ILE B N 1
ATOM 4791 C CA . ILE B 1 180 ? 9.622 6.506 -42.237 1.00 44.79 180 ILE B CA 1
ATOM 4792 C C . ILE B 1 180 ? 8.718 5.303 -41.995 1.00 46.72 180 ILE B C 1
ATOM 4793 O O . ILE B 1 180 ? 8.121 4.790 -42.921 1.00 49.77 180 ILE B O 1
ATOM 4798 N N . ALA B 1 181 ? 8.605 4.831 -40.769 1.00 41.05 181 ALA B N 1
ATOM 4799 C CA . ALA B 1 181 ? 7.638 3.775 -40.527 1.00 43.74 181 ALA B CA 1
ATOM 4800 C C . ALA B 1 181 ? 6.314 4.093 -41.242 1.00 50.83 181 ALA B C 1
ATOM 4801 O O . ALA B 1 181 ? 5.719 3.239 -41.909 1.00 53.25 181 ALA B O 1
ATOM 4803 N N . SER B 1 182 ? 5.873 5.343 -41.118 1.00 55.72 182 SER B N 1
ATOM 4804 C CA . SER B 1 182 ? 4.558 5.785 -41.599 1.00 55.72 182 SER B CA 1
ATOM 4805 C C . SER B 1 182 ? 4.463 5.889 -43.113 1.00 55.90 182 SER B C 1
ATOM 4806 O O . SER B 1 182 ? 3.436 5.561 -43.694 1.00 60.53 182 SER B O 1
ATOM 4809 N N . TYR B 1 183 ? 5.518 6.380 -43.747 1.00 52.12 183 TYR B N 1
ATOM 4810 C CA . TYR B 1 183 ? 5.616 6.334 -45.193 1.00 49.92 183 TYR B CA 1
ATOM 4811 C C . TYR B 1 183 ? 5.402 4.918 -45.733 1.00 56.40 183 TYR B C 1
ATOM 4812 O O . TYR B 1 183 ? 4.699 4.715 -46.717 1.00 62.88 183 TYR B O 1
ATOM 4821 N N . ARG B 1 184 ? 6.010 3.935 -45.086 1.00 53.11 184 ARG B N 1
ATOM 4822 C CA . ARG B 1 184 ? 6.043 2.596 -45.645 1.00 55.56 184 ARG B CA 1
ATOM 4823 C C . ARG B 1 184 ? 4.748 1.854 -45.415 1.00 58.49 184 ARG B C 1
ATOM 4824 O O . ARG B 1 184 ? 4.317 1.105 -46.276 1.00 62.12 184 ARG B O 1
ATOM 4832 N N . LEU B 1 185 ? 4.131 2.057 -44.256 1.00 58.44 185 LEU B N 1
ATOM 4833 C CA . LEU B 1 185 ? 2.828 1.453 -43.976 1.00 61.50 185 LEU B CA 1
ATOM 4834 C C . LEU B 1 185 ? 1.735 1.974 -44.923 1.00 65.01 185 LEU B C 1
ATOM 4835 O O . LEU B 1 185 ? 0.723 1.314 -45.166 1.00 63.55 185 LEU B O 1
ATOM 4840 N N . ASP B 1 186 ? 1.953 3.174 -45.445 1.00 62.54 186 ASP B N 1
ATOM 4841 C CA . ASP B 1 186 ? 1.072 3.762 -46.437 1.00 65.31 186 ASP B CA 1
ATOM 4842 C C . ASP B 1 186 ? 1.308 3.063 -47.763 1.00 72.36 186 ASP B C 1
ATOM 4843 O O . ASP B 1 186 ? 0.379 2.539 -48.383 1.00 80.41 186 ASP B O 1
ATOM 4848 N N . ASN B 1 187 ? 2.564 3.053 -48.191 1.00 67.19 187 ASN B N 1
ATOM 4849 C CA . ASN B 1 187 ? 2.954 2.340 -49.400 1.00 68.83 187 ASN B CA 1
ATOM 4850 C C . ASN B 1 187 ? 2.554 0.852 -49.409 1.00 65.34 187 ASN B C 1
ATOM 4851 O O . ASN B 1 187 ? 1.999 0.366 -50.383 1.00 70.13 187 ASN B O 1
ATOM 4856 N N . TRP B 1 188 ? 2.831 0.136 -48.325 1.00 66.50 188 TRP B N 1
ATOM 4857 C CA . TRP B 1 188 ? 2.601 -1.311 -48.267 1.00 66.59 188 TRP B CA 1
ATOM 4858 C C . TRP B 1 188 ? 1.799 -1.705 -47.045 1.00 65.54 188 TRP B C 1
ATOM 4859 O O . TRP B 1 188 ? 2.369 -2.160 -46.055 1.00 65.68 188 TRP B O 1
ATOM 4870 N N . PRO B 1 189 ? 0.471 -1.532 -47.117 1.00 68.63 189 PRO B N 1
ATOM 4871 C CA . PRO B 1 189 ? -0.528 -1.825 -46.079 1.00 66.61 189 PRO B CA 1
ATOM 4872 C C . PRO B 1 189 ? -0.428 -3.252 -45.579 1.00 67.93 189 PRO B C 1
ATOM 4873 O O . PRO B 1 189 ? -0.585 -4.182 -46.362 1.00 72.98 189 PRO B O 1
ATOM 4877 N N . PRO B 1 190 ? -0.195 -3.429 -44.276 1.00 72.03 190 PRO B N 1
ATOM 4878 C CA . PRO B 1 190 ? 0.109 -4.761 -43.742 1.00 76.26 190 PRO B CA 1
ATOM 4879 C C . PRO B 1 190 ? -1.005 -5.785 -43.976 1.00 81.96 190 PRO B C 1
ATOM 4880 O O . PRO B 1 190 ? -2.182 -5.426 -44.053 1.00 82.56 190 PRO B O 1
ATOM 4884 N N . SER B 1 191 ? -0.629 -7.054 -44.099 1.00 81.34 191 SER B N 1
ATOM 4885 C CA . SER B 1 191 ? -1.604 -8.134 -44.156 1.00 78.04 191 SER B CA 1
ATOM 4886 C C . SER B 1 191 ? -2.295 -8.257 -42.806 1.00 72.95 191 SER B C 1
ATOM 4887 O O . SER B 1 191 ? -1.711 -7.972 -41.764 1.00 73.97 191 SER B O 1
ATOM 4890 N N . GLN B 1 192 ? -3.533 -8.715 -42.818 1.00 72.96 192 GLN B N 1
ATOM 4891 C CA . GLN B 1 192 ? -4.301 -8.780 -41.590 1.00 72.66 192 GLN B CA 1
ATOM 4892 C C . GLN B 1 192 ? -5.029 -10.118 -41.366 1.00 81.99 192 GLN B C 1
ATOM 4893 O O . GLN B 1 192 ? -6.193 -10.268 -41.749 1.00 78.41 192 GLN B O 1
ATOM 4899 N N . ASN B 1 193 ? -4.363 -11.089 -40.742 1.00 81.74 193 ASN B N 1
ATOM 4900 C CA . ASN B 1 193 ? -5.048 -12.329 -40.396 1.00 73.71 193 ASN B CA 1
ATOM 4901 C C . ASN B 1 193 ? -5.927 -12.078 -39.177 1.00 75.46 193 ASN B C 1
ATOM 4902 O O . ASN B 1 193 ? -5.443 -11.632 -38.134 1.00 81.95 193 ASN B O 1
ATOM 4907 N N . ALA B 1 194 ? -7.219 -12.348 -39.309 1.00 72.44 194 ALA B N 1
ATOM 4908 C CA . ALA B 1 194 ? -8.130 -12.189 -38.181 1.00 72.71 194 ALA B CA 1
ATOM 4909 C C . ALA B 1 194 ? -8.909 -13.480 -37.873 1.00 76.47 194 ALA B C 1
ATOM 4910 O O . ALA B 1 194 ? -9.465 -13.643 -36.771 1.00 67.03 194 ALA B O 1
ATOM 4912 N N . ILE B 1 195 ? -8.942 -14.392 -38.847 1.00 76.56 195 ILE B N 1
ATOM 4913 C CA . ILE B 1 195 ? -9.659 -15.661 -38.690 1.00 74.58 195 ILE B CA 1
ATOM 4914 C C . ILE B 1 195 ? -9.038 -16.549 -37.607 1.00 73.46 195 ILE B C 1
ATOM 4915 O O . ILE B 1 195 ? -9.754 -17.218 -36.855 1.00 71.39 195 ILE B O 1
ATOM 4920 N N . ASP B 1 196 ? -7.712 -16.560 -37.525 1.00 67.26 196 ASP B N 1
ATOM 4921 C CA . ASP B 1 196 ? -7.068 -17.395 -36.526 1.00 67.30 196 ASP B CA 1
ATOM 4922 C C . ASP B 1 196 ? -7.327 -16.893 -35.115 1.00 68.68 196 ASP B C 1
ATOM 4923 O O . ASP B 1 196 ? -7.841 -17.644 -34.276 1.00 67.52 196 ASP B O 1
ATOM 4928 N N . PRO B 1 197 ? -6.996 -15.615 -34.857 1.00 67.28 197 PRO B N 1
ATOM 4929 C CA . PRO B 1 197 ? -7.165 -15.003 -33.534 1.00 62.67 197 PRO B CA 1
ATOM 4930 C C . PRO B 1 197 ? -8.575 -15.191 -32.981 1.00 66.32 197 PRO B C 1
ATOM 4931 O O . PRO B 1 197 ? -8.761 -15.277 -31.765 1.00 62.81 197 PRO B O 1
ATOM 4935 N N . LEU B 1 198 ? -9.554 -15.253 -33.876 1.00 66.55 198 LEU B N 1
ATOM 4936 C CA . LEU B 1 198 ? -10.948 -15.337 -33.481 1.00 61.53 198 LEU B CA 1
ATOM 4937 C C . LEU B 1 198 ? -11.338 -16.740 -33.013 1.00 65.46 198 LEU B C 1
ATOM 4938 O O . LEU B 1 198 ? -11.963 -16.915 -31.958 1.00 59.39 198 LEU B O 1
ATOM 4943 N N . ARG B 1 199 ? -10.976 -17.747 -33.801 1.00 72.03 199 ARG B N 1
ATOM 4944 C CA . ARG B 1 199 ? -11.207 -19.123 -33.384 1.00 66.13 199 ARG B CA 1
ATOM 4945 C C . ARG B 1 199 ? -10.431 -19.341 -32.088 1.00 62.72 199 ARG B C 1
ATOM 4946 O O . ARG B 1 199 ? -10.989 -19.712 -31.051 1.00 57.43 199 ARG B O 1
ATOM 4954 N N . GLN B 1 200 ? -9.142 -19.049 -32.129 1.00 60.86 200 GLN B N 1
ATOM 4955 C CA . GLN B 1 200 ? -8.349 -19.161 -30.921 1.00 66.37 200 GLN B CA 1
ATOM 4956 C C . GLN B 1 200 ? -9.011 -18.506 -29.702 1.00 67.21 200 GLN B C 1
ATOM 4957 O O . GLN B 1 200 ? -8.958 -19.064 -28.602 1.00 65.82 200 GLN B O 1
ATOM 4963 N N . ALA B 1 201 ? -9.640 -17.342 -29.903 1.00 63.40 201 ALA B N 1
ATOM 4964 C CA . ALA B 1 201 ? -10.245 -16.572 -28.811 1.00 57.45 201 ALA B CA 1
ATOM 4965 C C . ALA B 1 201 ? -11.629 -17.076 -28.418 1.00 62.79 201 ALA B C 1
ATOM 4966 O O . ALA B 1 201 ? -12.046 -16.946 -27.257 1.00 59.22 201 ALA B O 1
ATOM 4968 N N . ILE B 1 202 ? -12.345 -17.643 -29.386 1.00 65.87 202 ILE B N 1
ATOM 4969 C CA . ILE B 1 202 ? -13.659 -18.213 -29.097 1.00 67.83 202 ILE B CA 1
ATOM 4970 C C . ILE B 1 202 ? -13.521 -19.449 -28.228 1.00 67.75 202 ILE B C 1
ATOM 4971 O O . ILE B 1 202 ? -14.232 -19.597 -27.237 1.00 72.50 202 ILE B O 1
ATOM 4976 N N . ARG B 1 203 ? -12.598 -20.329 -28.611 1.00 68.82 203 ARG B N 1
ATOM 4977 C CA . ARG B 1 203 ? -12.275 -21.539 -27.836 1.00 71.64 203 ARG B CA 1
ATOM 4978 C C . ARG B 1 203 ? -11.882 -21.161 -26.400 1.00 70.57 203 ARG B C 1
ATOM 4979 O O . ARG B 1 203 ? -12.482 -21.656 -25.440 1.00 66.74 203 ARG B O 1
ATOM 4987 N N . LEU B 1 204 ? -10.917 -20.245 -26.271 1.00 69.85 204 LEU B N 1
ATOM 4988 C CA . LEU B 1 204 ? -10.523 -19.662 -24.980 1.00 62.25 204 LEU B CA 1
ATOM 4989 C C . LEU B 1 204 ? -11.634 -18.888 -24.227 1.00 62.84 204 LEU B C 1
ATOM 4990 O O . LEU B 1 204 ? -11.572 -18.751 -22.998 1.00 56.34 204 LEU B O 1
ATOM 4995 N N . ASN B 1 205 ? -12.639 -18.393 -24.962 1.00 65.78 205 ASN B N 1
ATOM 4996 C CA . ASN B 1 205 ? -13.758 -17.639 -24.372 1.00 67.96 205 ASN B CA 1
ATOM 4997 C C . ASN B 1 205 ? -15.165 -18.139 -24.768 1.00 70.89 205 ASN B C 1
ATOM 4998 O O . ASN B 1 205 ? -15.907 -17.461 -25.488 1.00 71.30 205 ASN B O 1
ATOM 5003 N N . PRO B 1 206 ? -15.547 -19.321 -24.275 1.00 73.30 206 PRO B N 1
ATOM 5004 C CA . PRO B 1 206 ? -16.774 -20.005 -24.693 1.00 72.19 206 PRO B CA 1
ATOM 5005 C C . PRO B 1 206 ? -18.050 -19.246 -24.332 1.00 79.70 206 PRO B C 1
ATOM 5006 O O . PRO B 1 206 ? -19.139 -19.638 -24.763 1.00 86.66 206 PRO B O 1
ATOM 5010 N N . ASP B 1 207 ? -17.925 -18.186 -23.545 1.00 71.52 207 ASP B N 1
ATOM 5011 C CA . ASP B 1 207 ? -19.104 -17.496 -23.050 1.00 72.69 207 ASP B CA 1
ATOM 5012 C C . ASP B 1 207 ? -19.249 -16.115 -23.666 1.00 78.23 207 ASP B C 1
ATOM 5013 O O . ASP B 1 207 ? -20.220 -15.408 -23.393 1.00 76.54 207 ASP B O 1
ATOM 5018 N N . ASN B 1 208 ? -18.279 -15.725 -24.488 1.00 76.26 208 ASN B N 1
ATOM 5019 C CA . ASN B 1 208 ? -18.342 -14.433 -25.148 1.00 61.57 208 ASN B CA 1
ATOM 5020 C C . ASN B 1 208 ? -18.915 -14.560 -26.543 1.00 56.20 208 ASN B C 1
ATOM 5021 O O . ASN B 1 208 ? -18.191 -14.741 -27.521 1.00 58.02 208 ASN B O 1
ATOM 5026 N N . GLN B 1 209 ? -20.231 -14.453 -26.622 1.00 54.27 209 GLN B N 1
ATOM 5027 C CA . GLN B 1 209 ? -20.934 -14.679 -27.875 1.00 60.36 209 GLN B CA 1
ATOM 5028 C C . GLN B 1 209 ? -20.541 -13.677 -28.976 1.00 59.73 209 GLN B C 1
ATOM 5029 O O . GLN B 1 209 ? -20.524 -14.024 -30.159 1.00 57.54 209 GLN B O 1
ATOM 5035 N N . TYR B 1 210 ? -20.202 -12.450 -28.586 1.00 58.33 210 TYR B N 1
ATOM 5036 C CA . TYR B 1 210 ? -19.731 -11.447 -29.542 1.00 54.26 210 TYR B CA 1
ATOM 5037 C C . TYR B 1 210 ? -18.646 -11.969 -30.490 1.00 53.92 210 TYR B C 1
ATOM 5038 O O . TYR B 1 210 ? -18.726 -11.748 -31.688 1.00 53.72 210 TYR B O 1
ATOM 5047 N N . LEU B 1 211 ? -17.633 -12.659 -29.973 1.00 54.11 211 LEU B N 1
ATOM 5048 C CA . LEU B 1 211 ? -16.587 -13.187 -30.844 1.00 50.41 211 LEU B CA 1
ATOM 5049 C C . LEU B 1 211 ? -17.175 -14.038 -31.957 1.00 51.61 211 LEU B C 1
ATOM 5050 O O . LEU B 1 211 ? -16.778 -13.941 -33.121 1.00 45.47 211 LEU B O 1
ATOM 5055 N N . LYS B 1 212 ? -18.130 -14.886 -31.585 1.00 57.30 212 LYS B N 1
ATOM 5056 C CA . LYS B 1 212 ? -18.742 -15.814 -32.538 1.00 57.50 212 LYS B CA 1
ATOM 5057 C C . LYS B 1 212 ? -19.368 -15.060 -33.707 1.00 59.29 212 LYS B C 1
ATOM 5058 O O . LYS B 1 212 ? -19.138 -15.410 -34.874 1.00 60.79 212 LYS B O 1
ATOM 5064 N N . VAL B 1 213 ? -20.149 -14.024 -33.405 1.00 55.61 213 VAL B N 1
ATOM 5065 C CA . VAL B 1 213 ? -20.685 -13.192 -34.472 1.00 50.27 213 VAL B CA 1
ATOM 5066 C C . VAL B 1 213 ? -19.586 -12.562 -35.316 1.00 45.69 213 VAL B C 1
ATOM 5067 O O . VAL B 1 213 ? -19.711 -12.474 -36.523 1.00 46.97 213 VAL B O 1
ATOM 5071 N N . LEU B 1 214 ? -18.491 -12.151 -34.696 1.00 46.50 214 LEU B N 1
ATOM 5072 C CA . LEU B 1 214 ? -17.405 -11.554 -35.463 1.00 48.27 214 LEU B CA 1
ATOM 5073 C C . LEU B 1 214 ? -16.818 -12.569 -36.412 1.00 51.29 214 LEU B C 1
ATOM 5074 O O . LEU B 1 214 ? -16.562 -12.265 -37.571 1.00 52.93 214 LEU B O 1
ATOM 5079 N N . LEU B 1 215 ? -16.584 -13.779 -35.921 1.00 53.50 215 LEU B N 1
ATOM 5080 C CA . LEU B 1 215 ? -16.019 -14.815 -36.779 1.00 57.39 215 LEU B CA 1
ATOM 5081 C C . LEU B 1 215 ? -16.953 -15.079 -37.961 1.00 59.21 215 LEU B C 1
ATOM 5082 O O . LEU B 1 215 ? -16.504 -15.216 -39.108 1.00 60.26 215 LEU B O 1
ATOM 5087 N N . ALA B 1 216 ? -18.253 -15.101 -37.682 1.00 55.59 216 ALA B N 1
ATOM 5088 C CA . ALA B 1 216 ? -19.248 -15.359 -38.713 1.00 55.99 216 ALA B CA 1
ATOM 5089 C C . ALA B 1 216 ? -19.222 -14.313 -39.834 1.00 59.99 216 ALA B C 1
ATOM 5090 O O . ALA B 1 216 ? -19.409 -14.648 -41.003 1.00 65.33 216 ALA B O 1
ATOM 5092 N N . LEU B 1 217 ? -18.985 -13.055 -39.471 1.00 58.83 217 LEU B N 1
ATOM 5093 C CA . LEU B 1 217 ? -18.979 -11.957 -40.427 1.00 55.52 217 LEU B CA 1
ATOM 5094 C C . LEU B 1 217 ? -17.732 -11.969 -41.246 1.00 62.13 217 LEU B C 1
ATOM 5095 O O . LEU B 1 217 ? -17.684 -11.381 -42.317 1.00 70.40 217 LEU B O 1
ATOM 5100 N N . LYS B 1 218 ? -16.694 -12.600 -40.724 1.00 65.63 218 LYS B N 1
ATOM 5101 C CA . LYS B 1 218 ? -15.453 -12.675 -41.465 1.00 68.21 218 LYS B CA 1
ATOM 5102 C C . LYS B 1 218 ? -15.502 -13.855 -42.421 1.00 72.73 218 LYS B C 1
ATOM 5103 O O . LYS B 1 218 ? -14.994 -13.766 -43.537 1.00 77.14 218 LYS B O 1
ATOM 5109 N N . LEU B 1 219 ? -16.137 -14.947 -41.991 1.00 70.05 219 LEU B N 1
ATOM 5110 C CA . LEU B 1 219 ? -16.334 -16.128 -42.853 1.00 72.20 219 LEU B CA 1
ATOM 5111 C C . LEU B 1 219 ? -17.185 -15.801 -44.069 1.00 76.72 219 LEU B C 1
ATOM 5112 O O . LEU B 1 219 ? -16.728 -15.934 -45.200 1.00 83.72 219 LEU B O 1
ATOM 5117 N N . HIS B 1 220 ? -18.429 -15.390 -43.826 1.00 73.16 220 HIS B N 1
ATOM 5118 C CA . HIS B 1 220 ? -19.329 -14.962 -44.898 1.00 78.25 220 HIS B CA 1
ATOM 5119 C C . HIS B 1 220 ? -18.695 -13.950 -45.852 1.00 79.12 220 HIS B C 1
ATOM 5120 O O . HIS B 1 220 ? -19.094 -13.849 -47.008 1.00 86.10 220 HIS B O 1
ATOM 5127 N N . LYS B 1 221 ? -17.726 -13.189 -45.362 1.00 76.19 221 LYS B N 1
ATOM 5128 C CA . LYS B 1 221 ? -17.054 -12.185 -46.176 1.00 82.52 221 LYS B CA 1
ATOM 5129 C C . LYS B 1 221 ? -15.952 -12.818 -47.019 1.00 82.58 221 LYS B C 1
ATOM 5130 O O . LYS B 1 221 ? -15.333 -12.157 -47.853 1.00 83.66 221 LYS B O 1
ATOM 5136 N N . MET B 1 222 ? -15.717 -14.106 -46.794 1.00 84.85 222 MET B N 1
ATOM 5137 C CA . MET B 1 222 ? -14.726 -14.859 -47.558 1.00 92.79 222 MET B CA 1
ATOM 5138 C C . MET B 1 222 ? -15.354 -15.953 -48.427 1.00 94.69 222 MET B C 1
ATOM 5139 O O . MET B 1 222 ? -14.635 -16.695 -49.094 1.00 101.12 222 MET B O 1
ATOM 5144 N N . ARG B 1 223 ? -16.685 -16.051 -48.418 1.00 91.16 223 ARG B N 1
ATOM 5145 C CA . ARG B 1 223 ? -17.389 -17.123 -49.132 1.00 96.55 223 ARG B CA 1
ATOM 5146 C C . ARG B 1 223 ? -16.946 -17.235 -50.595 1.00 100.65 223 ARG B C 1
ATOM 5147 O O . ARG B 1 223 ? -16.229 -16.371 -51.113 1.00 98.30 223 ARG B O 1
ATOM 5155 N N . GLY B 1 230 ? -23.863 -22.166 -44.416 1.00 85.66 230 GLY B N 1
ATOM 5156 C CA . GLY B 1 230 ? -22.663 -22.728 -43.823 1.00 83.80 230 GLY B CA 1
ATOM 5157 C C . GLY B 1 230 ? -22.606 -22.607 -42.307 1.00 81.82 230 GLY B C 1
ATOM 5158 O O . GLY B 1 230 ? -23.647 -22.544 -41.633 1.00 75.07 230 GLY B O 1
ATOM 5159 N N . GLU B 1 231 ? -21.385 -22.590 -41.767 1.00 81.43 231 GLU B N 1
ATOM 5160 C CA . GLU B 1 231 ? -21.189 -22.424 -40.329 1.00 79.04 231 GLU B CA 1
ATOM 5161 C C . GLU B 1 231 ? -21.508 -20.996 -39.918 1.00 82.38 231 GLU B C 1
ATOM 5162 O O . GLU B 1 231 ? -21.810 -20.738 -38.748 1.00 76.03 231 GLU B O 1
ATOM 5168 N N . GLY B 1 232 ? -21.417 -20.068 -40.875 1.00 83.02 232 GLY B N 1
ATOM 5169 C CA . GLY B 1 232 ? -21.794 -18.686 -40.633 1.00 68.79 232 GLY B CA 1
ATOM 5170 C C . GLY B 1 232 ? -23.039 -18.642 -39.767 1.00 69.52 232 GLY B C 1
ATOM 5171 O O . GLY B 1 232 ? -22.995 -18.232 -38.601 1.00 66.84 232 GLY B O 1
ATOM 5172 N N . GLU B 1 233 ? -24.154 -19.090 -40.337 1.00 73.01 233 GLU B N 1
ATOM 5173 C CA . GLU B 1 233 ? -25.434 -19.124 -39.625 1.00 76.01 233 GLU B CA 1
ATOM 5174 C C . GLU B 1 233 ? -25.384 -19.901 -38.294 1.00 75.80 233 GLU B C 1
ATOM 5175 O O . GLU B 1 233 ? -26.054 -19.530 -37.323 1.00 69.47 233 GLU B O 1
ATOM 5181 N N . LYS B 1 234 ? -24.606 -20.982 -38.260 1.00 75.90 234 LYS B N 1
ATOM 5182 C CA . LYS B 1 234 ? -24.412 -21.749 -37.034 1.00 74.98 234 LYS B CA 1
ATOM 5183 C C . LYS B 1 234 ? -23.956 -20.824 -35.898 1.00 76.03 234 LYS B C 1
ATOM 5184 O O . LYS B 1 234 ? -24.609 -20.711 -34.844 1.00 69.62 234 LYS B O 1
ATOM 5190 N N . LEU B 1 235 ? -22.817 -20.171 -36.128 1.00 73.28 235 LEU B N 1
ATOM 5191 C CA . LEU B 1 235 ? -22.216 -19.280 -35.149 1.00 65.38 235 LEU B CA 1
ATOM 5192 C C . LEU B 1 235 ? -23.190 -18.231 -34.670 1.00 66.81 235 LEU B C 1
ATOM 5193 O O . LEU B 1 235 ? -23.397 -18.065 -33.463 1.00 69.78 235 LEU B O 1
ATOM 5198 N N . VAL B 1 236 ? -23.803 -17.527 -35.612 1.00 60.85 236 VAL B N 1
ATOM 5199 C CA . VAL B 1 236 ? -24.691 -16.434 -35.249 1.00 61.67 236 VAL B CA 1
ATOM 5200 C C . VAL B 1 236 ? -25.845 -16.900 -34.376 1.00 65.83 236 VAL B C 1
ATOM 5201 O O . VAL B 1 236 ? -26.159 -16.273 -33.359 1.00 62.32 236 VAL B O 1
ATOM 5205 N N . GLU B 1 237 ? -26.460 -18.014 -34.771 1.00 70.75 237 GLU B N 1
ATOM 5206 C CA . GLU B 1 237 ? -27.654 -18.524 -34.097 1.00 69.03 237 GLU B CA 1
ATOM 5207 C C . GLU B 1 237 ? -27.360 -19.005 -32.670 1.00 63.67 237 GLU B C 1
ATOM 5208 O O . GLU B 1 237 ? -28.222 -18.938 -31.791 1.00 59.90 237 GLU B O 1
ATOM 5214 N N . GLU B 1 238 ? -26.130 -19.456 -32.443 1.00 60.34 238 GLU B N 1
ATOM 5215 C CA . GLU B 1 238 ? -25.717 -19.906 -31.116 1.00 62.45 238 GLU B CA 1
ATOM 5216 C C . GLU B 1 238 ? -25.571 -18.708 -30.197 1.00 64.57 238 GLU B C 1
ATOM 5217 O O . GLU B 1 238 ? -26.044 -18.701 -29.057 1.00 61.77 238 GLU B O 1
ATOM 5223 N N . ALA B 1 239 ? -24.895 -17.692 -30.721 1.00 67.57 239 ALA B N 1
ATOM 5224 C CA . ALA B 1 239 ? -24.630 -16.479 -29.985 1.00 62.67 239 ALA B CA 1
ATOM 5225 C C . ALA B 1 239 ? -25.946 -15.774 -29.677 1.00 61.48 239 ALA B C 1
ATOM 5226 O O . ALA B 1 239 ? -26.153 -15.275 -28.576 1.00 61.36 239 ALA B O 1
ATOM 5228 N N . LEU B 1 240 ? -26.850 -15.753 -30.646 1.00 61.04 240 LEU B N 1
ATOM 5229 C CA . LEU B 1 240 ? -28.144 -15.125 -30.424 1.00 61.77 240 LEU B CA 1
ATOM 5230 C C . LEU B 1 240 ? -28.911 -15.811 -29.294 1.00 70.18 240 LEU B C 1
ATOM 5231 O O . LEU B 1 240 ? -29.473 -15.140 -28.427 1.00 69.73 240 LEU B O 1
ATOM 5236 N N . GLU B 1 241 ? -28.918 -17.142 -29.288 1.00 72.01 241 GLU B N 1
ATOM 5237 C CA . GLU B 1 241 ? -29.676 -17.877 -28.279 1.00 73.09 241 GLU B CA 1
ATOM 5238 C C . GLU B 1 241 ? -28.953 -17.942 -26.932 1.00 72.24 241 GLU B C 1
ATOM 5239 O O . GLU B 1 241 ? -29.590 -18.103 -25.889 1.00 72.54 241 GLU B O 1
ATOM 5245 N N . LYS B 1 242 ? -27.630 -17.806 -26.958 1.00 68.57 242 LYS B N 1
ATOM 5246 C CA . LYS B 1 242 ? -26.848 -17.670 -25.731 1.00 66.82 242 LYS B CA 1
ATOM 5247 C C . LYS B 1 242 ? -26.970 -16.261 -25.098 1.00 72.78 242 LYS B C 1
ATOM 5248 O O . LYS B 1 242 ? -26.870 -16.123 -23.879 1.00 74.38 242 LYS B O 1
ATOM 5254 N N . ALA B 1 243 ? -27.183 -15.220 -25.910 1.00 72.33 243 ALA B N 1
ATOM 5255 C CA . ALA B 1 243 ? -27.098 -13.843 -25.400 1.00 74.49 243 ALA B CA 1
ATOM 5256 C C . ALA B 1 243 ? -28.065 -12.833 -26.035 1.00 77.15 243 ALA B C 1
ATOM 5257 O O . ALA B 1 243 ? -27.631 -11.846 -26.632 1.00 74.40 243 ALA B O 1
ATOM 5259 N N . PRO B 1 244 ? -29.378 -13.045 -25.856 1.00 81.33 244 PRO B N 1
ATOM 5260 C CA . PRO B 1 244 ? -30.372 -12.251 -26.588 1.00 77.92 244 PRO B CA 1
ATOM 5261 C C . PRO B 1 244 ? -30.557 -10.845 -26.016 1.00 75.65 244 PRO B C 1
ATOM 5262 O O . PRO B 1 244 ? -31.456 -10.117 -26.454 1.00 72.66 244 PRO B O 1
ATOM 5266 N N . GLY B 1 245 ? -29.728 -10.477 -25.043 1.00 72.54 245 GLY B N 1
ATOM 5267 C CA . GLY B 1 245 ? -29.829 -9.170 -24.414 1.00 72.66 245 GLY B CA 1
ATOM 5268 C C . GLY B 1 245 ? -28.567 -8.332 -24.554 1.00 74.42 245 GLY B C 1
ATOM 5269 O O . GLY B 1 245 ? -28.556 -7.156 -24.196 1.00 79.20 245 GLY B O 1
ATOM 5270 N N . VAL B 1 246 ? -27.501 -8.938 -25.071 1.00 70.02 246 VAL B N 1
ATOM 5271 C CA . VAL B 1 246 ? -26.241 -8.230 -25.269 1.00 63.73 246 VAL B CA 1
ATOM 5272 C C . VAL B 1 246 ? -26.315 -7.442 -26.561 1.00 62.92 246 VAL B C 1
ATOM 5273 O O . VAL B 1 246 ? -26.574 -8.008 -27.621 1.00 62.99 246 VAL B O 1
ATOM 5277 N N . THR B 1 247 ? -26.090 -6.135 -26.480 1.00 66.02 247 THR B N 1
ATOM 5278 C CA . THR B 1 247 ? -26.311 -5.286 -27.644 1.00 59.90 247 THR B CA 1
ATOM 5279 C C . THR B 1 247 ? -25.212 -5.468 -28.686 1.00 54.48 247 THR B C 1
ATOM 5280 O O . THR B 1 247 ? -25.479 -5.449 -29.878 1.00 55.53 247 THR B O 1
ATOM 5284 N N . ASP B 1 248 ? -23.982 -5.681 -28.245 1.00 54.12 248 ASP B N 1
ATOM 5285 C CA . ASP B 1 248 ? -22.902 -5.908 -29.197 1.00 59.89 248 ASP B CA 1
ATOM 5286 C C . ASP B 1 248 ? -23.279 -7.021 -30.168 1.00 59.87 248 ASP B C 1
ATOM 5287 O O . ASP B 1 248 ? -23.004 -6.917 -31.374 1.00 54.19 248 ASP B O 1
ATOM 5292 N N . VAL B 1 249 ? -23.907 -8.069 -29.610 1.00 61.12 249 VAL B N 1
ATOM 5293 C CA . VAL B 1 249 ? -24.281 -9.308 -30.300 1.00 52.26 249 VAL B CA 1
ATOM 5294 C C . VAL B 1 249 ? -25.447 -9.060 -31.258 1.00 52.26 249 VAL B C 1
ATOM 5295 O O . VAL B 1 249 ? -25.323 -9.272 -32.460 1.00 51.58 249 VAL B O 1
ATOM 5299 N N . LEU B 1 250 ? -26.570 -8.591 -30.727 1.00 51.79 250 LEU B N 1
ATOM 5300 C CA . LEU B 1 250 ? -27.694 -8.157 -31.558 1.00 53.61 250 LEU B CA 1
ATOM 5301 C C . LEU B 1 250 ? -27.280 -7.241 -32.722 1.00 56.79 250 LEU B C 1
ATOM 5302 O O . LEU B 1 250 ? -27.736 -7.411 -33.851 1.00 59.47 250 LEU B O 1
ATOM 5307 N N . ARG B 1 251 ? -26.430 -6.260 -32.443 1.00 53.86 251 ARG B N 1
ATOM 5308 C CA . ARG B 1 251 ? -26.049 -5.282 -33.450 1.00 52.59 251 ARG B CA 1
ATOM 5309 C C . ARG B 1 251 ? -25.212 -5.908 -34.565 1.00 50.79 251 ARG B C 1
ATOM 5310 O O . ARG B 1 251 ? -25.431 -5.628 -35.743 1.00 50.49 251 ARG B O 1
ATOM 5318 N N . SER B 1 252 ? -24.261 -6.765 -34.205 1.00 52.93 252 SER B N 1
ATOM 5319 C CA . SER B 1 252 ? -23.413 -7.399 -35.218 1.00 50.89 252 SER B CA 1
ATOM 5320 C C . SER B 1 252 ? -24.116 -8.516 -35.941 1.00 50.70 252 SER B C 1
ATOM 5321 O O . SER B 1 252 ? -23.862 -8.739 -37.117 1.00 55.86 252 SER B O 1
ATOM 5324 N N . ALA B 1 253 ? -25.004 -9.221 -35.254 1.00 52.34 253 ALA B N 1
ATOM 5325 C CA . ALA B 1 253 ? -25.822 -10.219 -35.933 1.00 52.30 253 ALA B CA 1
ATOM 5326 C C . ALA B 1 253 ? -26.657 -9.549 -37.029 1.00 55.04 253 ALA B C 1
ATOM 5327 O O . ALA B 1 253 ? -26.676 -10.007 -38.168 1.00 57.53 253 ALA B O 1
ATOM 5329 N N . ALA B 1 254 ? -27.319 -8.447 -36.686 1.00 53.45 254 ALA B N 1
ATOM 5330 C CA . ALA B 1 254 ? -28.060 -7.653 -37.663 1.00 53.15 254 ALA B CA 1
ATOM 5331 C C . ALA B 1 254 ? -27.240 -7.289 -38.907 1.00 53.19 254 ALA B C 1
ATOM 5332 O O . ALA B 1 254 ? -27.742 -7.350 -40.024 1.00 59.70 254 ALA B O 1
ATOM 5334 N N . LYS B 1 255 ? -25.987 -6.900 -38.711 1.00 51.28 255 LYS B N 1
ATOM 5335 C CA . LYS B 1 255 ? -25.092 -6.615 -39.824 1.00 55.22 255 LYS B CA 1
ATOM 5336 C C . LYS B 1 255 ? -24.893 -7.876 -40.674 1.00 57.55 255 LYS B C 1
ATOM 5337 O O . LYS B 1 255 ? -24.900 -7.833 -41.905 1.00 58.35 255 LYS B O 1
ATOM 5343 N N . PHE B 1 256 ? -24.713 -9.005 -40.002 1.00 57.23 256 PHE B N 1
ATOM 5344 C CA . PHE B 1 256 ? -24.563 -10.289 -40.673 1.00 61.14 256 PHE B CA 1
ATOM 5345 C C . PHE B 1 256 ? -25.745 -10.503 -41.597 1.00 60.58 256 PHE B C 1
ATOM 5346 O O . PHE B 1 256 ? -25.588 -10.629 -42.800 1.00 63.57 256 PHE B O 1
ATOM 5354 N N . TYR B 1 257 ? -26.936 -10.506 -41.023 1.00 58.24 257 TYR B N 1
ATOM 5355 C CA . TYR B 1 257 ? -28.133 -10.751 -41.793 1.00 56.79 257 TYR B CA 1
ATOM 5356 C C . TYR B 1 257 ? -28.368 -9.757 -42.926 1.00 67.40 257 TYR B C 1
ATOM 5357 O O . TYR B 1 257 ? -28.861 -10.157 -43.973 1.00 74.98 257 TYR B O 1
ATOM 5366 N N . ARG B 1 258 ? -28.027 -8.476 -42.753 1.00 71.26 258 ARG B N 1
ATOM 5367 C CA . ARG B 1 258 ? -28.086 -7.563 -43.908 1.00 72.44 258 ARG B CA 1
ATOM 5368 C C . ARG B 1 258 ? -27.108 -8.009 -44.998 1.00 72.64 258 ARG B C 1
ATOM 5369 O O . ARG B 1 258 ? -27.472 -8.090 -46.177 1.00 73.36 258 ARG B O 1
ATOM 5377 N N . ARG B 1 259 ? -25.885 -8.343 -44.598 1.00 64.56 259 ARG B N 1
ATOM 5378 C CA . ARG B 1 259 ? -24.873 -8.791 -45.547 1.00 66.92 259 ARG B CA 1
ATOM 5379 C C . ARG B 1 259 ? -25.420 -10.040 -46.222 1.00 71.62 259 ARG B C 1
ATOM 5380 O O . ARG B 1 259 ? -25.238 -10.246 -47.421 1.00 72.78 259 ARG B O 1
ATOM 5388 N N . LYS B 1 260 ? -26.099 -10.866 -45.435 1.00 70.81 260 LYS B N 1
ATOM 5389 C CA . LYS B 1 260 ? -26.704 -12.092 -45.932 1.00 71.29 260 LYS B CA 1
ATOM 5390 C C . LYS B 1 260 ? -27.765 -11.663 -46.937 1.00 75.73 260 LYS B C 1
ATOM 5391 O O . LYS B 1 260 ? -28.135 -12.414 -47.840 1.00 74.11 260 LYS B O 1
ATOM 5397 N N . ASP B 1 261 ? -28.245 -10.437 -46.756 1.00 81.67 261 ASP B N 1
ATOM 5398 C CA . ASP B 1 261 ? -29.269 -9.843 -47.608 1.00 79.39 261 ASP B CA 1
ATOM 5399 C C . ASP B 1 261 ? -30.650 -9.970 -46.980 1.00 81.16 261 ASP B C 1
ATOM 5400 O O . ASP B 1 261 ? -31.615 -9.372 -47.455 1.00 86.99 261 ASP B O 1
ATOM 5405 N N . GLU B 1 262 ? -30.738 -10.745 -45.905 1.00 76.53 262 GLU B N 1
ATOM 5406 C CA . GLU B 1 262 ? -32.001 -10.925 -45.206 1.00 72.02 262 GLU B CA 1
ATOM 5407 C C . GLU B 1 262 ? -32.128 -9.809 -44.176 1.00 72.90 262 GLU B C 1
ATOM 5408 O O . GLU B 1 262 ? -31.987 -10.047 -42.976 1.00 69.96 262 GLU B O 1
ATOM 5414 N N . PRO B 1 263 ? -32.391 -8.591 -44.641 1.00 73.40 263 PRO B N 1
ATOM 5415 C CA . PRO B 1 263 ? -32.522 -7.454 -43.733 1.00 63.23 263 PRO B CA 1
ATOM 5416 C C . PRO B 1 263 ? -33.633 -7.592 -42.702 1.00 63.73 263 PRO B C 1
ATOM 5417 O O . PRO B 1 263 ? -33.453 -7.167 -41.561 1.00 65.99 263 PRO B O 1
ATOM 5421 N N . ASP B 1 264 ? -34.770 -8.155 -43.095 1.00 63.48 264 ASP B N 1
ATOM 5422 C CA . ASP B 1 264 ? -35.889 -8.260 -42.166 1.00 64.89 264 ASP B CA 1
ATOM 5423 C C . ASP B 1 264 ? -35.515 -8.799 -40.794 1.00 65.09 264 ASP B C 1
ATOM 5424 O O . ASP B 1 264 ? -36.073 -8.345 -39.779 1.00 63.52 264 ASP B O 1
ATOM 5429 N N . LYS B 1 265 ? -34.572 -9.743 -40.742 1.00 63.57 265 LYS B N 1
ATOM 5430 C CA . LYS B 1 265 ? -34.156 -10.261 -39.436 1.00 67.27 265 LYS B CA 1
ATOM 5431 C C . LYS B 1 265 ? -33.292 -9.220 -38.750 1.00 63.72 265 LYS B C 1
ATOM 5432 O O . LYS B 1 265 ? -33.498 -8.889 -37.571 1.00 57.33 265 LYS B O 1
ATOM 5438 N N . ALA B 1 266 ? -32.369 -8.662 -39.527 1.00 65.67 266 ALA B N 1
ATOM 5439 C CA . ALA B 1 266 ? -31.612 -7.484 -39.121 1.00 58.34 266 ALA B CA 1
ATOM 5440 C C . ALA B 1 266 ? -32.501 -6.453 -38.415 1.00 56.39 266 ALA B C 1
ATOM 5441 O O . ALA B 1 266 ? -32.266 -6.107 -37.257 1.00 58.14 266 ALA B O 1
ATOM 5443 N N . ILE B 1 267 ? -33.529 -5.964 -39.089 1.00 49.39 267 ILE B N 1
ATOM 5444 C CA . ILE B 1 267 ? -34.357 -4.954 -38.456 1.00 56.87 267 ILE B CA 1
ATOM 5445 C C . ILE B 1 267 ? -34.858 -5.400 -37.089 1.00 59.83 267 ILE B C 1
ATOM 5446 O O . ILE B 1 267 ? -34.870 -4.618 -36.135 1.00 55.92 267 ILE B O 1
ATOM 5451 N N . GLU B 1 268 ? -35.253 -6.667 -36.994 1.00 66.07 268 GLU B N 1
ATOM 5452 C CA . GLU B 1 268 ? -35.875 -7.191 -35.773 1.00 65.29 268 GLU B CA 1
ATOM 5453 C C . GLU B 1 268 ? -34.913 -7.219 -34.606 1.00 61.83 268 GLU B C 1
ATOM 5454 O O . GLU B 1 268 ? -35.281 -6.924 -33.465 1.00 58.73 268 GLU B O 1
ATOM 5460 N N . LEU B 1 269 ? -33.673 -7.573 -34.910 1.00 58.85 269 LEU B N 1
ATOM 5461 C CA . LEU B 1 269 ? -32.605 -7.512 -33.930 1.00 61.31 269 LEU B CA 1
ATOM 5462 C C . LEU B 1 269 ? -32.356 -6.079 -33.447 1.00 61.94 269 LEU B C 1
ATOM 5463 O O . LEU B 1 269 ? -32.273 -5.818 -32.241 1.00 60.23 269 LEU B O 1
ATOM 5468 N N . LEU B 1 270 ? -32.242 -5.154 -34.395 1.00 55.93 270 LEU B N 1
ATOM 5469 C CA . LEU B 1 270 ? -31.934 -3.786 -34.048 1.00 55.55 270 LEU B CA 1
ATOM 5470 C C . LEU B 1 270 ? -33.024 -3.222 -33.158 1.00 59.10 270 LEU B C 1
ATOM 5471 O O . LEU B 1 270 ? -32.731 -2.569 -32.153 1.00 63.10 270 LEU B O 1
ATOM 5476 N N . LYS B 1 271 ? -34.276 -3.502 -33.505 1.00 58.79 271 LYS B N 1
ATOM 5477 C CA . LYS B 1 271 ? -35.401 -3.075 -32.677 1.00 60.64 271 LYS B CA 1
ATOM 5478 C C . LYS B 1 271 ? -35.244 -3.554 -31.235 1.00 67.27 271 LYS B C 1
ATOM 5479 O O . LYS B 1 271 ? -35.503 -2.796 -30.295 1.00 62.80 271 LYS B O 1
ATOM 5485 N N . LYS B 1 272 ? -34.799 -4.805 -31.073 1.00 70.94 272 LYS B N 1
ATOM 5486 C CA . LYS B 1 272 ? -34.557 -5.393 -29.755 1.00 69.49 272 LYS B CA 1
ATOM 5487 C C . LYS B 1 272 ? -33.479 -4.636 -28.998 1.00 67.96 272 LYS B C 1
ATOM 5488 O O . LYS B 1 272 ? -33.623 -4.368 -27.805 1.00 71.30 272 LYS B O 1
ATOM 5494 N N . ALA B 1 273 ? -32.396 -4.297 -29.690 1.00 64.48 273 ALA B N 1
ATOM 5495 C CA . ALA B 1 273 ? -31.295 -3.597 -29.042 1.00 63.80 273 ALA B CA 1
ATOM 5496 C C . ALA B 1 273 ? -31.740 -2.201 -28.640 1.00 63.69 273 ALA B C 1
ATOM 5497 O O . ALA B 1 273 ? -31.362 -1.702 -27.578 1.00 66.96 273 ALA B O 1
ATOM 5499 N N . LEU B 1 274 ? -32.561 -1.587 -29.486 1.00 61.68 274 LEU B N 1
ATOM 5500 C CA . LEU B 1 274 ? -33.117 -0.271 -29.202 1.00 64.92 274 LEU B CA 1
ATOM 5501 C C . LEU B 1 274 ? -33.918 -0.244 -27.902 1.00 69.43 274 LEU B C 1
ATOM 5502 O O . LEU B 1 274 ? -33.982 0.794 -27.237 1.00 71.21 274 LEU B O 1
ATOM 5507 N N . GLU B 1 275 ? -34.524 -1.375 -27.544 1.00 70.26 275 GLU B N 1
ATOM 5508 C CA . GLU B 1 275 ? -35.326 -1.460 -26.327 1.00 72.21 275 GLU B CA 1
ATOM 5509 C C . GLU B 1 275 ? -34.451 -1.174 -25.125 1.00 75.70 275 GLU B C 1
ATOM 5510 O O . GLU B 1 275 ? -34.869 -0.519 -24.166 1.00 75.74 275 GLU B O 1
ATOM 5516 N N . TYR B 1 276 ? -33.234 -1.700 -25.171 1.00 71.33 276 TYR B N 1
ATOM 5517 C CA . TYR B 1 276 ? -32.304 -1.509 -24.073 1.00 74.56 276 TYR B CA 1
ATOM 5518 C C . TYR B 1 276 ? -31.712 -0.106 -24.092 1.00 76.11 276 TYR B C 1
ATOM 5519 O O . TYR B 1 276 ? -31.448 0.464 -23.042 1.00 77.06 276 TYR B O 1
ATOM 5528 N N . ILE B 1 277 ? -31.530 0.463 -25.278 1.00 69.04 277 ILE B N 1
ATOM 5529 C CA . ILE B 1 277 ? -30.984 1.802 -25.366 1.00 67.94 277 ILE B CA 1
ATOM 5530 C C . ILE B 1 277 ? -31.745 2.655 -26.346 1.00 66.28 277 ILE B C 1
ATOM 5531 O O . ILE B 1 277 ? -31.308 2.867 -27.469 1.00 57.77 277 ILE B O 1
ATOM 5536 N N . PRO B 1 278 ? -32.864 3.216 -25.876 1.00 71.15 278 PRO B N 1
ATOM 5537 C CA . PRO B 1 278 ? -33.862 3.955 -26.660 1.00 68.38 278 PRO B CA 1
ATOM 5538 C C . PRO B 1 278 ? -33.242 4.837 -27.753 1.00 68.80 278 PRO B C 1
ATOM 5539 O O . PRO B 1 278 ? -33.714 4.800 -28.891 1.00 66.72 278 PRO B O 1
ATOM 5543 N N . ASN B 1 279 ? -32.199 5.598 -27.416 1.00 69.15 279 ASN B N 1
ATOM 5544 C CA . ASN B 1 279 ? -31.791 6.740 -28.239 1.00 71.34 279 ASN B CA 1
ATOM 5545 C C . ASN B 1 279 ? -30.419 6.689 -28.915 1.00 67.85 279 ASN B C 1
ATOM 5546 O O . ASN B 1 279 ? -29.902 7.707 -29.371 1.00 70.75 279 ASN B O 1
ATOM 5551 N N . ASN B 1 280 ? -29.853 5.497 -29.008 1.00 63.00 280 ASN B N 1
ATOM 5552 C CA . ASN B 1 280 ? -28.515 5.350 -29.542 1.00 59.62 280 ASN B CA 1
ATOM 5553 C C . ASN B 1 280 ? -28.431 5.752 -31.004 1.00 59.82 280 ASN B C 1
ATOM 5554 O O . ASN B 1 280 ? -29.040 5.122 -31.866 1.00 58.80 280 ASN B O 1
ATOM 5559 N N . ALA B 1 281 ? -27.661 6.794 -31.286 1.00 58.78 281 ALA B N 1
ATOM 5560 C CA . ALA B 1 281 ? -27.497 7.246 -32.660 1.00 54.83 281 ALA B CA 1
ATOM 5561 C C . ALA B 1 281 ? -26.970 6.172 -33.614 1.00 49.18 281 ALA B C 1
ATOM 5562 O O . ALA B 1 281 ? -27.385 6.118 -34.767 1.00 45.60 281 ALA B O 1
ATOM 5564 N N . TYR B 1 282 ? -26.041 5.338 -33.145 1.00 54.59 282 TYR B N 1
ATOM 5565 C CA . TYR B 1 282 ? -25.444 4.290 -33.984 1.00 53.11 282 TYR B CA 1
ATOM 5566 C C . TYR B 1 282 ? -26.483 3.258 -34.362 1.00 55.41 282 TYR B C 1
ATOM 5567 O O . TYR B 1 282 ? -26.588 2.856 -35.519 1.00 54.62 282 TYR B O 1
ATOM 5576 N N . LEU B 1 283 ? -27.244 2.822 -33.368 1.00 50.09 283 LEU B N 1
ATOM 5577 C CA . LEU B 1 283 ? -28.332 1.921 -33.614 1.00 46.80 283 LEU B CA 1
ATOM 5578 C C . LEU B 1 283 ? -29.278 2.513 -34.623 1.00 50.05 283 LEU B C 1
ATOM 5579 O O . LEU B 1 283 ? -29.577 1.869 -35.626 1.00 51.53 283 LEU B O 1
ATOM 5584 N N . HIS B 1 284 ? -29.738 3.740 -34.372 1.00 49.58 284 HIS B N 1
ATOM 5585 C CA . HIS B 1 284 ? -30.692 4.386 -35.271 1.00 43.94 284 HIS B CA 1
ATOM 5586 C C . HIS B 1 284 ? -30.166 4.519 -36.683 1.00 45.96 284 HIS B C 1
ATOM 5587 O O . HIS B 1 284 ? -30.893 4.322 -37.640 1.00 51.65 284 HIS B O 1
ATOM 5594 N N . CYS B 1 285 ? -28.899 4.857 -36.825 1.00 46.86 285 CYS B N 1
ATOM 5595 C CA . CYS B 1 285 ? -28.343 4.972 -38.155 1.00 48.30 285 CYS B CA 1
ATOM 5596 C C . CYS B 1 285 ? -28.390 3.604 -38.813 1.00 49.67 285 CYS B C 1
ATOM 5597 O O . CYS B 1 285 ? -28.749 3.476 -39.984 1.00 51.49 285 CYS B O 1
ATOM 5600 N N . GLN B 1 286 ? -28.035 2.576 -38.050 1.00 50.72 286 GLN B N 1
ATOM 5601 C CA . GLN B 1 286 ? -27.942 1.234 -38.610 1.00 53.31 286 GLN B CA 1
ATOM 5602 C C . GLN B 1 286 ? -29.320 0.674 -38.977 1.00 48.40 286 GLN B C 1
ATOM 5603 O O . GLN B 1 286 ? -29.526 0.218 -40.092 1.00 45.65 286 GLN B O 1
ATOM 5609 N N . ILE B 1 287 ? -30.278 0.755 -38.067 1.00 46.93 287 ILE B N 1
ATOM 5610 C CA . ILE B 1 287 ? -31.623 0.316 -38.400 1.00 46.43 287 ILE B CA 1
ATOM 5611 C C . ILE B 1 287 ? -32.194 1.138 -39.552 1.00 49.48 287 ILE B C 1
ATOM 5612 O O . ILE B 1 287 ? -32.824 0.605 -40.450 1.00 51.54 287 ILE B O 1
ATOM 5617 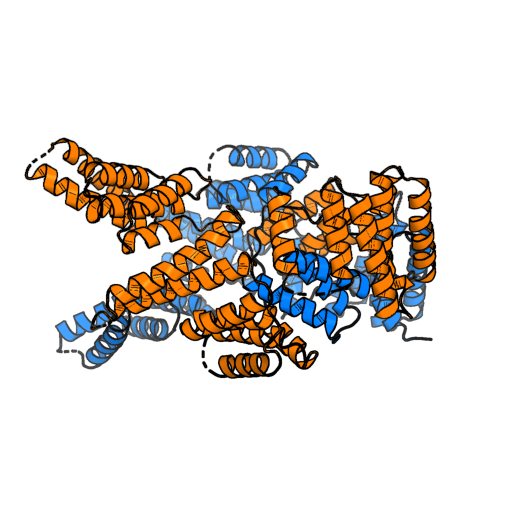N N . GLY B 1 288 ? -31.962 2.443 -39.533 1.00 48.88 288 GLY B N 1
ATOM 5618 C CA . GLY B 1 288 ? -32.358 3.291 -40.635 1.00 45.31 288 GLY B CA 1
ATOM 5619 C C . GLY B 1 288 ? -31.856 2.816 -41.985 1.00 46.40 288 GLY B C 1
ATOM 5620 O O . GLY B 1 288 ? -32.605 2.786 -42.945 1.00 48.41 288 GLY B O 1
ATOM 5621 N N . CYS B 1 289 ? -30.581 2.450 -42.060 1.00 50.04 289 CYS B N 1
ATOM 5622 C CA . CYS B 1 289 ? -29.975 2.011 -43.313 1.00 49.37 289 CYS B CA 1
ATOM 5623 C C . CYS B 1 289 ? -30.599 0.697 -43.769 1.00 53.95 289 CYS B C 1
ATOM 5624 O O . CYS B 1 289 ? -30.654 0.400 -44.965 1.00 50.58 289 CYS B O 1
ATOM 5627 N N . CYS B 1 290 ? -31.076 -0.087 -42.803 1.00 55.13 290 CYS B N 1
ATOM 5628 C CA . CYS B 1 290 ? -31.684 -1.388 -43.091 1.00 56.24 290 CYS B CA 1
ATOM 5629 C C . CYS B 1 290 ? -33.029 -1.225 -43.769 1.00 57.53 290 CYS B C 1
ATOM 5630 O O . CYS B 1 290 ? -33.250 -1.784 -44.839 1.00 60.59 290 CYS B O 1
ATOM 5633 N N . TYR B 1 291 ? -33.930 -0.470 -43.147 1.00 53.51 291 TYR B N 1
ATOM 5634 C CA . TYR B 1 291 ? -35.194 -0.162 -43.789 1.00 53.30 291 TYR B CA 1
ATOM 5635 C C . TYR B 1 291 ? -34.935 0.309 -45.211 1.00 57.06 291 TYR B C 1
ATOM 5636 O O . TYR B 1 291 ? -35.711 0.026 -46.123 1.00 59.29 291 TYR B O 1
ATOM 5645 N N . ARG B 1 292 ? -33.840 1.033 -45.409 1.00 57.15 292 ARG B N 1
ATOM 5646 C CA . ARG B 1 292 ? -33.516 1.556 -46.734 1.00 58.33 292 ARG B CA 1
ATOM 5647 C C . ARG B 1 292 ? -33.132 0.446 -47.698 1.00 63.48 292 ARG B C 1
ATOM 5648 O O . ARG B 1 292 ? -33.419 0.538 -48.894 1.00 67.78 292 ARG B O 1
ATOM 5656 N N . ALA B 1 293 ? -32.468 -0.591 -47.183 1.00 62.38 293 ALA B N 1
ATOM 5657 C CA . ALA B 1 293 ? -32.069 -1.733 -48.002 1.00 55.46 293 ALA B CA 1
ATOM 5658 C C . ALA B 1 293 ? -33.294 -2.520 -48.422 1.00 59.86 293 ALA B C 1
ATOM 5659 O O . ALA B 1 293 ? -33.353 -3.031 -49.528 1.00 63.06 293 ALA B O 1
ATOM 5661 N N . LYS B 1 294 ? -34.271 -2.613 -47.528 1.00 62.43 294 LYS B N 1
ATOM 5662 C CA . LYS B 1 294 ? -35.557 -3.211 -47.865 1.00 66.69 294 LYS B CA 1
ATOM 5663 C C . LYS B 1 294 ? -36.265 -2.345 -48.926 1.00 67.38 294 LYS B C 1
ATOM 5664 O O . LYS B 1 294 ? -36.821 -2.872 -49.888 1.00 68.38 294 LYS B O 1
ATOM 5670 N N . VAL B 1 295 ? -36.219 -1.021 -48.774 1.00 65.89 295 VAL B N 1
ATOM 5671 C CA . VAL B 1 295 ? -36.882 -0.130 -49.736 1.00 66.01 295 VAL B CA 1
ATOM 5672 C C . VAL B 1 295 ? -36.409 -0.352 -51.170 1.00 67.97 295 VAL B C 1
ATOM 5673 O O . VAL B 1 295 ? -37.161 -0.137 -52.114 1.00 71.89 295 VAL B O 1
ATOM 5677 N N . PHE B 1 296 ? -35.163 -0.780 -51.335 1.00 71.01 296 PHE B N 1
ATOM 5678 C CA . PHE B 1 296 ? -34.646 -1.124 -52.658 1.00 77.07 296 PHE B CA 1
ATOM 5679 C C . PHE B 1 296 ? -35.222 -2.445 -53.119 1.00 81.06 296 PHE B C 1
ATOM 5680 O O . PHE B 1 296 ? -35.874 -2.526 -54.164 1.00 87.31 296 PHE B O 1
ATOM 5688 N N . GLN B 1 297 ? -34.957 -3.480 -52.328 1.00 78.76 297 GLN B N 1
ATOM 5689 C CA . GLN B 1 297 ? -35.410 -4.830 -52.611 1.00 81.05 297 GLN B CA 1
ATOM 5690 C C . GLN B 1 297 ? -36.853 -4.843 -53.134 1.00 86.54 297 GLN B C 1
ATOM 5691 O O . GLN B 1 297 ? -37.134 -5.418 -54.184 1.00 93.35 297 GLN B O 1
ATOM 5697 N N . VAL B 1 298 ? -37.755 -4.180 -52.417 1.00 78.56 298 VAL B N 1
ATOM 5698 C CA . VAL B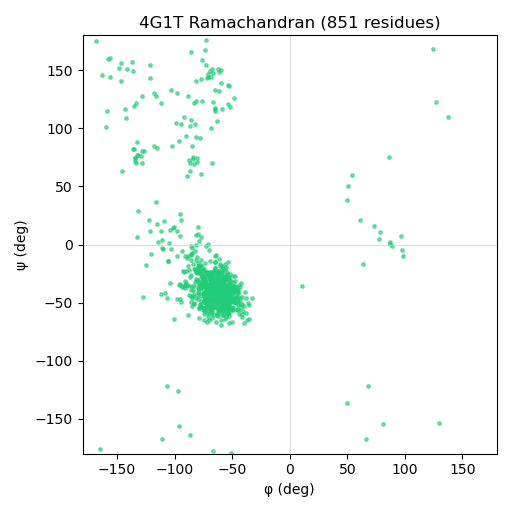 1 298 ? -39.173 -4.167 -52.765 1.00 72.70 298 VAL B CA 1
ATOM 5699 C C . VAL B 1 298 ? -39.450 -3.743 -54.203 1.00 80.85 298 VAL B C 1
ATOM 5700 O O . VAL B 1 298 ? -40.462 -4.129 -54.786 1.00 92.06 298 VAL B O 1
ATOM 5704 N N . MET B 1 299 ? -38.626 -2.809 -54.644 1.00 84.82 299 MET B N 1
ATOM 5705 C CA . MET B 1 299 ? -38.702 -2.185 -55.950 1.00 91.57 299 MET B CA 1
ATOM 5706 C C . MET B 1 299 ? -38.382 -3.085 -57.111 1.00 99.65 299 MET B C 1
ATOM 5707 O O . MET B 1 299 ? -38.997 -3.001 -58.165 1.00 105.37 299 MET B O 1
ATOM 5712 N N . ASN B 1 300 ? -37.401 -3.945 -56.917 1.00 96.94 300 ASN B N 1
ATOM 5713 C CA . ASN B 1 300 ? -36.999 -4.863 -57.963 1.00 103.99 300 ASN B CA 1
ATOM 5714 C C . ASN B 1 300 ? -38.066 -5.860 -58.394 1.00 102.40 300 ASN B C 1
ATOM 5715 O O . ASN B 1 300 ? -38.190 -6.143 -59.577 1.00 99.66 300 ASN B O 1
ATOM 5720 N N . LEU B 1 301 ? -38.826 -6.411 -57.456 1.00 102.03 301 LEU B N 1
ATOM 5721 C CA . LEU B 1 301 ? -39.829 -7.376 -57.867 1.00 102.90 301 LEU B CA 1
ATOM 5722 C C . LEU B 1 301 ? -40.894 -6.764 -58.759 1.00 103.25 301 LEU B C 1
ATOM 5723 O O . LEU B 1 301 ? -41.146 -7.251 -59.860 1.00 100.24 301 LEU B O 1
ATOM 5728 N N . ARG B 1 302 ? -41.495 -5.678 -58.300 1.00 102.41 302 ARG B N 1
ATOM 5729 C CA . ARG B 1 302 ? -42.487 -4.953 -59.085 1.00 105.61 302 ARG B CA 1
ATOM 5730 C C . ARG B 1 302 ? -43.643 -5.748 -59.724 1.00 110.48 302 ARG B C 1
ATOM 5731 O O . ARG B 1 302 ? -44.035 -5.421 -60.837 1.00 107.71 302 ARG B O 1
ATOM 5739 N N . GLU B 1 303 ? -44.204 -6.757 -59.059 1.00 113.95 303 GLU B N 1
ATOM 5740 C CA . GLU B 1 303 ? -45.320 -7.490 -59.640 1.00 107.75 303 GLU B CA 1
ATOM 5741 C C . GLU B 1 303 ? -46.411 -7.600 -58.570 1.00 107.37 303 GLU B C 1
ATOM 5742 O O . GLU B 1 303 ? -47.174 -8.570 -58.545 1.00 106.83 303 GLU B O 1
ATOM 5748 N N . ASN B 1 304 ? -46.451 -6.606 -57.678 1.00 99.92 304 ASN B N 1
ATOM 5749 C CA . ASN B 1 304 ? -47.482 -6.485 -56.643 1.00 90.49 304 ASN B CA 1
ATOM 5750 C C . ASN B 1 304 ? -47.185 -7.264 -55.358 1.00 88.31 304 ASN B C 1
ATOM 5751 O O . ASN B 1 304 ? -47.871 -7.088 -54.344 1.00 81.81 304 ASN B O 1
ATOM 5753 N N . TYR B 1 307 ? -44.064 -4.806 -53.391 1.00 70.37 307 TYR B N 1
ATOM 5754 C CA . TYR B 1 307 ? -45.513 -4.757 -53.306 1.00 73.75 307 TYR B CA 1
ATOM 5755 C C . TYR B 1 307 ? -46.051 -3.567 -54.054 1.00 77.73 307 TYR B C 1
ATOM 5756 O O . TYR B 1 307 ? -45.823 -3.410 -55.242 1.00 84.35 307 TYR B O 1
ATOM 5758 N N . GLY B 1 308 ? -46.774 -2.725 -53.339 1.00 67.55 308 GLY B N 1
ATOM 5759 C CA . GLY B 1 308 ? -47.355 -1.543 -53.924 1.00 59.80 308 GLY B CA 1
ATOM 5760 C C . GLY B 1 308 ? -46.698 -0.297 -53.409 1.00 61.25 308 GLY B C 1
ATOM 5761 O O . GLY B 1 308 ? -45.674 -0.343 -52.774 1.00 57.88 308 GLY B O 1
ATOM 5762 N N . LYS B 1 309 ? -47.309 0.833 -53.682 1.00 56.90 309 LYS B N 1
ATOM 5763 C CA . LYS B 1 309 ? -46.756 2.114 -53.258 1.00 51.75 309 LYS B CA 1
ATOM 5764 C C . LYS B 1 309 ? -47.058 2.383 -51.787 1.00 56.71 309 LYS B C 1
ATOM 5765 O O . LYS B 1 309 ? -46.208 2.885 -51.051 1.00 60.58 309 LYS B O 1
ATOM 5771 N N . ARG B 1 310 ? -48.273 2.047 -51.366 1.00 56.76 310 ARG B N 1
ATOM 5772 C CA . ARG B 1 310 ? -48.688 2.251 -49.984 1.00 52.94 310 ARG B CA 1
ATOM 5773 C C . ARG B 1 310 ? -47.746 1.545 -49.015 1.00 55.44 310 ARG B C 1
ATOM 5774 O O . ARG B 1 310 ? -47.731 1.842 -47.821 1.00 58.24 310 ARG B O 1
ATOM 5782 N N . LYS B 1 311 ? -46.960 0.610 -49.539 1.00 57.66 311 LYS B N 1
ATOM 5783 C CA . LYS B 1 311 ? -46.021 -0.134 -48.730 1.00 56.80 311 LYS B CA 1
ATOM 5784 C C . LYS B 1 311 ? -44.641 0.506 -48.764 1.00 56.15 311 LYS B C 1
ATOM 5785 O O . LYS B 1 311 ? -44.039 0.727 -47.713 1.00 53.74 311 LYS B O 1
ATOM 5791 N N . LEU B 1 312 ? -44.140 0.804 -49.962 1.00 52.60 312 LEU B N 1
ATOM 5792 C CA . LEU B 1 312 ? -42.890 1.554 -50.088 1.00 55.04 312 LEU B CA 1
ATOM 5793 C C . LEU B 1 312 ? -42.880 2.647 -49.037 1.00 55.99 312 LEU B C 1
ATOM 5794 O O . LEU B 1 312 ? -41.989 2.712 -48.194 1.00 56.54 312 LEU B O 1
ATOM 5799 N N . LEU B 1 313 ? -43.910 3.489 -49.101 1.00 54.53 313 LEU B N 1
ATOM 5800 C CA . LEU B 1 313 ? -44.065 4.672 -48.255 1.00 54.45 313 LEU B CA 1
ATOM 5801 C C . LEU B 1 313 ? -44.136 4.382 -46.755 1.00 55.82 313 LEU B C 1
ATOM 5802 O O . LEU B 1 313 ? -43.800 5.229 -45.936 1.00 59.11 313 LEU B O 1
ATOM 5807 N N . GLU B 1 314 ? -44.583 3.192 -46.388 1.00 59.67 314 GLU B N 1
ATOM 5808 C CA . GLU B 1 314 ? -44.612 2.836 -44.987 1.00 57.71 314 GLU B CA 1
ATOM 5809 C C . GLU B 1 314 ? -43.169 2.584 -44.566 1.00 58.24 314 GLU B C 1
ATOM 5810 O O . GLU B 1 314 ? -42.791 2.847 -43.426 1.00 59.32 314 GLU B O 1
ATOM 5816 N N . LEU B 1 315 ? -42.365 2.102 -45.515 1.00 54.60 315 LEU B N 1
ATOM 5817 C CA . LEU B 1 315 ? -40.969 1.720 -45.274 1.00 51.81 315 LEU B CA 1
ATOM 5818 C C . LEU B 1 315 ? -40.030 2.904 -45.366 1.00 55.21 315 LEU B C 1
ATOM 5819 O O . LEU B 1 315 ? -39.240 3.142 -44.453 1.00 51.38 315 LEU B O 1
ATOM 5824 N N . ILE B 1 316 ? -40.115 3.637 -46.477 1.00 55.76 316 ILE B N 1
ATOM 5825 C CA . ILE B 1 316 ? -39.463 4.944 -46.596 1.00 58.31 316 ILE B CA 1
ATOM 5826 C C . ILE B 1 316 ? -39.729 5.785 -45.353 1.00 55.26 316 ILE B C 1
ATOM 5827 O O . ILE B 1 316 ? -38.869 6.531 -44.899 1.00 54.24 316 ILE B O 1
ATOM 5832 N N . GLY B 1 317 ? -40.927 5.650 -44.804 1.00 54.08 317 GLY B N 1
ATOM 5833 C CA . GLY B 1 317 ? -41.306 6.425 -43.646 1.00 52.89 317 GLY B CA 1
ATOM 5834 C C . GLY B 1 317 ? -40.513 6.002 -42.448 1.00 52.39 317 GLY B C 1
ATOM 5835 O O . GLY B 1 317 ? -40.211 6.804 -41.566 1.00 55.37 317 GLY B O 1
ATOM 5836 N N . HIS B 1 318 ? -40.170 4.728 -42.417 1.00 51.63 318 HIS B N 1
ATOM 5837 C CA . HIS B 1 318 ? -39.483 4.189 -41.273 1.00 51.87 318 HIS B CA 1
ATOM 5838 C C . HIS B 1 318 ? -38.014 4.524 -41.309 1.00 51.49 318 HIS B C 1
ATOM 5839 O O . HIS B 1 318 ? -37.453 4.976 -40.316 1.00 49.83 318 HIS B O 1
ATOM 5846 N N . ALA B 1 319 ? -37.400 4.318 -42.465 1.00 46.24 319 ALA B N 1
ATOM 5847 C CA . ALA B 1 319 ? -36.000 4.669 -42.668 1.00 47.26 319 ALA B CA 1
ATOM 5848 C C . ALA B 1 319 ? -35.742 6.159 -42.421 1.00 53.10 319 ALA B C 1
ATOM 5849 O O . ALA B 1 319 ? -34.827 6.543 -41.687 1.00 54.67 319 ALA B O 1
ATOM 5851 N N . VAL B 1 320 ? -36.542 6.995 -43.064 1.00 52.35 320 VAL B N 1
ATOM 5852 C CA . VAL B 1 320 ? -36.410 8.424 -42.924 1.00 44.28 320 VAL B CA 1
ATOM 5853 C C . VAL B 1 320 ? -36.454 8.847 -41.461 1.00 47.36 320 VAL B C 1
ATOM 5854 O O . VAL B 1 320 ? -35.685 9.707 -41.065 1.00 56.82 320 VAL B O 1
ATOM 5858 N N . ALA B 1 321 ? -37.314 8.245 -40.647 1.00 44.45 321 ALA B N 1
ATOM 5859 C CA . ALA B 1 321 ? -37.416 8.650 -39.239 1.00 43.69 321 ALA B CA 1
ATOM 5860 C C . ALA B 1 321 ? -36.178 8.299 -38.410 1.00 54.40 321 ALA B C 1
ATOM 5861 O O . ALA B 1 321 ? -35.823 9.026 -37.470 1.00 52.25 321 ALA B O 1
ATOM 5863 N N . HIS B 1 322 ? -35.541 7.173 -38.751 1.00 53.21 322 HIS B N 1
ATOM 5864 C CA . HIS B 1 322 ? -34.398 6.652 -38.005 1.00 49.73 322 HIS B CA 1
ATOM 5865 C C . HIS B 1 322 ? -33.099 7.324 -38.435 1.00 49.68 322 HIS B C 1
ATOM 5866 O O . HIS B 1 322 ? -32.264 7.666 -37.596 1.00 50.41 322 HIS B O 1
ATOM 5873 N N . LEU B 1 323 ? -32.927 7.502 -39.741 1.00 44.19 323 LEU B N 1
ATOM 5874 C CA . LEU B 1 323 ? -31.802 8.286 -40.255 1.00 49.45 323 LEU B CA 1
ATOM 5875 C C . LEU B 1 323 ? -31.834 9.723 -39.743 1.00 49.62 323 LEU B C 1
ATOM 5876 O O . LEU B 1 323 ? -30.798 10.347 -39.572 1.00 53.33 323 LEU B O 1
ATOM 5881 N N . LYS B 1 324 ? -33.032 10.231 -39.487 1.00 52.12 324 LYS B N 1
ATOM 5882 C CA . LYS B 1 324 ? -33.226 11.605 -39.043 1.00 50.27 324 LYS B CA 1
ATOM 5883 C C . LYS B 1 324 ? -32.804 11.763 -37.587 1.00 52.46 324 LYS B C 1
ATOM 5884 O O . LYS B 1 324 ? -32.400 12.831 -37.170 1.00 55.86 324 LYS B O 1
ATOM 5890 N N . LYS B 1 325 ? -32.901 10.704 -36.798 1.00 51.01 325 LYS B N 1
ATOM 5891 C CA . LYS B 1 325 ? -32.496 10.810 -35.405 1.00 52.95 325 LYS B CA 1
ATOM 5892 C C . LYS B 1 325 ? -30.970 10.835 -35.295 1.00 53.52 325 LYS B C 1
ATOM 5893 O O . LYS B 1 325 ? -30.413 11.389 -34.345 1.00 50.19 325 LYS B O 1
ATOM 5899 N N . ALA B 1 326 ? -30.314 10.224 -36.279 1.00 49.87 326 ALA B N 1
ATOM 5900 C CA . ALA B 1 326 ? -28.868 10.151 -36.337 1.00 45.92 326 ALA B CA 1
ATOM 5901 C C . ALA B 1 326 ? -28.332 11.483 -36.816 1.00 47.98 326 ALA B C 1
ATOM 5902 O O . ALA B 1 326 ? -27.461 12.053 -36.178 1.00 51.52 326 ALA B O 1
ATOM 5904 N N . ASP B 1 327 ? -28.856 11.973 -37.938 1.00 48.23 327 ASP B N 1
ATOM 5905 C CA . ASP B 1 327 ? -28.536 13.312 -38.442 1.00 52.24 327 ASP B CA 1
ATOM 5906 C C . ASP B 1 327 ? -28.651 14.364 -37.349 1.00 49.87 327 ASP B C 1
ATOM 5907 O O . ASP B 1 327 ? -27.791 15.217 -37.211 1.00 50.83 327 ASP B O 1
ATOM 5912 N N . GLU B 1 328 ? -29.742 14.310 -36.592 1.00 49.58 328 GLU B N 1
ATOM 5913 C CA . GLU B 1 328 ? -29.954 15.269 -35.517 1.00 50.46 328 GLU B CA 1
ATOM 5914 C C . GLU B 1 328 ? -28.893 15.125 -34.432 1.00 47.33 328 GLU B C 1
ATOM 5915 O O . GLU B 1 328 ? -28.356 16.119 -33.944 1.00 49.09 328 GLU B O 1
ATOM 5921 N N . ALA B 1 329 ? -28.593 13.884 -34.058 1.00 50.14 329 ALA B N 1
ATOM 5922 C CA . ALA B 1 329 ? -27.589 13.632 -33.032 1.00 49.25 329 ALA B CA 1
ATOM 5923 C C . ALA B 1 329 ? -26.210 14.084 -33.496 1.00 48.82 329 ALA B C 1
ATOM 5924 O O . ALA B 1 329 ? -25.467 14.719 -32.747 1.00 45.07 329 ALA B O 1
ATOM 5926 N N . ASN B 1 330 ? -25.879 13.752 -34.740 1.00 42.45 330 ASN B N 1
ATOM 5927 C CA . ASN B 1 330 ? -24.594 14.130 -35.314 1.00 42.47 330 ASN B CA 1
ATOM 5928 C C . ASN B 1 330 ? -24.682 14.415 -36.810 1.00 50.16 330 ASN B C 1
ATOM 5929 O O . ASN B 1 330 ? -25.387 13.724 -37.544 1.00 55.11 330 ASN B O 1
ATOM 5934 N N . ASP B 1 331 ? -23.956 15.434 -37.254 1.00 49.67 331 ASP B N 1
ATOM 5935 C CA . ASP B 1 331 ? -23.930 15.810 -38.661 1.00 44.29 331 ASP B CA 1
ATOM 5936 C C . ASP B 1 331 ? -22.558 15.515 -39.255 1.00 50.01 331 ASP B C 1
ATOM 5937 O O . ASP B 1 331 ? -22.244 15.951 -40.363 1.00 55.63 331 ASP B O 1
ATOM 5942 N N . ASN B 1 332 ? -21.738 14.782 -38.508 1.00 50.32 332 ASN B N 1
ATOM 5943 C CA . ASN B 1 332 ? -20.369 14.455 -38.957 1.00 59.28 332 ASN B CA 1
ATOM 5944 C C . ASN B 1 332 ? -20.056 12.967 -38.909 1.00 59.11 332 ASN B C 1
ATOM 5945 O O . ASN B 1 332 ? -19.474 12.401 -39.840 1.00 60.44 332 ASN B O 1
ATOM 5950 N N . LEU B 1 333 ? -20.432 12.349 -37.797 1.00 54.37 333 LEU B N 1
ATOM 5951 C CA . LEU B 1 333 ? -20.406 10.900 -37.676 1.00 52.51 333 LEU B CA 1
ATOM 5952 C C . LEU B 1 333 ? -21.390 10.308 -38.675 1.00 51.97 333 LEU B C 1
ATOM 5953 O O . LEU B 1 333 ? -21.055 9.420 -39.453 1.00 48.02 333 LEU B O 1
ATOM 5958 N N . PHE B 1 334 ? -22.612 10.826 -38.657 1.00 57.10 334 PHE B N 1
ATOM 5959 C CA . PHE B 1 334 ? -23.664 10.302 -39.519 1.00 53.91 334 PHE B CA 1
ATOM 5960 C C . PHE B 1 334 ? -23.926 11.187 -40.755 1.00 50.84 334 PHE B C 1
ATOM 5961 O O . PHE B 1 334 ? -24.803 12.057 -40.778 1.00 49.53 334 PHE B O 1
ATOM 5969 N N . ARG B 1 335 ? -23.118 10.932 -41.779 1.00 52.93 335 ARG B N 1
ATOM 5970 C CA . ARG B 1 335 ? -23.169 11.639 -43.046 1.00 59.41 335 ARG B CA 1
ATOM 5971 C C . ARG B 1 335 ? -24.287 11.056 -43.886 1.00 56.15 335 ARG B C 1
ATOM 5972 O O . ARG B 1 335 ? -24.046 10.344 -44.853 1.00 55.18 335 ARG B O 1
ATOM 5980 N N . VAL B 1 336 ? -25.515 11.388 -43.520 1.00 57.36 336 VAL B N 1
ATOM 5981 C CA . VAL B 1 336 ? -26.667 10.624 -43.967 1.00 53.74 336 VAL B CA 1
ATOM 5982 C C . VAL B 1 336 ? -27.686 11.485 -44.722 1.00 53.71 336 VAL B C 1
ATOM 5983 O O . VAL B 1 336 ? -28.847 11.124 -44.853 1.00 57.97 336 VAL B O 1
ATOM 5987 N N . CYS B 1 337 ? -27.226 12.622 -45.232 1.00 54.78 337 CYS B N 1
ATOM 5988 C CA . CYS B 1 337 ? -28.086 13.602 -45.892 1.00 55.24 337 CYS B CA 1
ATOM 5989 C C . CYS B 1 337 ? -28.320 13.227 -47.335 1.00 54.89 337 CYS B C 1
ATOM 5990 O O . CYS B 1 337 ? -29.378 13.482 -47.895 1.00 55.96 337 CYS B O 1
ATOM 5993 N N . SER B 1 338 ? -27.302 12.663 -47.958 1.00 56.85 338 SER B N 1
ATOM 5994 C CA . SER B 1 338 ? -27.439 12.279 -49.337 1.00 58.33 338 SER B CA 1
ATOM 5995 C C . SER B 1 338 ? -28.512 11.189 -49.377 1.00 61.24 338 SER B C 1
ATOM 5996 O O . SER B 1 338 ? -29.350 11.156 -50.271 1.00 55.65 338 SER B O 1
ATOM 5999 N N . ILE B 1 339 ? -28.503 10.324 -48.369 1.00 60.80 339 ILE B N 1
ATOM 6000 C CA . ILE B 1 339 ? -29.441 9.210 -48.317 1.00 59.31 339 ILE B CA 1
ATOM 6001 C C . ILE B 1 339 ? -30.845 9.689 -48.016 1.00 58.62 339 ILE B C 1
ATOM 6002 O O . ILE B 1 339 ? -31.791 9.249 -48.655 1.00 63.56 339 ILE B O 1
ATOM 6007 N N . LEU B 1 340 ? -30.980 10.580 -47.041 1.00 55.43 340 LEU B N 1
ATOM 6008 C CA . LEU B 1 340 ? -32.282 11.122 -46.689 1.00 50.21 340 LEU B CA 1
ATOM 6009 C C . LEU B 1 340 ? -32.887 11.810 -47.900 1.00 51.75 340 LEU B C 1
ATOM 6010 O O . LEU B 1 340 ? -34.075 11.729 -48.139 1.00 50.64 340 LEU B O 1
ATOM 6015 N N . ALA B 1 341 ? -32.052 12.488 -48.674 1.00 61.33 341 ALA B N 1
ATOM 6016 C CA . ALA B 1 341 ? -32.530 13.277 -49.812 1.00 66.91 341 ALA B CA 1
ATOM 6017 C C . ALA B 1 341 ? -33.267 12.410 -50.818 1.00 64.36 341 ALA B C 1
ATOM 6018 O O . ALA B 1 341 ? -34.400 12.709 -51.198 1.00 68.16 341 ALA B O 1
ATOM 6020 N N . SER B 1 342 ? -32.610 11.333 -51.236 1.00 57.94 342 SER B N 1
ATOM 6021 C CA . SER B 1 342 ? -33.132 10.453 -52.270 1.00 62.51 342 SER B CA 1
ATOM 6022 C C . SER B 1 342 ? -34.204 9.510 -51.716 1.00 62.55 342 SER B C 1
ATOM 6023 O O . SER B 1 342 ? -34.733 8.659 -52.436 1.00 64.43 342 SER B O 1
ATOM 6026 N N . LEU B 1 343 ? -34.522 9.683 -50.436 1.00 59.92 343 LEU B N 1
ATOM 6027 C CA . LEU B 1 343 ? -35.543 8.887 -49.758 1.00 55.08 343 LEU B CA 1
ATOM 6028 C C . LEU B 1 343 ? -36.862 9.634 -49.758 1.00 57.52 343 LEU B C 1
ATOM 6029 O O . LEU B 1 343 ? -37.932 9.039 -49.827 1.00 59.44 343 LEU B O 1
ATOM 6034 N N . HIS B 1 344 ? -36.780 10.950 -49.641 1.00 58.22 344 HIS B N 1
ATOM 6035 C CA . HIS B 1 344 ? -37.957 11.779 -49.755 1.00 58.63 344 HIS B CA 1
ATOM 6036 C C . HIS B 1 344 ? -38.234 11.953 -51.228 1.00 59.69 344 HIS B C 1
ATOM 6037 O O . HIS B 1 344 ? -39.362 12.209 -51.637 1.00 60.60 344 HIS B O 1
ATOM 6044 N N . ALA B 1 345 ? -37.198 11.804 -52.035 1.00 54.43 345 ALA B N 1
ATOM 6045 C CA . ALA B 1 345 ? -37.383 11.928 -53.464 1.00 61.91 345 ALA B CA 1
ATOM 6046 C C . ALA B 1 345 ? -38.316 10.832 -53.994 1.00 65.25 345 ALA B C 1
ATOM 6047 O O . ALA B 1 345 ? -39.297 11.126 -54.682 1.00 64.26 345 ALA B O 1
ATOM 6049 N N . LEU B 1 346 ? -38.031 9.584 -53.641 1.00 63.07 346 LEU B N 1
ATOM 6050 C CA . LEU B 1 346 ? -38.853 8.458 -54.070 1.00 53.82 346 LEU B CA 1
ATOM 6051 C C . LEU B 1 346 ? -40.266 8.634 -53.521 1.00 62.83 346 LEU B C 1
ATOM 6052 O O . LEU B 1 346 ? -41.251 8.314 -54.186 1.00 73.53 346 LEU B O 1
ATOM 6057 N N . ALA B 1 347 ? -40.341 9.157 -52.303 1.00 58.73 347 ALA B N 1
ATOM 6058 C CA . ALA B 1 347 ? -41.600 9.393 -51.604 1.00 58.56 347 ALA B CA 1
ATOM 6059 C C . ALA B 1 347 ? -42.498 10.373 -52.347 1.00 65.98 347 ALA B C 1
ATOM 6060 O O . ALA B 1 347 ? -43.722 10.242 -52.334 1.00 67.72 347 ALA B O 1
ATOM 6062 N N . ASP B 1 348 ? -41.883 11.357 -52.989 1.00 65.19 348 ASP B N 1
ATOM 6063 C CA . ASP B 1 348 ? -42.620 12.373 -53.723 1.00 75.59 348 ASP B CA 1
ATOM 6064 C C . ASP B 1 348 ? -42.755 13.595 -52.832 1.00 75.33 348 ASP B C 1
ATOM 6065 O O . ASP B 1 348 ? -43.259 14.636 -53.253 1.00 79.39 348 ASP B O 1
ATOM 6070 N N . GLN B 1 349 ? -42.288 13.460 -51.595 1.00 71.96 349 GLN B N 1
ATOM 6071 C CA . GLN B 1 349 ? -42.324 14.556 -50.646 1.00 69.80 349 GLN B CA 1
ATOM 6072 C C . GLN B 1 349 ? -41.059 15.312 -51.000 1.00 76.76 349 GLN B C 1
ATOM 6073 O O . GLN B 1 349 ? -40.058 15.261 -50.284 1.00 77.72 349 GLN B O 1
ATOM 6079 N N . TYR B 1 350 ? -41.119 16.009 -52.129 1.00 76.30 350 TYR B N 1
ATOM 6080 C CA . TYR B 1 350 ? -39.993 16.773 -52.646 1.00 75.41 350 TYR B CA 1
ATOM 6081 C C . TYR B 1 350 ? -39.502 17.903 -51.753 1.00 79.90 350 TYR B C 1
ATOM 6082 O O . TYR B 1 350 ? -38.295 18.121 -51.645 1.00 75.61 350 TYR B O 1
ATOM 6091 N N . GLU B 1 351 ? -40.413 18.631 -51.118 1.00 74.10 351 GLU B N 1
ATOM 6092 C CA . GLU B 1 351 ? -39.965 19.728 -50.273 1.00 75.50 351 GLU B CA 1
ATOM 6093 C C . GLU B 1 351 ? -38.837 19.289 -49.345 1.00 77.63 351 GLU B C 1
ATOM 6094 O O . GLU B 1 351 ? -37.815 19.964 -49.227 1.00 73.97 351 GLU B O 1
ATOM 6100 N N . GLU B 1 352 ? -39.030 18.148 -48.693 1.00 81.07 352 GLU B N 1
ATOM 6101 C CA . GLU B 1 352 ? -38.016 17.590 -47.814 1.00 67.41 352 GLU B CA 1
ATOM 6102 C C . GLU B 1 352 ? -36.792 17.216 -48.626 1.00 63.20 352 GLU B C 1
ATOM 6103 O O . GLU B 1 352 ? -35.674 17.438 -48.199 1.00 66.55 352 GLU B O 1
ATOM 6109 N N . ALA B 1 353 ? -36.986 16.666 -49.810 1.00 63.26 353 ALA B N 1
ATOM 6110 C CA . ALA B 1 353 ? -35.823 16.311 -50.601 1.00 68.91 353 ALA B CA 1
ATOM 6111 C C . ALA B 1 353 ? -34.942 17.533 -50.863 1.00 67.93 353 ALA B C 1
ATOM 6112 O O . ALA B 1 353 ? -33.728 17.400 -50.953 1.00 69.38 353 ALA B O 1
ATOM 6114 N N . GLU B 1 354 ? -35.542 18.717 -50.983 1.00 67.83 354 GLU B N 1
ATOM 6115 C CA . GLU B 1 354 ? -34.754 19.937 -51.208 1.00 73.60 354 GLU B CA 1
ATOM 6116 C C . GLU B 1 354 ? -33.753 20.139 -50.061 1.00 68.95 354 GLU B C 1
ATOM 6117 O O . GLU B 1 354 ? -32.542 20.171 -50.274 1.00 62.86 354 GLU B O 1
ATOM 6123 N N . TYR B 1 355 ? -34.294 20.281 -48.854 1.00 64.14 355 TYR B N 1
ATOM 6124 C CA . TYR B 1 355 ? -33.522 20.430 -47.631 1.00 63.16 355 TYR B CA 1
ATOM 6125 C C . TYR B 1 355 ? -32.255 19.569 -47.624 1.00 68.36 355 TYR B C 1
ATOM 6126 O O . TYR B 1 355 ? -31.143 20.101 -47.623 1.00 71.95 355 TYR B O 1
ATOM 6135 N N . TYR B 1 356 ? -32.414 18.247 -47.638 1.00 61.65 356 TYR B N 1
ATOM 6136 C CA . TYR B 1 356 ? -31.273 17.356 -47.470 1.00 57.30 356 TYR B CA 1
ATOM 6137 C C . TYR B 1 356 ? -30.252 17.501 -48.584 1.00 63.30 356 TYR B C 1
ATOM 6138 O O . TYR B 1 356 ? -29.066 17.250 -48.390 1.00 67.62 356 TYR B O 1
ATOM 6147 N N . PHE B 1 357 ? -30.712 17.937 -49.744 1.00 61.39 357 PHE B N 1
ATOM 6148 C CA . PHE B 1 357 ? -29.822 18.260 -50.848 1.00 64.26 357 PHE B CA 1
ATOM 6149 C C . PHE B 1 357 ? -29.062 19.592 -50.590 1.00 71.69 357 PHE B C 1
ATOM 6150 O O . PHE B 1 357 ? -27.858 19.704 -50.843 1.00 66.75 357 PHE B O 1
ATOM 6158 N N . GLN B 1 358 ? -29.775 20.594 -50.088 1.00 72.79 358 GLN B N 1
ATOM 6159 C CA . GLN B 1 358 ? -29.148 21.878 -49.808 1.00 66.96 358 GLN B CA 1
ATOM 6160 C C . GLN B 1 358 ? -28.073 21.717 -48.737 1.00 71.07 358 GLN B C 1
ATOM 6161 O O . GLN B 1 358 ? -26.987 22.287 -48.840 1.00 73.75 358 GLN B O 1
ATOM 6167 N N . LYS B 1 359 ? -28.386 20.933 -47.710 1.00 68.70 359 LYS B N 1
ATOM 6168 C CA . LYS B 1 359 ? -27.457 20.680 -46.613 1.00 69.57 359 LYS B CA 1
ATOM 6169 C C . LYS B 1 359 ? -26.207 19.930 -47.069 1.00 68.46 359 LYS B C 1
ATOM 6170 O O . LYS B 1 359 ? -25.095 20.230 -46.633 1.00 69.94 359 LYS B O 1
ATOM 6176 N N . GLU B 1 360 ? -26.401 18.950 -47.946 1.00 65.67 360 GLU B N 1
ATOM 6177 C CA . GLU B 1 360 ? -25.303 18.138 -48.462 1.00 63.93 360 GLU B CA 1
ATOM 6178 C C . GLU B 1 360 ? -24.285 18.951 -49.256 1.00 67.20 360 GLU B C 1
ATOM 6179 O O . GLU B 1 360 ? -23.079 18.731 -49.144 1.00 69.20 360 GLU B O 1
ATOM 6185 N N . PHE B 1 361 ? -24.765 19.885 -50.049 1.00 71.04 361 PHE B N 1
ATOM 6186 C CA . PHE B 1 361 ? -23.865 20.690 -50.836 1.00 67.54 361 PHE B CA 1
ATOM 6187 C C . PHE B 1 361 ? -22.949 21.535 -49.976 1.00 67.84 361 PHE B C 1
ATOM 6188 O O . PHE B 1 361 ? -21.766 21.657 -50.250 1.00 64.37 361 PHE B O 1
ATOM 6196 N N . SER B 1 362 ? -23.518 22.149 -48.941 1.00 63.58 362 SER B N 1
ATOM 6197 C CA . SER B 1 362 ? -22.743 22.998 -48.043 1.00 66.20 362 SER B CA 1
ATOM 6198 C C . SER B 1 362 ? -22.092 22.193 -46.925 1.00 63.43 362 SER B C 1
ATOM 6199 O O . SER B 1 362 ? -22.391 22.387 -45.747 1.00 66.98 362 SER B O 1
ATOM 6202 N N . LYS B 1 363 ? -21.198 21.290 -47.309 1.00 61.96 363 LYS B N 1
ATOM 6203 C CA . LYS B 1 363 ? -20.484 20.452 -46.359 1.00 68.26 363 LYS B CA 1
ATOM 6204 C C . LYS B 1 363 ? -19.207 19.970 -47.025 1.00 74.55 363 LYS B C 1
ATOM 6205 O O . LYS B 1 363 ? -19.112 19.968 -48.252 1.00 73.07 363 LYS B O 1
ATOM 6211 N N . GLU B 1 364 ? -18.223 19.558 -46.234 1.00 75.18 364 GLU B N 1
ATOM 6212 C CA . GL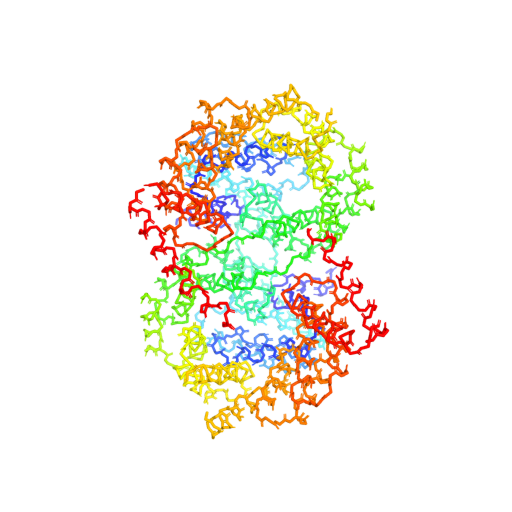U B 1 364 ? -16.988 19.076 -46.826 1.00 79.41 364 GLU B CA 1
ATOM 6213 C C . GLU B 1 364 ? -17.342 17.813 -47.597 1.00 81.12 364 GLU B C 1
ATOM 6214 O O . GLU B 1 364 ? -18.068 16.955 -47.095 1.00 80.10 364 GLU B O 1
ATOM 6220 N N . LEU B 1 365 ? -16.860 17.707 -48.829 1.00 81.70 365 LEU B N 1
ATOM 6221 C CA . LEU B 1 365 ? -17.159 16.531 -49.636 1.00 86.26 365 LEU B CA 1
ATOM 6222 C C . LEU B 1 365 ? -16.040 16.162 -50.600 1.00 83.80 365 LEU B C 1
ATOM 6223 O O . LEU B 1 365 ? -15.278 17.019 -51.046 1.00 82.75 365 LEU B O 1
ATOM 6228 N N . THR B 1 366 ? -15.955 14.876 -50.921 1.00 85.68 366 THR B N 1
ATOM 6229 C CA . THR B 1 366 ? -14.949 14.380 -51.844 1.00 89.77 366 THR B CA 1
ATOM 6230 C C . THR B 1 366 ? -15.354 14.835 -53.238 1.00 90.76 366 THR B C 1
ATOM 6231 O O . THR B 1 366 ? -16.534 15.070 -53.495 1.00 86.80 366 THR B O 1
ATOM 6235 N N . PRO B 1 367 ? -14.388 14.964 -54.141 1.00 96.80 367 PRO B N 1
ATOM 6236 C CA . PRO B 1 367 ? -14.709 15.399 -55.502 1.00 92.71 367 PRO B CA 1
ATOM 6237 C C . PRO B 1 367 ? -15.649 14.390 -56.146 1.00 95.08 367 PRO B C 1
ATOM 6238 O O . PRO B 1 367 ? -16.599 14.773 -56.829 1.00 95.30 367 PRO B O 1
ATOM 6242 N N . VAL B 1 368 ? -15.380 13.109 -55.921 1.00 98.17 368 VAL B N 1
ATOM 6243 C CA . VAL B 1 368 ? -16.204 12.040 -56.467 1.00 95.68 368 VAL B CA 1
ATOM 6244 C C . VAL B 1 368 ? -17.621 12.083 -55.897 1.00 88.18 368 VAL B C 1
ATOM 6245 O O . VAL B 1 368 ? -18.596 11.862 -56.615 1.00 86.42 368 VAL B O 1
ATOM 6249 N N . ALA B 1 369 ? -17.724 12.366 -54.601 1.00 82.91 369 ALA B N 1
ATOM 6250 C CA . ALA B 1 369 ? -19.010 12.430 -53.929 1.00 78.11 369 ALA B CA 1
ATOM 6251 C C . ALA B 1 369 ? -19.785 13.629 -54.455 1.00 83.12 369 ALA B C 1
ATOM 6252 O O . ALA B 1 369 ? -21.003 13.577 -54.612 1.00 80.42 369 ALA B O 1
ATOM 6254 N N . LYS B 1 370 ? -19.064 14.709 -54.739 1.00 84.80 370 LYS B N 1
ATOM 6255 C CA . LYS B 1 370 ? -19.684 15.938 -55.215 1.00 81.03 370 LYS B CA 1
ATOM 6256 C C . LYS B 1 370 ? -20.149 15.792 -56.665 1.00 82.98 370 LYS B C 1
ATOM 6257 O O . LYS B 1 370 ? -20.935 16.601 -57.151 1.00 82.26 370 LYS B O 1
ATOM 6263 N N . GLN B 1 371 ? -19.656 14.766 -57.353 1.00 83.70 371 GLN B N 1
ATOM 6264 C CA . GLN B 1 371 ? -20.212 14.383 -58.651 1.00 88.91 371 GLN B CA 1
ATOM 6265 C C . GLN B 1 371 ? -21.509 13.591 -58.463 1.00 88.12 371 GLN B C 1
ATOM 6266 O O . GLN B 1 371 ? -22.579 14.020 -58.910 1.00 84.32 371 GLN B O 1
ATOM 6272 N N . LEU B 1 372 ? -21.400 12.425 -57.823 1.00 81.80 372 LEU B N 1
ATOM 6273 C CA . LEU B 1 372 ? -22.573 11.633 -57.510 1.00 77.68 372 LEU B CA 1
ATOM 6274 C C . LEU B 1 372 ? -23.672 12.608 -57.181 1.00 76.85 372 LEU B C 1
ATOM 6275 O O . LEU B 1 372 ? -24.741 12.568 -57.773 1.00 80.76 372 LEU B O 1
ATOM 6280 N N . LEU B 1 373 ? -23.384 13.522 -56.262 1.00 81.33 373 LEU B N 1
ATOM 6281 C CA . LEU B 1 373 ? -24.381 14.487 -55.803 1.00 78.84 373 LEU B CA 1
ATOM 6282 C C . LEU B 1 373 ? -24.898 15.385 -56.923 1.00 74.92 373 LEU B C 1
ATOM 6283 O O . LEU B 1 373 ? -26.097 15.611 -57.030 1.00 71.51 373 LEU B O 1
ATOM 6288 N N . HIS B 1 374 ? -23.993 15.902 -57.747 1.00 78.37 374 HIS B N 1
ATOM 6289 C CA . HIS B 1 374 ? -24.385 16.742 -58.875 1.00 80.48 374 HIS B CA 1
ATOM 6290 C C . HIS B 1 374 ? -25.295 15.928 -59.761 1.00 78.53 374 HIS B C 1
ATOM 6291 O O . HIS B 1 374 ? -26.247 16.450 -60.356 1.00 74.81 374 HIS B O 1
ATOM 6298 N N . LEU B 1 375 ? -24.977 14.638 -59.837 1.00 76.88 375 LEU B N 1
ATOM 6299 C CA . LEU B 1 375 ? -25.746 13.684 -60.611 1.00 78.96 375 LEU B CA 1
ATOM 6300 C C . LEU B 1 375 ? -27.083 13.421 -59.934 1.00 78.62 375 LEU B C 1
ATOM 6301 O O . LEU B 1 375 ? -28.132 13.711 -60.498 1.00 80.69 375 LEU B O 1
ATOM 6306 N N . ARG B 1 376 ? -27.046 12.878 -58.721 1.00 74.35 376 ARG B N 1
ATOM 6307 C CA . ARG B 1 376 ? -28.267 12.508 -58.018 1.00 72.80 376 ARG B CA 1
ATOM 6308 C C . ARG B 1 376 ? -29.253 13.671 -58.062 1.00 69.12 376 ARG B C 1
ATOM 6309 O O . ARG B 1 376 ? -30.446 13.487 -58.254 1.00 69.71 376 ARG B O 1
ATOM 6317 N N . TYR B 1 377 ? -28.732 14.879 -57.928 1.00 72.65 377 TYR B N 1
ATOM 6318 C CA . TYR B 1 377 ? -29.550 16.091 -57.974 1.00 70.75 377 TYR B CA 1
ATOM 6319 C C . TYR B 1 377 ? -29.944 16.441 -59.402 1.00 70.11 377 TYR B C 1
ATOM 6320 O O . TYR B 1 377 ? -31.085 16.795 -59.668 1.00 74.16 377 TYR B O 1
ATOM 6329 N N . GLY B 1 378 ? -28.994 16.366 -60.320 1.00 71.76 378 GLY B N 1
ATOM 6330 C CA . GLY B 1 378 ? -29.304 16.612 -61.712 1.00 77.57 378 GLY B CA 1
ATOM 6331 C C . GLY B 1 378 ? -30.496 15.785 -62.151 1.00 79.58 378 GLY B C 1
ATOM 6332 O O . GLY B 1 378 ? -31.428 16.304 -62.760 1.00 79.43 378 GLY B O 1
ATOM 6333 N N . ASN B 1 379 ? -30.464 14.493 -61.836 1.00 80.63 379 ASN B N 1
ATOM 6334 C CA . ASN B 1 379 ? -31.575 13.604 -62.133 1.00 74.21 379 ASN B CA 1
ATOM 6335 C C . ASN B 1 379 ? -32.828 14.100 -61.457 1.00 73.85 379 ASN B C 1
ATOM 6336 O O . ASN B 1 379 ? -33.843 14.327 -62.098 1.00 82.82 379 ASN B O 1
ATOM 6341 N N . PHE B 1 380 ? -32.757 14.280 -60.150 1.00 69.19 380 PHE B N 1
ATOM 6342 C CA . PHE B 1 380 ? -33.896 14.811 -59.420 1.00 69.82 380 PHE B CA 1
ATOM 6343 C C . PHE B 1 380 ? -34.517 15.971 -60.172 1.00 70.09 380 PHE B C 1
ATOM 6344 O O . PHE B 1 380 ? -35.727 16.026 -60.345 1.00 74.01 380 PHE B O 1
ATOM 6352 N N . GLN B 1 381 ? -33.680 16.893 -60.626 1.00 70.90 381 GLN B N 1
ATOM 6353 C CA . GLN B 1 381 ? -34.173 18.131 -61.211 1.00 77.40 381 GLN B CA 1
ATOM 6354 C C . GLN B 1 381 ? -34.864 17.884 -62.540 1.00 79.03 381 GLN B C 1
ATOM 6355 O O . GLN B 1 381 ? -35.792 18.605 -62.917 1.00 78.98 381 GLN B O 1
ATOM 6361 N N . LEU B 1 382 ? -34.410 16.856 -63.248 1.00 78.49 382 LEU B N 1
ATOM 6362 C CA . LEU B 1 382 ? -34.975 16.522 -64.557 1.00 83.87 382 LEU B CA 1
ATOM 6363 C C . LEU B 1 382 ? -36.369 15.893 -64.436 1.00 83.35 382 LEU B C 1
ATOM 6364 O O . LEU B 1 382 ? -37.341 16.401 -65.005 1.00 83.76 382 LEU B O 1
ATOM 6369 N N . TYR B 1 383 ? -36.455 14.821 -63.649 1.00 76.87 383 TYR B N 1
ATOM 6370 C CA . TYR B 1 383 ? -37.587 13.899 -63.684 1.00 78.06 383 TYR B CA 1
ATOM 6371 C C . TYR B 1 383 ? -38.785 14.234 -62.786 1.00 84.50 383 TYR B C 1
ATOM 6372 O O . TYR B 1 383 ? -39.901 14.413 -63.275 1.00 91.24 383 TYR B O 1
ATOM 6381 N N . GLN B 1 384 ? -38.567 14.304 -61.481 1.00 84.51 384 GLN B N 1
ATOM 6382 C CA . GLN B 1 384 ? -39.651 14.650 -60.566 1.00 86.70 384 GLN B CA 1
ATOM 6383 C C . GLN B 1 384 ? -39.963 16.135 -60.652 1.00 81.90 384 GLN B C 1
ATOM 6384 O O . GLN B 1 384 ? -41.058 16.523 -61.048 1.00 88.96 384 GLN B O 1
ATOM 6390 N N . MET B 1 385 ? -38.999 16.954 -60.247 1.00 81.27 385 MET B N 1
ATOM 6391 C CA . MET B 1 385 ? -38.992 18.366 -60.595 1.00 83.09 385 MET B CA 1
ATOM 6392 C C . MET B 1 385 ? -38.883 18.395 -62.095 1.00 86.73 385 MET B C 1
ATOM 6393 O O . MET B 1 385 ? -38.301 17.486 -62.692 1.00 87.58 385 MET B O 1
ATOM 6398 N N . LYS B 1 386 ? -39.422 19.422 -62.729 1.00 83.65 386 LYS B N 1
ATOM 6399 C CA . LYS B 1 386 ? -39.357 19.435 -64.183 1.00 91.33 386 LYS B CA 1
ATOM 6400 C C . LYS B 1 386 ? -38.410 20.482 -64.741 1.00 89.51 386 LYS B C 1
ATOM 6401 O O . LYS B 1 386 ? -38.507 20.855 -65.908 1.00 90.22 386 LYS B O 1
ATOM 6407 N N . CYS B 1 387 ? -37.483 20.939 -63.909 1.00 84.95 387 CYS B N 1
ATOM 6408 C CA . CYS B 1 387 ? -36.521 21.937 -64.345 1.00 87.28 387 CYS B CA 1
ATOM 6409 C C . CYS B 1 387 ? -35.369 21.292 -65.095 1.00 89.44 387 CYS B C 1
ATOM 6410 O O . CYS B 1 387 ? -34.489 20.673 -64.510 1.00 88.21 387 CYS B O 1
ATOM 6413 N N . GLU B 1 388 ? -35.408 21.443 -66.410 1.00 98.53 388 GLU B N 1
ATOM 6414 C CA . GLU B 1 388 ? -34.383 20.931 -67.301 1.00 97.63 388 GLU B CA 1
ATOM 6415 C C . GLU B 1 388 ? -33.142 21.803 -67.161 1.00 92.98 388 GLU B C 1
ATOM 6416 O O . GLU B 1 388 ? -32.013 21.311 -67.133 1.00 92.83 388 GLU B O 1
ATOM 6422 N N . ASP B 1 389 ? -33.366 23.108 -67.068 1.00 89.40 389 ASP B N 1
ATOM 6423 C CA . ASP B 1 389 ? -32.279 24.064 -66.913 1.00 92.63 389 ASP B CA 1
ATOM 6424 C C . ASP B 1 389 ? -31.326 23.681 -65.768 1.00 92.71 389 ASP B C 1
ATOM 6425 O O . ASP B 1 389 ? -30.109 23.562 -65.974 1.00 83.18 389 ASP B O 1
ATOM 6430 N N . LYS B 1 390 ? -31.898 23.481 -64.574 1.00 94.08 390 LYS B N 1
ATOM 6431 C CA . LYS B 1 390 ? -31.144 23.198 -63.344 1.00 81.77 390 LYS B CA 1
ATOM 6432 C C . LYS B 1 390 ? -30.295 21.939 -63.431 1.00 80.35 390 LYS B C 1
ATOM 6433 O O . LYS B 1 390 ? -29.146 21.917 -62.992 1.00 82.97 390 LYS B O 1
ATOM 6439 N N . ALA B 1 391 ? -30.872 20.880 -63.976 1.00 79.12 391 ALA B N 1
ATOM 6440 C CA . ALA B 1 391 ? -30.122 19.656 -64.167 1.00 86.10 391 ALA B CA 1
ATOM 6441 C C . ALA B 1 391 ? -28.879 19.962 -64.993 1.00 85.43 391 ALA B C 1
ATOM 6442 O O . ALA B 1 391 ? -27.756 19.620 -64.610 1.00 83.81 391 ALA B O 1
ATOM 6444 N N . ILE B 1 392 ? -29.095 20.623 -66.123 1.00 87.72 392 ILE B N 1
ATOM 6445 C CA . ILE B 1 392 ? -28.009 20.994 -67.021 1.00 94.05 392 ILE B CA 1
ATOM 6446 C C . ILE B 1 392 ? -26.823 21.602 -66.277 1.00 91.69 392 ILE B C 1
ATOM 6447 O O . ILE B 1 392 ? -25.673 21.206 -66.499 1.00 89.62 392 ILE B O 1
ATOM 6452 N N . HIS B 1 393 ? -27.106 22.566 -65.402 1.00 86.83 393 HIS B N 1
ATOM 6453 C CA . HIS B 1 393 ? -26.067 23.176 -64.580 1.00 82.47 393 HIS B CA 1
ATOM 6454 C C . HIS B 1 393 ? -25.210 22.104 -63.899 1.00 83.19 393 HIS B C 1
ATOM 6455 O O . HIS B 1 393 ? -23.982 22.087 -64.034 1.00 80.73 393 HIS B O 1
ATOM 6462 N N . HIS B 1 394 ? -25.868 21.197 -63.184 1.00 82.00 394 HIS B N 1
ATOM 6463 C CA . HIS B 1 394 ? -25.159 20.202 -62.386 1.00 80.37 394 HIS B CA 1
ATOM 6464 C C . HIS B 1 394 ? -24.377 19.202 -63.207 1.00 83.27 394 HIS B C 1
ATOM 6465 O O . HIS B 1 394 ? -23.218 18.922 -62.916 1.00 82.86 394 HIS B O 1
ATOM 6472 N N . PHE B 1 395 ? -25.001 18.669 -64.243 1.00 83.00 395 PHE B N 1
ATOM 6473 C CA . PHE B 1 395 ? -24.274 17.786 -65.123 1.00 87.69 395 PHE B CA 1
ATOM 6474 C C . PHE B 1 395 ? -23.044 18.519 -65.637 1.00 88.54 395 PHE B C 1
ATOM 6475 O O . PHE B 1 395 ? -21.980 17.930 -65.784 1.00 94.33 395 PHE B O 1
ATOM 6483 N N . ILE B 1 396 ? -23.182 19.818 -65.875 1.00 86.25 396 ILE B N 1
ATOM 6484 C CA . ILE B 1 396 ? -22.062 20.610 -66.363 1.00 87.00 396 ILE B CA 1
ATOM 6485 C C . ILE B 1 396 ? -20.983 20.705 -65.300 1.00 88.35 396 ILE B C 1
ATOM 6486 O O . ILE B 1 396 ? -19.813 20.401 -65.549 1.00 86.78 396 ILE B O 1
ATOM 6491 N N . GLU B 1 397 ? -21.400 21.110 -64.106 1.00 87.85 397 GLU B N 1
ATOM 6492 C CA . GLU B 1 397 ? -20.493 21.304 -62.987 1.00 85.40 397 GLU B CA 1
ATOM 6493 C C . GLU B 1 397 ? -19.866 19.991 -62.546 1.00 88.49 397 GLU B C 1
ATOM 6494 O O . GLU B 1 397 ? -18.714 19.959 -62.110 1.00 94.24 397 GLU B O 1
ATOM 6500 N N . GLY B 1 398 ? -20.625 18.908 -62.659 1.00 89.81 398 GLY B N 1
ATOM 6501 C CA . GLY B 1 398 ? -20.145 17.599 -62.250 1.00 91.82 398 GLY B CA 1
ATOM 6502 C C . GLY B 1 398 ? -19.188 17.003 -63.261 1.00 91.18 398 GLY B C 1
ATOM 6503 O O . GLY B 1 398 ? -18.383 16.127 -62.939 1.00 89.21 398 GLY B O 1
ATOM 6504 N N . VAL B 1 399 ? -19.282 17.479 -64.496 1.00 93.59 399 VAL B N 1
ATOM 6505 C CA . VAL B 1 399 ? -18.383 17.031 -65.548 1.00 98.12 399 VAL B CA 1
ATOM 6506 C C . VAL B 1 399 ? -17.152 17.935 -65.612 1.00 99.08 399 VAL B C 1
ATOM 6507 O O . VAL B 1 399 ? -16.051 17.483 -65.965 1.00 92.04 399 VAL B O 1
ATOM 6511 N N . LYS B 1 400 ? -17.347 19.210 -65.264 1.00 94.84 400 LYS B N 1
ATOM 6512 C CA . LYS B 1 400 ? -16.235 20.143 -65.114 1.00 88.40 400 LYS B CA 1
ATOM 6513 C C . LYS B 1 400 ? -15.295 19.706 -63.986 1.00 94.72 400 LYS B C 1
ATOM 6514 O O . LYS B 1 400 ? -14.093 19.973 -64.036 1.00 92.22 400 LYS B O 1
ATOM 6520 N N . ILE B 1 401 ? -15.825 19.010 -62.988 1.00 98.65 401 ILE B N 1
ATOM 6521 C CA . ILE B 1 401 ? -14.983 18.569 -61.886 1.00 102.12 401 ILE B CA 1
ATOM 6522 C C . ILE B 1 401 ? -13.890 17.675 -62.453 1.00 106.12 401 ILE B C 1
ATOM 6523 O O . ILE B 1 401 ? -14.142 16.859 -63.339 1.00 101.17 401 ILE B O 1
ATOM 6528 N N . ASN B 1 402 ? -12.672 17.835 -61.944 1.00 111.67 402 ASN B N 1
ATOM 6529 C CA . ASN B 1 402 ? -11.548 17.047 -62.431 1.00 113.99 402 ASN B CA 1
ATOM 6530 C C . ASN B 1 402 ? -11.470 15.680 -61.769 1.00 105.49 402 ASN B C 1
ATOM 6531 O O . ASN B 1 402 ? -10.560 15.399 -60.989 1.00 103.92 402 ASN B O 1
ATOM 6536 N N . GLN B 1 403 ? -12.439 14.835 -62.098 1.00 106.00 403 GLN B N 1
ATOM 6537 C CA . GLN B 1 403 ? -12.504 13.484 -61.567 1.00 109.91 403 GLN B CA 1
ATOM 6538 C C . GLN B 1 403 ? -12.978 12.540 -62.662 1.00 106.86 403 GLN B C 1
ATOM 6539 O O . GLN B 1 403 ? -13.724 12.941 -63.556 1.00 107.52 403 GLN B O 1
ATOM 6545 N N . LYS B 1 404 ? -12.549 11.286 -62.591 1.00 103.31 404 LYS B N 1
ATOM 6546 C CA . LYS B 1 404 ? -12.950 10.297 -63.579 1.00 112.91 404 LYS B CA 1
ATOM 6547 C C . LYS B 1 404 ? -13.762 9.215 -62.887 1.00 112.27 404 LYS B C 1
ATOM 6548 O O . LYS B 1 404 ? -13.325 8.650 -61.884 1.00 109.38 404 LYS B O 1
ATOM 6550 N N . SER B 1 405 ? -14.945 8.924 -63.417 1.00 110.79 405 SER B N 1
ATOM 6551 C CA . SER B 1 405 ? -15.791 7.899 -62.810 1.00 113.53 405 SER B CA 1
ATOM 6552 C C . SER B 1 405 ? -16.957 7.501 -63.708 1.00 113.36 405 SER B C 1
ATOM 6553 O O . SER B 1 405 ? -17.170 8.092 -64.768 1.00 110.56 405 SER B O 1
ATOM 6556 N N . ARG B 1 406 ? -17.717 6.502 -63.265 1.00 111.88 406 ARG B N 1
ATOM 6557 C CA . ARG B 1 406 ? -18.872 6.025 -64.015 1.00 112.08 406 ARG B CA 1
ATOM 6558 C C . ARG B 1 406 ? -19.948 7.104 -64.089 1.00 109.76 406 ARG B C 1
ATOM 6559 O O . ARG B 1 406 ? -20.675 7.206 -65.074 1.00 109.86 406 ARG B O 1
ATOM 6561 N N . GLU B 1 407 ? -20.032 7.915 -63.042 1.00 112.39 407 GLU B N 1
ATOM 6562 C CA . GLU B 1 407 ? -21.054 8.953 -62.946 1.00 109.74 407 GLU B CA 1
ATOM 6563 C C . GLU B 1 407 ? -20.772 10.110 -63.894 1.00 106.13 407 GLU B C 1
ATOM 6564 O O . GLU B 1 407 ? -21.695 10.730 -64.413 1.00 104.31 407 GLU B O 1
ATOM 6570 N N . LYS B 1 408 ? -19.494 10.406 -64.113 1.00 109.67 408 LYS B N 1
ATOM 6571 C CA . LYS B 1 408 ? -19.129 11.480 -65.024 1.00 109.26 408 LYS B CA 1
ATOM 6572 C C . LYS B 1 408 ? -19.660 11.153 -66.406 1.00 110.04 408 LYS B C 1
ATOM 6573 O O . LYS B 1 408 ? -20.132 12.029 -67.129 1.00 109.19 408 LYS B O 1
ATOM 6579 N N . GLU B 1 409 ? -19.593 9.876 -66.760 1.00 112.38 409 GLU B N 1
ATOM 6580 C CA . GLU B 1 409 ? -20.039 9.427 -68.071 1.00 111.97 409 GLU B CA 1
ATOM 6581 C C . GLU B 1 409 ? -21.553 9.452 -68.182 1.00 110.67 409 GLU B C 1
ATOM 6582 O O . GLU B 1 409 ? -22.103 10.001 -69.137 1.00 111.36 409 GLU B O 1
ATOM 6588 N N . LYS B 1 410 ? -22.227 8.863 -67.201 1.00 110.04 410 LYS B N 1
ATOM 6589 C CA . LYS B 1 410 ? -23.682 8.870 -67.190 1.00 110.87 410 LYS B CA 1
ATOM 6590 C C . LYS B 1 410 ? -24.126 10.332 -67.306 1.00 108.42 410 LYS B C 1
ATOM 6591 O O . LYS B 1 410 ? -25.202 10.631 -67.834 1.00 10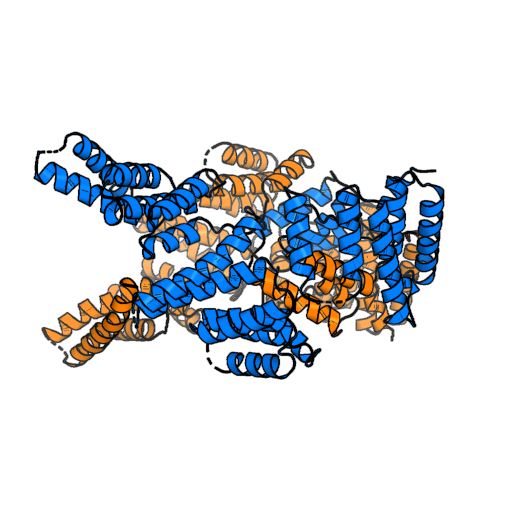3.39 410 LYS B O 1
ATOM 6597 N N . MET B 1 411 ? -23.258 11.234 -66.842 1.00 111.46 411 MET B N 1
ATOM 6598 C CA . MET B 1 411 ? -23.537 12.673 -66.824 1.00 108.32 411 MET B CA 1
ATOM 6599 C C . MET B 1 411 ? -23.227 13.380 -68.141 1.00 112.55 411 MET B C 1
ATOM 6600 O O . MET B 1 411 ? -24.012 14.215 -68.603 1.00 111.60 411 MET B O 1
ATOM 6605 N N . LYS B 1 412 ? -22.080 13.063 -68.736 1.00 109.69 412 LYS B N 1
ATOM 6606 C CA . LYS B 1 412 ? -21.767 13.582 -70.059 1.00 110.72 412 LYS B CA 1
ATOM 6607 C C . LYS B 1 412 ? -22.850 13.098 -71.014 1.00 118.81 412 LYS B C 1
ATOM 6608 O O . LYS B 1 412 ? -23.214 13.784 -71.976 1.00 117.66 412 LYS B O 1
ATOM 6614 N N . ASP B 1 413 ? -23.370 11.910 -70.718 1.00 119.20 413 ASP B N 1
ATOM 6615 C CA . ASP B 1 413 ? -24.362 11.250 -71.555 1.00 118.31 413 ASP B CA 1
ATOM 6616 C C . ASP B 1 413 ? -25.735 11.929 -71.534 1.00 120.51 413 ASP B C 1
ATOM 6617 O O . ASP B 1 413 ? -26.369 12.073 -72.579 1.00 124.43 413 ASP B O 1
ATOM 6622 N N . LYS B 1 414 ? -26.201 12.335 -70.354 1.00 117.73 414 LYS B N 1
ATOM 6623 C CA . LYS B 1 414 ? -27.480 13.040 -70.259 1.00 117.70 414 LYS B CA 1
ATOM 6624 C C . LYS B 1 414 ? -27.415 14.397 -70.951 1.00 114.70 414 LYS B C 1
ATOM 6625 O O . LYS B 1 414 ? -28.440 14.943 -71.362 1.00 114.99 414 LYS B O 1
ATOM 6631 N N . LEU B 1 415 ? -26.205 14.933 -71.078 1.00 110.91 415 LEU B N 1
ATOM 6632 C CA . LEU B 1 415 ? -26.001 16.201 -71.765 1.00 117.96 415 LEU B CA 1
ATOM 6633 C C . LEU B 1 415 ? -25.847 15.978 -73.264 1.00 120.60 415 LEU B C 1
ATOM 6634 O O . LEU B 1 415 ? -25.915 16.917 -74.057 1.00 119.00 415 LEU B O 1
ATOM 6639 N N . GLN B 1 416 ? -25.639 14.723 -73.643 1.00 122.50 416 GLN B N 1
ATOM 6640 C CA . GLN B 1 416 ? -25.623 14.341 -75.048 1.00 123.89 416 GLN B CA 1
ATOM 6641 C C . GLN B 1 416 ? -27.054 14.357 -75.568 1.00 120.79 416 GLN B C 1
ATOM 6642 O O . GLN B 1 416 ? -27.379 15.055 -76.527 1.00 121.95 416 GLN B O 1
ATOM 6648 N N . LYS B 1 417 ? -27.905 13.581 -74.912 1.00 119.32 417 LYS B N 1
ATOM 6649 C CA . LYS B 1 417 ? -29.315 13.538 -75.244 1.00 123.15 417 LYS B CA 1
ATOM 6650 C C . LYS B 1 417 ? -29.880 14.947 -75.317 1.00 123.28 417 LYS B C 1
ATOM 6651 O O . LYS B 1 417 ? -30.436 15.348 -76.335 1.00 129.73 417 LYS B O 1
ATOM 6657 N N . ILE B 1 418 ? -29.720 15.704 -74.239 1.00 122.14 418 ILE B N 1
ATOM 6658 C CA . ILE B 1 418 ? -30.354 17.014 -74.137 1.00 126.03 418 ILE B CA 1
ATOM 6659 C C . ILE B 1 418 ? -29.738 18.053 -75.081 1.00 127.25 418 ILE B C 1
ATOM 6660 O O . ILE B 1 418 ? -30.407 19.012 -75.476 1.00 126.19 418 ILE B O 1
ATOM 6665 N N . ALA B 1 419 ? -28.476 17.852 -75.453 1.00 124.27 419 ALA B N 1
ATOM 6666 C CA . ALA B 1 419 ? -27.829 18.706 -76.446 1.00 125.56 419 ALA B CA 1
ATOM 6667 C C . ALA B 1 419 ? -28.464 18.484 -77.814 1.00 131.25 419 ALA B C 1
ATOM 6668 O O . ALA B 1 419 ? -28.958 19.422 -78.443 1.00 131.57 419 ALA B O 1
ATOM 6670 N N . LYS B 1 420 ? -28.440 17.233 -78.267 1.00 131.46 420 LYS B N 1
ATOM 6671 C CA . LYS B 1 420 ? -29.040 16.850 -79.543 1.00 133.03 420 LYS B CA 1
ATOM 6672 C C . LYS B 1 420 ? -30.431 17.468 -79.725 1.00 135.13 420 LYS B C 1
ATOM 6673 O O . LYS B 1 420 ? -30.738 18.011 -80.786 1.00 139.08 420 LYS B O 1
ATOM 6679 N N . MET B 1 421 ? -31.262 17.394 -78.688 1.00 132.54 421 MET B N 1
ATOM 6680 C CA . MET B 1 421 ? -32.608 17.967 -78.734 1.00 134.59 421 MET B CA 1
ATOM 6681 C C . MET B 1 421 ? -32.582 19.470 -79.030 1.00 137.12 421 MET B C 1
ATOM 6682 O O . MET B 1 421 ? -33.365 19.963 -79.841 1.00 136.71 421 MET B O 1
ATOM 6687 N N . ARG B 1 422 ? -31.687 20.195 -78.369 1.00 136.49 422 ARG B N 1
ATOM 6688 C CA . ARG B 1 422 ? -31.565 21.633 -78.591 1.00 137.40 422 ARG B CA 1
ATOM 6689 C C . ARG B 1 422 ? -31.101 21.943 -80.018 1.00 142.50 422 ARG B C 1
ATOM 6690 O O . ARG B 1 422 ? -31.479 22.967 -80.593 1.00 145.37 422 ARG B O 1
ATOM 6698 N N . LEU B 1 423 ? -30.283 21.058 -80.585 1.00 141.70 423 LEU B N 1
ATOM 6699 C CA . LEU B 1 423 ? -29.824 21.214 -81.962 1.00 143.36 423 LEU B CA 1
ATOM 6700 C C . LEU B 1 423 ? -31.001 21.070 -82.924 1.00 144.58 423 LEU B C 1
ATOM 6701 O O . LEU B 1 423 ? -31.174 21.878 -83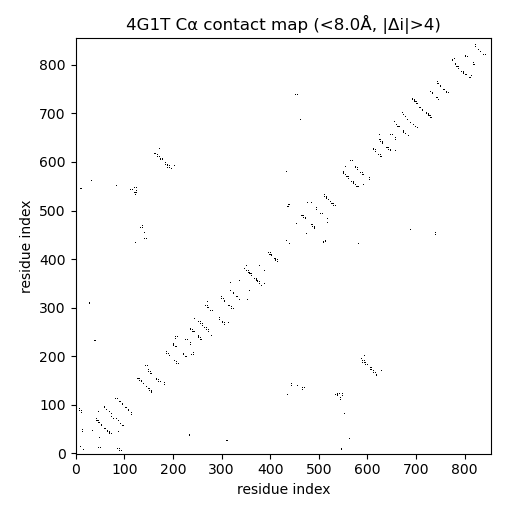.841 1.00 144.20 423 LEU B O 1
ATOM 6706 N N . SER B 1 424 ? -31.813 20.041 -82.699 1.00 143.44 424 SER B N 1
ATOM 6707 C CA . SER B 1 424 ? -32.987 19.785 -83.528 1.00 142.85 424 SER B CA 1
ATOM 6708 C C . SER B 1 424 ? -34.003 20.936 -83.483 1.00 144.13 424 SER B C 1
ATOM 6709 O O . SER B 1 424 ? -34.602 21.274 -84.499 1.00 149.41 424 SER B O 1
ATOM 6712 N N . LYS B 1 425 ? -34.197 21.537 -82.313 1.00 141.83 425 LYS B N 1
ATOM 6713 C CA . LYS B 1 425 ? -35.144 22.646 -82.187 1.00 140.59 425 LYS B CA 1
ATOM 6714 C C . LYS B 1 425 ? -34.429 23.996 -82.186 1.00 135.41 425 LYS B C 1
ATOM 6715 O O . LYS B 1 425 ? -34.636 24.821 -83.076 1.00 127.08 425 LYS B O 1
ATOM 6721 N N . ASP B 1 429 ? -30.984 25.310 -78.199 1.00 132.23 429 ASP B N 1
ATOM 6722 C CA . ASP B 1 429 ? -30.511 26.416 -79.025 1.00 139.81 429 ASP B CA 1
ATOM 6723 C C . ASP B 1 429 ? -29.248 26.033 -79.804 1.00 141.35 429 ASP B C 1
ATOM 6724 O O . ASP B 1 429 ? -29.004 24.856 -80.075 1.00 137.41 429 ASP B O 1
ATOM 6726 N N . SER B 1 430 ? -28.456 27.033 -80.179 1.00 140.11 430 SER B N 1
ATOM 6727 C CA . SER B 1 430 ? -27.144 26.780 -80.758 1.00 135.26 430 SER B CA 1
ATOM 6728 C C . SER B 1 430 ? -26.125 26.745 -79.627 1.00 137.40 430 SER B C 1
ATOM 6729 O O . SER B 1 430 ? -24.966 26.378 -79.825 1.00 135.09 430 SER B O 1
ATOM 6731 N N . GLU B 1 431 ? -26.573 27.140 -78.438 1.00 137.08 431 GLU B N 1
ATOM 6732 C CA . GLU B 1 431 ? -25.755 27.044 -77.242 1.00 128.27 431 GLU B CA 1
ATOM 6733 C C . GLU B 1 431 ? -25.264 25.611 -77.113 1.00 130.37 431 GLU B C 1
ATOM 6734 O O . GLU B 1 431 ? -24.081 25.371 -76.875 1.00 127.25 431 GLU B O 1
ATOM 6740 N N . ALA B 1 432 ? -26.183 24.666 -77.305 1.00 132.28 432 ALA B N 1
ATOM 6741 C CA . ALA B 1 432 ? -25.894 23.239 -77.156 1.00 131.51 432 ALA B CA 1
ATOM 6742 C C . ALA B 1 432 ? -24.756 22.747 -78.049 1.00 129.55 432 ALA B C 1
ATOM 6743 O O . ALA B 1 432 ? -24.088 21.767 -77.722 1.00 125.54 432 ALA B O 1
ATOM 6745 N N . LEU B 1 433 ? -24.540 23.420 -79.177 1.00 131.59 433 LEU B N 1
ATOM 6746 C CA . LEU B 1 433 ? -23.457 23.051 -80.088 1.00 127.71 433 LEU B CA 1
ATOM 6747 C C . LEU B 1 433 ? -22.111 23.097 -79.370 1.00 127.37 433 LEU B C 1
ATOM 6748 O O . LEU B 1 433 ? -21.176 22.371 -79.725 1.00 123.45 433 LEU B O 1
ATOM 6750 N N . HIS B 1 434 ? -22.028 23.953 -78.353 1.00 132.83 434 HIS B N 1
ATOM 6751 C CA . HIS B 1 434 ? -20.829 24.076 -77.526 1.00 135.20 434 HIS B CA 1
ATOM 6752 C C . HIS B 1 434 ? -20.746 22.953 -76.491 1.00 129.16 434 HIS B C 1
ATOM 6753 O O . HIS B 1 434 ? -19.662 22.609 -76.014 1.00 126.28 434 HIS B O 1
ATOM 6755 N N . VAL B 1 435 ? -21.903 22.394 -76.145 1.00 125.32 435 VAL B N 1
ATOM 6756 C CA . VAL B 1 435 ? -21.970 21.231 -75.266 1.00 122.25 435 VAL B CA 1
ATOM 6757 C C . VAL B 1 435 ? -21.454 20.008 -76.010 1.00 120.89 435 VAL B C 1
ATOM 6758 O O . VAL B 1 435 ? -20.976 19.052 -75.402 1.00 115.78 435 VAL B O 1
ATOM 6760 N N . LEU B 1 436 ? -21.566 20.050 -77.334 1.00 119.72 436 LEU B N 1
ATOM 6761 C CA . LEU B 1 436 ? -21.023 18.993 -78.175 1.00 115.13 436 LEU B CA 1
ATOM 6762 C C . LEU B 1 436 ? -19.510 19.218 -78.333 1.00 120.30 436 LEU B C 1
ATOM 6763 O O . LEU B 1 436 ? -18.717 18.283 -78.215 1.00 123.35 436 LEU B O 1
ATOM 6768 N N . ALA B 1 437 ? -19.110 20.465 -78.568 1.00 119.85 437 ALA B N 1
ATOM 6769 C CA . ALA B 1 437 ? -17.690 20.790 -78.690 1.00 125.19 437 ALA B CA 1
ATOM 6770 C C . ALA B 1 437 ? -16.894 20.282 -77.489 1.00 126.65 437 ALA B C 1
ATOM 6771 O O . ALA B 1 437 ? -15.971 19.483 -77.641 1.00 124.76 437 ALA B O 1
ATOM 6773 N N . PHE B 1 438 ? -17.259 20.748 -76.298 1.00 128.90 438 PHE B N 1
ATOM 6774 C CA . PHE B 1 438 ? -16.599 20.315 -75.071 1.00 129.42 438 PHE B CA 1
ATOM 6775 C C . PHE B 1 438 ? -16.717 18.806 -74.935 1.00 125.02 438 PHE B C 1
ATOM 6776 O O . PHE B 1 438 ? -15.791 18.141 -74.477 1.00 125.50 438 PHE B O 1
ATOM 6778 N N . LEU B 1 439 ? -17.863 18.271 -75.342 1.00 121.91 439 LEU B N 1
ATOM 6779 C CA . LEU B 1 439 ? -18.077 16.833 -75.311 1.00 121.09 439 LEU B CA 1
ATOM 6780 C C . LEU B 1 439 ? -17.038 16.140 -76.174 1.00 125.88 439 LEU B C 1
ATOM 6781 O O . LEU B 1 439 ? -16.156 15.458 -75.661 1.00 131.66 439 LEU B O 1
ATOM 6783 N N . GLN B 1 440 ? -17.136 16.320 -77.485 1.00 124.91 440 GLN B N 1
ATOM 6784 C CA . GLN B 1 440 ? -16.157 15.747 -78.399 1.00 127.11 440 GLN B CA 1
ATOM 6785 C C . GLN B 1 440 ? -14.738 16.102 -77.959 1.00 135.13 440 GLN B C 1
ATOM 6786 O O . GLN B 1 440 ? -13.833 15.266 -78.029 1.00 134.78 440 GLN B O 1
ATOM 6788 N N . GLU B 1 441 ? -14.554 17.343 -77.503 1.00 136.92 441 GLU B N 1
ATOM 6789 C CA . GLU B 1 441 ? -13.249 17.823 -77.039 1.00 137.34 441 GLU B CA 1
ATOM 6790 C C . GLU B 1 441 ? -12.763 16.987 -75.868 1.00 137.91 441 GLU B C 1
ATOM 6791 O O . GLU B 1 441 ? -11.591 16.612 -75.792 1.00 138.81 441 GLU B O 1
ATOM 6793 N N . LEU B 1 442 ? -13.672 16.693 -74.950 1.00 132.02 442 LEU B N 1
ATOM 6794 C CA . LEU B 1 442 ? -13.315 15.878 -73.800 1.00 130.24 442 LEU B CA 1
ATOM 6795 C C . LEU B 1 442 ? -13.001 14.420 -74.206 1.00 142.30 442 LEU B C 1
ATOM 6796 O O . LEU B 1 442 ? -11.880 13.953 -73.990 1.00 146.65 442 LEU B O 1
ATOM 6798 N N . ASN B 1 443 ? -13.963 13.719 -74.810 1.00 142.58 443 ASN B N 1
ATOM 6799 C CA . ASN B 1 443 ? -13.736 12.339 -75.251 1.00 141.72 443 ASN B CA 1
ATOM 6800 C C . ASN B 1 443 ? -12.524 12.218 -76.176 1.00 148.84 443 ASN B C 1
ATOM 6801 O O . ASN B 1 443 ? -11.977 11.126 -76.358 1.00 151.81 443 ASN B O 1
ATOM 6803 N N . GLU B 1 444 ? -12.117 13.343 -76.761 1.00 148.25 444 GLU B N 1
ATOM 6804 C CA . GLU B 1 444 ? -10.921 13.393 -77.598 1.00 152.00 444 GLU B CA 1
ATOM 6805 C C . GLU B 1 444 ? -9.726 12.816 -76.845 1.00 157.97 444 GLU B C 1
ATOM 6806 O O . GLU B 1 444 ? -9.221 11.750 -77.195 1.00 160.06 444 GLU B O 1
ATOM 6808 N N . LYS B 1 445 ? -9.295 13.514 -75.798 1.00 155.65 445 LYS B N 1
ATOM 6809 C CA . LYS B 1 445 ? -8.122 13.104 -75.037 1.00 156.23 445 LYS B CA 1
ATOM 6810 C C . LYS B 1 445 ? -8.263 11.703 -74.444 1.00 157.99 445 LYS B C 1
ATOM 6811 O O . LYS B 1 445 ? -7.268 10.993 -74.260 1.00 156.43 445 LYS B O 1
ATOM 6813 N N . MET B 1 446 ? -9.503 11.315 -74.153 1.00 157.86 446 MET B N 1
ATOM 6814 C CA . MET B 1 446 ? -9.794 10.095 -73.395 1.00 161.97 446 MET B CA 1
ATOM 6815 C C . MET B 1 446 ? -9.494 8.782 -74.128 1.00 167.48 446 MET B C 1
ATOM 6816 O O . MET B 1 446 ? -8.980 7.832 -73.525 1.00 169.41 446 MET B O 1
ATOM 6818 N N . GLN B 1 447 ? -9.824 8.722 -75.415 1.00 165.69 447 GLN B N 1
ATOM 6819 C CA . GLN B 1 447 ? -9.531 7.540 -76.223 1.00 166.42 447 GLN B CA 1
ATOM 6820 C C . GLN B 1 447 ? -8.025 7.241 -76.300 1.00 165.80 447 GLN B C 1
ATOM 6821 O O . GLN B 1 447 ? -7.619 6.082 -76.320 1.00 165.43 447 GLN B O 1
ATOM 6823 N N . GLN B 1 448 ? -7.206 8.291 -76.339 1.00 164.51 448 GLN B N 1
ATOM 6824 C CA . GLN B 1 448 ? -5.754 8.139 -76.397 1.00 163.93 448 GLN B CA 1
ATOM 6825 C C . GLN B 1 448 ? -5.203 7.388 -75.181 1.00 168.79 448 GLN B C 1
ATOM 6826 O O . GLN B 1 448 ? -4.071 6.897 -75.203 1.00 168.26 448 GLN B O 1
ATOM 6828 N N . ALA B 1 449 ? -6.010 7.302 -74.126 1.00 169.76 449 ALA B N 1
ATOM 6829 C CA . ALA B 1 449 ? -5.613 6.630 -72.889 1.00 169.21 449 ALA B CA 1
ATOM 6830 C C . ALA B 1 449 ? -5.995 5.152 -72.903 1.00 170.44 449 ALA B C 1
ATOM 6831 O O . ALA B 1 449 ? -5.255 4.303 -72.395 1.00 168.07 449 ALA B O 1
ATOM 6833 N N . ASP B 1 450 ? -7.156 4.857 -73.482 1.00 170.82 450 ASP B N 1
ATOM 6834 C CA . ASP B 1 450 ? -7.639 3.486 -73.606 1.00 172.71 450 ASP B CA 1
ATOM 6835 C C . ASP B 1 450 ? -6.690 2.620 -74.441 1.00 172.26 450 ASP B C 1
ATOM 6836 O O . ASP B 1 450 ? -6.455 1.453 -74.117 1.00 167.73 450 ASP B O 1
ATOM 6838 N N . GLU B 1 451 ? -6.151 3.197 -75.514 1.00 171.29 451 GLU B N 1
ATOM 6839 C CA . GLU B 1 451 ? -5.213 2.490 -76.383 1.00 168.33 451 GLU B CA 1
ATOM 6840 C C . GLU B 1 451 ? -3.930 2.133 -75.636 1.00 169.80 451 GLU B C 1
ATOM 6841 O O . GLU B 1 451 ? -3.354 1.059 -75.840 1.00 168.12 451 GLU B O 1
ATOM 6843 N N . ASP B 1 452 ? -3.491 3.044 -74.772 1.00 168.55 452 ASP B N 1
ATOM 6844 C CA . ASP B 1 452 ? -2.293 2.842 -73.966 1.00 167.77 452 ASP B CA 1
ATOM 6845 C C . ASP B 1 452 ? -2.396 1.570 -73.126 1.00 163.58 452 ASP B C 1
ATOM 6846 O O . ASP B 1 452 ? -1.864 0.521 -73.499 1.00 155.75 452 ASP B O 1
#

B-factor: mean 70.3, std 20.62, range [20.0, 172.71]

Organism: Homo sapiens (NCBI:txid9606)

GO terms:
  GO:0140374 antiviral innate immune response (P, IDA)
  GO:0005737 cytoplasm (C, IDA)
  GO:0005783 endoplasmic reticulum (C, IDA)
  GO:0043065 positive regulation of apoptotic process (P, IDA)
  GO:0008637 apoptotic mitochondrial changes (P, TAS)
  GO:0009615 response to virus (P, IMP)
  GO:0005515 protein binding (F, IPI)
  GO:0005829 cytosol (C, TAS)
  GO:0009615 response to virus (P, IDA)
  GO:0003723 RNA binding (F, HDA)

Nearest PDB structures (foldseek):
  4g1t-assembly1_A  TM=1.002E+00  e=7.317E-52  Homo sapiens
  4g1t-assembly1_B  TM=9.759E-01  e=2.390E-45  Homo sapiens
  4j0u-assembly1_A  TM=6.369E-01  e=1.045E-22  Homo sapiens
  3zgq-assembly1_A  TM=6.328E-01  e=1.920E-22  Homo sapiens
  3hym-assembly10_L  TM=5.184E-01  e=5.205E-04  Homo sapiens

CATH classification: 1.25.40.10 (+2 more: 1.25.40.10, 1.25.40.10)

Secondary structure (DSSP, 8-state):
---HHHHHHTS-STTTS-TTTT---HHHHHHHHHHHTTS----HHHHHHHHHHHHTT-HHHHHHHHHHHHHHHHHHSGGG-TTTTHHHHHHHHHHHHHTT-HHHHHHHHHHHHHHHHHS--SS----HHHHHHHHHHHHHH-TTHHHHHHHHHHHHHHHSTT-HHHHHHHHHHHHHHHHSPPP--THHHHHHHHHH-SS-HHHHHHHHHHHHH---HHHHHHHHHHHH-SS-HHHHHHHHHHHHHTT-HHHHHHHHHHHHHHSTT-HHHHHHHHHHHHHHHHHHHH--HHHHHHHHHHHHHHHHHHHHH-TTT---HHHHHHHHHHTT-HHHHHHHHHHHHHS---HHHHHHHHHHHHHIIIIISS-HHHHHHHHHHHHHS----HHHHHHHHHHHHHHHHHHHH---TTHHHHHHHHHHHHHH--/-HHHHHTTS-SHHHH-TTTT---HHHHHHHHHHHS---HHHHHHHHHHHHHTT-HHHHHHHHHHHHHHHHHHTSTTHHHHTHHHHHHHHHHHHHHT-HHHHHHHHHHHHHHHHHH--SS----SHHHHHHHHHHHHH-TTHHHHHHHHHHHHHHHSTT-HHHHHHHHHHHHHHHHSPPP---HHHHHHHHHH-TT-HHHHHHHHHHHGGG--HHHHHHHHHHHH-TT-HHHHHHHHHHHHHHT-HHHHHHHHHHHHHHSTT-HHHHHHHHHHHHHHHHHHHHH-----HHHHHHHHHHHHHHHHHHHHH-SSS---HHHHHHHHHHHT-HHHHHHHHHHHHSS---HHHHHHHHHHHHHHHHHTS--HHHHHHHHHHHHHSS--SHHHHHHHHHHHHHHHHHHH---THHHHHHHHHHHHHHHHHHHH-

Foldseek 3Di:
DDDLVLVLCPADAPVNPDPCVVVPDLVVVVLVLVLVVLQPPALVNLQVVLVSCVVVVNLVCSVVSLVVSLVVLCPPVNVDNLVVCRHSLSSVLVSCVVVVNPVVVVVSVVSNVVSCVVPPDPPDDDALVVLLVLLVVLVVVPAPSLVSSLVSLVSSCSSPPPDDSSVVSNVSSVVSCVVDPHDCPPLVVLVVVCVVPVLPLLSLLVNLVVCVVPDVSNVVSLVVSCVNPVQNLSSLQSSLVSCVSVVNLVSNLVSLVNNCVSPVLNLSSLQVNLVSLVSVLVVVVVVDLVSLVVSLVSSLVSLVSNCVSPVVVRVCLCVNLLSCVVNLNNVSNVVSLVVNVVDDDDLVVLLVSLLSVLVCCVPSNVDNVSSLVSLVVSLVRPDDDVSVVVSLVVLCVVLVVVCVVVCVPVSVVSNVVSVVVVVVPD/DLVLCLLVADAPVLVPVCVPPPDLLVVCQVLVLVVLLALVNLRVVLVSCVVVVNLVVSVVSLVVSLVVCCVVCVPCSLVVCRHSLSSVLVSCVVVVVNVSNVVSVVSNVVSCVVDPDPPDDDALVVLLVVLVVLVVVDAQSLVVSLVSLVSSCSNPNPDPSSVVSNVVSVVVCVVPPHDDDDLVVLVVVCVVPVLPLLSLLVNLQVVLVVDPCSVVSLVVSCVSPVARLSSLQSSLVNCVSVVNNVVSLVSLVNNCVSPVQNLVSLLRSLVSLVSVLVVVVVVPPDPDLVVSLVSLVSSLVSLVSNCVSDCPVRVCLLVNLVSVLVVLVNVSNVVSLVVNVPDDDDLLVLLVSLQVVLVSCVPSNPNPPSSLVSLVVSLPRPDDDPSVVVSLVVLVVVLVVCVVVPCVSVVSVVVSCVVVVVVVVVVVD

Solvent-accessible surface area: 41591 Å² total; per-residue (Å²): 244,119,71,60,58,43,19,0,130,76,3,19,0,0,23,29,16,70,1,46,115,64,44,158,35,57,98,26,2,40,34,26,0,108,30,55,27,49,11,104,86,89,19,32,29,7,1,2,48,2,22,8,65,24,59,88,57,83,28,127,28,0,21,85,7,0,113,103,0,36,73,56,10,81,145,136,99,46,146,124,11,70,33,82,0,8,0,0,16,0,2,11,0,4,1,20,60,89,61,55,92,123,85,31,0,73,90,34,5,68,76,1,72,91,2,1,121,92,98,42,26,46,39,26,10,35,6,15,49,7,23,5,28,26,0,60,1,5,6,53,4,2,49,53,7,8,8,23,0,11,2,7,0,48,41,0,21,82,83,107,89,137,36,58,91,10,3,9,0,31,0,14,0,2,15,42,3,40,31,158,92,37,72,25,87,0,51,75,16,0,80,84,0,23,176,62,23,84,108,46,16,22,0,22,0,2,4,1,3,8,35,47,96,112,209,74,81,7,52,155,23,0,86,72,0,34,69,137,20,76,21,76,13,13,1,5,32,1,0,0,37,2,14,72,98,48,112,40,8,82,100,0,6,80,22,0,91,94,0,19,121,133,20,86,113,0,2,54,0,12,26,22,0,0,33,1,9,68,31,58,0,81,76,50,100,130,120,72,139,175,118,25,94,97,17,6,35,65,0,13,47,30,0,79,110,0,15,129,36,14,45,72,48,9,109,6,0,19,40,0,0,31,0,11,10,70,15,93,78,79,148,64,0,33,122,10,3,109,49,15,56,96,33,117,49,90,66,83,32,60,0,85,2,7,19,96,22,0,9,4,2,45,135,60,56,202,43,46,90,108,0,33,124,32,0,56,76,0,5,130,30,128,66,107,15,80,57,29,86,91,0,44,69,12,7,86,107,12,5,106,73,70,44,90,149,55,90,47,82,143,5,108,65,22,41,57,80,7,59,61,47,109,153,176,60,134,116,61,60,62,29,1,71,52,3,25,0,1,22,4,7,66,3,47,99,63,61,156,32,54,99,34,2,48,26,33,0,99,26,46,37,54,64,85,18,33,43,18,2,1,59,1,18,4,66,26,52,72,62,76,24,118,29,0,16,86,10,0,132,92,0,34,95,68,5,76,132,108,68,72,130,67,12,77,17,53,2,13,0,0,23,1,2,12,0,6,0,20,60,87,62,50,82,106,88,40,1,73,80,29,8,72,82,3,56,106,4,0,122,107,87,46,29,64,40,36,9,24,7,26,60,3,4,4,25,14,0,62,2,4,8,23,2,4,41,81,16,8,19,26,0,14,10,5,0,20,40,0,26,33,15,94,71,170,22,62,82,5,8,7,0,20,0,10,0,4,12,39,6,24,32,155,98,34,92,32,90,0,43,88,22,0,117,76,0,25,190,52,26,83,123,50,11,23,0,11,0,2,4,0,11,9,37,53,96,113,175,62,82,2,58,141,14,0,97,72,0,33,148,108,11,88,37,71,9,37,1,8,40,1,0,0,28,2,11,66,114,51,106,63,9,77,103,0,5,83,18,0,84,74,0,20,114,118,15,94,109,0,1,63,0,10,26,27,0,0,38,0,12,57,32,32,0,93,84,18,47,117,92,161,152,113,46,42,124,218,79,25,64,102,7,5,38,70,0,20,44,33,0,88,104,0,16,112,41,14,78,64,44,13,170,8,2,21,41,0,0,22,1,11,8,74,8,64,98,57,146,73,0,46,130,10,2,113,48,22,46,91,64,156,50,70,76,60,31,81,0,69,1,8,12,120,28,0,32,3,4,41,120,65,52,185,50,60,100,100,0,28,121,36,0,70,86,0,29,157,31,146,55,87,30,74,58,32,89,141,0,56,64,28,27,75,121,20,4,122,71,56,113,85,190,64,83,140,6,48,65,42,59,60,65,36,71,65,40,60,65,81,58,69,78,71,94,93,121

InterPro domains:
  IPR011990 Tetratricopeptide-like helical domain superfamily [G3DSA:1.25.40.10] (1-131)
  IPR011990 Tetratricopeptide-like helical domain superfamily [G3DSA:1.25.40.10] (132-192)
  IPR011990 Tetratricopeptide-like helical domain superfamily [G3DSA:1.25.40.10] (193-447)
  IPR011990 Tetratricopeptide-like helical domain superfamily [SSF48452] (51-188)
  IPR011990 Tetratricopeptide-like helical domain superfamily [SSF48452] (152-359)
  IPR019734 Tetratricopeptide repeat [PF13181] (51-81)
  IPR019734 Tetratricopeptide repeat [PF13181] (254-280)
  IPR019734 Tetratricopeptide repeat [PS50005] (247-280)
  IPR019734 Tetratricopeptide repeat [SM00028] (51-84)
  IPR019734 Tetratricopeptide repeat [SM00028] (172-208)
  IPR019734 Tetratricopeptide repeat [SM00028] (247-280)

Radius of gyration: 31.7 Å; Cα contacts (8 Å, |Δi|>4): 1089; chains: 2; bounding box: 82×56×89 Å

Sequence (855 aa):
KNSLESSLRQLKCHFTWNLMEGENSLDDFEDKVFYRTEFQNKATMCNLLAYLKHLKGQNEAALECLRKAEELIQQEHADQAEIRSLVTWGNYAWVYYHMGRLSDVQIYVDKVKHVCEKFSSPYRIESPELDCEEGWTRLKCGGNQNERAKVCFEKALEKKPKNPEFTSGLAIASYRLDNWPPSQNAIDPLRQAIRLNPDNQYLKVLLALKLHKMRGEGEKLVEEALEKAPGVTDVLRSAAKFYRRKDEPDKAIELLKKALEYIPNNAYLHCQIGCCYRAKVFQVMNLGKRKLLELIGHAVAHLKKADEANDNLFRVCSILASLHALADQYEEAEYYFQKEFSKELTPVAKQLLHLRYGNFQLYQMKCEDKAIHHFIEGVKINQKSREKEKMKDKLQKIAKMRLSKNGDSEALHVLAFLQELNEKMQSLESSLRQLKCHFTWNLMEGENSLDDFEDKVFYRTEFKATMCNLLAYLKHLKGQNEAALECLRKAEELIQQEHADQAEIRSLVTWGNYAWVYYHMGRLSDVQIYVDKVKHVCEKFSSPYRIESPELDCEEGWTRLKCGGNQNERAKVCFEKALEKKPKNPEFTSGLAIASYRLDNWPPSQNAIDPLRQAIRLNPDNQYLKVLLALKLHKMRGEGEKLVEEALEKAPGVTDVLRSAAKFYRRKDEPDKAIELLKKALEYIPNNAYLHCQIGCCYRAKVFQVMNLRENYGKRKLLELIGHAVAHLKKADEANDNLFRVCSILASLHALADQYEEAEYYFQKEFSKELTPVAKQLLHLRYGNFQLYQMKCEDKAIHHFIEGVKINQKSREKEKMKDKLQKIAKMRLSKDSEALHVLAFLQELNEKMQQADED